Protein AF-0000000084947003 (afdb_homodimer)

Nearest PDB structures (foldseek):
  3qnq-assembly2_C  TM=9.058E-01  e=5.123E-19  Bacillus cereus ATCC 10987
  5aym-assembly1_A  TM=1.251E-01  e=6.855E-01  Bdellovibrio bacteriovorus HD100
  7vr5-assembly1_A  TM=1.418E-01  e=2.368E+00  Cyanidioschyzon merolae strain 10D
  8h72-assembly1_B  TM=1.534E-01  e=4.983E+00  Dendrothele bispora CBS 962.96
  3qnq-assembly2_C  TM=9.030E-01  e=6.616E-19  Bacillus cereus ATCC 10987

Structure (mmCIF, N/CA/C/O backbone):
data_AF-0000000084947003-model_v1
#
loop_
_entity.id
_entity.type
_entity.pdbx_description
1 polymer 'Permease IIC component'
#
loop_
_atom_site.group_PDB
_atom_site.id
_atom_site.type_symbol
_atom_site.label_atom_id
_atom_site.label_alt_id
_atom_site.label_comp_id
_atom_site.label_asym_id
_atom_site.label_entity_id
_atom_site.label_seq_id
_atom_site.pdbx_PDB_ins_code
_atom_site.Cartn_x
_atom_site.Cartn_y
_atom_site.Cartn_z
_atom_site.occupancy
_atom_site.B_iso_or_equiv
_atom_site.auth_seq_id
_atom_site.auth_comp_id
_atom_site.auth_asym_id
_atom_site.auth_atom_id
_atom_site.pdbx_PDB_model_num
ATOM 1 N N . MET A 1 1 ? 33.375 -34.594 -40.906 1 28.52 1 MET A N 1
ATOM 2 C CA . MET A 1 1 ? 31.984 -34.156 -41.062 1 28.52 1 MET A CA 1
ATOM 3 C C . MET A 1 1 ? 31.484 -33.5 -39.781 1 28.52 1 MET A C 1
ATOM 5 O O . MET A 1 1 ? 30.297 -33.125 -39.656 1 28.52 1 MET A O 1
ATOM 9 N N . SER A 1 2 ? 32.156 -33.625 -38.625 1 29.11 2 SER A N 1
ATOM 10 C CA . SER A 1 2 ? 31.75 -33.75 -37.25 1 29.11 2 SER A CA 1
ATOM 11 C C . SER A 1 2 ? 31.562 -32.375 -36.594 1 29.11 2 SER A C 1
ATOM 13 O O . SER A 1 2 ? 30.594 -32.156 -35.875 1 29.11 2 SER A O 1
ATOM 15 N N . LYS A 1 3 ? 32.625 -31.672 -36.5 1 44.31 3 LYS A N 1
ATOM 16 C CA . LYS A 1 3 ? 32.5 -30.391 -35.781 1 44.31 3 LYS A CA 1
ATOM 17 C C . LYS A 1 3 ? 31.641 -29.406 -36.594 1 44.31 3 LYS A C 1
ATOM 19 O O . LYS A 1 3 ? 30.891 -28.625 -36 1 44.31 3 LYS A O 1
ATOM 24 N N . LYS A 1 4 ? 31.828 -29.453 -37.719 1 45.72 4 LYS A N 1
ATOM 25 C CA . LYS A 1 4 ? 31.172 -28.5 -38.594 1 45.72 4 LYS A CA 1
ATOM 26 C C . LYS A 1 4 ? 29.688 -28.828 -38.75 1 45.72 4 LYS A C 1
ATOM 28 O O . LYS A 1 4 ? 28.875 -27.938 -38.969 1 45.72 4 LYS A O 1
ATOM 33 N N . GLU A 1 5 ? 29.281 -29.969 -38.656 1 39.06 5 GLU A N 1
ATOM 34 C CA . GLU A 1 5 ? 27.906 -30.406 -38.812 1 39.06 5 GLU A CA 1
ATOM 35 C C . GLU A 1 5 ? 27.109 -30.188 -37.531 1 39.06 5 GLU A C 1
ATOM 37 O O . GLU A 1 5 ? 25.906 -29.938 -37.562 1 39.06 5 GLU A O 1
ATOM 42 N N . LYS A 1 6 ? 27.641 -30.578 -36.375 1 47.84 6 LYS A N 1
ATOM 43 C CA . LYS A 1 6 ? 27.078 -30.422 -35.031 1 47.84 6 LYS A CA 1
ATOM 44 C C . LYS A 1 6 ? 26.766 -28.953 -34.719 1 47.84 6 LYS A C 1
ATOM 46 O O . LYS A 1 6 ? 25.719 -28.641 -34.156 1 47.84 6 LYS A O 1
ATOM 51 N N . ASN A 1 7 ? 27.656 -28.062 -35.125 1 49.19 7 ASN A N 1
ATOM 52 C CA . ASN A 1 7 ? 27.516 -26.609 -35.062 1 49.19 7 ASN A CA 1
ATOM 53 C C . ASN A 1 7 ? 26.328 -26.125 -35.906 1 49.19 7 ASN A C 1
ATOM 55 O O . ASN A 1 7 ? 25.641 -25.172 -35.531 1 49.19 7 ASN A O 1
ATOM 59 N N . SER A 1 8 ? 25.984 -26.969 -36.906 1 53.72 8 SER A N 1
ATOM 60 C CA . SER A 1 8 ? 24.969 -26.594 -37.875 1 53.72 8 SER A CA 1
ATOM 61 C C . SER A 1 8 ? 23.562 -26.797 -37.344 1 53.72 8 SER A C 1
ATOM 63 O O . SER A 1 8 ? 22.703 -25.938 -37.5 1 53.72 8 SER A O 1
ATOM 65 N N . PHE A 1 9 ? 23.312 -27.938 -36.719 1 50.19 9 PHE A N 1
ATOM 66 C CA . PHE A 1 9 ? 21.969 -28.188 -36.219 1 50.19 9 PHE A CA 1
ATOM 67 C C . PHE A 1 9 ? 21.656 -27.25 -35.031 1 50.19 9 PHE A C 1
ATOM 69 O O . PHE A 1 9 ? 20.578 -26.656 -35 1 50.19 9 PHE A O 1
ATOM 76 N N . VAL A 1 10 ? 22.625 -27.219 -34.094 1 54.97 10 VAL A N 1
ATOM 77 C CA . VAL A 1 10 ? 22.453 -26.297 -32.969 1 54.97 10 VAL A CA 1
ATOM 78 C C . VAL A 1 10 ? 22.25 -24.875 -33.5 1 54.97 10 VAL A C 1
ATOM 80 O O . VAL A 1 10 ? 21.391 -24.141 -33.031 1 54.97 10 VAL A O 1
ATOM 83 N N . ASP A 1 11 ? 23.031 -24.656 -34.5 1 60.34 11 ASP A N 1
ATOM 84 C CA . ASP A 1 11 ? 22.938 -23.328 -35.094 1 60.34 11 ASP A CA 1
ATOM 85 C C . ASP A 1 11 ? 21.578 -23.125 -35.781 1 60.34 11 ASP A C 1
ATOM 87 O O . ASP A 1 11 ? 21 -22.047 -35.719 1 60.34 11 ASP A O 1
ATOM 91 N N . LYS A 1 12 ? 21.141 -24.156 -36.344 1 59.91 12 LYS A N 1
ATOM 92 C CA . LYS A 1 12 ? 19.875 -24.094 -37.062 1 59.91 12 LYS A CA 1
ATOM 93 C C . LYS A 1 12 ? 18.703 -23.938 -36.094 1 59.91 12 LYS A C 1
ATOM 95 O O . LYS A 1 12 ? 17.703 -23.297 -36.438 1 59.91 12 LYS A O 1
ATOM 100 N N . ILE A 1 13 ? 18.844 -24.562 -35.031 1 60.69 13 ILE A N 1
ATOM 101 C CA . ILE A 1 13 ? 17.766 -24.5 -34.031 1 60.69 13 ILE A CA 1
ATOM 102 C C . ILE A 1 13 ? 17.922 -23.25 -33.188 1 60.69 13 ILE A C 1
ATOM 104 O O . ILE A 1 13 ? 16.938 -22.562 -32.875 1 60.69 13 ILE A O 1
ATOM 108 N N . MET A 1 14 ? 19.125 -23 -32.844 1 62.41 14 MET A N 1
ATOM 109 C CA . MET A 1 14 ? 19.375 -21.891 -31.953 1 62.41 14 MET A CA 1
ATOM 110 C C . MET A 1 14 ? 19.172 -20.547 -32.656 1 62.41 14 MET A C 1
ATOM 112 O O . MET A 1 14 ? 18.797 -19.562 -32 1 62.41 14 MET A O 1
ATOM 116 N N . GLY A 1 15 ? 19.422 -20.516 -33.969 1 63.16 15 GLY A N 1
ATOM 117 C CA . GLY A 1 15 ? 19.266 -19.281 -34.719 1 63.16 15 GLY A CA 1
ATOM 118 C C . GLY A 1 15 ? 17.859 -18.703 -34.656 1 63.16 15 GLY A C 1
ATOM 119 O O . GLY A 1 15 ? 17.656 -17.609 -34.094 1 63.16 15 GLY A O 1
ATOM 120 N N . PRO A 1 16 ? 16.875 -19.438 -35.125 1 65.81 16 PRO A N 1
ATOM 121 C CA . PRO A 1 16 ? 15.5 -18.953 -35.031 1 65.81 16 PRO A CA 1
ATOM 122 C C . PRO A 1 16 ? 15.062 -18.688 -33.594 1 65.81 16 PRO A C 1
ATOM 124 O O . PRO A 1 16 ? 14.25 -17.797 -33.312 1 65.81 16 PRO A O 1
ATOM 127 N N . MET A 1 17 ? 15.617 -19.375 -32.75 1 64.81 17 MET A N 1
ATOM 128 C CA . MET A 1 17 ? 15.234 -19.219 -31.344 1 64.81 17 MET A CA 1
ATOM 129 C C . MET A 1 17 ? 15.703 -17.875 -30.812 1 64.81 17 MET A C 1
ATOM 131 O O . MET A 1 17 ? 15 -17.234 -30.031 1 64.81 17 MET A O 1
ATOM 135 N N . ASP A 1 18 ? 16.844 -17.562 -31.094 1 65.31 18 ASP A N 1
ATOM 136 C CA . ASP A 1 18 ? 17.375 -16.266 -30.672 1 65.31 18 ASP A CA 1
ATOM 137 C C . ASP A 1 18 ? 16.531 -15.125 -31.219 1 65.31 18 ASP A C 1
ATOM 139 O O . ASP A 1 18 ? 16.344 -14.102 -30.562 1 65.31 18 ASP A O 1
ATOM 143 N N . LYS A 1 19 ? 16.094 -15.336 -32.406 1 72.12 19 LYS A N 1
ATOM 144 C CA . LYS A 1 19 ? 15.297 -14.305 -33.062 1 72.12 19 LYS A CA 1
ATOM 145 C C . LYS A 1 19 ? 13.953 -14.125 -32.375 1 72.12 19 LYS A C 1
ATOM 147 O O . LYS A 1 19 ? 13.398 -13.023 -32.344 1 72.12 19 LYS A O 1
ATOM 152 N N . ILE A 1 20 ? 13.438 -15.125 -31.797 1 70.19 20 ILE A N 1
ATOM 153 C CA . ILE A 1 20 ? 12.141 -15.07 -31.125 1 70.19 20 ILE A CA 1
ATOM 154 C C . ILE A 1 20 ? 12.328 -14.633 -29.688 1 70.19 20 ILE A C 1
ATOM 156 O O . ILE A 1 20 ? 11.523 -13.859 -29.156 1 70.19 20 ILE A O 1
ATOM 160 N N . SER A 1 21 ? 13.297 -15.133 -29.062 1 70.44 21 SER A N 1
ATOM 161 C CA . SER A 1 21 ? 13.5 -14.883 -27.641 1 70.44 21 SER A CA 1
ATOM 162 C C . SER A 1 21 ? 13.914 -13.438 -27.391 1 70.44 21 SER A C 1
ATOM 164 O O . SER A 1 21 ? 13.523 -12.844 -26.375 1 70.44 21 SER A O 1
ATOM 166 N N . SER A 1 22 ? 14.656 -12.836 -28.312 1 74.69 22 SER A N 1
ATOM 167 C CA . SER A 1 22 ? 15.219 -11.508 -28.094 1 74.69 22 SER A CA 1
ATOM 168 C C . SER A 1 22 ? 14.117 -10.469 -27.922 1 74.69 22 SER A C 1
ATOM 170 O O . SER A 1 22 ? 14.125 -9.703 -26.953 1 74.69 22 SER A O 1
ATOM 172 N N . PRO A 1 23 ? 13.148 -10.445 -28.844 1 77.12 23 PRO A N 1
ATOM 173 C CA . PRO A 1 23 ? 12.086 -9.469 -28.641 1 77.12 23 PRO A CA 1
ATOM 174 C C . PRO A 1 23 ? 11.32 -9.688 -27.344 1 77.12 23 PRO A C 1
ATOM 176 O O . PRO A 1 23 ? 10.875 -8.727 -26.703 1 77.12 23 PRO A O 1
ATOM 179 N N . LEU A 1 24 ? 11.164 -10.805 -26.938 1 72.81 24 LEU A N 1
ATOM 180 C CA . LEU A 1 24 ? 10.422 -11.109 -25.719 1 72.81 24 LEU A CA 1
ATOM 181 C C . LEU A 1 24 ? 11.211 -10.688 -24.484 1 72.81 24 LEU A C 1
ATOM 183 O O . LEU A 1 24 ? 10.625 -10.234 -23.5 1 72.81 24 LEU A O 1
ATOM 187 N N . ILE A 1 25 ? 12.445 -10.977 -24.625 1 74.12 25 ILE A N 1
ATOM 188 C CA . ILE A 1 25 ? 13.305 -10.531 -23.531 1 74.12 25 ILE A CA 1
ATOM 189 C C . ILE A 1 25 ? 13.211 -9.008 -23.391 1 74.12 25 ILE A C 1
ATOM 191 O O . ILE A 1 25 ? 13.102 -8.492 -22.281 1 74.12 25 ILE A O 1
ATOM 195 N N . LYS A 1 26 ? 13.281 -8.391 -24.484 1 82.88 26 LYS A N 1
ATOM 196 C CA . LYS A 1 26 ? 13.172 -6.934 -24.469 1 82.88 26 LYS A CA 1
ATOM 197 C C . LYS A 1 26 ? 11.82 -6.488 -23.906 1 82.88 26 LYS A C 1
ATOM 199 O O . LYS A 1 26 ? 11.742 -5.484 -23.203 1 82.88 26 LYS A O 1
ATOM 204 N N . PHE A 1 27 ? 10.805 -7.184 -24.219 1 83.19 27 PHE A N 1
ATOM 205 C CA . PHE A 1 27 ? 9.469 -6.902 -23.703 1 83.19 27 PHE A CA 1
ATOM 206 C C . PHE A 1 27 ? 9.422 -7.047 -22.188 1 83.19 27 PHE A C 1
ATOM 208 O O . PHE A 1 27 ? 8.859 -6.199 -21.484 1 83.19 27 PHE A O 1
ATOM 215 N N . GLY A 1 28 ? 10.031 -8.102 -21.703 1 78.81 28 GLY A N 1
ATOM 216 C CA . GLY A 1 28 ? 10.055 -8.352 -20.266 1 78.81 28 GLY A CA 1
ATOM 217 C C . GLY A 1 28 ? 10.844 -7.316 -19.5 1 78.81 28 GLY A C 1
ATOM 218 O O . GLY A 1 28 ? 10.656 -7.164 -18.281 1 78.81 28 GLY A O 1
ATOM 219 N N . GLN A 1 29 ? 11.609 -6.594 -20.219 1 84.38 29 GLN A N 1
ATOM 220 C CA . GLN A 1 29 ? 12.469 -5.617 -19.562 1 84.38 29 GLN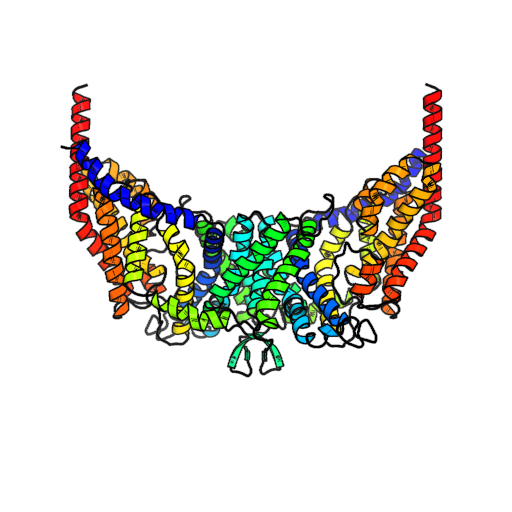 A CA 1
ATOM 221 C C . GLN A 1 29 ? 11.82 -4.234 -19.547 1 84.38 29 GLN A C 1
ATOM 223 O O . GLN A 1 29 ? 12.312 -3.316 -18.891 1 84.38 29 GLN A O 1
ATOM 228 N N . ILE A 1 30 ? 10.719 -4.113 -20.203 1 90.69 30 ILE A N 1
ATOM 229 C CA . ILE A 1 30 ? 9.977 -2.859 -20.156 1 90.69 30 ILE A CA 1
ATOM 230 C C . ILE A 1 30 ? 9.602 -2.533 -18.703 1 90.69 30 ILE A C 1
ATOM 232 O O . ILE A 1 30 ? 9.062 -3.383 -17.984 1 90.69 30 ILE A O 1
ATOM 236 N N . PRO A 1 31 ? 9.828 -1.321 -18.266 1 92.94 31 PRO A N 1
ATOM 237 C CA . PRO A 1 31 ? 9.594 -0.964 -16.875 1 92.94 31 PRO A CA 1
ATOM 238 C C . PRO A 1 31 ? 8.164 -1.28 -16.406 1 92.94 31 PRO A C 1
ATOM 240 O O . PRO A 1 31 ? 7.969 -1.789 -15.305 1 92.94 31 PRO A O 1
ATOM 243 N N . PHE A 1 32 ? 7.293 -0.991 -17.25 1 94.88 32 PHE A N 1
ATOM 244 C CA . PHE A 1 32 ? 5.898 -1.266 -16.938 1 94.88 32 PHE A CA 1
ATOM 245 C C . PHE A 1 32 ? 5.684 -2.75 -16.672 1 94.88 32 PHE A C 1
ATOM 247 O O . PHE A 1 32 ? 5.035 -3.121 -15.688 1 94.88 32 PHE A O 1
ATOM 254 N N . ILE A 1 33 ? 6.246 -3.555 -17.453 1 90.44 33 ILE A N 1
ATOM 255 C CA . ILE A 1 33 ? 6.082 -5 -17.359 1 90.44 33 ILE A CA 1
ATOM 256 C C . ILE A 1 33 ? 6.805 -5.52 -16.109 1 90.44 33 ILE A C 1
ATOM 258 O O . ILE A 1 33 ? 6.293 -6.391 -15.406 1 90.44 33 ILE A O 1
ATOM 262 N N . GLN A 1 34 ? 7.93 -5.02 -15.812 1 88.69 34 GLN A N 1
ATOM 263 C CA . GLN A 1 34 ? 8.68 -5.41 -14.625 1 88.69 34 GLN A CA 1
ATOM 264 C C . GLN A 1 34 ? 7.918 -5.062 -13.352 1 88.69 34 GLN A C 1
ATOM 266 O O . GLN A 1 34 ? 7.887 -5.848 -12.398 1 88.69 34 GLN A O 1
ATOM 271 N N . GLY A 1 35 ? 7.383 -3.812 -13.414 1 91 35 GLY A N 1
ATOM 272 C CA . GLY A 1 35 ? 6.598 -3.396 -12.266 1 91 35 GLY A CA 1
ATOM 273 C C . GLY A 1 35 ? 5.375 -4.266 -12.031 1 91 35 GLY A C 1
ATOM 274 O O . GLY A 1 35 ? 5.059 -4.605 -10.883 1 91 35 GLY A O 1
ATOM 275 N N . LEU A 1 36 ? 4.75 -4.578 -13.109 1 92.12 36 LEU A N 1
ATOM 276 C CA . LEU A 1 36 ? 3.582 -5.449 -13.055 1 92.12 36 LEU A CA 1
ATOM 277 C C . LEU A 1 36 ? 3.947 -6.816 -12.484 1 92.12 36 LEU A C 1
ATOM 279 O O . LEU A 1 36 ? 3.297 -7.305 -11.562 1 92.12 36 LEU A O 1
ATOM 283 N N . GLN A 1 37 ? 4.973 -7.414 -12.922 1 86.69 37 GLN A N 1
ATOM 284 C CA . GLN A 1 37 ? 5.383 -8.758 -12.523 1 86.69 37 GLN A CA 1
ATOM 285 C C . GLN A 1 37 ? 5.844 -8.773 -11.07 1 86.69 37 GLN A C 1
ATOM 287 O O . GLN A 1 37 ? 5.434 -9.641 -10.289 1 86.69 37 GLN A O 1
ATOM 292 N N . ARG A 1 38 ? 6.664 -7.801 -10.711 1 87.75 38 ARG A N 1
ATOM 293 C CA . ARG A 1 38 ? 7.145 -7.734 -9.336 1 87.75 38 ARG A CA 1
ATOM 294 C C . ARG A 1 38 ? 5.992 -7.523 -8.359 1 87.75 38 ARG A C 1
ATOM 296 O O . ARG A 1 38 ? 5.969 -8.117 -7.281 1 87.75 38 ARG A O 1
ATOM 303 N N . GLY A 1 39 ? 5.094 -6.664 -8.812 1 91.44 39 GLY A N 1
ATOM 304 C CA . GLY A 1 39 ? 3.939 -6.383 -7.977 1 91.44 39 GLY A CA 1
ATOM 305 C C . GLY A 1 39 ? 3.033 -7.582 -7.785 1 91.44 39 GLY A C 1
ATOM 306 O O . GLY A 1 39 ? 2.555 -7.836 -6.676 1 91.44 39 GLY A O 1
ATOM 307 N N . MET A 1 40 ? 2.781 -8.273 -8.812 1 87.5 40 MET A N 1
ATOM 308 C CA . MET A 1 40 ? 1.925 -9.453 -8.734 1 87.5 40 MET A CA 1
ATOM 309 C C . MET A 1 40 ? 2.557 -10.531 -7.859 1 87.5 40 MET A C 1
ATOM 311 O O . MET A 1 40 ? 1.878 -11.148 -7.035 1 87.5 40 MET A O 1
ATOM 315 N N . VAL A 1 41 ? 3.811 -10.688 -7.992 1 85.06 41 VAL A N 1
ATOM 316 C CA . VAL A 1 41 ? 4.535 -11.695 -7.227 1 85.06 41 VAL A CA 1
ATOM 317 C C . VAL A 1 41 ? 4.555 -11.305 -5.75 1 85.06 41 VAL A C 1
ATOM 319 O O . VAL A 1 41 ? 4.457 -12.172 -4.871 1 85.06 41 VAL A O 1
ATOM 322 N N . SER A 1 42 ? 4.59 -10 -5.496 1 86.62 42 SER A N 1
ATOM 323 C CA . SER A 1 42 ? 4.676 -9.508 -4.125 1 86.62 42 SER A CA 1
ATOM 324 C C . SER A 1 42 ? 3.361 -9.711 -3.379 1 86.62 42 SER A C 1
ATOM 326 O O . SER A 1 42 ? 3.326 -9.656 -2.148 1 86.62 42 SER A O 1
ATOM 328 N N . SER A 1 43 ? 2.33 -9.969 -4.098 1 87.56 43 SER A N 1
ATOM 329 C CA . SER A 1 43 ? 1.026 -10.133 -3.467 1 87.56 43 SER A CA 1
ATOM 330 C C . SER A 1 43 ? 0.733 -11.609 -3.193 1 87.56 43 SER A C 1
ATOM 332 O O . SER A 1 43 ? -0.251 -11.938 -2.529 1 87.56 43 SER A O 1
ATOM 334 N N . ILE A 1 44 ? 1.606 -12.477 -3.588 1 84.81 44 ILE A N 1
ATOM 335 C CA . ILE A 1 44 ? 1.387 -13.914 -3.479 1 84.81 44 ILE A CA 1
ATOM 336 C C . ILE A 1 44 ? 1.301 -14.312 -2.008 1 84.81 44 ILE A C 1
ATOM 338 O O . ILE A 1 44 ? 0.534 -15.211 -1.644 1 84.81 44 ILE A O 1
ATOM 342 N N . GLY A 1 45 ? 2.02 -13.609 -1.2 1 89.25 45 GLY A N 1
ATOM 343 C CA . GLY A 1 45 ? 1.982 -13.922 0.219 1 89.25 45 GLY A CA 1
ATOM 344 C C . GLY A 1 45 ? 0.581 -13.898 0.799 1 89.25 45 GLY A C 1
ATOM 345 O O . GLY A 1 45 ? 0.203 -14.797 1.559 1 89.25 45 GLY A O 1
ATOM 346 N N . VAL A 1 46 ? -0.205 -12.945 0.379 1 92.31 46 VAL A N 1
ATOM 347 C CA . VAL A 1 46 ? -1.557 -12.789 0.906 1 92.31 46 VAL A CA 1
ATOM 348 C C . VAL A 1 46 ? -2.453 -13.898 0.371 1 92.31 46 VAL A C 1
ATOM 350 O O . VAL A 1 46 ? -3.236 -14.492 1.12 1 92.31 46 VAL A O 1
ATOM 353 N N . THR A 1 47 ? -2.309 -14.211 -0.911 1 85.62 47 THR A N 1
ATOM 354 C CA . THR A 1 47 ? -3.145 -15.242 -1.518 1 85.62 47 THR A CA 1
ATOM 355 C C . THR A 1 47 ? -2.803 -16.609 -0.956 1 85.62 47 THR A C 1
ATOM 357 O O . THR A 1 47 ? -3.686 -17.469 -0.793 1 85.62 47 THR A O 1
ATOM 360 N N . MET A 1 48 ? -1.576 -16.781 -0.667 1 89.12 48 MET A N 1
ATOM 361 C CA . MET A 1 48 ? -1.168 -18.078 -0.107 1 89.12 48 MET A CA 1
ATOM 362 C C . MET A 1 48 ? -1.744 -18.266 1.292 1 89.12 48 MET A C 1
ATOM 364 O O . MET A 1 48 ? -2.154 -19.359 1.654 1 89.12 48 MET A O 1
ATOM 368 N N . VAL A 1 49 ? -1.739 -17.188 2.059 1 92.19 49 VAL A N 1
ATOM 369 C CA . VAL A 1 49 ? -2.346 -17.266 3.383 1 92.19 49 VAL A CA 1
ATOM 370 C C . VAL A 1 49 ? -3.826 -17.625 3.254 1 92.19 49 VAL A C 1
ATOM 372 O O . VAL A 1 49 ? -4.328 -18.5 3.961 1 92.19 49 VAL A O 1
ATOM 375 N N . GLY A 1 50 ? -4.543 -16.938 2.361 1 90.62 50 GLY A N 1
ATOM 376 C CA . GLY A 1 50 ? -5.938 -17.266 2.109 1 90.62 50 GLY A CA 1
ATOM 377 C C . GLY A 1 50 ? -6.145 -18.719 1.719 1 90.62 50 GLY A C 1
ATOM 378 O O . GLY A 1 50 ? -7.098 -19.359 2.174 1 90.62 50 GLY A O 1
ATOM 379 N N . SER A 1 51 ? -5.262 -19.203 0.94 1 87.88 51 SER A N 1
ATOM 380 C CA . SER A 1 51 ? -5.359 -20.578 0.456 1 87.88 51 SER A CA 1
ATOM 381 C C . SER A 1 51 ? -5.086 -21.578 1.573 1 87.88 51 SER A C 1
ATOM 383 O O . SER A 1 51 ? -5.699 -22.641 1.621 1 87.88 51 SER A O 1
ATOM 385 N N . ILE A 1 52 ? -4.125 -21.234 2.377 1 88.62 52 ILE A N 1
ATOM 386 C CA . ILE A 1 52 ? -3.824 -22.109 3.51 1 88.62 52 ILE A CA 1
ATOM 387 C C . ILE A 1 52 ? -5.066 -22.266 4.383 1 88.62 52 ILE A C 1
ATOM 389 O O . ILE A 1 52 ? -5.406 -23.375 4.793 1 88.62 52 ILE A O 1
ATOM 393 N N . PHE A 1 53 ? -5.762 -21.25 4.617 1 90.25 53 PHE A N 1
ATOM 394 C CA . PHE A 1 53 ? -6.957 -21.312 5.445 1 90.25 53 PHE A CA 1
ATOM 395 C C . PHE A 1 53 ? -8.086 -22.031 4.715 1 90.25 53 PHE A C 1
ATOM 397 O O . PHE A 1 53 ? -8.906 -22.719 5.34 1 90.25 53 PHE A O 1
ATOM 404 N N . LEU A 1 54 ? -8.141 -21.891 3.432 1 86.81 54 LEU A N 1
ATOM 405 C CA . LEU A 1 54 ? -9.109 -22.656 2.664 1 86.81 54 LEU A CA 1
ATOM 406 C C . LEU A 1 54 ? -8.852 -24.156 2.801 1 86.81 54 LEU A C 1
ATOM 408 O O . LEU A 1 54 ? -9.781 -24.938 2.957 1 86.81 54 LEU A O 1
ATOM 412 N N . VAL A 1 55 ? -7.574 -24.562 2.758 1 85 55 VAL A N 1
ATOM 413 C CA . VAL A 1 55 ? -7.203 -25.953 2.92 1 85 55 VAL A CA 1
ATOM 414 C C . VAL A 1 55 ? -7.637 -26.453 4.297 1 85 55 VAL A C 1
ATOM 416 O O . VAL A 1 55 ? -8.188 -27.547 4.426 1 85 55 VAL A O 1
ATOM 419 N N . ILE A 1 56 ? -7.367 -25.625 5.262 1 87.44 56 ILE A N 1
ATOM 420 C CA . ILE A 1 56 ? -7.762 -25.969 6.625 1 87.44 56 ILE A CA 1
ATOM 421 C C . ILE A 1 56 ? -9.273 -26.141 6.695 1 87.44 56 ILE A C 1
ATOM 423 O O . ILE A 1 56 ? -9.766 -27.078 7.34 1 87.44 56 ILE A O 1
ATOM 427 N N . CYS A 1 57 ? -10.023 -25.312 6.008 1 87.38 57 CYS A N 1
ATOM 428 C CA . CYS A 1 57 ? -11.477 -25.422 5.953 1 87.38 57 CYS A CA 1
ATOM 429 C C . CYS A 1 57 ? -11.898 -26.734 5.297 1 87.38 57 CYS A C 1
ATOM 431 O O . CYS A 1 57 ? -12.844 -27.391 5.746 1 87.38 57 CYS A O 1
ATOM 433 N N . LEU A 1 58 ? -11.188 -27.109 4.324 1 85 58 LEU A N 1
ATOM 434 C CA . LEU A 1 58 ? -11.516 -28.328 3.594 1 85 58 LEU A CA 1
ATOM 435 C C . LEU A 1 58 ? -11.258 -29.562 4.449 1 85 58 LEU A C 1
ATOM 437 O O . LEU A 1 58 ? -12.008 -30.547 4.375 1 85 58 LEU A O 1
ATOM 441 N N . PHE A 1 59 ? -10.25 -29.438 5.277 1 86.31 59 PHE A N 1
ATOM 442 C CA . PHE A 1 59 ? -9.938 -30.547 6.168 1 86.31 59 PHE A CA 1
ATOM 443 C C . PHE A 1 59 ? -10.922 -30.609 7.324 1 86.31 59 PHE A C 1
ATOM 445 O O . PHE A 1 59 ? -11.133 -31.672 7.914 1 86.31 59 PHE A O 1
ATOM 452 N N . GLY A 1 60 ? -11.453 -29.5 7.625 1 88 60 GLY A N 1
ATOM 453 C CA . GLY A 1 60 ? -12.359 -29.422 8.758 1 88 60 GLY A CA 1
ATOM 454 C C . GLY A 1 60 ? -13.812 -29.656 8.367 1 88 60 GLY A C 1
ATOM 455 O O . GLY A 1 60 ? -14.672 -29.828 9.234 1 88 60 GLY A O 1
ATOM 456 N N . ALA A 1 61 ? -14.094 -29.609 7.098 1 84.81 61 ALA A N 1
ATOM 457 C CA . ALA A 1 61 ? -15.461 -29.766 6.617 1 84.81 61 ALA A CA 1
ATOM 458 C C . ALA A 1 61 ? -15.703 -31.172 6.07 1 84.81 61 ALA A C 1
ATOM 460 O O . ALA A 1 61 ? -14.797 -31.781 5.5 1 84.81 61 ALA A O 1
ATOM 461 N N . ASP A 1 62 ? -16.875 -31.578 6.223 1 78.88 62 ASP A N 1
ATOM 462 C CA . ASP A 1 62 ? -17.25 -32.875 5.699 1 78.88 62 ASP A CA 1
ATOM 463 C C . ASP A 1 62 ? -17.469 -32.844 4.188 1 78.88 62 ASP A C 1
ATOM 465 O O . ASP A 1 62 ? -18 -31.844 3.664 1 78.88 62 ASP A O 1
ATOM 469 N N . GLY A 1 63 ? -17.094 -33.906 3.559 1 70.75 63 GLY A N 1
ATOM 470 C CA . GLY A 1 63 ? -17.469 -34.094 2.168 1 70.75 63 GLY A CA 1
ATOM 471 C C . GLY A 1 63 ? -16.578 -33.344 1.2 1 70.75 63 GLY A C 1
ATOM 472 O O . GLY A 1 63 ? -16.875 -33.281 0.004 1 70.75 63 GLY A O 1
ATOM 473 N N . ASN A 1 64 ? -15.547 -32.75 1.692 1 67.94 64 ASN A N 1
ATOM 474 C CA . ASN A 1 64 ? -14.664 -32 0.792 1 67.94 64 ASN A CA 1
ATOM 475 C C . ASN A 1 64 ? -13.461 -32.844 0.374 1 67.94 64 ASN A C 1
ATOM 477 O O . ASN A 1 64 ? -13.609 -33.844 -0.326 1 67.94 64 ASN A O 1
ATOM 481 N N . ILE A 1 65 ? -12.352 -32.719 0.935 1 70.62 65 ILE A N 1
ATOM 482 C CA . ILE A 1 65 ? -11.141 -33.469 0.589 1 70.62 65 ILE A CA 1
ATOM 483 C C . ILE A 1 65 ? -11.289 -34.938 1.009 1 70.62 65 ILE A C 1
ATOM 485 O O . ILE A 1 65 ? -10.852 -35.812 0.289 1 70.62 65 ILE A O 1
ATOM 489 N N . THR A 1 66 ? -11.945 -35.062 2.145 1 72.25 66 THR A N 1
ATOM 490 C CA . THR A 1 66 ? -12.227 -36.406 2.656 1 72.25 66 THR A CA 1
ATOM 491 C C . THR A 1 66 ? -13.719 -36.594 2.898 1 72.25 66 THR A C 1
ATOM 493 O O . THR A 1 66 ? -14.484 -35.625 2.881 1 72.25 66 THR A O 1
ATOM 496 N N . GLU A 1 67 ? -14.172 -37.812 2.947 1 77.62 67 GLU A N 1
ATOM 497 C CA . GLU A 1 67 ? -15.57 -38.094 3.248 1 77.62 67 GLU A CA 1
ATOM 498 C C . GLU A 1 67 ? -15.984 -37.5 4.59 1 77.62 67 GLU A C 1
ATOM 500 O O . GLU A 1 67 ? -17.062 -36.906 4.715 1 77.62 67 GLU A O 1
ATOM 505 N N . LYS A 1 68 ? -15.031 -37.719 5.531 1 83.44 68 LYS A N 1
ATOM 506 C CA . LYS A 1 68 ? -15.219 -37.125 6.855 1 83.44 68 LYS A CA 1
ATOM 507 C C . LYS A 1 68 ? -14.125 -36.125 7.164 1 83.44 68 LYS A C 1
ATOM 509 O O . LYS A 1 68 ? -12.992 -36.25 6.711 1 83.44 68 LYS A O 1
ATOM 514 N N . ALA A 1 69 ? -14.641 -35.156 7.953 1 85.62 69 ALA A N 1
ATOM 515 C CA . ALA A 1 69 ? -13.664 -34.156 8.328 1 85.62 69 ALA A CA 1
ATOM 516 C C . ALA A 1 69 ? -12.422 -34.781 8.953 1 85.62 69 ALA A C 1
ATOM 518 O O . ALA A 1 69 ? -12.523 -35.562 9.906 1 85.62 69 ALA A O 1
ATOM 519 N N . LEU A 1 70 ? -11.32 -34.5 8.422 1 85.81 70 LEU A N 1
ATOM 520 C CA . LEU A 1 70 ? -10.047 -35 8.953 1 85.81 70 LEU A CA 1
ATOM 521 C C . LEU A 1 70 ? -9.727 -34.312 10.281 1 85.81 70 LEU A C 1
ATOM 523 O O . LEU A 1 70 ? -9.062 -34.906 11.141 1 85.81 70 LEU A O 1
ATOM 527 N N . LEU A 1 71 ? -10.211 -33.094 10.422 1 89.81 71 LEU A N 1
ATOM 528 C CA . LEU A 1 71 ? -10.031 -32.312 11.641 1 89.81 71 LEU A CA 1
ATOM 529 C C . LEU A 1 71 ? -11.375 -31.844 12.188 1 89.81 71 LEU A C 1
ATOM 531 O O . LEU A 1 71 ? -11.688 -30.641 12.141 1 89.81 71 LEU A O 1
ATOM 535 N N . PRO A 1 72 ? -12.078 -32.75 12.781 1 89.38 72 PRO A N 1
ATOM 536 C CA . PRO A 1 72 ? -13.461 -32.469 13.188 1 89.38 72 PRO A CA 1
ATOM 537 C C . PRO A 1 72 ? -13.555 -31.328 14.211 1 89.38 72 PRO A C 1
ATOM 539 O O . PRO A 1 72 ? -14.578 -30.656 14.289 1 89.38 72 PRO A O 1
ATOM 542 N N . PHE A 1 73 ? -12.492 -31.125 14.961 1 91.56 73 PHE A N 1
ATOM 543 C CA . PHE A 1 73 ? -12.539 -30.078 15.977 1 91.56 73 PHE A CA 1
ATOM 544 C C . PHE A 1 73 ? -12.594 -28.703 15.328 1 91.56 73 PHE A C 1
ATOM 546 O O . PHE A 1 73 ? -12.953 -27.719 15.984 1 91.56 73 PHE A O 1
ATOM 553 N N . LEU A 1 74 ? -12.359 -28.578 14.047 1 90.75 74 LEU A N 1
ATOM 554 C CA . LEU A 1 74 ? -12.367 -27.297 13.336 1 90.75 74 LEU A CA 1
ATOM 555 C C . LEU A 1 74 ? -13.742 -27.031 12.727 1 90.75 74 LEU A C 1
ATOM 557 O O . LEU A 1 74 ? -14.031 -25.906 12.32 1 90.75 74 LEU A O 1
ATOM 561 N N . THR A 1 75 ? -14.602 -27.984 12.695 1 89.62 75 THR A N 1
ATOM 562 C CA . THR A 1 75 ? -15.875 -27.922 11.977 1 89.62 75 THR A CA 1
ATOM 563 C C . THR A 1 75 ? -16.703 -26.734 12.461 1 89.62 75 THR A C 1
ATOM 565 O O . THR A 1 75 ? -17.281 -26.016 11.648 1 89.62 75 THR A O 1
ATOM 568 N N . PRO A 1 76 ? -16.734 -26.484 13.766 1 89.75 76 PRO A N 1
ATOM 569 C CA . PRO A 1 76 ? -17.547 -25.344 14.219 1 89.75 76 PRO A CA 1
ATOM 570 C C . PRO A 1 76 ? -16.953 -24 13.805 1 89.75 76 PRO A C 1
ATOM 572 O O . PRO A 1 76 ? -17.656 -22.984 13.844 1 89.75 76 PRO A O 1
ATOM 575 N N . TYR A 1 77 ? -15.766 -23.969 13.352 1 90.06 77 TYR A N 1
ATOM 576 C CA . TYR A 1 77 ? -15.078 -22.703 13.094 1 90.06 77 TYR A CA 1
ATOM 577 C C . TYR A 1 77 ? -14.891 -22.484 11.594 1 90.06 77 TYR A C 1
ATOM 579 O O . TYR A 1 77 ? -14.219 -21.547 11.18 1 90.06 77 TYR A O 1
ATOM 587 N N . ILE A 1 78 ? -15.539 -23.25 10.773 1 89.62 78 ILE A N 1
ATOM 588 C CA . ILE A 1 78 ? -15.305 -23.234 9.336 1 89.62 78 ILE A CA 1
ATOM 589 C C . ILE A 1 78 ? -15.672 -21.875 8.773 1 89.62 78 ILE A C 1
ATOM 591 O O . ILE A 1 78 ? -14.953 -21.328 7.93 1 89.62 78 ILE A O 1
ATOM 595 N N . ASP A 1 79 ? -16.781 -21.328 9.219 1 86.56 79 ASP A N 1
ATOM 596 C CA . ASP A 1 79 ? -17.203 -20.031 8.727 1 86.56 79 ASP A CA 1
ATOM 597 C C . ASP A 1 79 ? -16.188 -18.953 9.094 1 86.56 79 ASP A C 1
ATOM 599 O O . ASP A 1 79 ? -15.859 -18.094 8.273 1 86.56 79 ASP A O 1
ATOM 603 N N . GLN A 1 80 ? -15.688 -19.047 10.25 1 89.38 80 GLN A N 1
ATOM 604 C CA . GLN A 1 80 ? -14.688 -18.078 10.711 1 89.38 80 GLN A CA 1
ATOM 605 C C . GLN A 1 80 ? -13.359 -18.281 9.984 1 89.38 80 GLN A C 1
ATOM 607 O O . GLN A 1 80 ? -12.68 -17.297 9.648 1 89.38 80 GLN A O 1
ATOM 612 N N . LEU A 1 81 ? -13.086 -19.516 9.75 1 89.88 81 LEU A N 1
ATOM 613 C CA . LEU A 1 81 ? -11.836 -19.828 9.062 1 89.88 81 LEU A CA 1
ATOM 614 C C . LEU A 1 81 ? -11.898 -19.375 7.602 1 89.88 81 LEU A C 1
ATOM 616 O O . LEU A 1 81 ? -10.914 -18.875 7.062 1 89.88 81 LEU A O 1
ATOM 620 N N . SER A 1 82 ? -13.062 -19.469 6.992 1 88 82 SER A N 1
ATOM 621 C CA . SER A 1 82 ? -13.227 -19.125 5.582 1 88 82 SER A CA 1
ATOM 622 C C . SER A 1 82 ? -13.164 -17.609 5.371 1 88 82 SER A C 1
ATOM 624 O O . SER A 1 82 ? -12.945 -17.141 4.25 1 88 82 SER A O 1
ATOM 626 N N . LEU A 1 83 ? -13.375 -16.922 6.453 1 89.06 83 LEU A N 1
ATOM 627 C CA . LEU A 1 83 ? -13.344 -15.461 6.391 1 89.06 83 LEU A CA 1
ATOM 628 C C . LEU A 1 83 ? -11.969 -14.969 5.941 1 89.06 83 LEU A C 1
ATOM 630 O O . LEU A 1 83 ? -11.867 -13.977 5.215 1 89.06 83 LEU A O 1
ATOM 634 N N . ILE A 1 84 ? -10.922 -15.609 6.328 1 90.94 84 ILE A N 1
ATOM 635 C CA . ILE A 1 84 ? -9.57 -15.188 5.965 1 90.94 84 ILE A CA 1
ATOM 636 C C . ILE A 1 84 ? -9.375 -15.336 4.457 1 90.94 84 ILE A C 1
ATOM 638 O O . ILE A 1 84 ? -8.773 -14.469 3.816 1 90.94 84 ILE A O 1
ATOM 642 N N . ASN A 1 85 ? -9.867 -16.422 3.971 1 87.75 85 ASN A N 1
ATOM 643 C CA . ASN A 1 85 ? -9.812 -16.594 2.523 1 87.75 85 ASN A CA 1
ATOM 644 C C . ASN A 1 85 ? -10.586 -15.5 1.798 1 87.75 85 ASN A C 1
ATOM 646 O O . ASN A 1 85 ? -10.125 -14.961 0.791 1 87.75 85 ASN A O 1
ATOM 650 N N . SER A 1 86 ? -11.766 -15.156 2.311 1 87.19 86 SER A N 1
ATOM 651 C CA . SER A 1 86 ? -12.609 -14.141 1.701 1 87.19 86 SER A CA 1
ATOM 652 C C . SER A 1 86 ? -11.938 -12.766 1.739 1 87.19 86 SER A C 1
ATOM 654 O O . SER A 1 86 ? -11.984 -12.023 0.758 1 87.19 86 SER A O 1
ATOM 656 N N . LEU A 1 87 ? -11.266 -12.484 2.848 1 91.38 87 LEU A N 1
ATOM 657 C CA . LEU A 1 87 ? -10.68 -11.164 3.039 1 91.38 87 LEU A CA 1
ATOM 658 C C . LEU A 1 87 ? -9.281 -11.102 2.432 1 91.38 87 LEU A C 1
ATOM 660 O O . LEU A 1 87 ? -8.586 -10.086 2.551 1 91.38 87 LEU A O 1
ATOM 664 N N . SER A 1 88 ? -8.852 -12.133 1.793 1 91.38 88 SER A N 1
ATOM 665 C CA . SER A 1 88 ? -7.602 -12.156 1.041 1 91.38 88 SER A CA 1
ATOM 666 C C . SER A 1 88 ? -7.859 -12.273 -0.458 1 91.38 88 SER A C 1
ATOM 668 O O . SER A 1 88 ? -7.781 -11.281 -1.188 1 91.38 88 SER A O 1
ATOM 670 N N . MET A 1 89 ? -8.477 -13.32 -0.882 1 84.56 89 MET A N 1
ATOM 671 C CA . MET A 1 89 ? -8.625 -13.656 -2.295 1 84.56 89 MET A CA 1
ATOM 672 C C . MET A 1 89 ? -9.727 -12.828 -2.941 1 84.56 89 MET A C 1
ATOM 674 O O . MET A 1 89 ? -9.586 -12.367 -4.074 1 84.56 89 MET A O 1
ATOM 678 N N . ASN A 1 90 ? -10.836 -12.602 -2.242 1 83.06 90 ASN A N 1
ATOM 679 C CA . ASN A 1 90 ? -11.977 -11.93 -2.846 1 83.06 90 ASN A CA 1
ATOM 680 C C . ASN A 1 90 ? -11.719 -10.43 -3.023 1 83.06 90 ASN A C 1
ATOM 682 O O . ASN A 1 90 ? -12.453 -9.75 -3.74 1 83.06 90 ASN A O 1
ATOM 686 N N . ILE A 1 91 ? -10.727 -9.906 -2.361 1 91.12 91 ILE A N 1
ATOM 687 C CA . ILE A 1 91 ? -10.383 -8.508 -2.555 1 91.12 91 ILE A CA 1
ATOM 688 C C . ILE A 1 91 ? -8.898 -8.383 -2.908 1 91.12 91 ILE A C 1
ATOM 690 O O . ILE A 1 91 ? -8.227 -7.441 -2.479 1 91.12 91 ILE A O 1
ATOM 694 N N . MET A 1 92 ? -8.422 -9.328 -3.611 1 91.5 92 MET A N 1
ATOM 695 C CA . MET A 1 92 ? -6.996 -9.438 -3.904 1 91.5 92 MET A CA 1
ATOM 696 C C . MET A 1 92 ? -6.52 -8.258 -4.746 1 91.5 92 MET A C 1
ATOM 698 O O . MET A 1 92 ? -5.352 -7.875 -4.68 1 91.5 92 MET A O 1
ATOM 702 N N . ALA A 1 93 ? -7.41 -7.688 -5.543 1 93.31 93 ALA A N 1
ATOM 703 C CA . ALA A 1 93 ? -7.039 -6.629 -6.477 1 93.31 93 ALA A CA 1
ATOM 704 C C . ALA A 1 93 ? -6.449 -5.43 -5.738 1 93.31 93 ALA A C 1
ATOM 706 O O . ALA A 1 93 ? -5.555 -4.754 -6.25 1 93.31 93 ALA A O 1
ATOM 707 N N . ILE A 1 94 ? -6.898 -5.145 -4.523 1 95.12 94 ILE A N 1
ATOM 708 C CA . ILE A 1 94 ? -6.41 -3.967 -3.814 1 95.12 94 ILE A CA 1
ATOM 709 C C . ILE A 1 94 ? -4.996 -4.223 -3.299 1 95.12 94 ILE A C 1
ATOM 711 O O . ILE A 1 94 ? -4.152 -3.324 -3.311 1 95.12 94 ILE A O 1
ATOM 715 N N . TYR A 1 95 ? -4.746 -5.484 -2.828 1 96.44 95 TYR A N 1
ATOM 716 C CA . TYR A 1 95 ? -3.398 -5.832 -2.396 1 96.44 95 TYR A CA 1
ATOM 717 C C . TYR A 1 95 ? -2.42 -5.777 -3.564 1 96.44 95 TYR A C 1
ATOM 719 O O . TYR A 1 95 ? -1.31 -5.258 -3.428 1 96.44 95 TYR A O 1
ATOM 727 N N . MET A 1 96 ? -2.896 -6.301 -4.684 1 94.69 96 MET A N 1
ATOM 728 C CA . MET A 1 96 ? -2.061 -6.309 -5.883 1 94.69 96 MET A CA 1
ATOM 729 C C . MET A 1 96 ? -1.782 -4.887 -6.359 1 94.69 96 MET A C 1
ATOM 731 O O . MET A 1 96 ? -0.668 -4.574 -6.785 1 94.69 96 MET A O 1
ATOM 735 N N . CYS A 1 97 ? -2.768 -4.059 -6.297 1 97.31 97 CYS A N 1
ATOM 736 C CA . CYS A 1 97 ? -2.625 -2.672 -6.727 1 97.31 97 CYS A CA 1
ATOM 737 C C . CYS A 1 97 ? -1.563 -1.952 -5.902 1 97.31 97 CYS A C 1
ATOM 739 O O . CYS A 1 97 ? -0.719 -1.243 -6.453 1 97.31 97 CYS A O 1
ATOM 741 N N . VAL A 1 98 ? -1.621 -2.119 -4.582 1 98.25 98 VAL A N 1
ATOM 742 C CA . VAL A 1 98 ? -0.655 -1.52 -3.668 1 98.25 98 VAL A CA 1
ATOM 743 C C . VAL A 1 98 ? 0.748 -2.029 -3.992 1 98.25 98 VAL A C 1
ATOM 745 O O . VAL A 1 98 ? 1.692 -1.242 -4.094 1 98.25 98 VAL A O 1
ATOM 748 N N . ALA A 1 99 ? 0.857 -3.309 -4.199 1 97.19 99 ALA A N 1
ATOM 749 C CA . ALA A 1 99 ? 2.154 -3.922 -4.477 1 97.19 99 ALA A CA 1
ATOM 750 C C . ALA A 1 99 ? 2.699 -3.459 -5.824 1 97.19 99 ALA A C 1
ATOM 752 O O . ALA A 1 99 ? 3.871 -3.094 -5.934 1 97.19 99 ALA A O 1
ATOM 753 N N . MET A 1 100 ? 1.864 -3.5 -6.84 1 96.94 100 MET A N 1
ATOM 754 C CA . MET A 1 100 ? 2.285 -3.08 -8.172 1 96.94 100 MET A CA 1
ATOM 755 C C . MET A 1 100 ? 2.674 -1.604 -8.18 1 96.94 100 MET A C 1
ATOM 757 O O . MET A 1 100 ? 3.658 -1.222 -8.812 1 96.94 100 MET A O 1
ATOM 761 N N . GLY A 1 101 ? 1.885 -0.807 -7.488 1 98.5 101 GLY A N 1
ATOM 762 C CA . GLY A 1 101 ? 2.219 0.605 -7.391 1 98.5 101 GLY A CA 1
ATOM 763 C C . GLY A 1 101 ? 3.568 0.856 -6.75 1 98.5 101 GLY A C 1
ATOM 764 O O . GLY A 1 101 ? 4.352 1.678 -7.234 1 98.5 101 GLY A O 1
ATOM 765 N N . ALA A 1 102 ? 3.844 0.171 -5.688 1 97.94 102 ALA A N 1
ATOM 766 C CA . ALA A 1 102 ? 5.117 0.311 -4.988 1 97.94 102 ALA A CA 1
ATOM 767 C C . ALA A 1 102 ? 6.281 -0.119 -5.875 1 97.94 102 ALA A C 1
ATOM 769 O O . ALA A 1 102 ? 7.281 0.597 -5.992 1 97.94 102 ALA A O 1
ATOM 770 N N . GLU A 1 103 ? 6.168 -1.252 -6.535 1 96.12 103 GLU A N 1
ATOM 771 C CA . GLU A 1 103 ? 7.27 -1.815 -7.312 1 96.12 103 GLU A CA 1
ATOM 772 C C . GLU A 1 103 ? 7.516 -1.009 -8.586 1 96.12 103 GLU A C 1
ATOM 774 O O . GLU A 1 103 ? 8.664 -0.767 -8.961 1 96.12 103 GLU A O 1
ATOM 779 N N . TYR A 1 104 ? 6.438 -0.657 -9.258 1 97.81 104 TYR A N 1
ATOM 780 C CA . TYR A 1 104 ? 6.586 0.146 -10.469 1 97.81 104 TYR A CA 1
ATOM 781 C C . TYR A 1 104 ? 7.199 1.503 -10.148 1 97.81 104 TYR A C 1
ATOM 783 O O . TYR A 1 104 ? 8.039 2.002 -10.898 1 97.81 104 TYR A O 1
ATOM 791 N N . ALA A 1 105 ? 6.781 2.111 -9.047 1 98.25 105 ALA A N 1
ATOM 792 C CA . ALA A 1 105 ? 7.375 3.369 -8.602 1 98.25 105 ALA A CA 1
ATOM 793 C C . ALA A 1 105 ? 8.875 3.207 -8.352 1 98.25 105 ALA A C 1
ATOM 795 O O . ALA A 1 105 ? 9.672 4.066 -8.734 1 98.25 105 ALA A O 1
ATOM 796 N N . ASP A 1 106 ? 9.211 2.16 -7.746 1 96.62 106 ASP A N 1
ATOM 797 C CA . ASP A 1 106 ? 10.617 1.888 -7.461 1 96.62 106 ASP A CA 1
ATOM 798 C C . ASP A 1 106 ? 11.438 1.821 -8.75 1 96.62 106 ASP A C 1
ATOM 800 O O . ASP A 1 106 ? 12.547 2.361 -8.82 1 96.62 106 ASP A O 1
ATOM 804 N N . ILE A 1 107 ? 10.914 1.123 -9.711 1 96 107 ILE A N 1
ATOM 805 C CA . ILE A 1 107 ? 11.594 0.958 -11 1 96 107 ILE A CA 1
ATOM 806 C C . ILE A 1 107 ? 11.773 2.32 -11.664 1 96 107 ILE A C 1
ATOM 808 O O . ILE A 1 107 ? 12.789 2.568 -12.312 1 96 107 ILE A O 1
ATOM 812 N N . LYS A 1 108 ? 10.883 3.23 -11.438 1 97.06 108 LYS A N 1
ATOM 813 C CA . LYS A 1 108 ? 10.938 4.562 -12.039 1 97.06 108 LYS A CA 1
ATOM 814 C C . LYS A 1 108 ? 11.648 5.547 -11.109 1 97.06 108 LYS A C 1
ATOM 816 O O . LYS A 1 108 ? 11.578 6.762 -11.32 1 97.06 108 LYS A O 1
ATOM 821 N N . ASP A 1 109 ? 12.188 5.098 -10.047 1 96 109 ASP A N 1
ATOM 822 C CA . ASP A 1 109 ? 12.953 5.891 -9.094 1 96 109 ASP A CA 1
ATOM 823 C C . ASP A 1 109 ? 12.055 6.859 -8.328 1 96 109 ASP A C 1
ATOM 825 O O . ASP A 1 109 ? 12.398 8.031 -8.156 1 96 109 ASP A O 1
ATOM 829 N N . ILE A 1 110 ? 10.938 6.434 -8.07 1 95.75 110 ILE A N 1
ATOM 830 C CA . ILE A 1 110 ? 9.977 7.133 -7.227 1 95.75 110 ILE A CA 1
ATOM 831 C C . ILE A 1 110 ? 9.836 6.402 -5.891 1 95.75 110 ILE A C 1
ATOM 833 O O . ILE A 1 110 ? 9.977 5.18 -5.828 1 95.75 110 ILE A O 1
ATOM 837 N N . ASN A 1 111 ? 9.609 7.188 -4.812 1 95.56 111 ASN A N 1
ATOM 838 C CA . ASN A 1 111 ? 9.375 6.59 -3.504 1 95.56 111 ASN A CA 1
ATOM 839 C C . ASN A 1 111 ? 8.273 5.531 -3.562 1 95.56 111 ASN A C 1
ATOM 841 O O . ASN A 1 111 ? 7.184 5.793 -4.066 1 95.56 111 ASN A O 1
ATOM 845 N N . LYS A 1 112 ? 8.523 4.301 -3.014 1 96.88 112 LYS A N 1
ATOM 846 C CA . LYS A 1 112 ? 7.582 3.188 -3.064 1 96.88 112 LYS A CA 1
ATOM 847 C C . LYS A 1 112 ? 6.27 3.547 -2.367 1 96.88 112 LYS A C 1
ATOM 849 O O . LYS A 1 112 ? 5.195 3.121 -2.797 1 96.88 112 LYS A O 1
ATOM 854 N N . THR A 1 113 ? 6.445 4.281 -1.251 1 97.5 113 THR A N 1
ATOM 855 C CA . THR A 1 113 ? 5.258 4.66 -0.494 1 97.5 113 THR A CA 1
ATOM 856 C C . THR A 1 113 ? 4.332 5.527 -1.344 1 97.5 113 THR A C 1
ATOM 858 O O . THR A 1 113 ? 3.119 5.309 -1.366 1 97.5 113 THR A O 1
ATOM 861 N N . THR A 1 114 ? 4.949 6.477 -2.094 1 97 114 THR A N 1
ATOM 862 C CA . THR A 1 114 ? 4.188 7.363 -2.965 1 97 114 THR A CA 1
ATOM 863 C C . THR A 1 114 ? 3.484 6.57 -4.062 1 97 114 THR A C 1
ATOM 865 O O . THR A 1 114 ? 2.32 6.832 -4.375 1 97 114 THR A O 1
ATOM 868 N N . GLY A 1 115 ? 4.203 5.637 -4.613 1 97.94 115 GLY A N 1
ATOM 869 C CA . GLY A 1 115 ? 3.625 4.801 -5.652 1 97.94 115 GLY A CA 1
ATOM 870 C C . GLY A 1 115 ? 2.496 3.92 -5.148 1 97.94 115 GLY A C 1
ATOM 871 O O . GLY A 1 115 ? 1.469 3.779 -5.816 1 97.94 115 GLY A O 1
ATOM 872 N N . ALA A 1 116 ? 2.686 3.258 -3.971 1 98.31 116 ALA A N 1
ATOM 873 C CA . ALA A 1 116 ? 1.687 2.369 -3.385 1 98.31 116 ALA A CA 1
ATOM 874 C C . ALA A 1 116 ? 0.392 3.119 -3.084 1 98.31 116 ALA A C 1
ATOM 876 O O . ALA A 1 116 ? -0.692 2.68 -3.473 1 98.31 116 ALA A O 1
ATOM 877 N N . VAL A 1 117 ? 0.491 4.27 -2.451 1 98.12 117 VAL A N 1
ATOM 878 C CA . VAL A 1 117 ? -0.667 5.062 -2.055 1 98.12 117 VAL A CA 1
ATOM 879 C C . VAL A 1 117 ? -1.345 5.641 -3.297 1 98.12 117 VAL A C 1
ATOM 881 O O . VAL A 1 117 ? -2.574 5.633 -3.4 1 98.12 117 VAL A O 1
ATOM 884 N N . GLY A 1 118 ? -0.529 6.148 -4.238 1 98.06 118 GLY A N 1
ATOM 885 C CA . GLY A 1 118 ? -1.073 6.703 -5.465 1 98.06 118 GLY A CA 1
ATOM 886 C C . GLY A 1 118 ? -1.859 5.691 -6.281 1 98.06 118 GLY A C 1
ATOM 887 O O . GLY A 1 118 ? -2.926 6.008 -6.812 1 98.06 118 GLY A O 1
ATOM 888 N N . ALA A 1 119 ? -1.323 4.465 -6.395 1 98.56 119 ALA A N 1
ATOM 889 C CA . ALA A 1 119 ? -2.006 3.416 -7.148 1 98.56 119 ALA A CA 1
ATOM 890 C C . ALA A 1 119 ? -3.322 3.029 -6.48 1 98.56 119 ALA A C 1
ATOM 892 O O . ALA A 1 119 ? -4.336 2.832 -7.156 1 98.56 119 ALA A O 1
ATOM 893 N N . LEU A 1 120 ? -3.312 2.877 -5.148 1 98.12 120 LEU A N 1
ATOM 894 C CA . LEU A 1 120 ? -4.531 2.549 -4.418 1 98.12 120 LEU A CA 1
ATOM 895 C C . LEU A 1 120 ? -5.586 3.633 -4.605 1 98.12 120 LEU A C 1
ATOM 897 O O . LEU A 1 120 ? -6.766 3.332 -4.801 1 98.12 120 LEU A O 1
ATOM 901 N N . PHE A 1 121 ? -5.133 4.914 -4.531 1 97.88 121 PHE A N 1
ATOM 902 C CA . PHE A 1 121 ? -6.02 6.055 -4.723 1 97.88 121 PHE A CA 1
ATOM 903 C C . PHE A 1 121 ? -6.66 6.02 -6.105 1 97.88 121 PHE A C 1
ATOM 905 O O . PHE A 1 121 ? -7.875 6.184 -6.238 1 97.88 121 PHE A O 1
ATOM 912 N N . ALA A 1 122 ? -5.867 5.773 -7.125 1 98.19 122 ALA A N 1
ATOM 913 C CA . ALA A 1 122 ? -6.352 5.66 -8.5 1 98.19 122 ALA A CA 1
ATOM 914 C C . ALA A 1 122 ? -7.348 4.512 -8.633 1 98.19 122 ALA A C 1
ATOM 916 O O . ALA A 1 122 ? -8.383 4.66 -9.289 1 98.19 122 ALA A O 1
ATOM 917 N N . PHE A 1 123 ? -7.062 3.381 -8.023 1 97.5 123 PHE A N 1
ATOM 918 C CA . PHE A 1 123 ? -7.918 2.201 -8.086 1 97.5 123 PHE A CA 1
ATOM 919 C C . PHE A 1 123 ? -9.289 2.494 -7.492 1 97.5 123 PHE A C 1
ATOM 921 O O . PHE A 1 123 ? -10.32 2.133 -8.078 1 97.5 123 PHE A O 1
ATOM 928 N N . ILE A 1 124 ? -9.297 3.145 -6.316 1 95.56 124 ILE A N 1
ATOM 929 C CA . ILE A 1 124 ? -10.547 3.459 -5.629 1 95.56 124 ILE A CA 1
ATOM 930 C C . ILE A 1 124 ? -11.383 4.41 -6.484 1 95.56 124 ILE A C 1
ATOM 932 O O . ILE A 1 124 ? -12.594 4.246 -6.602 1 95.56 124 ILE A O 1
ATOM 936 N N . LEU A 1 125 ? -10.773 5.359 -7.117 1 95.88 125 LEU A N 1
ATOM 937 C CA . LEU A 1 125 ? -11.484 6.34 -7.93 1 95.88 125 LEU A CA 1
ATOM 938 C C . LEU A 1 125 ? -12.047 5.695 -9.195 1 95.88 125 LEU A C 1
ATOM 940 O O . LEU A 1 125 ? -13.133 6.059 -9.648 1 95.88 125 LEU A O 1
ATOM 944 N N . LEU A 1 126 ? -11.297 4.711 -9.711 1 95.19 126 LEU A N 1
ATOM 945 C CA . LEU A 1 126 ? -11.711 4.066 -10.953 1 95.19 126 LEU A CA 1
ATOM 946 C C . LEU A 1 126 ? -12.82 3.047 -10.695 1 95.19 126 LEU A C 1
ATOM 948 O O . LEU A 1 126 ? -13.641 2.775 -11.578 1 95.19 126 LEU A O 1
ATOM 952 N N . ASN A 1 127 ? -12.805 2.516 -9.492 1 87.31 127 ASN A N 1
ATOM 953 C CA . ASN A 1 127 ? -13.672 1.381 -9.203 1 87.31 127 ASN A CA 1
ATOM 954 C C . ASN A 1 127 ? -14.922 1.813 -8.445 1 87.31 127 ASN A C 1
ATOM 956 O O . ASN A 1 127 ? -15.812 0.998 -8.18 1 87.31 127 ASN A O 1
ATOM 960 N N . TYR A 1 128 ? -15.078 2.998 -8.203 1 79.44 128 TYR A N 1
ATOM 961 C CA . TYR A 1 128 ? -16.172 3.457 -7.359 1 79.44 128 TYR A CA 1
ATOM 962 C C . TYR A 1 128 ? -17.516 3.201 -8.031 1 79.44 128 TYR A C 1
ATOM 964 O O . TYR A 1 128 ? -17.719 3.543 -9.203 1 79.44 128 TYR A O 1
ATOM 972 N N . ASN A 1 129 ? -18.25 2.406 -7.453 1 66.56 129 ASN A N 1
ATOM 973 C CA . ASN A 1 129 ? -19.578 2.131 -7.98 1 66.56 129 ASN A CA 1
ATOM 974 C C . ASN A 1 129 ? -20.672 2.625 -7.035 1 66.56 129 ASN A C 1
ATOM 976 O O . ASN A 1 129 ? -21.781 2.084 -7.02 1 66.56 129 ASN A O 1
ATOM 980 N N . GLY A 1 130 ? -20.312 3.594 -6.23 1 63.88 130 GLY A N 1
ATOM 981 C CA . GLY A 1 130 ? -21.297 4.172 -5.336 1 63.88 130 GLY A CA 1
ATOM 982 C C . GLY A 1 130 ? -21.062 3.809 -3.881 1 63.88 130 GLY A C 1
ATOM 983 O O . GLY A 1 130 ? -20.391 2.824 -3.582 1 63.88 130 GLY A O 1
ATOM 984 N N . ILE A 1 131 ? -21.25 4.672 -3.031 1 60.28 131 ILE A N 1
ATOM 985 C CA . ILE A 1 131 ? -21.359 4.367 -1.608 1 60.28 131 ILE A CA 1
ATOM 986 C C . ILE A 1 131 ? -22.766 3.852 -1.307 1 60.28 131 ILE A C 1
ATOM 988 O O . ILE A 1 131 ? -23.75 4.543 -1.562 1 60.28 131 ILE A O 1
ATOM 992 N N . ALA A 1 132 ? -22.766 2.494 -1.201 1 63.16 132 ALA A N 1
ATOM 993 C CA . ALA A 1 132 ? -24.078 1.918 -0.975 1 63.16 132 ALA A CA 1
ATOM 994 C C . ALA A 1 132 ? -24.406 1.87 0.514 1 63.16 132 ALA A C 1
ATOM 996 O O . ALA A 1 132 ? -23.516 1.729 1.351 1 63.16 132 ALA A O 1
ATOM 997 N N . ALA A 1 133 ? -25.609 2.346 0.786 1 64.25 133 ALA A N 1
ATOM 998 C CA . ALA A 1 133 ? -26.094 2.084 2.137 1 64.25 133 ALA A CA 1
ATOM 999 C C . ALA A 1 133 ? -26.422 0.608 2.324 1 64.25 133 ALA A C 1
ATOM 1001 O O . ALA A 1 133 ? -27.016 -0.019 1.438 1 64.25 133 ALA A O 1
ATOM 1002 N N . THR A 1 134 ? -25.766 0.031 3.297 1 62.59 134 THR A N 1
ATOM 1003 C CA . THR A 1 134 ? -26.172 -1.324 3.662 1 62.59 134 THR A CA 1
ATOM 1004 C C . THR A 1 134 ? -27.641 -1.369 4.051 1 62.59 134 THR A C 1
ATOM 1006 O O . THR A 1 134 ? -28.312 -0.331 4.117 1 62.59 134 THR A O 1
ATOM 1009 N N . SER A 1 135 ? -28.125 -2.525 4.129 1 59.91 135 SER A N 1
ATOM 1010 C CA . SER A 1 135 ? -29.5 -2.721 4.602 1 59.91 135 SER A CA 1
ATOM 1011 C C . SER A 1 135 ? -29.719 -2.033 5.941 1 59.91 135 SER A C 1
ATOM 1013 O O . SER A 1 135 ? -30.844 -1.617 6.254 1 59.91 135 SER A O 1
ATOM 1015 N N . GLU A 1 136 ? -28.672 -1.773 6.695 1 62.59 136 GLU A N 1
ATOM 1016 C CA . GLU A 1 136 ? -28.766 -1.153 8.016 1 62.59 136 GLU A CA 1
ATOM 1017 C C . GLU A 1 136 ? -28.469 0.341 7.945 1 62.59 136 GLU A C 1
ATOM 1019 O O . GLU A 1 136 ? -28.438 1.021 8.969 1 62.59 136 GLU A O 1
ATOM 1024 N N . GLY A 1 137 ? -28.266 0.791 6.738 1 66 137 GLY A N 1
ATOM 1025 C CA . GLY A 1 137 ? -28.078 2.223 6.57 1 66 137 GLY A CA 1
ATOM 1026 C C . GLY A 1 137 ? -26.625 2.656 6.777 1 66 137 GLY A C 1
ATOM 1027 O O . GLY A 1 137 ? -26.359 3.846 6.938 1 66 137 GLY A O 1
ATOM 1028 N N . VAL A 1 138 ? -25.797 1.645 6.836 1 70.44 138 VAL A N 1
ATOM 1029 C CA . VAL A 1 138 ? -24.391 1.958 7.039 1 70.44 138 VAL A CA 1
ATOM 1030 C C . VAL A 1 138 ? -23.688 2.068 5.688 1 70.44 138 VAL A C 1
ATOM 1032 O O . VAL A 1 138 ? -24.016 1.35 4.746 1 70.44 138 VAL A O 1
ATOM 1035 N N . ASN A 1 139 ? -22.781 3.096 5.602 1 77.19 139 ASN A N 1
ATOM 1036 C CA . ASN A 1 139 ? -22.047 3.281 4.355 1 77.19 139 ASN A CA 1
ATOM 1037 C C . ASN A 1 139 ? -21.125 2.104 4.078 1 77.19 139 ASN A C 1
ATOM 1039 O O . ASN A 1 139 ? -20.484 1.571 4.996 1 77.19 139 ASN A O 1
ATOM 1043 N N . ALA A 1 140 ? -21.203 1.535 2.852 1 83.06 140 ALA A N 1
ATOM 1044 C CA . ALA A 1 140 ? -20.375 0.395 2.443 1 83.06 140 ALA A CA 1
ATOM 1045 C C . ALA A 1 140 ? -19.875 0.57 1.016 1 83.06 140 ALA A C 1
ATOM 1047 O O . ALA A 1 140 ? -20.484 1.26 0.206 1 83.06 140 ALA A O 1
ATOM 1048 N N . LEU A 1 141 ? -18.688 0.098 0.797 1 84.62 141 LEU A N 1
ATOM 1049 C CA . LEU A 1 141 ? -18.141 0.076 -0.556 1 84.62 141 LEU A CA 1
ATOM 1050 C C . LEU A 1 141 ? -18.391 -1.273 -1.221 1 84.62 141 LEU A C 1
ATOM 1052 O O . LEU A 1 141 ? -18.109 -2.32 -0.64 1 84.62 141 LEU A O 1
ATOM 1056 N N . GLU A 1 142 ? -18.984 -1.183 -2.34 1 84.38 142 GLU A N 1
ATOM 1057 C CA . GLU A 1 142 ? -19.172 -2.408 -3.113 1 84.38 142 GLU A CA 1
ATOM 1058 C C . GLU A 1 142 ? -17.828 -3.021 -3.502 1 84.38 142 GLU A C 1
ATOM 1060 O O . GLU A 1 142 ? -16.906 -2.307 -3.902 1 84.38 142 GLU A O 1
ATOM 1065 N N . ILE A 1 143 ? -17.719 -4.371 -3.342 1 84.94 143 ILE A N 1
ATOM 1066 C CA . ILE A 1 143 ? -16.422 -5 -3.57 1 84.94 143 ILE A CA 1
ATOM 1067 C C . ILE A 1 143 ? -16.516 -5.941 -4.77 1 84.94 143 ILE A C 1
ATOM 1069 O O . ILE A 1 143 ? -15.68 -6.832 -4.926 1 84.94 143 ILE A O 1
ATOM 1073 N N . THR A 1 144 ? -17.5 -5.746 -5.602 1 82 144 THR A N 1
ATOM 1074 C CA . THR A 1 144 ? -17.719 -6.586 -6.773 1 82 144 THR A CA 1
ATOM 1075 C C . THR A 1 144 ? -16.453 -6.645 -7.625 1 82 144 THR A C 1
ATOM 1077 O O . THR A 1 144 ? -16.109 -7.691 -8.18 1 82 144 THR A O 1
ATOM 1080 N N . TYR A 1 145 ? -15.711 -5.512 -7.613 1 86.56 145 TYR A N 1
ATOM 1081 C CA . TYR A 1 145 ? -14.555 -5.418 -8.5 1 86.56 145 TYR A CA 1
ATOM 1082 C C . TYR A 1 145 ? -13.258 -5.414 -7.711 1 86.56 145 TYR A C 1
ATOM 1084 O O . TYR A 1 145 ? -12.25 -4.859 -8.156 1 86.56 145 TYR A O 1
ATOM 1092 N N . TRP A 1 146 ? -13.25 -6.023 -6.547 1 89.69 146 TRP A N 1
ATOM 1093 C CA . TRP A 1 146 ? -12.039 -5.996 -5.738 1 89.69 146 TRP A CA 1
ATOM 1094 C C . TRP A 1 146 ? -11.336 -7.348 -5.766 1 89.69 146 TRP A C 1
ATOM 1096 O O . TRP A 1 146 ? -10.234 -7.496 -5.223 1 89.69 146 TRP A O 1
ATOM 1106 N N . GLY A 1 147 ? -12.023 -8.359 -6.367 1 87.5 147 GLY A N 1
ATOM 1107 C CA . GLY A 1 147 ? -11.406 -9.664 -6.559 1 87.5 147 GLY A CA 1
ATOM 1108 C C . GLY A 1 147 ? -10.797 -9.844 -7.934 1 87.5 147 GLY A C 1
ATOM 1109 O O . GLY A 1 147 ? -10.055 -8.977 -8.406 1 87.5 147 GLY A O 1
ATOM 1110 N N . SER A 1 148 ? -11.156 -10.914 -8.602 1 84.94 148 SER A N 1
ATOM 1111 C CA . SER A 1 148 ? -10.594 -11.242 -9.914 1 84.94 148 SER A CA 1
ATOM 1112 C C . SER A 1 148 ? -10.992 -10.211 -10.961 1 84.94 148 SER A C 1
ATOM 1114 O O . SER A 1 148 ? -10.18 -9.836 -11.812 1 84.94 148 SER A O 1
ATOM 1116 N N . ALA A 1 149 ? -12.148 -9.664 -10.828 1 85.44 149 ALA A N 1
ATOM 1117 C CA . ALA A 1 149 ? -12.68 -8.719 -11.812 1 85.44 149 ALA A CA 1
ATOM 1118 C C . ALA A 1 149 ? -11.938 -7.391 -11.758 1 85.44 149 ALA A C 1
ATOM 1120 O O . ALA A 1 149 ? -12.023 -6.582 -12.688 1 85.44 149 ALA A O 1
ATOM 1121 N N . GLY A 1 150 ? -11.258 -7.18 -10.695 1 89.94 150 GLY A N 1
ATOM 1122 C CA . GLY A 1 150 ? -10.625 -5.887 -10.5 1 89.94 150 GLY A CA 1
ATOM 1123 C C . GLY A 1 150 ? -9.141 -5.898 -10.82 1 89.94 150 GLY A C 1
ATOM 1124 O O . GLY A 1 150 ? -8.492 -4.848 -10.836 1 89.94 150 GLY A O 1
ATOM 1125 N N . ILE A 1 151 ? -8.547 -7.016 -11.188 1 89.69 151 ILE A N 1
ATOM 1126 C CA . ILE A 1 151 ? -7.102 -7.145 -11.367 1 89.69 151 ILE A CA 1
ATOM 1127 C C . ILE A 1 151 ? -6.645 -6.262 -12.523 1 89.69 151 ILE A C 1
ATOM 1129 O O . ILE A 1 151 ? -5.656 -5.535 -12.406 1 89.69 151 ILE A O 1
ATOM 1133 N N . VAL A 1 152 ? -7.348 -6.266 -13.633 1 89.88 152 VAL A N 1
ATOM 1134 C CA . VAL A 1 152 ? -6.969 -5.457 -14.789 1 89.88 152 VAL A CA 1
ATOM 1135 C C . VAL A 1 152 ? -7.102 -3.977 -14.453 1 89.88 152 VAL A C 1
ATOM 1137 O O . VAL A 1 152 ? -6.266 -3.162 -14.852 1 89.88 152 VAL A O 1
ATOM 1140 N N . THR A 1 153 ? -8.18 -3.641 -13.75 1 93.56 153 THR A N 1
ATOM 1141 C CA . THR A 1 153 ? -8.336 -2.258 -13.32 1 93.56 153 THR A CA 1
ATOM 1142 C C . THR A 1 153 ? -7.188 -1.84 -12.406 1 93.56 153 THR A C 1
ATOM 1144 O O . THR A 1 153 ? -6.746 -0.689 -12.445 1 93.56 153 THR A O 1
ATOM 1147 N N . ALA A 1 154 ? -6.77 -2.77 -11.531 1 95.88 154 ALA A N 1
ATOM 1148 C CA . ALA A 1 154 ? -5.625 -2.498 -10.664 1 95.88 154 ALA A CA 1
ATOM 1149 C C . ALA A 1 154 ? -4.371 -2.203 -11.492 1 95.88 154 ALA A C 1
ATOM 1151 O O . ALA A 1 154 ? -3.582 -1.323 -11.133 1 95.88 154 ALA A O 1
ATOM 1152 N N . ILE A 1 155 ? -4.191 -2.924 -12.578 1 94.75 155 ILE A N 1
ATOM 1153 C CA . ILE A 1 155 ? -3.055 -2.711 -13.469 1 94.75 155 ILE A CA 1
ATOM 1154 C C . ILE A 1 155 ? -3.15 -1.328 -14.109 1 94.75 155 ILE A C 1
ATOM 1156 O O . ILE A 1 155 ? -2.164 -0.59 -14.156 1 94.75 155 ILE A O 1
ATOM 1160 N N . ILE A 1 156 ? -4.27 -0.982 -14.578 1 96.19 156 ILE A N 1
ATOM 1161 C CA . ILE A 1 156 ? -4.496 0.313 -15.211 1 96.19 156 ILE A CA 1
ATOM 1162 C C . ILE A 1 156 ? -4.27 1.43 -14.195 1 96.19 156 ILE A C 1
ATOM 1164 O O . ILE A 1 156 ? -3.66 2.455 -14.516 1 96.19 156 ILE A O 1
ATOM 1168 N N . ALA A 1 157 ? -4.781 1.248 -13 1 97.81 157 ALA A N 1
ATOM 1169 C CA . ALA A 1 157 ? -4.602 2.227 -11.93 1 97.81 157 ALA A CA 1
ATOM 1170 C C . ALA A 1 157 ? -3.121 2.463 -11.648 1 97.81 157 ALA A C 1
ATOM 1172 O O . ALA A 1 157 ? -2.686 3.605 -11.492 1 97.81 157 ALA A O 1
ATOM 1173 N N . MET A 1 158 ? -2.383 1.346 -11.523 1 97.94 158 MET A N 1
ATOM 1174 C CA . MET A 1 158 ? -0.941 1.457 -11.32 1 97.94 158 MET A CA 1
ATOM 1175 C C . MET A 1 158 ? -0.287 2.201 -12.484 1 97.94 158 MET A C 1
ATOM 1177 O O . MET A 1 158 ? 0.552 3.078 -12.266 1 97.94 158 MET A O 1
ATOM 1181 N N . ALA A 1 159 ? -0.682 1.889 -13.688 1 97.81 159 ALA A N 1
ATOM 1182 C CA . ALA A 1 159 ? -0.107 2.512 -14.875 1 97.81 159 ALA A CA 1
ATOM 1183 C C . ALA A 1 159 ? -0.376 4.016 -14.891 1 97.81 159 ALA A C 1
ATOM 1185 O O . ALA A 1 159 ? 0.536 4.812 -15.117 1 97.81 159 ALA A O 1
ATOM 1186 N N . ILE A 1 160 ? -1.565 4.391 -14.648 1 98.38 160 ILE A N 1
ATOM 1187 C CA . ILE A 1 160 ? -1.937 5.801 -14.688 1 98.38 160 ILE A CA 1
ATOM 1188 C C . ILE A 1 160 ? -1.229 6.551 -13.555 1 98.38 160 ILE A C 1
ATOM 1190 O O . ILE A 1 160 ? -0.57 7.566 -13.797 1 98.38 160 ILE A O 1
ATOM 1194 N N . SER A 1 161 ? -1.385 6.074 -12.367 1 98.56 161 SER A N 1
ATOM 1195 C CA . SER A 1 161 ? -0.906 6.805 -11.195 1 98.56 161 SER A CA 1
ATOM 1196 C C . SER A 1 161 ? 0.608 6.984 -11.242 1 98.56 161 SER A C 1
ATOM 1198 O O . SER A 1 161 ? 1.107 8.109 -11.141 1 98.56 161 SER A O 1
ATOM 1200 N N . VAL A 1 162 ? 1.346 5.871 -11.43 1 98.56 162 VAL A N 1
ATOM 1201 C CA . VAL A 1 162 ? 2.801 5.934 -11.344 1 98.56 162 VAL A CA 1
ATOM 1202 C C . VAL A 1 162 ? 3.357 6.738 -12.516 1 98.56 162 VAL A C 1
ATOM 1204 O O . VAL A 1 162 ? 4.309 7.508 -12.352 1 98.56 162 VAL A O 1
ATOM 1207 N N . ASN A 1 163 ? 2.787 6.605 -13.711 1 98.56 163 ASN A N 1
ATOM 1208 C CA . ASN A 1 163 ? 3.289 7.375 -14.844 1 98.56 163 ASN A CA 1
ATOM 1209 C C . ASN A 1 163 ? 2.977 8.859 -14.703 1 98.56 163 ASN A C 1
ATOM 1211 O O . ASN A 1 163 ? 3.777 9.711 -15.094 1 98.56 163 ASN A O 1
ATOM 1215 N N . VAL A 1 164 ? 1.863 9.188 -14.203 1 98.62 164 VAL A N 1
ATOM 1216 C CA . VAL A 1 164 ? 1.521 10.586 -13.961 1 98.62 164 VAL A CA 1
ATOM 1217 C C . VAL A 1 164 ? 2.467 11.18 -12.922 1 98.62 164 VAL A C 1
ATOM 1219 O O . VAL A 1 164 ? 2.971 12.289 -13.094 1 98.62 164 VAL A O 1
ATOM 1222 N N . ILE A 1 165 ? 2.646 10.477 -11.836 1 97.94 165 ILE A N 1
ATOM 1223 C CA . ILE A 1 165 ? 3.57 10.93 -10.805 1 97.94 165 ILE A CA 1
ATOM 1224 C C . ILE A 1 165 ? 4.961 11.133 -11.406 1 97.94 165 ILE A C 1
ATOM 1226 O O . ILE A 1 165 ? 5.605 12.156 -11.164 1 97.94 165 ILE A O 1
ATOM 1230 N N . HIS A 1 166 ? 5.367 10.156 -12.195 1 98.06 166 HIS A N 1
ATOM 1231 C CA . HIS A 1 166 ? 6.676 10.227 -12.836 1 98.06 166 HIS A CA 1
ATOM 1232 C C . HIS A 1 166 ? 6.785 11.453 -13.734 1 98.06 166 HIS A C 1
ATOM 1234 O O . HIS A 1 166 ? 7.801 12.148 -13.719 1 98.06 166 HIS A O 1
ATOM 1240 N N . LEU A 1 167 ? 5.773 11.695 -14.516 1 97.88 167 LEU A N 1
ATOM 1241 C CA . LEU A 1 167 ? 5.773 12.828 -15.43 1 97.88 167 LEU A CA 1
ATOM 1242 C C . LEU A 1 167 ? 5.82 14.148 -14.664 1 97.88 167 LEU A C 1
ATOM 1244 O O . LEU A 1 167 ? 6.508 15.086 -15.078 1 97.88 167 LEU A O 1
ATOM 1248 N N . CYS A 1 168 ? 5.094 14.227 -13.602 1 97.69 168 CYS A N 1
ATOM 1249 C CA . CYS A 1 168 ? 5.109 15.43 -12.781 1 97.69 168 CYS A CA 1
ATOM 1250 C C . CYS A 1 168 ? 6.5 15.672 -12.203 1 97.69 168 CYS A C 1
ATOM 1252 O O . CYS A 1 168 ? 6.977 16.812 -12.188 1 97.69 168 CYS A O 1
ATOM 1254 N N . TYR A 1 169 ? 7.066 14.641 -11.703 1 95.06 169 TYR A N 1
ATOM 1255 C CA . TYR A 1 169 ? 8.406 14.789 -11.148 1 95.06 169 TYR A CA 1
ATOM 1256 C C . TYR A 1 169 ? 9.414 15.141 -12.234 1 95.06 169 TYR A C 1
ATOM 1258 O O . TYR A 1 169 ? 10.273 16 -12.031 1 95.06 169 TYR A O 1
ATOM 1266 N N . LYS A 1 170 ? 9.289 14.484 -13.375 1 95.56 170 LYS A N 1
ATOM 1267 C CA . LYS A 1 170 ? 10.203 14.711 -14.484 1 95.56 170 LYS A CA 1
ATOM 1268 C C . LYS A 1 170 ? 10.148 16.156 -14.961 1 95.56 170 LYS A C 1
ATOM 1270 O O . LYS A 1 170 ? 11.188 16.75 -15.281 1 95.56 170 LYS A O 1
ATOM 1275 N N . TYR A 1 171 ? 9.008 16.734 -14.953 1 96.56 171 TYR A N 1
ATOM 1276 C CA . TYR A 1 171 ? 8.836 18.094 -15.469 1 96.56 171 TYR A CA 1
ATOM 1277 C C . TYR A 1 171 ? 8.727 19.109 -14.336 1 96.56 171 TYR A C 1
ATOM 1279 O O . TYR A 1 171 ? 8.305 20.234 -14.547 1 96.56 171 TYR A O 1
ATOM 1287 N N . ASN A 1 172 ? 8.93 18.703 -13.141 1 94.19 172 ASN A N 1
ATOM 1288 C CA . ASN A 1 172 ? 8.977 19.547 -11.953 1 94.19 172 ASN A CA 1
ATOM 1289 C C . ASN A 1 172 ? 7.625 20.219 -11.688 1 94.19 172 ASN A C 1
ATOM 1291 O O . ASN A 1 172 ? 7.566 21.406 -11.359 1 94.19 172 ASN A O 1
ATOM 1295 N N . ILE A 1 173 ? 6.68 19.469 -11.961 1 95.06 173 ILE A N 1
ATOM 1296 C CA . ILE A 1 173 ? 5.328 19.906 -11.633 1 95.06 173 ILE A CA 1
ATOM 1297 C C . ILE A 1 173 ? 4.934 19.391 -10.25 1 95.06 173 ILE A C 1
ATOM 1299 O O . ILE A 1 173 ? 4.133 18.453 -10.141 1 95.06 173 ILE A O 1
ATOM 1303 N N . MET A 1 174 ? 5.527 19.891 -9.266 1 91.25 174 MET A N 1
ATOM 1304 C CA . MET A 1 174 ? 5.328 19.516 -7.871 1 91.25 174 MET A CA 1
ATOM 1305 C C . MET A 1 174 ? 5.676 20.656 -6.938 1 91.25 174 MET A C 1
ATOM 1307 O O . MET A 1 174 ? 6.273 21.656 -7.363 1 91.25 174 MET A O 1
ATOM 1311 N N . ILE A 1 175 ? 5.199 20.578 -5.77 1 85.69 175 ILE A N 1
ATOM 1312 C CA . ILE A 1 175 ? 5.594 21.531 -4.742 1 85.69 175 ILE A CA 1
ATOM 1313 C C . ILE A 1 175 ? 6.973 21.172 -4.199 1 85.69 175 ILE A C 1
ATOM 1315 O O . ILE A 1 175 ? 7.168 20.062 -3.68 1 85.69 175 ILE A O 1
ATOM 1319 N N . LYS A 1 176 ? 7.875 22.078 -4.383 1 85.62 176 LYS A N 1
ATOM 1320 C CA . LYS A 1 176 ? 9.227 21.844 -3.877 1 85.62 176 LYS A CA 1
ATOM 1321 C C . LYS A 1 176 ? 9.477 22.656 -2.605 1 85.62 176 LYS A C 1
ATOM 1323 O O . LYS A 1 176 ? 9.211 23.859 -2.564 1 85.62 176 LYS A O 1
ATOM 1328 N N . LEU A 1 177 ? 9.898 21.891 -1.62 1 81.31 177 LEU A N 1
ATOM 1329 C CA . LEU A 1 177 ? 10.281 22.547 -0.373 1 81.31 177 LEU A CA 1
ATOM 1330 C C . LEU A 1 177 ? 11.797 22.672 -0.266 1 81.31 177 LEU A C 1
ATOM 1332 O O . LEU A 1 177 ? 12.531 22 -0.997 1 81.31 177 LEU A O 1
ATOM 1336 N N . PRO A 1 178 ? 12.203 23.578 0.586 1 78.5 178 PRO A N 1
ATOM 1337 C CA . PRO A 1 178 ? 13.648 23.75 0.761 1 78.5 178 PRO A CA 1
ATOM 1338 C C . PRO A 1 178 ? 14.336 22.469 1.263 1 78.5 178 PRO A C 1
ATOM 1340 O O . PRO A 1 178 ? 13.688 21.625 1.887 1 78.5 178 PRO A O 1
ATOM 1343 N N . SER A 1 179 ? 15.578 22.312 0.994 1 77.31 179 SER A N 1
ATOM 1344 C CA . SER A 1 179 ? 16.359 21.125 1.327 1 77.31 179 SER A CA 1
ATOM 1345 C C . SER A 1 179 ? 16.484 20.969 2.838 1 77.31 179 SER A C 1
ATOM 1347 O O . SER A 1 179 ? 16.844 19.891 3.318 1 77.31 179 SER A O 1
ATOM 1349 N N . SER A 1 180 ? 16.188 22.031 3.559 1 70.69 180 SER A N 1
ATOM 1350 C CA . SER A 1 180 ? 16.297 21.984 5.012 1 70.69 180 SER A CA 1
ATOM 1351 C C . SER A 1 180 ? 15.148 21.188 5.625 1 70.69 180 SER A C 1
ATOM 1353 O O . SER A 1 180 ? 15.219 20.781 6.789 1 70.69 180 SER A O 1
ATOM 1355 N N . VAL A 1 181 ? 14.188 20.984 4.766 1 72.94 181 VAL A N 1
ATOM 1356 C CA . VAL A 1 181 ? 13.031 20.234 5.242 1 72.94 181 VAL A CA 1
ATOM 1357 C C . VAL A 1 181 ? 13.32 18.734 5.176 1 72.94 181 VAL A C 1
ATOM 1359 O O . VAL A 1 181 ? 13.922 18.25 4.211 1 72.94 181 VAL A O 1
ATOM 1362 N N . PRO A 1 182 ? 12.859 18 6.25 1 73.19 182 PRO A N 1
ATOM 1363 C CA . PRO A 1 182 ? 13.062 16.547 6.219 1 73.19 182 PRO A CA 1
ATOM 1364 C C . PRO A 1 182 ? 12.516 15.906 4.945 1 73.19 182 PRO A C 1
ATOM 1366 O O . PRO A 1 182 ? 11.453 16.297 4.457 1 73.19 182 PRO A O 1
ATOM 1369 N N . PRO A 1 183 ? 13.242 14.945 4.465 1 77.69 183 PRO A N 1
ATOM 1370 C CA . PRO A 1 183 ? 12.891 14.328 3.188 1 77.69 183 PRO A CA 1
ATOM 1371 C C . PRO A 1 183 ? 11.477 13.734 3.188 1 77.69 183 PRO A C 1
ATOM 1373 O O . PRO A 1 183 ? 10.766 13.836 2.186 1 77.69 183 PRO A O 1
ATOM 1376 N N . ALA A 1 184 ? 11.102 13.172 4.266 1 75.19 184 ALA A N 1
ATOM 1377 C CA . ALA A 1 184 ? 9.781 12.57 4.332 1 75.19 184 ALA A CA 1
ATOM 1378 C C . ALA A 1 184 ? 8.688 13.617 4.133 1 75.19 184 ALA A C 1
ATOM 1380 O O . ALA A 1 184 ? 7.668 13.344 3.49 1 75.19 184 ALA A O 1
ATOM 1381 N N . ILE A 1 185 ? 8.922 14.75 4.684 1 76.44 185 ILE A N 1
ATOM 1382 C CA . ILE A 1 185 ? 7.973 15.852 4.559 1 76.44 185 ILE A CA 1
ATOM 1383 C C . ILE A 1 185 ? 7.996 16.391 3.133 1 76.44 185 ILE A C 1
ATOM 1385 O O . ILE A 1 185 ? 6.945 16.641 2.535 1 76.44 185 ILE A O 1
ATOM 1389 N N . SER A 1 186 ? 9.188 16.516 2.631 1 83.75 186 SER A N 1
ATOM 1390 C CA . SER A 1 186 ? 9.344 17.031 1.269 1 83.75 186 SER A CA 1
ATOM 1391 C C . SER A 1 186 ? 8.648 16.109 0.263 1 83.75 186 SER A C 1
ATOM 1393 O O . SER A 1 186 ? 7.996 16.594 -0.671 1 83.75 186 SER A O 1
ATOM 1395 N N . ASP A 1 187 ? 8.734 14.805 0.458 1 83.44 187 ASP A N 1
ATOM 1396 C CA . ASP A 1 187 ? 8.125 13.828 -0.437 1 83.44 187 ASP A CA 1
ATOM 1397 C C . ASP A 1 187 ? 6.602 13.914 -0.383 1 83.44 187 ASP A C 1
ATOM 1399 O O . ASP A 1 187 ? 5.93 13.781 -1.409 1 83.44 187 ASP A O 1
ATOM 1403 N N . SER A 1 188 ? 6.148 14.062 0.777 1 81.31 188 SER A N 1
ATOM 1404 C CA . SER A 1 188 ? 4.703 14.133 0.957 1 81.31 188 SER A CA 1
ATOM 1405 C C . SER A 1 188 ? 4.117 15.367 0.271 1 81.31 188 SER A C 1
ATOM 1407 O O . SER A 1 188 ? 3.066 15.281 -0.368 1 81.31 188 SER A O 1
ATOM 1409 N N . PHE A 1 189 ? 4.844 16.484 0.34 1 85.75 189 PHE A N 1
ATOM 1410 C CA . PHE A 1 189 ? 4.383 17.719 -0.302 1 85.75 189 PHE A CA 1
ATOM 1411 C C . PHE A 1 189 ? 4.512 17.609 -1.817 1 85.75 189 PHE A C 1
ATOM 1413 O O . PHE A 1 189 ? 3.639 18.078 -2.551 1 85.75 189 PHE A O 1
ATOM 1420 N N . SER A 1 190 ? 5.527 16.984 -2.176 1 91.19 190 SER A N 1
ATOM 1421 C CA . SER A 1 190 ? 5.781 16.875 -3.607 1 91.19 190 SER A CA 1
ATOM 1422 C C . SER A 1 190 ? 4.746 15.977 -4.281 1 91.19 190 SER A C 1
ATOM 1424 O O . SER A 1 190 ? 4.535 16.078 -5.496 1 91.19 190 SER A O 1
ATOM 1426 N N . SER A 1 191 ? 4.098 15.141 -3.488 1 93.69 191 SER A N 1
ATOM 1427 C CA . SER A 1 191 ? 3.17 14.18 -4.078 1 93.69 191 SER A CA 1
ATOM 1428 C C . SER A 1 191 ? 1.786 14.797 -4.266 1 93.69 191 SER A C 1
ATOM 1430 O O . SER A 1 191 ? 0.944 14.234 -4.973 1 93.69 191 SER A O 1
ATOM 1432 N N . ILE A 1 192 ? 1.557 15.961 -3.73 1 92.88 192 ILE A N 1
ATOM 1433 C CA . ILE A 1 192 ? 0.228 16.562 -3.709 1 92.88 192 ILE A CA 1
ATOM 1434 C C . ILE A 1 192 ? -0.237 16.844 -5.137 1 92.88 192 ILE A C 1
ATOM 1436 O O . ILE A 1 192 ? -1.301 16.375 -5.551 1 92.88 192 ILE A O 1
ATOM 1440 N N . VAL A 1 193 ? 0.547 17.516 -5.918 1 95.38 193 VAL A N 1
ATOM 1441 C CA . VAL A 1 193 ? 0.164 17.906 -7.27 1 95.38 193 VAL A CA 1
ATOM 1442 C C . VAL A 1 193 ? 0.029 16.672 -8.148 1 95.38 193 VAL A C 1
ATOM 1444 O O . VAL A 1 193 ? -0.973 16.5 -8.852 1 95.38 193 VAL A O 1
ATOM 1447 N N . PRO A 1 194 ? 0.985 15.781 -8.094 1 97.19 194 PRO A N 1
ATOM 1448 C CA . PRO A 1 194 ? 0.831 14.547 -8.859 1 97.19 194 PRO A CA 1
ATOM 1449 C C . PRO A 1 194 ? -0.447 13.789 -8.508 1 97.19 194 PRO A C 1
ATOM 1451 O O . PRO A 1 194 ? -1.144 13.289 -9.391 1 97.19 194 PRO A O 1
ATOM 1454 N N . TYR A 1 195 ? -0.749 13.648 -7.207 1 97.31 195 TYR A N 1
ATOM 1455 C CA . TYR A 1 195 ? -1.968 12.961 -6.797 1 97.31 195 TYR A CA 1
ATOM 1456 C C . TYR A 1 195 ? -3.203 13.695 -7.305 1 97.31 195 TYR A C 1
ATOM 1458 O O . TYR A 1 195 ? -4.219 13.062 -7.613 1 97.31 195 TYR A O 1
ATOM 1466 N N . LEU A 1 196 ? -3.109 15.031 -7.348 1 96.75 196 LEU A N 1
ATOM 1467 C CA . LEU A 1 196 ? -4.211 15.812 -7.898 1 96.75 196 LEU A CA 1
ATOM 1468 C C . LEU A 1 196 ? -4.469 15.438 -9.352 1 96.75 196 LEU A C 1
ATOM 1470 O O . LEU A 1 196 ? -5.617 15.242 -9.758 1 96.75 196 LEU A O 1
ATOM 1474 N N . PHE A 1 197 ? -3.398 15.359 -10.133 1 98.06 197 PHE A N 1
ATOM 1475 C CA . PHE A 1 197 ? -3.547 14.992 -11.539 1 98.06 197 PHE A CA 1
ATOM 1476 C C . PHE A 1 197 ? -4.055 13.562 -11.68 1 98.06 197 PHE A C 1
ATOM 1478 O O . PHE A 1 197 ? -4.855 13.266 -12.57 1 98.06 197 PHE A O 1
ATOM 1485 N N . VAL A 1 198 ? -3.564 12.641 -10.867 1 98.25 198 VAL A N 1
ATOM 1486 C CA . VAL A 1 198 ? -4.066 11.266 -10.859 1 98.25 198 VAL A CA 1
ATOM 1487 C C . VAL A 1 198 ? -5.57 11.273 -10.594 1 98.25 198 VAL A C 1
ATOM 1489 O O . VAL A 1 198 ? -6.332 10.594 -11.289 1 98.25 198 VAL A O 1
ATOM 1492 N N . ALA A 1 199 ? -5.973 12.062 -9.57 1 97.12 199 ALA A N 1
ATOM 1493 C CA . ALA A 1 199 ? -7.387 12.141 -9.203 1 97.12 199 ALA A CA 1
ATOM 1494 C C . ALA A 1 199 ? -8.219 12.719 -10.344 1 97.12 199 ALA A C 1
ATOM 1496 O O . ALA A 1 199 ? -9.305 12.211 -10.641 1 97.12 199 ALA A O 1
ATOM 1497 N N . LEU A 1 200 ? -7.707 13.758 -10.938 1 97 200 LEU A N 1
ATOM 1498 C CA . LEU A 1 200 ? -8.438 14.406 -12.023 1 97 200 LEU A CA 1
ATOM 1499 C C . LEU A 1 200 ? -8.633 13.445 -13.195 1 97 200 LEU A C 1
ATOM 1501 O O . LEU A 1 200 ? -9.719 13.383 -13.773 1 97 200 LEU A O 1
ATOM 1505 N N . ILE A 1 201 ? -7.625 12.695 -13.516 1 98 201 ILE A N 1
ATOM 1506 C CA . ILE A 1 201 ? -7.688 11.781 -14.648 1 98 201 ILE A CA 1
ATOM 1507 C C . ILE A 1 201 ? -8.641 10.625 -14.328 1 98 201 ILE A C 1
ATOM 1509 O O . ILE A 1 201 ? -9.555 10.336 -15.102 1 98 201 ILE A O 1
ATOM 1513 N N . CYS A 1 202 ? -8.438 9.953 -13.211 1 97.5 202 CYS A N 1
ATOM 1514 C CA . CYS A 1 202 ? -9.242 8.781 -12.859 1 97.5 202 CYS A CA 1
ATOM 1515 C C . CYS A 1 202 ? -10.688 9.18 -12.586 1 97.5 202 CYS A C 1
ATOM 1517 O O . CYS A 1 202 ? -11.617 8.469 -12.984 1 97.5 202 CYS A O 1
ATOM 1519 N N . TRP A 1 203 ? -10.883 10.305 -11.891 1 95 203 TRP A N 1
ATOM 1520 C CA . TRP A 1 203 ? -12.219 10.82 -11.602 1 95 203 TRP A CA 1
ATOM 1521 C C . TRP A 1 203 ? -12.938 11.203 -12.891 1 95 203 TRP A C 1
ATOM 1523 O O . TRP A 1 203 ? -14.133 10.938 -13.047 1 95 203 TRP A O 1
ATOM 1533 N N . SER A 1 204 ? -12.203 11.875 -13.844 1 95.44 204 SER A N 1
ATOM 1534 C CA . SER A 1 204 ? -12.797 12.242 -15.117 1 95.44 204 SER A CA 1
ATOM 1535 C C . SER A 1 204 ? -13.234 11.008 -15.906 1 95.44 204 SER A C 1
ATOM 1537 O O . SER A 1 204 ? -14.328 10.984 -16.469 1 95.44 204 SER A O 1
ATOM 1539 N N . ILE A 1 205 ? -12.461 9.984 -15.891 1 95.88 205 ILE A N 1
ATOM 1540 C CA . ILE A 1 205 ? -12.766 8.758 -16.625 1 95.88 205 ILE A CA 1
ATOM 1541 C C . ILE A 1 205 ? -14 8.086 -16.031 1 95.88 205 ILE A C 1
ATOM 1543 O O . ILE A 1 205 ? -14.953 7.789 -16.75 1 95.88 205 ILE A O 1
ATOM 1547 N N . ARG A 1 206 ? -14.039 7.902 -14.734 1 94.12 206 ARG A N 1
ATOM 1548 C CA . ARG A 1 206 ? -15.07 7.094 -14.094 1 94.12 206 ARG A CA 1
ATOM 1549 C C . ARG A 1 206 ? -16.328 7.91 -13.852 1 94.12 206 ARG A C 1
ATOM 1551 O O . ARG A 1 206 ? -17.438 7.438 -14.117 1 94.12 206 ARG A O 1
ATOM 1558 N N . THR A 1 207 ? -16.203 9.164 -13.391 1 91.25 207 THR A N 1
ATOM 1559 C CA . THR A 1 207 ? -17.344 9.922 -12.891 1 91.25 207 THR A CA 1
ATOM 1560 C C . THR A 1 207 ? -17.891 10.867 -13.953 1 91.25 207 THR A C 1
ATOM 1562 O O . THR A 1 207 ? -19.094 10.922 -14.203 1 91.25 207 THR A O 1
ATOM 1565 N N . ILE A 1 208 ? -17.016 11.609 -14.586 1 91.19 208 ILE A N 1
ATOM 1566 C CA . ILE A 1 208 ? -17.469 12.586 -15.562 1 91.19 208 ILE A CA 1
ATOM 1567 C C . ILE A 1 208 ? -17.875 11.883 -16.859 1 91.19 208 ILE A C 1
ATOM 1569 O O . ILE A 1 208 ? -18.969 12.102 -17.375 1 91.19 208 ILE A O 1
ATOM 1573 N N . MET A 1 209 ? -17 11 -17.344 1 93.62 209 MET A N 1
ATOM 1574 C CA . MET A 1 209 ? -17.281 10.305 -18.609 1 93.62 209 MET A CA 1
ATOM 1575 C C . MET A 1 209 ? -18.203 9.109 -18.375 1 93.62 209 MET A C 1
ATOM 1577 O O . MET A 1 209 ? -18.797 8.586 -19.312 1 93.62 209 MET A O 1
ATOM 1581 N N . GLY A 1 210 ? -18.25 8.688 -17.141 1 91.56 210 GLY A N 1
ATOM 1582 C CA . GLY A 1 210 ? -19.094 7.547 -16.812 1 91.56 210 GLY A CA 1
ATOM 1583 C C . GLY A 1 210 ? -18.547 6.234 -17.359 1 91.56 210 GLY A C 1
ATOM 1584 O O . GLY A 1 210 ? -19.297 5.27 -17.516 1 91.56 210 GLY A O 1
ATOM 1585 N N . PHE A 1 211 ? -17.328 6.254 -17.625 1 92.94 211 PHE A N 1
ATOM 1586 C CA . PHE A 1 211 ? -16.719 5.051 -18.188 1 92.94 211 PHE A CA 1
ATOM 1587 C C . PHE A 1 211 ? -16.375 4.059 -17.078 1 92.94 211 PHE A C 1
ATOM 1589 O O . PHE A 1 211 ? -15.469 4.301 -16.281 1 92.94 211 PHE A O 1
ATOM 1596 N N . ASP A 1 212 ? -17.062 2.975 -17.031 1 91.38 212 ASP A N 1
ATOM 1597 C CA . ASP A 1 212 ? -16.859 1.925 -16.031 1 91.38 212 ASP A CA 1
ATOM 1598 C C . ASP A 1 212 ? -15.859 0.885 -16.516 1 91.38 212 ASP A C 1
ATOM 1600 O O . ASP A 1 212 ? -16.234 -0.17 -17.016 1 91.38 212 ASP A O 1
ATOM 1604 N N . ILE A 1 213 ? -14.625 1.096 -16.156 1 90.81 213 ILE A N 1
ATOM 1605 C CA . ILE A 1 213 ? -13.523 0.269 -16.641 1 90.81 213 ILE A CA 1
ATOM 1606 C C . ILE A 1 213 ? -13.727 -1.174 -16.172 1 90.81 213 ILE A C 1
ATOM 1608 O O . ILE A 1 213 ? -13.672 -2.102 -16.984 1 90.81 213 ILE A O 1
ATOM 1612 N N . PRO A 1 214 ? -13.945 -1.373 -14.898 1 87.81 214 PRO A N 1
ATOM 1613 C CA . PRO A 1 214 ? -14.117 -2.764 -14.469 1 87.81 214 PRO A CA 1
ATOM 1614 C C . PRO A 1 214 ? -15.234 -3.479 -15.219 1 87.81 214 PRO A C 1
ATOM 1616 O O . PRO A 1 214 ? -15.094 -4.652 -15.57 1 87.81 214 PRO A O 1
ATOM 1619 N N . ALA A 1 215 ? -16.312 -2.797 -15.477 1 86.56 215 ALA A N 1
ATOM 1620 C CA . ALA A 1 215 ? -17.422 -3.402 -16.203 1 86.56 215 ALA A CA 1
ATOM 1621 C C . ALA A 1 215 ? -17.031 -3.727 -17.641 1 86.56 215 ALA A C 1
ATOM 1623 O O . ALA A 1 215 ? -17.422 -4.766 -18.172 1 86.56 215 ALA A O 1
ATOM 1624 N N . VAL A 1 216 ? -16.344 -2.785 -18.234 1 87.62 216 VAL A N 1
ATOM 1625 C CA . VAL A 1 216 ? -15.906 -2.994 -19.609 1 87.62 216 VAL A CA 1
ATOM 1626 C C . VAL A 1 216 ? -14.953 -4.184 -19.672 1 87.62 216 VAL A C 1
ATOM 1628 O O . VAL A 1 216 ? -15.07 -5.031 -20.562 1 87.62 216 VAL A O 1
ATOM 1631 N N . ILE A 1 217 ? -14.07 -4.254 -18.75 1 85.81 217 ILE A N 1
ATOM 1632 C CA . ILE A 1 217 ? -13.102 -5.34 -18.703 1 85.81 217 ILE A CA 1
ATOM 1633 C C . ILE A 1 217 ? -13.812 -6.668 -18.469 1 85.81 217 ILE A C 1
ATOM 1635 O O . ILE A 1 217 ? -13.539 -7.66 -19.156 1 85.81 217 ILE A O 1
ATOM 1639 N N . THR A 1 218 ? -14.734 -6.664 -17.594 1 81.19 218 THR A N 1
ATOM 1640 C CA . THR A 1 218 ? -15.461 -7.871 -17.219 1 81.19 218 THR A CA 1
ATOM 1641 C C . THR A 1 218 ? -16.312 -8.375 -18.375 1 81.19 218 THR A C 1
ATOM 1643 O O . THR A 1 218 ? -16.391 -9.586 -18.609 1 81.19 218 THR A O 1
ATOM 1646 N N . ASN A 1 219 ? -16.844 -7.441 -19.109 1 82.56 219 ASN A N 1
ATOM 1647 C CA . ASN A 1 219 ? -17.812 -7.824 -20.125 1 82.56 219 ASN A CA 1
ATOM 1648 C C . ASN A 1 219 ? -17.141 -8.055 -21.484 1 82.56 219 ASN A C 1
ATOM 1650 O O . ASN A 1 219 ? -17.656 -8.805 -22.312 1 82.56 219 ASN A O 1
ATOM 1654 N N . ILE A 1 220 ? -15.977 -7.457 -21.625 1 80.88 220 ILE A N 1
ATOM 1655 C CA . ILE A 1 220 ? -15.383 -7.531 -22.953 1 80.88 220 ILE A CA 1
ATOM 1656 C C . ILE A 1 220 ? -14.055 -8.281 -22.891 1 80.88 220 ILE A C 1
ATOM 1658 O O . ILE A 1 220 ? -13.852 -9.266 -23.609 1 80.88 220 ILE A O 1
ATOM 1662 N N . LEU A 1 221 ? -13.227 -7.902 -21.984 1 79.31 221 LEU A N 1
ATOM 1663 C CA . LEU A 1 221 ? -11.859 -8.414 -21.969 1 79.31 221 LEU A CA 1
ATOM 1664 C C . LEU A 1 221 ? -11.797 -9.789 -21.328 1 79.31 221 LEU A C 1
ATOM 1666 O O . LEU A 1 221 ? -11.094 -10.68 -21.812 1 79.31 221 LEU A O 1
ATOM 1670 N N . LEU A 1 222 ? -12.523 -9.93 -20.328 1 75.94 222 LEU A N 1
ATOM 1671 C CA . LEU A 1 222 ? -12.398 -11.172 -19.562 1 75.94 222 LEU A CA 1
ATOM 1672 C C . LEU A 1 222 ? -12.898 -12.359 -20.375 1 75.94 222 LEU A C 1
ATOM 1674 O O . LEU A 1 222 ? -12.266 -13.414 -20.391 1 75.94 222 LEU A O 1
ATOM 1678 N N . PRO A 1 223 ? -13.938 -12.188 -21.141 1 75.38 223 PRO A N 1
ATOM 1679 C CA . PRO A 1 223 ? -14.336 -13.297 -22.016 1 75.38 223 PRO A CA 1
ATOM 1680 C C . PRO A 1 223 ? -13.273 -13.641 -23.062 1 75.38 223 PRO A C 1
ATOM 1682 O O . PRO A 1 223 ? -13.062 -14.812 -23.375 1 75.38 223 PRO A O 1
ATOM 1685 N N . VAL A 1 224 ? -12.586 -12.641 -23.484 1 76.88 224 VAL A N 1
ATOM 1686 C CA . VAL A 1 224 ? -11.508 -12.859 -24.438 1 76.88 224 VAL A CA 1
ATOM 1687 C C . VAL A 1 224 ? -10.344 -13.578 -23.75 1 76.88 224 VAL A C 1
ATOM 1689 O O . VAL A 1 224 ? -9.758 -14.5 -24.312 1 76.88 224 VAL A O 1
ATOM 1692 N N . LEU A 1 225 ? -10.141 -13.188 -22.562 1 80.44 225 LEU A N 1
ATOM 1693 C CA . LEU A 1 225 ? -9.062 -13.797 -21.797 1 80.44 225 LEU A CA 1
ATOM 1694 C C . LEU A 1 225 ? -9.406 -15.242 -21.422 1 80.44 225 LEU A C 1
ATOM 1696 O O . LEU A 1 225 ? -8.523 -16.094 -21.406 1 80.44 225 LEU A O 1
ATOM 1700 N N . SER A 1 226 ? -10.648 -15.414 -21.25 1 81.38 226 SER A N 1
ATOM 1701 C CA . SER A 1 226 ? -11.078 -16.781 -20.953 1 81.38 226 SER A CA 1
ATOM 1702 C C . SER A 1 226 ? -10.852 -17.703 -22.141 1 81.38 226 SER A C 1
ATOM 1704 O O . SER A 1 226 ? -10.609 -18.891 -21.969 1 81.38 226 SER A O 1
ATOM 1706 N N . GLY A 1 227 ? -10.93 -17.109 -23.297 1 86.19 227 GLY A N 1
ATOM 1707 C CA . GLY A 1 227 ? -10.656 -17.875 -24.5 1 86.19 227 GLY A CA 1
ATOM 1708 C C . GLY A 1 227 ? -9.203 -18.297 -24.625 1 86.19 227 GLY A C 1
ATOM 1709 O O . GLY A 1 227 ? -8.891 -19.266 -25.312 1 86.19 227 GLY A O 1
ATOM 1710 N N . ALA A 1 228 ? -8.445 -17.562 -23.875 1 89.88 228 ALA A N 1
ATOM 1711 C CA . ALA A 1 228 ? -7.02 -17.875 -23.906 1 89.88 228 ALA A CA 1
ATOM 1712 C C . ALA A 1 228 ? -6.742 -19.172 -23.141 1 89.88 228 ALA A C 1
ATOM 1714 O O . ALA A 1 228 ? -5.707 -19.812 -23.359 1 89.88 228 ALA A O 1
ATOM 1715 N N . ASP A 1 229 ? -7.637 -19.531 -22.266 1 94.25 229 ASP A N 1
ATOM 1716 C CA . ASP A 1 229 ? -7.512 -20.797 -21.562 1 94.25 229 ASP A CA 1
ATOM 1717 C C . ASP A 1 229 ? -7.914 -21.969 -22.469 1 94.25 229 ASP A C 1
ATOM 1719 O O . ASP A 1 229 ? -9.008 -22.516 -22.328 1 94.25 229 ASP A O 1
ATOM 1723 N N . ASN A 1 230 ? -7.074 -22.312 -23.328 1 95.44 230 ASN A N 1
ATOM 1724 C CA . ASN A 1 230 ? -7.266 -23.453 -24.219 1 95.44 230 ASN A CA 1
ATOM 1725 C C . ASN A 1 230 ? -5.953 -24.203 -24.453 1 95.44 230 ASN A C 1
ATOM 1727 O O . ASN A 1 230 ? -4.879 -23.688 -24.156 1 95.44 230 ASN A O 1
ATOM 1731 N N . ILE A 1 231 ? -6.098 -25.359 -25 1 96.75 231 ILE A N 1
ATOM 1732 C CA . ILE A 1 231 ? -4.977 -26.297 -25.031 1 96.75 231 ILE A CA 1
ATOM 1733 C C . ILE A 1 231 ? -3.889 -25.75 -25.969 1 96.75 231 ILE A C 1
ATOM 1735 O O . ILE A 1 231 ? -2.697 -25.953 -25.719 1 96.75 231 ILE A O 1
ATOM 1739 N N . PHE A 1 232 ? -4.188 -24.984 -26.984 1 96.12 232 PHE A N 1
ATOM 1740 C CA . PHE A 1 232 ? -3.217 -24.516 -27.969 1 96.12 232 PHE A CA 1
ATOM 1741 C C . PHE A 1 232 ? -2.352 -23.406 -27.375 1 96.12 232 PHE A C 1
ATOM 1743 O O . PHE A 1 232 ? -1.123 -23.453 -27.484 1 96.12 232 PHE A O 1
ATOM 1750 N N . VAL A 1 233 ? -3.049 -22.453 -26.75 1 94.44 233 VAL A N 1
ATOM 1751 C CA . VAL A 1 233 ? -2.303 -21.359 -26.156 1 94.44 233 VAL A CA 1
ATOM 1752 C C . VAL A 1 233 ? -1.468 -21.875 -24.984 1 94.44 233 VAL A C 1
ATOM 1754 O O . VAL A 1 233 ? -0.326 -21.453 -24.781 1 94.44 233 VAL A O 1
ATOM 1757 N N . PHE A 1 234 ? -2.035 -22.781 -24.266 1 96.12 234 PHE A N 1
ATOM 1758 C CA . PHE A 1 234 ? -1.349 -23.406 -23.141 1 96.12 234 PHE A CA 1
ATOM 1759 C C . PHE A 1 234 ? -0.072 -24.094 -23.609 1 96.12 234 PHE A C 1
ATOM 1761 O O . PHE A 1 234 ? 1.01 -23.828 -23.078 1 96.12 234 PHE A O 1
ATOM 1768 N N . CYS A 1 235 ? -0.154 -24.938 -24.562 1 96.88 235 CYS A N 1
ATOM 1769 C CA . CYS A 1 235 ? 0.988 -25.688 -25.062 1 96.88 235 CYS A CA 1
ATOM 1770 C C . CYS A 1 235 ? 2.029 -24.766 -25.672 1 96.88 235 CYS A C 1
ATOM 1772 O O . CYS A 1 235 ? 3.232 -24.984 -25.516 1 96.88 235 CYS A O 1
ATOM 1774 N N . PHE A 1 236 ? 1.521 -23.781 -26.281 1 93.69 236 PHE A N 1
ATOM 1775 C CA . PHE A 1 236 ? 2.441 -22.828 -26.891 1 93.69 236 PHE A CA 1
ATOM 1776 C C . PHE A 1 236 ? 3.24 -22.094 -25.828 1 93.69 236 PHE A C 1
ATOM 1778 O O . PHE A 1 236 ? 4.445 -21.875 -25.984 1 93.69 236 PHE A O 1
ATOM 1785 N N . ALA A 1 237 ? 2.596 -21.641 -24.844 1 92.12 237 ALA A N 1
ATOM 1786 C CA . ALA A 1 237 ? 3.26 -20.906 -23.766 1 92.12 237 ALA A CA 1
ATOM 1787 C C . ALA A 1 237 ? 4.402 -21.719 -23.172 1 92.12 237 ALA A C 1
ATOM 1789 O O . ALA A 1 237 ? 5.496 -21.203 -22.938 1 92.12 237 ALA A O 1
ATOM 1790 N N . TYR A 1 238 ? 4.172 -23 -22.953 1 94.38 238 TYR A N 1
ATOM 1791 C CA . TYR A 1 238 ? 5.184 -23.797 -22.266 1 94.38 238 TYR A CA 1
ATOM 1792 C C . TYR A 1 238 ? 6.211 -24.328 -23.266 1 94.38 238 TYR A C 1
ATOM 1794 O O . TYR A 1 238 ? 7.352 -24.625 -22.891 1 94.38 238 TYR A O 1
ATOM 1802 N N . PHE A 1 239 ? 5.785 -24.438 -24.547 1 93.31 239 PHE A N 1
ATOM 1803 C CA . PHE A 1 239 ? 6.77 -24.641 -25.594 1 93.31 239 PHE A CA 1
ATOM 1804 C C . PHE A 1 239 ? 7.762 -23.484 -25.641 1 93.31 239 PHE A C 1
ATOM 1806 O O . PHE A 1 239 ? 8.977 -23.703 -25.656 1 93.31 239 PHE A O 1
ATOM 1813 N N . PHE A 1 240 ? 7.176 -22.375 -25.562 1 88.94 240 PHE A N 1
ATOM 1814 C CA . PHE A 1 240 ? 7.992 -21.172 -25.641 1 88.94 240 PHE A CA 1
ATOM 1815 C C . PHE A 1 240 ? 8.875 -21.031 -24.406 1 88.94 240 PHE A C 1
ATOM 1817 O O . PHE A 1 240 ? 10.039 -20.656 -24.516 1 88.94 240 PHE A O 1
ATOM 1824 N N . ALA A 1 241 ? 8.352 -21.219 -23.281 1 90.69 241 ALA A N 1
ATOM 1825 C CA . ALA A 1 241 ? 9.125 -21.156 -22.047 1 90.69 241 ALA A CA 1
ATOM 1826 C C . ALA A 1 241 ? 10.312 -22.109 -22.094 1 90.69 241 ALA A C 1
ATOM 1828 O O . ALA A 1 241 ? 11.414 -21.75 -21.656 1 90.69 241 ALA A O 1
ATOM 1829 N N . SER A 1 242 ? 10.094 -23.297 -22.578 1 91.19 242 SER A N 1
ATOM 1830 C CA . SER A 1 242 ? 11.172 -24.281 -22.656 1 91.19 242 SER A CA 1
ATOM 1831 C C . SER A 1 242 ? 12.242 -23.859 -23.656 1 91.19 242 SER A C 1
ATOM 1833 O O . SER A 1 242 ? 13.43 -24.094 -23.438 1 91.19 242 SER A O 1
ATOM 1835 N N . LEU A 1 243 ? 11.844 -23.234 -24.656 1 86.94 243 LEU A N 1
ATOM 1836 C CA . LEU A 1 243 ? 12.797 -22.703 -25.641 1 86.94 243 LEU A CA 1
ATOM 1837 C C . LEU A 1 243 ? 13.68 -21.625 -25.016 1 86.94 243 LEU A C 1
ATOM 1839 O O . LEU A 1 243 ? 14.883 -21.578 -25.281 1 86.94 243 LEU A O 1
ATOM 1843 N N . CYS A 1 244 ? 13.094 -20.844 -24.25 1 84.12 244 CYS A N 1
ATOM 1844 C CA . CYS A 1 244 ? 13.859 -19.828 -23.562 1 84.12 244 CYS A CA 1
ATOM 1845 C C . CYS A 1 244 ? 14.891 -20.438 -22.625 1 84.12 244 CYS A C 1
ATOM 1847 O O . CYS A 1 244 ? 16.047 -20.016 -22.594 1 84.12 244 CYS A O 1
ATOM 1849 N N . TRP A 1 245 ? 14.461 -21.391 -21.953 1 86 245 TRP A N 1
ATOM 1850 C CA . TRP A 1 245 ? 15.367 -22.062 -21.016 1 86 245 TRP A CA 1
ATOM 1851 C C . TRP A 1 245 ? 16.562 -22.641 -21.75 1 86 245 TRP A C 1
ATOM 1853 O O . TRP A 1 245 ? 17.703 -22.5 -21.312 1 86 245 TRP A O 1
ATOM 1863 N N . VAL A 1 246 ? 16.359 -23.266 -22.828 1 84.44 246 VAL A N 1
ATOM 1864 C CA . VAL A 1 246 ? 17.438 -23.938 -23.547 1 84.44 246 VAL A CA 1
ATOM 1865 C C . VAL A 1 246 ? 18.375 -22.891 -24.172 1 84.44 246 VAL A C 1
ATOM 1867 O O . VAL A 1 246 ? 19.531 -23.188 -24.469 1 84.44 246 VAL A O 1
ATOM 1870 N N . CYS A 1 247 ? 17.844 -21.672 -24.219 1 77.81 247 CYS A N 1
ATOM 1871 C CA . CYS A 1 247 ? 18.688 -20.594 -24.719 1 77.81 247 CYS A CA 1
ATOM 1872 C C . CYS A 1 247 ? 19.359 -19.859 -23.562 1 77.81 247 CYS A C 1
ATOM 1874 O O . CYS A 1 247 ? 20.016 -18.828 -23.766 1 77.81 247 CYS A O 1
ATOM 1876 N N . GLY A 1 248 ? 19.156 -20.328 -22.469 1 74.19 248 GLY A N 1
ATOM 1877 C CA . GLY A 1 248 ? 19.828 -19.75 -21.312 1 74.19 248 GLY A CA 1
ATOM 1878 C C . GLY A 1 248 ? 19.031 -18.641 -20.672 1 74.19 248 GLY A C 1
ATOM 1879 O O . GLY A 1 248 ? 19.547 -17.906 -19.812 1 74.19 248 GLY A O 1
ATOM 1880 N N . ILE A 1 249 ? 17.844 -18.531 -21.109 1 75.75 249 ILE A N 1
ATOM 1881 C CA . ILE A 1 249 ? 16.953 -17.516 -20.547 1 75.75 249 ILE A CA 1
ATOM 1882 C C . ILE A 1 249 ? 15.922 -18.172 -19.641 1 75.75 249 ILE A C 1
ATOM 1884 O O . ILE A 1 249 ? 15.414 -19.25 -19.953 1 75.75 249 ILE A O 1
ATOM 1888 N N . HIS A 1 250 ? 15.734 -17.547 -18.484 1 80.5 250 HIS A N 1
ATOM 1889 C CA . HIS A 1 250 ? 14.727 -18.094 -17.578 1 80.5 250 HIS A CA 1
ATOM 1890 C C . HIS A 1 250 ? 13.344 -18.062 -18.219 1 80.5 250 HIS A C 1
ATOM 1892 O O . HIS A 1 250 ? 12.617 -17.062 -18.062 1 80.5 250 HIS A O 1
ATOM 1898 N N . GLY A 1 251 ? 12.953 -19.094 -18.766 1 80.88 251 GLY A N 1
ATOM 1899 C CA . GLY A 1 251 ? 11.742 -19.156 -19.562 1 80.88 251 GLY A CA 1
ATOM 1900 C C . GLY A 1 251 ? 10.484 -18.891 -18.75 1 80.88 251 GLY A C 1
ATOM 1901 O O . GLY A 1 251 ? 9.547 -18.266 -19.25 1 80.88 251 GLY A O 1
ATOM 1902 N N . ASP A 1 252 ? 10.391 -19.359 -17.547 1 84.25 252 ASP A N 1
ATOM 1903 C CA . ASP A 1 252 ? 9.211 -19.156 -16.703 1 84.25 252 ASP A CA 1
ATOM 1904 C C . ASP A 1 252 ? 8.992 -17.672 -16.406 1 84.25 252 ASP A C 1
ATOM 1906 O O . ASP A 1 252 ? 7.848 -17.219 -16.344 1 84.25 252 ASP A O 1
ATOM 1910 N N . ASN A 1 253 ? 10.07 -17.031 -16.234 1 76.12 253 ASN A N 1
ATOM 1911 C CA . ASN A 1 253 ? 9.953 -15.594 -15.953 1 76.12 253 ASN A CA 1
ATOM 1912 C C . ASN A 1 253 ? 9.445 -14.828 -17.172 1 76.12 253 ASN A C 1
ATOM 1914 O O . ASN A 1 253 ? 8.625 -13.922 -17.047 1 76.12 253 ASN A O 1
ATOM 1918 N N . ILE A 1 254 ? 9.93 -15.258 -18.297 1 78 254 ILE A N 1
ATOM 1919 C CA . ILE A 1 254 ? 9.562 -14.562 -19.531 1 78 254 ILE A CA 1
ATOM 1920 C C . ILE A 1 254 ? 8.078 -14.805 -19.828 1 78 254 ILE A C 1
ATOM 1922 O O . ILE A 1 254 ? 7.324 -13.852 -20.047 1 78 254 ILE A O 1
ATOM 1926 N N . VAL A 1 255 ? 7.699 -15.992 -19.781 1 83.31 255 VAL A N 1
ATOM 1927 C CA . VAL A 1 255 ? 6.312 -16.328 -20.078 1 83.31 255 VAL A CA 1
ATOM 1928 C C . VAL A 1 255 ? 5.398 -15.844 -18.969 1 83.31 255 VAL A C 1
ATOM 1930 O O . VAL A 1 255 ? 4.301 -15.352 -19.219 1 83.31 255 VAL A O 1
ATOM 1933 N N . GLY A 1 256 ? 5.824 -15.992 -17.828 1 83.38 256 GLY A N 1
ATOM 1934 C CA . GLY A 1 256 ? 5.047 -15.562 -16.672 1 83.38 256 GLY A CA 1
ATOM 1935 C C . GLY A 1 256 ? 4.723 -14.078 -16.703 1 83.38 256 GLY A C 1
ATOM 1936 O O . GLY A 1 256 ? 3.631 -13.672 -16.297 1 83.38 256 GLY A O 1
ATOM 1937 N N . THR A 1 257 ? 5.648 -13.336 -17.156 1 76.25 257 THR A N 1
ATOM 1938 C CA . THR A 1 257 ? 5.453 -11.891 -17.234 1 76.25 257 THR A CA 1
ATOM 1939 C C . THR A 1 257 ? 4.234 -11.555 -18.094 1 76.25 257 THR A C 1
ATOM 1941 O O . THR A 1 257 ? 3.529 -10.586 -17.828 1 76.25 257 THR A O 1
ATOM 1944 N N . VAL A 1 258 ? 3.953 -12.43 -19.031 1 78 258 VAL A N 1
ATOM 1945 C CA . VAL A 1 258 ? 2.881 -12.164 -19.984 1 78 258 VAL A CA 1
ATOM 1946 C C . VAL A 1 258 ? 1.566 -12.734 -19.469 1 78 258 VAL A C 1
ATOM 1948 O O . VAL A 1 258 ? 0.52 -12.086 -19.562 1 78 258 VAL A O 1
ATOM 1951 N N . ILE A 1 259 ? 1.657 -13.781 -18.859 1 87.81 259 ILE A N 1
ATOM 1952 C CA . ILE A 1 259 ? 0.405 -14.5 -18.641 1 87.81 259 ILE A CA 1
ATOM 1953 C C . ILE A 1 259 ? -0.003 -14.391 -17.172 1 87.81 259 ILE A C 1
ATOM 1955 O O . ILE A 1 259 ? -1.137 -14.711 -16.812 1 87.81 259 ILE A O 1
ATOM 1959 N N . SER A 1 260 ? 0.801 -13.836 -16.344 1 87 260 SER A N 1
ATOM 1960 C CA . SER A 1 260 ? 0.584 -13.859 -14.898 1 87 260 SER A CA 1
ATOM 1961 C C . SER A 1 260 ? -0.731 -13.188 -14.523 1 87 260 SER A C 1
ATOM 1963 O O . SER A 1 260 ? -1.473 -13.688 -13.68 1 87 260 SER A O 1
ATOM 1965 N N . PRO A 1 261 ? -1.084 -12.062 -15.102 1 85.81 261 PRO A N 1
ATOM 1966 C CA . PRO A 1 261 ? -2.357 -11.438 -14.727 1 85.81 261 PRO A CA 1
ATOM 1967 C C . PRO A 1 261 ? -3.559 -12.336 -15.023 1 85.81 261 PRO A C 1
ATOM 1969 O O . PRO A 1 261 ? -4.504 -12.383 -14.227 1 85.81 261 PRO A O 1
ATOM 1972 N N . MET A 1 262 ? -3.451 -13.008 -16.062 1 89.31 262 MET A N 1
ATOM 1973 C CA . MET A 1 262 ? -4.539 -13.906 -16.438 1 89.31 262 MET A CA 1
ATOM 1974 C C . MET A 1 262 ? -4.609 -15.102 -15.492 1 89.31 262 MET A C 1
ATOM 1976 O O . MET A 1 262 ? -5.691 -15.477 -15.039 1 89.31 262 MET A O 1
ATOM 1980 N N . LEU A 1 263 ? -3.508 -15.602 -15.211 1 91.25 263 LEU A N 1
ATOM 1981 C CA . LEU A 1 263 ? -3.469 -16.781 -14.352 1 91.25 263 LEU A CA 1
ATOM 1982 C C . LEU A 1 263 ? -3.938 -16.453 -12.945 1 91.25 263 LEU A C 1
ATOM 1984 O O . LEU A 1 263 ? -4.602 -17.266 -12.297 1 91.25 263 LEU A O 1
ATOM 1988 N N . GLN A 1 264 ? -3.576 -15.289 -12.508 1 87.94 264 GLN A N 1
ATOM 1989 C CA . GLN A 1 264 ? -4.039 -14.875 -11.188 1 87.94 264 GLN A CA 1
ATOM 1990 C C . GLN A 1 264 ? -5.555 -14.68 -11.172 1 87.94 264 GLN A C 1
ATOM 1992 O O . GLN A 1 264 ? -6.23 -15.094 -10.227 1 87.94 264 GLN A O 1
ATOM 1997 N N . THR A 1 265 ? -6.023 -14.016 -12.188 1 88.81 265 THR A N 1
ATOM 1998 C CA . THR A 1 265 ? -7.465 -13.828 -12.328 1 88.81 265 THR A CA 1
ATOM 1999 C C . THR A 1 265 ? -8.188 -15.172 -12.344 1 88.81 265 THR A C 1
ATOM 2001 O O . THR A 1 265 ? -9.172 -15.359 -11.633 1 88.81 265 THR A O 1
ATOM 2004 N N . TRP A 1 266 ? -7.684 -16.078 -13.094 1 92.5 266 TRP A N 1
ATOM 2005 C CA . TRP A 1 266 ? -8.32 -17.375 -13.25 1 92.5 266 TRP A CA 1
ATOM 2006 C C . TRP A 1 266 ? -8.25 -18.172 -11.953 1 92.5 266 TRP A C 1
ATOM 2008 O O . TRP A 1 266 ? -9.188 -18.906 -11.617 1 92.5 266 TRP A O 1
ATOM 2018 N N . MET A 1 267 ? -7.129 -18.031 -11.242 1 92.44 267 MET A N 1
ATOM 2019 C CA . MET A 1 267 ? -6.996 -18.719 -9.953 1 92.44 267 MET A CA 1
ATOM 2020 C C . MET A 1 267 ? -8.062 -18.234 -8.977 1 92.44 267 MET A C 1
ATOM 2022 O O . MET A 1 267 ? -8.703 -19.031 -8.297 1 92.44 267 MET A O 1
ATOM 2026 N N . ILE A 1 268 ? -8.234 -16.969 -8.906 1 89.31 268 ILE A N 1
ATOM 2027 C CA . ILE A 1 268 ? -9.211 -16.391 -7.996 1 89.31 268 ILE A CA 1
ATOM 2028 C C . ILE A 1 268 ? -10.617 -16.812 -8.414 1 89.31 268 ILE A C 1
ATOM 2030 O O . ILE A 1 268 ? -11.445 -17.172 -7.566 1 89.31 268 ILE A O 1
ATOM 2034 N N . GLU A 1 269 ? -10.945 -16.828 -9.711 1 90.31 269 GLU A N 1
ATOM 2035 C CA . GLU A 1 269 ? -12.25 -17.25 -10.211 1 90.31 269 GLU A CA 1
ATOM 2036 C C . GLU A 1 269 ? -12.516 -18.719 -9.867 1 90.31 269 GLU A C 1
ATOM 2038 O O . GLU A 1 269 ? -13.633 -19.078 -9.484 1 90.31 269 GLU A O 1
ATOM 2043 N N . ASN A 1 270 ? -11.492 -19.516 -10.031 1 94.31 270 ASN A N 1
ATOM 2044 C CA . ASN A 1 270 ? -11.633 -20.922 -9.656 1 94.31 270 ASN A CA 1
ATOM 2045 C C . ASN A 1 270 ? -11.945 -21.062 -8.164 1 94.31 270 ASN A C 1
ATOM 2047 O O . ASN A 1 270 ? -12.812 -21.859 -7.789 1 94.31 270 ASN A O 1
ATOM 2051 N N . THR A 1 271 ? -11.203 -20.359 -7.375 1 91.5 271 THR A N 1
ATOM 2052 C CA . THR A 1 271 ? -11.406 -20.438 -5.93 1 91.5 271 THR A CA 1
ATOM 2053 C C . THR A 1 271 ? -12.812 -19.969 -5.562 1 91.5 271 THR A C 1
ATOM 2055 O O . THR A 1 271 ? -13.484 -20.609 -4.746 1 91.5 271 THR A O 1
ATOM 2058 N N . GLU A 1 272 ? -13.219 -18.859 -6.141 1 87.44 272 GLU A N 1
ATOM 2059 C CA . GLU A 1 272 ? -14.547 -18.312 -5.879 1 87.44 272 GLU A CA 1
ATOM 2060 C C . GLU A 1 272 ? -15.641 -19.312 -6.266 1 87.44 272 GLU A C 1
ATOM 2062 O O . GLU A 1 272 ? -16.594 -19.531 -5.512 1 87.44 272 GLU A O 1
ATOM 2067 N N . ALA A 1 273 ? -15.508 -19.953 -7.426 1 91.12 273 ALA A N 1
ATOM 2068 C CA . ALA A 1 273 ? -16.484 -20.938 -7.883 1 91.12 273 ALA A CA 1
ATOM 2069 C C . ALA A 1 273 ? -16.516 -22.156 -6.953 1 91.12 273 ALA A C 1
ATOM 2071 O O . ALA A 1 273 ? -17.594 -22.609 -6.562 1 91.12 273 ALA A O 1
ATOM 2072 N N . TYR A 1 274 ? -15.375 -22.562 -6.598 1 89.94 274 TYR A N 1
ATOM 2073 C CA . TYR A 1 274 ? -15.258 -23.719 -5.73 1 89.94 274 TYR A CA 1
ATOM 2074 C C . TYR A 1 274 ? -15.914 -23.469 -4.375 1 89.94 274 TYR A C 1
ATOM 2076 O O . TYR A 1 274 ? -16.656 -24.312 -3.867 1 89.94 274 TYR A O 1
ATOM 2084 N N . THR A 1 275 ? -15.586 -22.344 -3.793 1 85.69 275 THR A N 1
ATOM 2085 C CA . THR A 1 275 ? -16.125 -22.016 -2.477 1 85.69 275 THR A CA 1
ATOM 2086 C C . THR A 1 275 ? -17.625 -21.812 -2.539 1 85.69 275 THR A C 1
ATOM 2088 O O . THR A 1 275 ? -18.328 -21.984 -1.537 1 85.69 275 THR A O 1
ATOM 2091 N N . ALA A 1 276 ? -18.125 -21.5 -3.74 1 85 276 ALA A N 1
ATOM 2092 C CA . ALA A 1 276 ? -19.562 -21.328 -3.949 1 85 276 ALA A CA 1
ATOM 2093 C C . ALA A 1 276 ? -20.219 -22.656 -4.293 1 85 276 ALA A C 1
ATOM 2095 O O . ALA A 1 276 ? -21.438 -22.703 -4.527 1 85 276 ALA A O 1
ATOM 2096 N N . GLY A 1 277 ? -19.438 -23.719 -4.352 1 86.25 277 GLY A N 1
ATOM 2097 C CA . GLY A 1 277 ? -19.969 -25.031 -4.656 1 86.25 277 GLY A CA 1
ATOM 2098 C C . GLY A 1 277 ? -20.188 -25.266 -6.141 1 86.25 277 GLY A C 1
ATOM 2099 O O . GLY A 1 277 ? -20.953 -26.156 -6.531 1 86.25 277 GLY A O 1
ATOM 2100 N N . LEU A 1 278 ? -19.594 -24.375 -6.863 1 91.38 278 LEU A N 1
ATOM 2101 C CA . LEU A 1 278 ? -19.719 -24.469 -8.312 1 91.38 278 LEU A CA 1
ATOM 2102 C C . LEU A 1 278 ? -18.469 -25.078 -8.93 1 91.38 278 LEU A C 1
ATOM 2104 O O . LEU A 1 278 ? -17.422 -25.156 -8.281 1 91.38 278 LEU A O 1
ATOM 2108 N N . ALA A 1 279 ? -18.641 -25.484 -10.164 1 92.56 279 ALA A N 1
ATOM 2109 C CA . ALA A 1 279 ? -17.484 -26.016 -10.891 1 92.56 279 ALA A CA 1
ATOM 2110 C C . ALA A 1 279 ? -16.5 -24.906 -11.242 1 92.56 279 ALA A C 1
ATOM 2112 O O . ALA A 1 279 ? -16.906 -23.844 -11.727 1 92.56 279 ALA A O 1
ATOM 2113 N N . ALA A 1 280 ? -15.227 -25.156 -10.961 1 94.38 280 ALA A N 1
ATOM 2114 C CA . ALA A 1 280 ? -14.195 -24.188 -11.336 1 94.38 280 ALA A CA 1
ATOM 2115 C C . ALA A 1 280 ? -14.078 -24.078 -12.859 1 94.38 280 ALA A C 1
ATOM 2117 O O . ALA A 1 280 ? -13.93 -25.094 -13.547 1 94.38 280 ALA A O 1
ATOM 2118 N N . PRO A 1 281 ? -14.086 -22.906 -13.391 1 93.5 281 PRO A N 1
ATOM 2119 C CA . PRO A 1 281 ? -14.242 -22.734 -14.836 1 93.5 281 PRO A CA 1
ATOM 2120 C C . PRO A 1 281 ? -12.93 -22.906 -15.594 1 93.5 281 PRO A C 1
ATOM 2122 O O . PRO A 1 281 ? -12.938 -23.234 -16.781 1 93.5 281 PRO A O 1
ATOM 2125 N N . HIS A 1 282 ? -11.766 -22.703 -14.969 1 95.38 282 HIS A N 1
ATOM 2126 C CA . HIS A 1 282 ? -10.523 -22.594 -15.727 1 95.38 282 HIS A CA 1
ATOM 2127 C C . HIS A 1 282 ? -9.633 -23.797 -15.492 1 95.38 282 HIS A C 1
ATOM 2129 O O . HIS A 1 282 ? -9.555 -24.312 -14.375 1 95.38 282 HIS A O 1
ATOM 2135 N N . ILE A 1 283 ? -8.922 -24.188 -16.547 1 97.12 283 ILE A N 1
ATOM 2136 C CA . ILE A 1 283 ? -7.996 -25.328 -16.484 1 97.12 283 ILE A CA 1
ATOM 2137 C C . ILE A 1 283 ? -6.574 -24.812 -16.25 1 97.12 283 ILE A C 1
ATOM 2139 O O . ILE A 1 283 ? -5.863 -25.312 -15.383 1 97.12 283 ILE A O 1
ATOM 2143 N N . TRP A 1 284 ? -6.25 -23.812 -17.047 1 96.12 284 TRP A N 1
ATOM 2144 C CA . TRP A 1 284 ? -4.895 -23.281 -17.016 1 96.12 284 TRP A CA 1
ATOM 2145 C C . TRP A 1 284 ? -4.703 -22.344 -15.828 1 96.12 284 TRP A C 1
ATOM 2147 O O . TRP A 1 284 ? -5.059 -21.156 -15.898 1 96.12 284 TRP A O 1
ATOM 2157 N N . ILE A 1 285 ? -4.188 -22.906 -14.82 1 94.31 285 ILE A N 1
ATOM 2158 C CA . ILE A 1 285 ? -3.758 -22.172 -13.625 1 94.31 285 ILE A CA 1
ATOM 2159 C C . ILE A 1 285 ? -2.248 -22.328 -13.453 1 94.31 285 ILE A C 1
ATOM 2161 O O . ILE A 1 285 ? -1.656 -23.312 -13.906 1 94.31 285 ILE A O 1
ATOM 2165 N N . ASP A 1 286 ? -1.607 -21.328 -12.891 1 88.75 286 ASP A N 1
ATOM 2166 C CA . ASP A 1 286 ? -0.153 -21.281 -12.789 1 88.75 286 ASP A CA 1
ATOM 2167 C C . ASP A 1 286 ? 0.399 -22.562 -12.164 1 88.75 286 ASP A C 1
ATOM 2169 O O . ASP A 1 286 ? 1.463 -23.047 -12.562 1 88.75 286 ASP A O 1
ATOM 2173 N N . GLN A 1 287 ? -0.277 -23.188 -11.336 1 92 287 GLN A N 1
ATOM 2174 C CA . GLN A 1 287 ? 0.24 -24.344 -10.609 1 92 287 GLN A CA 1
ATOM 2175 C C . GLN A 1 287 ? 0.175 -25.609 -11.461 1 92 287 GLN A C 1
ATOM 2177 O O . GLN A 1 287 ? 0.843 -26.594 -11.156 1 92 287 GLN A O 1
ATOM 2182 N N . LEU A 1 288 ? -0.559 -25.547 -12.5 1 95.62 288 LEU A N 1
ATOM 2183 C CA . LEU A 1 288 ? -0.692 -26.734 -13.352 1 95.62 288 LEU A CA 1
ATOM 2184 C C . LEU A 1 288 ? 0.652 -27.125 -13.953 1 95.62 288 LEU A C 1
ATOM 2186 O O . LEU A 1 288 ? 0.938 -28.312 -14.125 1 95.62 288 LEU A O 1
ATOM 2190 N N . ASN A 1 289 ? 1.447 -26.141 -14.25 1 95.25 289 ASN A N 1
ATOM 2191 C CA . ASN A 1 289 ? 2.734 -26.422 -14.883 1 95.25 289 ASN A CA 1
ATOM 2192 C C . ASN A 1 289 ? 3.664 -27.188 -13.938 1 95.25 289 ASN A C 1
ATOM 2194 O O . ASN A 1 289 ? 4.602 -27.844 -14.391 1 95.25 289 ASN A O 1
ATOM 2198 N N . ARG A 1 290 ? 3.412 -27.109 -12.68 1 94.56 290 ARG A N 1
ATOM 2199 C CA . ARG A 1 290 ? 4.246 -27.781 -11.688 1 94.56 290 ARG A CA 1
ATOM 2200 C C . ARG A 1 290 ? 4.023 -29.297 -11.727 1 94.56 290 ARG A C 1
ATOM 2202 O O . ARG A 1 290 ? 4.824 -30.062 -11.18 1 94.56 290 ARG A O 1
ATOM 2209 N N . LEU A 1 291 ? 3.018 -29.672 -12.375 1 97.44 291 LEU A N 1
ATOM 2210 C CA . LEU A 1 291 ? 2.719 -31.109 -12.438 1 97.44 291 LEU A CA 1
ATOM 2211 C C . LEU A 1 291 ? 3.428 -31.75 -13.617 1 97.44 291 LEU A C 1
ATOM 2213 O O . LEU A 1 291 ? 3.504 -33 -13.695 1 97.44 291 LEU A O 1
ATOM 2217 N N . PHE A 1 292 ? 3.969 -30.938 -14.469 1 97.19 292 PHE A N 1
ATOM 2218 C CA . PHE A 1 292 ? 4.516 -31.609 -15.641 1 97.19 292 PHE A CA 1
ATOM 2219 C C . PHE A 1 292 ? 5.859 -31.016 -16.031 1 97.19 292 PHE A C 1
ATOM 2221 O O . PHE A 1 292 ? 6.809 -31.734 -16.344 1 97.19 292 PHE A O 1
ATOM 2228 N N . GLN A 1 293 ? 6.043 -29.656 -15.938 1 94.94 293 GLN A N 1
ATOM 2229 C CA . GLN A 1 293 ? 7.176 -29 -16.578 1 94.94 293 GLN A CA 1
ATOM 2230 C C . GLN A 1 293 ? 8.5 -29.609 -16.141 1 94.94 293 GLN A C 1
ATOM 2232 O O . GLN A 1 293 ? 9.102 -30.391 -16.875 1 94.94 293 GLN A O 1
ATOM 2237 N N . TYR A 1 294 ? 8.891 -29.5 -14.945 1 93.81 294 TYR A N 1
ATOM 2238 C CA . TYR A 1 294 ? 10.219 -29.922 -14.5 1 93.81 294 TYR A CA 1
ATOM 2239 C C . TYR A 1 294 ? 10.188 -31.344 -13.977 1 93.81 294 TYR A C 1
ATOM 2241 O O . TYR A 1 294 ? 11.219 -32.031 -13.945 1 93.81 294 TYR A O 1
ATOM 2249 N N . VAL A 1 295 ? 9.016 -31.766 -13.711 1 96.88 295 VAL A N 1
ATOM 2250 C CA . VAL A 1 295 ? 8.82 -33.156 -13.32 1 96.88 295 VAL A CA 1
ATOM 2251 C C . VAL A 1 295 ? 9.102 -34.062 -14.516 1 96.88 295 VAL A C 1
ATOM 2253 O O . VAL A 1 295 ? 9.633 -35.156 -14.352 1 96.88 295 VAL A O 1
ATOM 2256 N N . SER A 1 296 ? 8.812 -33.625 -15.664 1 97.94 296 SER A N 1
ATOM 2257 C CA . SER A 1 296 ? 8.93 -34.469 -16.844 1 97.94 296 SER A CA 1
ATOM 2258 C C . SER A 1 296 ? 10.297 -34.312 -17.516 1 97.94 296 SER A C 1
ATOM 2260 O O . SER A 1 296 ? 10.672 -35.125 -18.375 1 97.94 296 SER A O 1
ATOM 2262 N N . THR A 1 297 ? 11.047 -33.344 -17.125 1 95.88 297 THR A N 1
ATOM 2263 C CA . THR A 1 297 ? 12.328 -33.125 -17.766 1 95.88 297 THR A CA 1
ATOM 2264 C C . THR A 1 297 ? 13.469 -33.219 -16.766 1 95.88 297 THR A C 1
ATOM 2266 O O . THR A 1 297 ? 14.258 -34.156 -16.781 1 95.88 297 THR A O 1
ATOM 2269 N N . CYS A 1 298 ? 13.438 -32.406 -15.75 1 94.12 298 CYS A N 1
ATOM 2270 C CA . CYS A 1 298 ? 14.555 -32.281 -14.82 1 94.12 298 CYS A CA 1
ATOM 2271 C C . CYS A 1 298 ? 14.648 -33.5 -13.914 1 94.12 298 CYS A C 1
ATOM 2273 O O . CYS A 1 298 ? 15.75 -33.969 -13.609 1 94.12 298 CYS A O 1
ATOM 2275 N N . TRP A 1 299 ? 13.5 -34 -13.492 1 96.69 299 TRP A N 1
ATOM 2276 C CA . TRP A 1 299 ? 13.531 -35.219 -12.664 1 96.69 299 TRP A CA 1
ATOM 2277 C C . TRP A 1 299 ? 14.117 -36.406 -13.43 1 96.69 299 TRP A C 1
ATOM 2279 O O . TRP A 1 299 ? 15.023 -37.062 -12.945 1 96.69 299 TRP A O 1
ATOM 2289 N N . PRO A 1 300 ? 13.672 -36.656 -14.648 1 96.94 300 PRO A N 1
ATOM 2290 C CA . PRO A 1 300 ? 14.266 -37.75 -15.445 1 96.94 300 PRO A CA 1
ATOM 2291 C C . PRO A 1 300 ? 15.766 -37.562 -15.672 1 96.94 300 PRO A C 1
ATOM 2293 O O . PRO A 1 300 ? 16.547 -38.5 -15.555 1 96.94 300 PRO A O 1
ATOM 2296 N N . ILE A 1 301 ? 16.172 -36.375 -16 1 95.19 301 ILE A N 1
ATOM 2297 C CA . ILE A 1 301 ? 17.578 -36.094 -16.234 1 95.19 301 ILE A CA 1
ATOM 2298 C C . ILE A 1 301 ? 18.391 -36.406 -14.984 1 95.19 301 ILE A C 1
ATOM 2300 O O . ILE A 1 301 ? 19.469 -37 -15.07 1 95.19 301 ILE A O 1
ATOM 2304 N N . LEU A 1 302 ? 17.875 -36 -13.883 1 95 302 LEU A N 1
ATOM 2305 C CA . LEU A 1 302 ? 18.547 -36.281 -12.617 1 95 302 LEU A CA 1
ATOM 2306 C C . LEU A 1 302 ? 18.734 -37.781 -12.43 1 95 302 LEU A C 1
ATOM 2308 O O . LEU A 1 302 ? 19.812 -38.25 -12.023 1 95 302 LEU A O 1
ATOM 2312 N N . ILE A 1 303 ? 17.703 -38.594 -12.672 1 96.62 303 ILE A N 1
ATOM 2313 C CA . ILE A 1 303 ? 17.766 -40.062 -12.539 1 96.62 303 ILE A CA 1
ATOM 2314 C C . ILE A 1 303 ? 18.828 -40.594 -13.492 1 96.62 303 ILE A C 1
ATOM 2316 O O . ILE A 1 303 ? 19.656 -41.438 -13.102 1 96.62 303 ILE A O 1
ATOM 2320 N N . TYR A 1 304 ? 18.859 -40.156 -14.703 1 96.38 304 TYR A N 1
ATOM 2321 C CA . TYR A 1 304 ? 19.812 -40.625 -15.695 1 96.38 304 TYR A CA 1
ATOM 2322 C C . TYR A 1 304 ? 21.234 -40.219 -15.328 1 96.38 304 TYR A C 1
ATOM 2324 O O . TYR A 1 304 ? 22.188 -40.969 -15.609 1 96.38 304 TYR A O 1
ATOM 2332 N N . MET A 1 305 ? 21.391 -39.062 -14.734 1 95.12 305 MET A N 1
ATOM 2333 C CA . MET A 1 305 ? 22.703 -38.656 -14.25 1 95.12 305 MET A CA 1
ATOM 2334 C C . MET A 1 305 ? 23.234 -39.656 -13.219 1 95.12 305 MET A C 1
ATOM 2336 O O . MET A 1 305 ? 24.406 -40.031 -13.281 1 95.12 305 MET A O 1
ATOM 2340 N N . TYR A 1 306 ? 22.375 -40.062 -12.312 1 96.19 306 TYR A N 1
ATOM 2341 C CA . TYR A 1 306 ? 22.781 -41.031 -11.328 1 96.19 306 TYR A CA 1
ATOM 2342 C C . TYR A 1 306 ? 23.109 -42.375 -11.992 1 96.19 306 TYR A C 1
ATOM 2344 O O . TYR A 1 306 ? 24.109 -43.031 -11.648 1 96.19 306 TYR A O 1
ATOM 2352 N N . MET A 1 307 ? 22.344 -42.781 -12.914 1 96.31 307 MET A N 1
ATOM 2353 C CA . MET A 1 307 ? 22.516 -44.062 -13.578 1 96.31 307 MET A CA 1
ATOM 2354 C C . MET A 1 307 ? 23.812 -44.094 -14.391 1 96.31 307 MET A C 1
ATOM 2356 O O . MET A 1 307 ? 24.453 -45.125 -14.5 1 96.31 307 MET A O 1
ATOM 2360 N N . SER A 1 308 ? 24.188 -42.969 -14.938 1 95.5 308 SER A N 1
ATOM 2361 C CA . SER A 1 308 ? 25.359 -42.906 -15.805 1 95.5 308 SER A CA 1
ATOM 2362 C C . SER A 1 308 ? 26.609 -42.531 -15.031 1 95.5 308 SER A C 1
ATOM 2364 O O . SER A 1 308 ? 27.688 -42.375 -15.609 1 95.5 308 SER A O 1
ATOM 2366 N N . SER A 1 309 ? 26.5 -42.375 -13.773 1 93.56 309 SER A N 1
ATOM 2367 C CA . SER A 1 309 ? 27.578 -41.812 -12.969 1 93.56 309 SER A CA 1
ATOM 2368 C C . SER A 1 309 ? 28.797 -42.75 -12.945 1 93.56 309 SER A C 1
ATOM 2370 O O . SER A 1 309 ? 29.922 -42.281 -12.734 1 93.56 309 SER A O 1
ATOM 2372 N N . LYS A 1 310 ? 28.656 -44.031 -13.148 1 93.44 310 LYS A N 1
ATOM 2373 C CA . LYS A 1 310 ? 29.766 -44.969 -13.172 1 93.44 310 LYS A CA 1
ATOM 2374 C C . LYS A 1 310 ? 30.641 -44.75 -14.406 1 93.44 310 LYS A C 1
ATOM 2376 O O . LYS A 1 310 ? 31.859 -44.875 -14.336 1 93.44 310 LYS A O 1
ATOM 2381 N N . LYS A 1 311 ? 30.047 -44.5 -15.484 1 93.69 311 LYS A N 1
ATOM 2382 C CA . LYS A 1 311 ? 30.75 -44.25 -16.734 1 93.69 311 LYS A CA 1
ATOM 2383 C C . LYS A 1 311 ? 31.234 -42.812 -16.844 1 93.69 311 LYS A C 1
ATOM 2385 O O . LYS A 1 311 ? 32.25 -42.562 -17.516 1 93.69 311 LYS A O 1
ATOM 2390 N N . LEU A 1 312 ? 30.5 -41.938 -16.375 1 93 312 LEU A N 1
ATOM 2391 C CA . LEU A 1 312 ? 30.797 -40.5 -16.375 1 93 312 LEU A CA 1
ATOM 2392 C C . LEU A 1 312 ? 30.828 -39.969 -14.945 1 93 312 LEU A C 1
ATOM 2394 O O . LEU A 1 312 ? 29.844 -39.406 -14.469 1 93 312 LEU A O 1
ATOM 2398 N N . PRO A 1 313 ? 31.922 -39.938 -14.305 1 90 313 PRO A N 1
ATOM 2399 C CA . PRO A 1 313 ? 32.031 -39.656 -12.867 1 90 313 PRO A CA 1
ATOM 2400 C C . PRO A 1 313 ? 31.703 -38.219 -12.523 1 90 313 PRO A C 1
ATOM 2402 O O . PRO A 1 313 ? 31.312 -37.906 -11.398 1 90 313 PRO A O 1
ATOM 2405 N N . GLN A 1 314 ? 31.891 -37.312 -13.422 1 87.31 314 GLN A N 1
ATOM 2406 C CA . GLN A 1 314 ? 31.641 -35.906 -13.164 1 87.31 314 GLN A CA 1
ATOM 2407 C C . GLN A 1 314 ? 30.156 -35.625 -12.945 1 87.31 314 GLN A C 1
ATOM 2409 O O . GLN A 1 314 ? 29.781 -34.594 -12.398 1 87.31 314 GLN A O 1
ATOM 2414 N N . LEU A 1 315 ? 29.297 -36.531 -13.297 1 92.06 315 LEU A N 1
ATOM 2415 C CA . LEU A 1 315 ? 27.859 -36.312 -13.227 1 92.06 315 LEU A CA 1
ATOM 2416 C C . LEU A 1 315 ? 27.344 -36.5 -11.797 1 92.06 315 LEU A C 1
ATOM 2418 O O . LEU A 1 315 ? 26.375 -35.875 -11.391 1 92.06 315 LEU A O 1
ATOM 2422 N N . LYS A 1 316 ? 27.953 -37.344 -11.039 1 92.56 316 LYS A N 1
ATOM 2423 C CA . LYS A 1 316 ? 27.453 -37.688 -9.719 1 92.56 316 LYS A CA 1
ATOM 2424 C C . LYS A 1 316 ? 27.484 -36.5 -8.773 1 92.56 316 LYS A C 1
ATOM 2426 O O . LYS A 1 316 ? 26.484 -36.188 -8.125 1 92.56 316 LYS A O 1
ATOM 2431 N N . PRO A 1 317 ? 28.672 -35.812 -8.656 1 8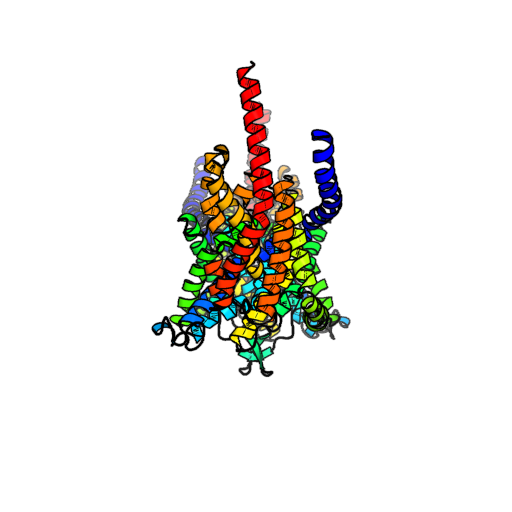8.69 317 PRO A N 1
ATOM 2432 C CA . PRO A 1 317 ? 28.688 -34.625 -7.766 1 88.69 317 PRO A CA 1
ATOM 2433 C C . PRO A 1 317 ? 27.625 -33.594 -8.133 1 88.69 317 PRO A C 1
ATOM 2435 O O . PRO A 1 317 ? 26.984 -33.031 -7.242 1 88.69 317 PRO A O 1
ATOM 2438 N N . LEU A 1 318 ? 27.422 -33.375 -9.336 1 87.31 318 LEU A N 1
ATOM 2439 C CA . LEU A 1 318 ? 26.422 -32.438 -9.797 1 87.31 318 LEU A CA 1
ATOM 2440 C C . LEU A 1 318 ? 25.016 -32.906 -9.469 1 87.31 318 LEU A C 1
ATOM 2442 O O . LEU A 1 318 ? 24.156 -32.125 -9.062 1 87.31 318 LEU A O 1
ATOM 2446 N N . ALA A 1 319 ? 24.75 -34.156 -9.695 1 91.62 319 ALA A N 1
ATOM 2447 C CA . ALA A 1 319 ? 23.453 -34.75 -9.406 1 91.62 319 ALA A CA 1
ATOM 2448 C C . ALA A 1 319 ? 23.125 -34.656 -7.918 1 91.62 319 ALA A C 1
ATOM 2450 O O . ALA A 1 319 ? 22 -34.281 -7.543 1 91.62 319 ALA A O 1
ATOM 2451 N N . VAL A 1 320 ? 24.078 -34.938 -7.129 1 90.75 320 VAL A N 1
ATOM 2452 C CA . VAL A 1 320 ? 23.906 -34.875 -5.68 1 90.75 320 VAL A CA 1
ATOM 2453 C C . VAL A 1 320 ? 23.609 -33.469 -5.234 1 90.75 320 VAL A C 1
ATOM 2455 O O . VAL A 1 320 ? 22.719 -33.219 -4.402 1 90.75 320 VAL A O 1
ATOM 2458 N N . LEU A 1 321 ? 24.297 -32.562 -5.797 1 83.75 321 LEU A N 1
ATOM 2459 C CA . LEU A 1 321 ? 24.141 -31.156 -5.449 1 83.75 321 LEU A CA 1
ATOM 2460 C C . LEU A 1 321 ? 22.766 -30.641 -5.891 1 83.75 321 LEU A C 1
ATOM 2462 O O . LEU A 1 321 ? 22.188 -29.781 -5.234 1 83.75 321 LEU A O 1
ATOM 2466 N N . SER A 1 322 ? 22.141 -31.156 -6.938 1 88.06 322 SER A N 1
ATOM 2467 C CA . SER A 1 322 ? 20.922 -30.641 -7.539 1 88.06 322 SER A CA 1
ATOM 2468 C C . SER A 1 322 ? 19.688 -31.344 -6.957 1 88.06 322 SER A C 1
ATOM 2470 O O . SER A 1 322 ? 18.562 -30.844 -7.09 1 88.06 322 SER A O 1
ATOM 2472 N N . THR A 1 323 ? 19.875 -32.469 -6.336 1 90.69 323 THR A N 1
ATOM 2473 C CA . THR A 1 323 ? 18.766 -33.312 -5.918 1 90.69 323 THR A CA 1
ATOM 2474 C C . THR A 1 323 ? 17.844 -32.562 -4.949 1 90.69 323 THR A C 1
ATOM 2476 O O . THR A 1 323 ? 16.625 -32.5 -5.145 1 90.69 323 THR A O 1
ATOM 2479 N N . PRO A 1 324 ? 18.406 -31.953 -3.883 1 85.19 324 PRO A N 1
ATOM 2480 C CA . PRO A 1 324 ? 17.5 -31.281 -2.951 1 85.19 324 PRO A CA 1
ATOM 2481 C C . PRO A 1 324 ? 16.641 -30.203 -3.627 1 85.19 324 PRO A C 1
ATOM 2483 O O . PRO A 1 324 ? 15.445 -30.109 -3.377 1 85.19 324 PRO A O 1
ATOM 2486 N N . SER A 1 325 ? 17.188 -29.344 -4.438 1 85.56 325 SER A N 1
ATOM 2487 C CA . SER A 1 325 ? 16.453 -28.281 -5.105 1 85.56 325 SER A CA 1
ATOM 2488 C C . SER A 1 325 ? 15.461 -28.828 -6.125 1 85.56 325 SER A C 1
ATOM 2490 O O . SER A 1 325 ? 14.367 -28.281 -6.297 1 85.56 325 SER A O 1
ATOM 2492 N N . MET A 1 326 ? 15.773 -30 -6.688 1 88.81 326 MET A N 1
ATOM 2493 C CA . MET A 1 326 ? 14.938 -30.562 -7.742 1 88.81 326 MET A CA 1
ATOM 2494 C C . MET A 1 326 ? 13.656 -31.156 -7.16 1 88.81 326 MET A C 1
ATOM 2496 O O . MET A 1 326 ? 12.617 -31.172 -7.824 1 88.81 326 MET A O 1
ATOM 2500 N N . ILE A 1 327 ? 13.766 -31.547 -5.988 1 90.12 327 ILE A N 1
ATOM 2501 C CA . ILE A 1 327 ? 12.57 -32.062 -5.328 1 90.12 327 ILE A CA 1
ATOM 2502 C C . ILE A 1 327 ? 11.5 -30.984 -5.266 1 90.12 327 ILE A C 1
ATOM 2504 O O . ILE A 1 327 ? 10.312 -31.266 -5.41 1 90.12 327 ILE A O 1
ATOM 2508 N N . PHE A 1 328 ? 11.977 -29.719 -5.172 1 86.56 328 PHE A N 1
ATOM 2509 C CA . PHE A 1 328 ? 11.078 -28.578 -5.051 1 86.56 328 PHE A CA 1
ATOM 2510 C C . PHE A 1 328 ? 10.945 -27.859 -6.387 1 86.56 328 PHE A C 1
ATOM 2512 O O . PHE A 1 328 ? 10.438 -26.734 -6.441 1 86.56 328 PHE A O 1
ATOM 2519 N N . CYS A 1 329 ? 11.43 -28.469 -7.418 1 86.94 329 CYS A N 1
ATOM 2520 C CA . CYS A 1 329 ? 11.32 -27.984 -8.789 1 86.94 329 CYS A CA 1
ATOM 2521 C C . CYS A 1 329 ? 12.055 -26.656 -8.953 1 86.94 329 CYS A C 1
ATOM 2523 O O . CYS A 1 329 ? 11.609 -25.781 -9.719 1 86.94 329 CYS A O 1
ATOM 2525 N N . ILE A 1 330 ? 13.07 -26.516 -8.156 1 84.69 330 ILE A N 1
ATOM 2526 C CA . ILE A 1 330 ? 14.055 -25.469 -8.398 1 84.69 330 ILE A CA 1
ATOM 2527 C C . ILE A 1 330 ? 15.156 -25.984 -9.312 1 84.69 330 ILE A C 1
ATOM 2529 O O . ILE A 1 330 ? 16.047 -26.703 -8.867 1 84.69 330 ILE A O 1
ATOM 2533 N N . VAL A 1 331 ? 15.227 -25.5 -10.547 1 87.38 331 VAL A N 1
ATOM 2534 C CA . VAL A 1 331 ? 15.93 -26.25 -11.578 1 87.38 331 VAL A CA 1
ATOM 2535 C C . VAL A 1 331 ? 17.219 -25.531 -11.953 1 87.38 331 VAL A C 1
ATOM 2537 O O . VAL A 1 331 ? 18.062 -26.078 -12.68 1 87.38 331 VAL A O 1
ATOM 2540 N N . GLU A 1 332 ? 17.5 -24.391 -11.414 1 77.81 332 GLU A N 1
ATOM 2541 C CA . GLU A 1 332 ? 18.641 -23.562 -11.797 1 77.81 332 GLU A CA 1
ATOM 2542 C C . GLU A 1 332 ? 19.953 -24.312 -11.602 1 77.81 332 GLU A C 1
ATOM 2544 O O . GLU A 1 332 ? 20.828 -24.281 -12.469 1 77.81 332 GLU A O 1
ATOM 2549 N N . PRO A 1 333 ? 20.141 -25.047 -10.484 1 78.69 333 PRO A N 1
ATOM 2550 C CA . PRO A 1 333 ? 21.406 -25.781 -10.328 1 78.69 333 PRO A CA 1
ATOM 2551 C C . PRO A 1 333 ? 21.641 -26.797 -11.438 1 78.69 333 PRO A C 1
ATOM 2553 O O . PRO A 1 333 ? 22.781 -27.016 -11.867 1 78.69 333 PRO A O 1
ATOM 2556 N N . LEU A 1 334 ? 20.625 -27.406 -11.906 1 84.62 334 LEU A N 1
ATOM 2557 C CA . LEU A 1 334 ? 20.75 -28.406 -12.969 1 84.62 334 LEU A CA 1
ATOM 2558 C C . LEU A 1 334 ? 20.859 -27.719 -14.336 1 84.62 334 LEU A C 1
ATOM 2560 O O . LEU A 1 334 ? 21.688 -28.125 -15.156 1 84.62 334 LEU A O 1
ATOM 2564 N N . MET A 1 335 ? 20.016 -26.734 -14.57 1 81.88 335 MET A N 1
ATOM 2565 C CA . MET A 1 335 ? 19.953 -26.078 -15.867 1 81.88 335 MET A CA 1
ATOM 2566 C C . MET A 1 335 ? 21.281 -25.391 -16.188 1 81.88 335 MET A C 1
ATOM 2568 O O . MET A 1 335 ? 21.703 -25.375 -17.344 1 81.88 335 MET A O 1
ATOM 2572 N N . PHE A 1 336 ? 21.875 -24.938 -15.156 1 72.44 336 PHE A N 1
ATOM 2573 C CA . PHE A 1 336 ? 23.094 -24.188 -15.398 1 72.44 336 PHE A CA 1
ATOM 2574 C C . PHE A 1 336 ? 24.312 -25.047 -15.141 1 72.44 336 PHE A C 1
ATOM 2576 O O . PHE A 1 336 ? 25.406 -24.75 -15.641 1 72.44 336 PHE A O 1
ATOM 2583 N N . GLY A 1 337 ? 24.141 -26.109 -14.375 1 75.44 337 GLY A N 1
ATOM 2584 C CA . GLY A 1 337 ? 25.25 -27.016 -14.102 1 75.44 337 GLY A CA 1
ATOM 2585 C C . GLY A 1 337 ? 25.469 -28.031 -15.211 1 75.44 337 GLY A C 1
ATOM 2586 O O . GLY A 1 337 ? 26.609 -28.266 -15.625 1 75.44 337 GLY A O 1
ATOM 2587 N N . LEU A 1 338 ? 24.438 -28.812 -15.539 1 74.12 338 LEU A N 1
ATOM 2588 C CA . LEU A 1 338 ? 24.438 -29.734 -16.672 1 74.12 338 LEU A CA 1
ATOM 2589 C C . LEU A 1 338 ? 24.078 -29 -17.969 1 74.12 338 LEU A C 1
ATOM 2591 O O . LEU A 1 338 ? 22.938 -28.547 -18.125 1 74.12 338 LEU A O 1
ATOM 2595 N N . PRO A 1 339 ? 25.047 -28.359 -18.562 1 66.94 339 PRO A N 1
ATOM 2596 C CA . PRO A 1 339 ? 24.594 -27.359 -19.531 1 66.94 339 PRO A CA 1
ATOM 2597 C C . PRO A 1 339 ? 23.5 -27.875 -20.453 1 66.94 339 PRO A C 1
ATOM 2599 O O . PRO A 1 339 ? 23.797 -28.375 -21.547 1 66.94 339 PRO A O 1
ATOM 2602 N N . ILE A 1 340 ? 22.266 -27.953 -19.953 1 75.19 340 ILE A N 1
ATOM 2603 C CA . ILE A 1 340 ? 21.125 -28.203 -20.844 1 75.19 340 ILE A CA 1
ATOM 2604 C C . ILE A 1 340 ? 21.047 -27.109 -21.906 1 75.19 340 ILE A C 1
ATOM 2606 O O . ILE A 1 340 ? 20.688 -27.391 -23.062 1 75.19 340 ILE A O 1
ATOM 2610 N N . VAL A 1 341 ? 21.562 -26.094 -21.391 1 70.25 341 VAL A N 1
ATOM 2611 C CA . VAL A 1 341 ? 21.594 -24.922 -22.25 1 70.25 341 VAL A CA 1
ATOM 2612 C C . VAL A 1 341 ? 22.531 -25.172 -23.422 1 70.25 341 VAL A C 1
ATOM 2614 O O . VAL A 1 341 ? 23.688 -25.578 -23.234 1 70.25 341 VAL A O 1
ATOM 2617 N N . LEU A 1 342 ? 22.031 -25.141 -24.562 1 66.56 342 LEU A N 1
ATOM 2618 C CA . LEU A 1 342 ? 22.766 -25.172 -25.828 1 66.56 342 LEU A CA 1
ATOM 2619 C C . LEU A 1 342 ? 23.328 -26.562 -26.094 1 66.56 342 LEU A C 1
ATOM 2621 O O . LEU A 1 342 ? 24.234 -26.734 -26.906 1 66.56 342 LEU A O 1
ATOM 2625 N N . ASN A 1 343 ? 22.938 -27.609 -25.344 1 77.31 343 ASN A N 1
ATOM 2626 C CA . ASN A 1 343 ? 23.266 -29 -25.625 1 77.31 343 ASN A CA 1
ATOM 2627 C C . ASN A 1 343 ? 22.203 -29.672 -26.484 1 77.31 343 ASN A C 1
ATOM 2629 O O . ASN A 1 343 ? 21.125 -30 -25.984 1 77.31 343 ASN A O 1
ATOM 2633 N N . PRO A 1 344 ? 22.516 -29.844 -27.641 1 76.94 344 PRO A N 1
ATOM 2634 C CA . PRO A 1 344 ? 21.484 -30.328 -28.562 1 76.94 344 PRO A CA 1
ATOM 2635 C C . PRO A 1 344 ? 20.906 -31.672 -28.125 1 76.94 344 PRO A C 1
ATOM 2637 O O . PRO A 1 344 ? 19.719 -31.953 -28.375 1 76.94 344 PRO A O 1
ATOM 2640 N N . PHE A 1 345 ? 21.75 -32.5 -27.531 1 83.5 345 PHE A N 1
ATOM 2641 C CA . PHE A 1 345 ? 21.266 -33.812 -27.094 1 83.5 345 PHE A CA 1
ATOM 2642 C C . PHE A 1 345 ? 20.156 -33.656 -26.047 1 83.5 345 PHE A C 1
ATOM 2644 O O . PHE A 1 345 ? 19.219 -34.438 -26 1 83.5 345 PHE A O 1
ATOM 2651 N N . LEU A 1 346 ? 20.266 -32.625 -25.328 1 89.69 346 LEU A N 1
ATOM 2652 C CA . LEU A 1 346 ? 19.344 -32.469 -24.203 1 89.69 346 LEU A CA 1
ATOM 2653 C C . LEU A 1 346 ? 18.297 -31.391 -24.5 1 89.69 346 LEU A C 1
ATOM 2655 O O . LEU A 1 346 ? 17.203 -31.438 -23.953 1 89.69 346 LEU A O 1
ATOM 2659 N N . ALA A 1 347 ? 18.594 -30.453 -25.344 1 87.06 347 ALA A N 1
ATOM 2660 C CA . ALA A 1 347 ? 17.719 -29.328 -25.641 1 87.06 347 ALA A CA 1
ATOM 2661 C C . ALA A 1 347 ? 16.469 -29.781 -26.375 1 87.06 347 ALA A C 1
ATOM 2663 O O . ALA A 1 347 ? 15.352 -29.344 -26.062 1 87.06 347 ALA A O 1
ATOM 2664 N N . ILE A 1 348 ? 16.641 -30.656 -27.328 1 87.25 348 ILE A N 1
ATOM 2665 C CA . ILE A 1 348 ? 15.547 -31.094 -28.188 1 87.25 348 ILE A CA 1
ATOM 2666 C C . ILE A 1 348 ? 14.508 -31.859 -27.359 1 87.25 348 ILE A C 1
ATOM 2668 O O . ILE A 1 348 ? 13.328 -31.5 -27.375 1 87.25 348 ILE A O 1
ATOM 2672 N N . PRO A 1 349 ? 14.977 -32.844 -26.656 1 93.31 349 PRO A N 1
ATOM 2673 C CA . PRO A 1 349 ? 13.969 -33.562 -25.859 1 93.31 349 PRO A CA 1
ATOM 2674 C C . PRO A 1 349 ? 13.367 -32.688 -24.766 1 93.31 349 PRO A C 1
ATOM 2676 O O . PRO A 1 349 ? 12.195 -32.844 -24.391 1 93.31 349 PRO A O 1
ATOM 2679 N N . PHE A 1 350 ? 14.156 -31.75 -24.25 1 93.94 350 PHE A N 1
ATOM 2680 C CA . PHE A 1 350 ? 13.656 -30.844 -23.219 1 93.94 350 PHE A CA 1
ATOM 2681 C C . PHE A 1 350 ? 12.43 -30.078 -23.719 1 93.94 350 PHE A C 1
ATOM 2683 O O . PHE A 1 350 ? 11.398 -30.031 -23.031 1 93.94 350 PHE A O 1
ATOM 2690 N N . VAL A 1 351 ? 12.453 -29.531 -24.875 1 92.44 351 VAL A N 1
ATOM 2691 C CA . VAL A 1 351 ? 11.375 -28.734 -25.469 1 92.44 351 VAL A CA 1
ATOM 2692 C C . VAL A 1 351 ? 10.211 -29.656 -25.828 1 92.44 351 VAL A C 1
ATOM 2694 O O . VAL A 1 351 ? 9.047 -29.328 -25.578 1 92.44 351 VAL A O 1
ATOM 2697 N N . LEU A 1 352 ? 10.555 -30.75 -26.391 1 94.44 352 LEU A N 1
ATOM 2698 C CA . LEU A 1 352 ? 9.539 -31.703 -26.828 1 94.44 352 LEU A CA 1
ATOM 2699 C C . LEU A 1 352 ? 8.742 -32.25 -25.641 1 94.44 352 LEU A C 1
ATOM 2701 O O . LEU A 1 352 ? 7.512 -32.312 -25.703 1 94.44 352 LEU A O 1
ATOM 2705 N N . ILE A 1 353 ? 9.406 -32.656 -24.625 1 97.75 353 ILE A N 1
ATOM 2706 C CA . ILE A 1 353 ? 8.773 -33.25 -23.453 1 97.75 353 ILE A CA 1
ATOM 2707 C C . ILE A 1 353 ? 7.867 -32.219 -22.781 1 97.75 353 ILE A C 1
ATOM 2709 O O . ILE A 1 353 ? 6.738 -32.531 -22.391 1 97.75 353 ILE A O 1
ATOM 2713 N N . HIS A 1 354 ? 8.336 -30.953 -22.625 1 96.75 354 HIS A N 1
ATOM 2714 C CA . HIS A 1 354 ? 7.52 -29.906 -22.031 1 96.75 354 HIS A CA 1
ATOM 2715 C C . HIS A 1 354 ? 6.219 -29.719 -22.797 1 96.75 354 HIS A C 1
ATOM 2717 O O . HIS A 1 354 ? 5.152 -29.562 -22.203 1 96.75 354 HIS A O 1
ATOM 2723 N N . THR A 1 355 ? 6.328 -29.75 -24.094 1 97.06 355 THR A N 1
ATOM 2724 C CA . THR A 1 355 ? 5.172 -29.5 -24.938 1 97.06 355 THR A CA 1
ATOM 2725 C C . THR A 1 355 ? 4.188 -30.672 -24.875 1 97.06 355 THR A C 1
ATOM 2727 O O . THR A 1 355 ? 2.982 -30.469 -24.719 1 97.06 355 THR A O 1
ATOM 2730 N N . ILE A 1 356 ? 4.691 -31.859 -24.953 1 98.19 356 ILE A N 1
ATOM 2731 C CA . ILE A 1 356 ? 3.855 -33.062 -24.938 1 98.19 356 ILE A CA 1
ATOM 2732 C C . ILE A 1 356 ? 3.172 -33.188 -23.578 1 98.19 356 ILE A C 1
ATOM 2734 O O . ILE A 1 356 ? 1.973 -33.469 -23.5 1 98.19 356 ILE A O 1
ATOM 2738 N N . THR A 1 357 ? 3.908 -33.031 -22.562 1 98.56 357 THR A N 1
ATOM 2739 C CA . THR A 1 357 ? 3.336 -33.188 -21.234 1 98.56 357 THR A CA 1
ATOM 2740 C C . THR A 1 357 ? 2.391 -32.062 -20.891 1 98.56 357 THR A C 1
ATOM 2742 O O . THR A 1 357 ? 1.448 -32.219 -20.109 1 98.56 357 THR A O 1
ATOM 2745 N N . ALA A 1 358 ? 2.643 -30.859 -21.438 1 98.12 358 ALA A N 1
ATOM 2746 C CA . ALA A 1 358 ? 1.653 -29.797 -21.312 1 98.12 358 ALA A CA 1
ATOM 2747 C C . ALA A 1 358 ? 0.316 -30.219 -21.906 1 98.12 358 ALA A C 1
ATOM 2749 O O . ALA A 1 358 ? -0.736 -30.016 -21.297 1 98.12 358 ALA A O 1
ATOM 2750 N N . ALA A 1 359 ? 0.388 -30.781 -23.062 1 98.38 359 ALA A N 1
ATOM 2751 C CA . ALA A 1 359 ? -0.82 -31.234 -23.75 1 98.38 359 ALA A CA 1
ATOM 2752 C C . ALA A 1 359 ? -1.522 -32.344 -22.938 1 98.38 359 ALA A C 1
ATOM 2754 O O . ALA A 1 359 ? -2.744 -32.312 -22.781 1 98.38 359 ALA A O 1
ATOM 2755 N N . VAL A 1 360 ? -0.8 -33.25 -22.469 1 98.62 360 VAL A N 1
ATOM 2756 C CA . VAL A 1 360 ? -1.35 -34.344 -21.688 1 98.62 360 VAL A CA 1
ATOM 2757 C C . VAL A 1 360 ? -2.023 -33.812 -20.438 1 98.62 360 VAL A C 1
ATOM 2759 O O . VAL A 1 360 ? -3.133 -34.219 -20.094 1 98.62 360 VAL A O 1
ATOM 2762 N N . SER A 1 361 ? -1.332 -32.906 -19.766 1 98.56 361 SER A N 1
ATOM 2763 C CA . SER A 1 361 ? -1.844 -32.344 -18.516 1 98.56 361 SER A CA 1
ATOM 2764 C C . SER A 1 361 ? -3.137 -31.562 -18.75 1 98.56 361 SER A C 1
ATOM 2766 O O . SER A 1 361 ? -4.09 -31.703 -17.984 1 98.56 361 SER A O 1
ATOM 2768 N N . TYR A 1 362 ? -3.137 -30.781 -19.797 1 98.25 362 TYR A N 1
ATOM 2769 C CA . TYR A 1 362 ? -4.34 -30.016 -20.125 1 98.25 362 TYR A CA 1
ATOM 2770 C C . TYR A 1 362 ? -5.496 -30.953 -20.484 1 98.25 362 TYR A C 1
ATOM 2772 O O . TYR A 1 362 ? -6.621 -30.75 -20.016 1 98.25 362 TYR A O 1
ATOM 2780 N N . LEU A 1 363 ? -5.27 -31.938 -21.266 1 98.06 363 LEU A N 1
ATOM 2781 C CA . LEU A 1 363 ? -6.297 -32.875 -21.734 1 98.06 363 LEU A CA 1
ATOM 2782 C C . LEU A 1 363 ? -6.863 -33.688 -20.578 1 98.06 363 LEU A C 1
ATOM 2784 O O . LEU A 1 363 ? -8.078 -33.844 -20.469 1 98.06 363 LEU A O 1
ATOM 2788 N N . LEU A 1 364 ? -6.008 -34.156 -19.719 1 98.19 364 LEU A N 1
ATOM 2789 C CA . LEU A 1 364 ? -6.473 -34.969 -18.609 1 98.19 364 LEU A CA 1
ATOM 2790 C C . LEU A 1 364 ? -7.254 -34.125 -17.609 1 98.19 364 LEU A C 1
ATOM 2792 O O . LEU A 1 364 ? -8.164 -34.625 -16.953 1 98.19 364 LEU A O 1
ATOM 2796 N N . THR A 1 365 ? -6.926 -32.906 -17.531 1 97.75 365 THR A N 1
ATOM 2797 C CA . THR A 1 365 ? -7.707 -32 -16.688 1 97.75 365 THR A CA 1
ATOM 2798 C C . THR A 1 365 ? -9.055 -31.688 -17.328 1 97.75 365 THR A C 1
ATOM 2800 O O . THR A 1 365 ? -10.078 -31.641 -16.641 1 97.75 365 THR A O 1
ATOM 2803 N N . SER A 1 366 ? -9.047 -31.531 -18.625 1 97 366 SER A N 1
ATOM 2804 C CA . SER A 1 366 ? -10.258 -31.172 -19.375 1 97 366 SER A CA 1
ATOM 2805 C C . SER A 1 366 ? -11.289 -32.281 -19.297 1 97 366 SER A C 1
ATOM 2807 O O . SER A 1 366 ? -12.5 -32.031 -19.297 1 97 366 SER A O 1
ATOM 2809 N N . ILE A 1 367 ? -10.859 -33.5 -19.156 1 96.56 367 ILE A N 1
ATOM 2810 C CA . ILE A 1 367 ? -11.805 -34.594 -19.172 1 96.56 367 ILE A CA 1
ATOM 2811 C C . ILE A 1 367 ? -12.164 -35 -17.75 1 96.56 367 ILE A C 1
ATOM 2813 O O . ILE A 1 367 ? -12.914 -35.969 -17.531 1 96.56 367 ILE A O 1
ATOM 2817 N N . GLY A 1 368 ? -11.539 -34.406 -16.781 1 95.94 368 GLY A N 1
ATOM 2818 C CA . GLY A 1 368 ? -11.969 -34.562 -15.406 1 95.94 368 GLY A CA 1
ATOM 2819 C C . GLY A 1 368 ? -11.117 -35.562 -14.641 1 95.94 368 GLY A C 1
ATOM 2820 O O . GLY A 1 368 ? -11.375 -35.844 -13.461 1 95.94 368 GLY A O 1
ATOM 2821 N N . PHE A 1 369 ? -10.133 -36.125 -15.336 1 97.5 369 PHE A N 1
ATOM 2822 C CA . PHE A 1 369 ? -9.219 -37.031 -14.641 1 97.5 369 PHE A CA 1
ATOM 2823 C C . PHE A 1 369 ? -8.461 -36.281 -13.547 1 97.5 369 PHE A C 1
ATOM 2825 O O . PHE A 1 369 ? -8.227 -36.844 -12.469 1 97.5 369 PHE A O 1
ATOM 2832 N N . VAL A 1 370 ? -8.086 -35.094 -13.852 1 97.31 370 VAL A N 1
ATOM 2833 C CA . VAL A 1 370 ? -7.406 -34.219 -12.914 1 97.31 370 VAL A CA 1
ATOM 2834 C C . VAL A 1 370 ? -8.375 -33.125 -12.445 1 97.31 370 VAL A C 1
ATOM 2836 O O . VAL A 1 370 ? -9.07 -32.5 -13.258 1 97.31 370 VAL A O 1
ATOM 2839 N N . GLY A 1 371 ? -8.508 -32.969 -11.133 1 95.31 371 GLY A N 1
ATOM 2840 C CA . GLY A 1 371 ? -9.328 -31.906 -10.609 1 95.31 371 GLY A CA 1
ATOM 2841 C C . GLY A 1 371 ? -8.805 -30.531 -10.977 1 95.31 371 GLY A C 1
ATOM 2842 O O . GLY A 1 371 ? -7.613 -30.359 -11.242 1 95.31 371 GLY A O 1
ATOM 2843 N N . ARG A 1 372 ? -9.688 -29.547 -10.961 1 96.31 372 ARG A N 1
ATOM 2844 C CA . ARG A 1 372 ? -9.297 -28.172 -11.203 1 96.31 372 ARG A CA 1
ATOM 2845 C C . ARG A 1 372 ? -8.516 -27.609 -10.023 1 96.31 372 ARG A C 1
ATOM 2847 O O . ARG A 1 372 ? -8.711 -28.031 -8.883 1 96.31 372 ARG A O 1
ATOM 2854 N N . PHE A 1 373 ? -7.574 -26.734 -10.367 1 96.06 373 PHE A N 1
ATOM 2855 C CA . PHE A 1 373 ? -6.812 -26.062 -9.328 1 96.06 373 PHE A CA 1
ATOM 2856 C C . PHE A 1 373 ? -7.641 -24.953 -8.68 1 96.06 373 PHE A C 1
ATOM 2858 O O . PHE A 1 373 ? -8.148 -24.062 -9.375 1 96.06 373 PHE A O 1
ATOM 2865 N N . VAL A 1 374 ? -7.816 -25 -7.359 1 93.38 374 VAL A N 1
ATOM 2866 C CA . VAL A 1 374 ? -8.711 -24.062 -6.691 1 93.38 374 VAL A CA 1
ATOM 2867 C C . VAL A 1 374 ? -8.016 -23.469 -5.469 1 93.38 374 VAL A C 1
ATOM 2869 O O . VAL A 1 374 ? -8.547 -22.562 -4.824 1 93.38 374 VAL A O 1
ATOM 2872 N N . ILE A 1 375 ? -6.82 -23.969 -5.109 1 91.56 375 ILE A N 1
ATOM 2873 C CA . ILE A 1 375 ? -6.059 -23.531 -3.947 1 91.56 375 ILE A CA 1
ATOM 2874 C C . ILE A 1 375 ? -4.66 -23.109 -4.383 1 91.56 375 ILE A C 1
ATOM 2876 O O . ILE A 1 375 ? -3.975 -23.828 -5.105 1 91.56 375 ILE A O 1
ATOM 2880 N N . SER A 1 376 ? -4.273 -21.875 -3.973 1 89.56 376 SER A N 1
ATOM 2881 C CA . SER A 1 376 ? -2.928 -21.406 -4.281 1 89.56 376 SER A CA 1
ATOM 2882 C C . SER A 1 376 ? -1.899 -22.016 -3.332 1 89.56 376 SER A C 1
ATOM 2884 O O . SER A 1 376 ? -1.989 -21.828 -2.115 1 89.56 376 SER A O 1
ATOM 2886 N N . ILE A 1 377 ? -0.999 -22.781 -3.896 1 88.5 377 ILE A N 1
ATOM 2887 C CA . ILE A 1 377 ? 0.096 -23.406 -3.164 1 88.5 377 ILE A CA 1
ATOM 2888 C C . ILE A 1 377 ? 1.431 -22.859 -3.66 1 88.5 377 ILE A C 1
ATOM 2890 O O . ILE A 1 377 ? 1.604 -22.609 -4.855 1 88.5 377 ILE A O 1
ATOM 2894 N N . PRO A 1 378 ? 2.357 -22.562 -2.703 1 84.75 378 PRO A N 1
ATOM 2895 C CA . PRO A 1 378 ? 3.674 -22.141 -3.176 1 84.75 378 PRO A CA 1
ATOM 2896 C C . PRO A 1 378 ? 4.258 -23.062 -4.234 1 84.75 378 PRO A C 1
ATOM 2898 O O . PRO A 1 378 ? 4.152 -24.297 -4.105 1 84.75 378 PRO A O 1
ATOM 2901 N N . TRP A 1 379 ? 4.785 -22.438 -5.211 1 85.31 379 TRP A N 1
ATOM 2902 C CA . TRP A 1 379 ? 5.254 -23.234 -6.34 1 85.31 379 TRP A CA 1
ATOM 2903 C C . TRP A 1 379 ? 6.41 -24.141 -5.922 1 85.31 379 TRP A C 1
ATOM 2905 O O . TRP A 1 379 ? 6.629 -25.188 -6.531 1 85.31 379 TRP A O 1
ATOM 2915 N N . ALA A 1 380 ? 7.133 -23.641 -4.859 1 84.31 380 ALA A N 1
ATOM 2916 C CA . ALA A 1 380 ? 8.258 -24.453 -4.383 1 84.31 380 ALA A CA 1
ATOM 2917 C C . ALA A 1 380 ? 7.789 -25.531 -3.416 1 84.31 380 ALA A C 1
ATOM 2919 O O . ALA A 1 380 ? 8.273 -25.625 -2.287 1 84.31 380 ALA A O 1
ATOM 2920 N N . THR A 1 381 ? 6.824 -26.188 -3.73 1 89.5 381 THR A N 1
ATOM 2921 C CA . THR A 1 381 ? 6.285 -27.359 -3.055 1 89.5 381 THR A CA 1
ATOM 2922 C C . THR A 1 381 ? 6.461 -28.609 -3.918 1 89.5 381 THR A C 1
ATOM 2924 O O . THR A 1 381 ? 6.289 -28.547 -5.137 1 89.5 381 THR A O 1
ATOM 2927 N N . PRO A 1 382 ? 6.918 -29.688 -3.189 1 93.69 382 PRO A N 1
ATOM 2928 C CA . PRO A 1 382 ? 7.031 -30.906 -3.996 1 93.69 382 PRO A CA 1
ATOM 2929 C C . PRO A 1 382 ? 5.77 -31.203 -4.809 1 93.69 382 PRO A C 1
ATOM 2931 O O . PRO A 1 382 ? 4.66 -31.156 -4.273 1 93.69 382 PRO A O 1
ATOM 2934 N N . SER A 1 383 ? 5.938 -31.547 -6.066 1 97 383 SER A N 1
ATOM 2935 C CA . SER A 1 383 ? 4.867 -31.562 -7.055 1 97 383 SER A CA 1
ATOM 2936 C C . SER A 1 383 ? 3.73 -32.5 -6.633 1 97 383 SER A C 1
ATOM 2938 O O . SER A 1 383 ? 2.557 -32.156 -6.785 1 97 383 SER A O 1
ATOM 2940 N N . PRO A 1 384 ? 3.99 -33.719 -6.109 1 97.25 384 PRO A N 1
ATOM 2941 C CA . PRO A 1 384 ? 2.865 -34.594 -5.715 1 97.25 384 PRO A CA 1
ATOM 2942 C C . PRO A 1 384 ? 2.021 -33.969 -4.598 1 97.25 384 PRO A C 1
ATOM 2944 O O . PRO A 1 384 ? 0.796 -34.094 -4.602 1 97.25 384 PRO A O 1
ATOM 2947 N N . ILE A 1 385 ? 2.689 -33.344 -3.664 1 95.25 385 ILE A N 1
ATOM 2948 C CA . ILE A 1 385 ? 1.99 -32.688 -2.561 1 95.25 385 ILE A CA 1
ATOM 2949 C C . ILE A 1 385 ? 1.22 -31.484 -3.08 1 95.25 385 ILE A C 1
ATOM 2951 O O . ILE A 1 385 ? 0.057 -31.281 -2.725 1 95.25 385 ILE A O 1
ATOM 2955 N N . LEU A 1 386 ? 1.914 -30.688 -3.912 1 95.31 386 LEU A N 1
ATOM 2956 C CA . LEU A 1 386 ? 1.275 -29.531 -4.527 1 95.31 386 LEU A CA 1
ATOM 2957 C C . LEU A 1 386 ? 0.026 -29.938 -5.301 1 95.31 386 LEU A C 1
ATOM 2959 O O . LEU A 1 386 ? -1.024 -29.312 -5.176 1 95.31 386 LEU A O 1
ATOM 2963 N N . ALA A 1 387 ? 0.123 -31.047 -6.055 1 97 387 ALA A N 1
ATOM 2964 C CA . ALA A 1 387 ? -0.98 -31.547 -6.879 1 97 387 ALA A CA 1
ATOM 2965 C C . ALA A 1 387 ? -2.197 -31.875 -6.023 1 97 387 ALA A C 1
ATOM 2967 O O . ALA A 1 387 ? -3.316 -31.469 -6.336 1 97 387 ALA A O 1
ATOM 2968 N N . TYR A 1 388 ? -1.967 -32.531 -4.992 1 94.75 388 TYR A N 1
ATOM 2969 C CA . TYR A 1 388 ? -3.059 -32.969 -4.129 1 94.75 388 TYR A CA 1
ATOM 2970 C C . TYR A 1 388 ? -3.736 -31.781 -3.457 1 94.75 388 TYR A C 1
ATOM 2972 O O . TYR A 1 388 ? -4.965 -31.688 -3.457 1 94.75 388 TYR A O 1
ATOM 2980 N N . LEU A 1 389 ? -2.984 -30.922 -2.91 1 92.25 389 LEU A N 1
ATOM 2981 C CA . LEU A 1 389 ? -3.516 -29.812 -2.125 1 92.25 389 LEU A CA 1
ATOM 2982 C C . LEU A 1 389 ? -4.148 -28.766 -3.029 1 92.25 389 LEU A C 1
ATOM 2984 O O . LEU A 1 389 ? -5.23 -28.25 -2.73 1 92.25 389 LEU A O 1
ATOM 2988 N N . ALA A 1 390 ? -3.492 -28.406 -4.141 1 94.62 390 ALA A N 1
ATOM 2989 C CA . ALA A 1 390 ? -3.934 -27.328 -5.012 1 94.62 390 ALA A CA 1
ATOM 2990 C C . ALA A 1 390 ? -5.242 -27.688 -5.711 1 94.62 390 ALA A C 1
ATOM 2992 O O . ALA A 1 390 ? -5.992 -26.797 -6.125 1 94.62 390 ALA A O 1
ATOM 2993 N N . THR A 1 391 ? -5.543 -29 -5.824 1 95 391 THR A N 1
ATOM 2994 C CA . THR A 1 391 ? -6.762 -29.453 -6.484 1 95 391 THR A CA 1
ATOM 2995 C C . THR A 1 391 ? -7.801 -29.891 -5.457 1 95 391 THR A C 1
ATOM 2997 O O . THR A 1 391 ? -8.781 -30.547 -5.801 1 95 391 THR A O 1
ATOM 3000 N N . ALA A 1 392 ? -7.527 -29.578 -4.277 1 91.56 392 ALA A N 1
ATOM 3001 C CA . ALA A 1 392 ? -8.438 -29.922 -3.184 1 91.56 392 ALA A CA 1
ATOM 3002 C C . ALA A 1 392 ? -8.672 -31.438 -3.125 1 91.56 392 ALA A C 1
ATOM 3004 O O . ALA A 1 392 ? -9.82 -31.875 -2.99 1 91.56 392 ALA A O 1
ATOM 3005 N N . GLY A 1 393 ? -7.586 -32.281 -3.418 1 90.5 393 GLY A N 1
ATOM 3006 C CA . GLY A 1 393 ? -7.664 -33.688 -3.107 1 90.5 393 GLY A CA 1
ATOM 3007 C C . GLY A 1 393 ? -7.777 -34.562 -4.344 1 90.5 393 GLY A C 1
ATOM 3008 O O . GLY A 1 393 ? -8.141 -35.75 -4.246 1 90.5 393 GLY A O 1
ATOM 3009 N N . SER A 1 394 ? -7.5 -34.062 -5.457 1 94 394 SER A N 1
ATOM 3010 C CA . SER A 1 394 ? -7.59 -34.875 -6.676 1 94 394 SER A CA 1
ATOM 3011 C C . SER A 1 394 ? -6.465 -35.906 -6.742 1 94 394 SER A C 1
ATOM 3013 O O . SER A 1 394 ? -5.301 -35.531 -6.926 1 94 394 SER A O 1
ATOM 3015 N N . ILE A 1 395 ? -6.805 -37.156 -6.684 1 95.94 395 ILE A N 1
ATOM 3016 C CA . ILE A 1 395 ? -5.824 -38.219 -6.816 1 95.94 395 ILE A CA 1
ATOM 3017 C C . ILE A 1 395 ? -5.312 -38.25 -8.258 1 95.94 395 ILE A C 1
ATOM 3019 O O . ILE A 1 395 ? -4.137 -38.562 -8.492 1 95.94 395 ILE A O 1
ATOM 3023 N N . GLY A 1 396 ? -6.238 -37.938 -9.141 1 97.69 396 GLY A N 1
ATOM 3024 C CA . GLY A 1 396 ? -5.824 -37.844 -10.531 1 97.69 396 GLY A CA 1
ATOM 3025 C C . GLY A 1 396 ? -4.684 -36.875 -10.758 1 97.69 396 GLY A C 1
ATOM 3026 O O . GLY A 1 396 ? -3.811 -37.125 -11.594 1 97.69 396 GLY A O 1
ATOM 3027 N N . ALA A 1 397 ? -4.719 -35.812 -10.016 1 97.94 397 ALA A N 1
ATOM 3028 C CA . ALA A 1 397 ? -3.646 -34.812 -10.117 1 97.94 397 ALA A CA 1
ATOM 3029 C C . ALA A 1 397 ? -2.316 -35.406 -9.648 1 97.94 397 ALA A C 1
ATOM 3031 O O . ALA A 1 397 ? -1.269 -35.125 -10.242 1 97.94 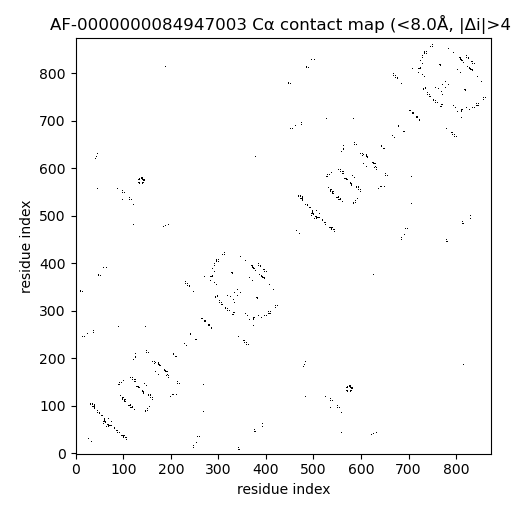397 ALA A O 1
ATOM 3032 N N . VAL A 1 398 ? -2.338 -36.125 -8.609 1 97.94 398 VAL A N 1
ATOM 3033 C CA . VAL A 1 398 ? -1.128 -36.781 -8.102 1 97.94 398 VAL A CA 1
ATOM 3034 C C . VAL A 1 398 ? -0.593 -37.781 -9.125 1 97.94 398 VAL A C 1
ATOM 3036 O O . VAL A 1 398 ? 0.609 -37.812 -9.406 1 97.94 398 VAL A O 1
ATOM 3039 N N . LEU A 1 399 ? -1.442 -38.562 -9.648 1 98.56 399 LEU A N 1
ATOM 3040 C CA . LEU A 1 399 ? -1.054 -39.562 -10.633 1 98.56 399 LEU A CA 1
ATOM 3041 C C . LEU A 1 399 ? -0.468 -38.875 -11.875 1 98.56 399 LEU A C 1
ATOM 3043 O O . LEU A 1 399 ? 0.437 -39.438 -12.516 1 98.56 399 LEU A O 1
ATOM 3047 N N . LEU A 1 400 ? -1.07 -37.75 -12.211 1 98.62 400 LEU A N 1
ATOM 3048 C CA . LEU A 1 400 ? -0.585 -37 -13.383 1 98.62 400 LEU A CA 1
ATOM 3049 C C . LEU A 1 400 ? 0.901 -36.688 -13.25 1 98.62 400 LEU A C 1
ATOM 3051 O O . LEU A 1 400 ? 1.637 -36.719 -14.234 1 98.62 400 LEU A O 1
ATOM 3055 N N . VAL A 1 401 ? 1.368 -36.344 -12.055 1 98.56 401 VAL A N 1
ATOM 3056 C CA . VAL A 1 401 ? 2.777 -36.062 -11.805 1 98.56 401 VAL A CA 1
ATOM 3057 C C . VAL A 1 401 ? 3.631 -37.25 -12.234 1 98.56 401 VAL A C 1
ATOM 3059 O O . VAL A 1 401 ? 4.625 -37.094 -12.938 1 98.56 401 VAL A O 1
ATOM 3062 N N . PHE A 1 402 ? 3.223 -38.406 -11.867 1 98.38 402 PHE A N 1
ATOM 3063 C CA . PHE A 1 402 ? 3.988 -39.625 -12.156 1 98.38 402 PHE A CA 1
ATOM 3064 C C . PHE A 1 402 ? 3.836 -40.031 -13.617 1 98.38 402 PHE A C 1
ATOM 3066 O O . PHE A 1 402 ? 4.766 -40.562 -14.219 1 98.38 402 PHE A O 1
ATOM 3073 N N . ILE A 1 403 ? 2.666 -39.812 -14.148 1 98.62 403 ILE A N 1
ATOM 3074 C CA . ILE A 1 403 ? 2.459 -40.062 -15.57 1 98.62 403 ILE A CA 1
ATOM 3075 C C . ILE A 1 403 ? 3.422 -39.219 -16.391 1 98.62 403 ILE A C 1
ATOM 3077 O O . ILE A 1 403 ? 4.105 -39.719 -17.281 1 98.62 403 ILE A O 1
ATOM 3081 N N . ASN A 1 404 ? 3.459 -37.938 -16.062 1 98.75 404 ASN A N 1
ATOM 3082 C CA . ASN A 1 404 ? 4.344 -37 -16.781 1 98.75 404 ASN A CA 1
ATOM 3083 C C . ASN A 1 404 ? 5.812 -37.375 -16.578 1 98.75 404 ASN A C 1
ATOM 3085 O O . ASN A 1 404 ? 6.625 -37.25 -17.484 1 98.75 404 ASN A O 1
ATOM 3089 N N . PHE A 1 405 ? 6.141 -37.75 -15.352 1 98.5 405 PHE A N 1
ATOM 3090 C CA . PHE A 1 405 ? 7.492 -38.219 -15.062 1 98.5 405 PHE A CA 1
ATOM 3091 C C . PHE A 1 405 ? 7.855 -39.375 -15.953 1 98.5 405 PHE A C 1
ATOM 3093 O O . PHE A 1 405 ? 8.938 -39.438 -16.531 1 98.5 405 PHE A O 1
ATOM 3100 N N . ALA A 1 406 ? 6.957 -40.375 -16.078 1 98.62 406 ALA A N 1
ATOM 3101 C CA . ALA A 1 406 ? 7.18 -41.562 -16.891 1 98.62 406 ALA A CA 1
ATOM 3102 C C . ALA A 1 406 ? 7.328 -41.188 -18.359 1 98.62 406 ALA A C 1
ATOM 3104 O O . ALA A 1 406 ? 8.195 -41.75 -19.062 1 98.62 406 ALA A O 1
ATOM 3105 N N . ILE A 1 407 ? 6.465 -40.312 -18.797 1 98.62 407 ILE A N 1
ATOM 3106 C CA . ILE A 1 407 ? 6.562 -39.844 -20.188 1 98.62 407 ILE A CA 1
ATOM 3107 C C . ILE A 1 407 ? 7.938 -39.219 -20.422 1 98.62 407 ILE A C 1
ATOM 3109 O O . ILE A 1 407 ? 8.594 -39.531 -21.422 1 98.62 407 ILE A O 1
ATOM 3113 N N . GLY A 1 408 ? 8.359 -38.375 -19.531 1 98.44 408 GLY A N 1
ATOM 3114 C CA . GLY A 1 408 ? 9.672 -37.75 -19.625 1 98.44 408 GLY A CA 1
ATOM 3115 C C . GLY A 1 408 ? 10.805 -38.75 -19.641 1 98.44 408 GLY A C 1
ATOM 3116 O O . GLY A 1 408 ? 11.75 -38.625 -20.438 1 98.44 408 GLY A O 1
ATOM 3117 N N . MET A 1 409 ? 10.688 -39.812 -18.797 1 98.06 409 MET A N 1
ATOM 3118 C CA . MET A 1 409 ? 11.703 -40.875 -18.75 1 98.06 409 MET A CA 1
ATOM 3119 C C . MET A 1 409 ? 11.836 -41.562 -20.109 1 98.06 409 MET A C 1
ATOM 3121 O O . MET A 1 409 ? 12.945 -41.781 -20.594 1 98.06 409 MET A O 1
ATOM 3125 N N . VAL A 1 410 ? 10.75 -41.812 -20.672 1 98.38 410 VAL A N 1
ATOM 3126 C CA . VAL A 1 410 ? 10.727 -42.594 -21.891 1 98.38 410 VAL A CA 1
ATOM 3127 C C . VAL A 1 410 ? 11.25 -41.781 -23.062 1 98.38 410 VAL A C 1
ATOM 3129 O O . VAL A 1 410 ? 12.086 -42.219 -23.844 1 98.38 410 VAL A O 1
ATOM 3132 N N . ILE A 1 411 ? 10.812 -40.531 -23.156 1 97.69 411 ILE A N 1
ATOM 3133 C CA . ILE A 1 411 ? 11.188 -39.719 -24.297 1 97.69 411 ILE A CA 1
ATOM 3134 C C . ILE A 1 411 ? 12.648 -39.281 -24.156 1 97.69 411 ILE A C 1
ATOM 3136 O O . ILE A 1 411 ? 13.375 -39.188 -25.141 1 97.69 411 ILE A O 1
ATOM 3140 N N . MET A 1 412 ? 13.094 -39.031 -22.969 1 96.88 412 MET A N 1
ATOM 3141 C CA . MET A 1 412 ? 14.445 -38.531 -22.719 1 96.88 412 MET A CA 1
ATOM 3142 C C . MET A 1 412 ? 15.477 -39.656 -22.922 1 96.88 412 MET A C 1
ATOM 3144 O O . MET A 1 412 ? 16.641 -39.375 -23.234 1 96.88 412 MET A O 1
ATOM 3148 N N . TYR A 1 413 ? 15.109 -40.875 -22.844 1 96.75 413 TYR A N 1
ATOM 3149 C CA . TYR A 1 413 ? 16.031 -42 -22.75 1 96.75 413 TYR A CA 1
ATOM 3150 C C . TYR A 1 413 ? 16.938 -42.062 -23.984 1 96.75 413 TYR A C 1
ATOM 3152 O O . TYR A 1 413 ? 18.156 -42.094 -23.859 1 96.75 413 TYR A O 1
ATOM 3160 N N . PRO A 1 414 ? 16.375 -42.094 -25.188 1 96 414 PRO A N 1
ATOM 3161 C CA . PRO A 1 414 ? 17.25 -42.219 -26.344 1 96 414 PRO A CA 1
ATOM 3162 C C . PRO A 1 414 ? 18.188 -41 -26.484 1 96 414 PRO A C 1
ATOM 3164 O O . PRO A 1 414 ? 19.344 -41.156 -26.906 1 96 414 PRO A O 1
ATOM 3167 N N . PHE A 1 415 ? 17.75 -39.906 -26.172 1 93.56 415 PHE A N 1
ATOM 3168 C CA . PHE A 1 415 ? 18.578 -38.688 -26.266 1 93.56 415 PHE A CA 1
ATOM 3169 C C . PHE A 1 415 ? 19.672 -38.719 -25.203 1 93.56 415 PHE A C 1
ATOM 3171 O O . PHE A 1 415 ? 20.812 -38.312 -25.469 1 93.56 415 PHE A O 1
ATOM 3178 N N . TRP A 1 416 ? 19.297 -39.156 -24.031 1 94.75 416 TRP A N 1
ATOM 3179 C CA . TRP A 1 416 ? 20.297 -39.25 -22.969 1 94.75 416 TRP A CA 1
ATOM 3180 C C . TRP A 1 416 ? 21.391 -40.25 -23.344 1 94.75 416 TRP A C 1
ATOM 3182 O O . TRP A 1 416 ? 22.578 -40 -23.078 1 94.75 416 TRP A O 1
ATOM 3192 N N . LYS A 1 417 ? 20.984 -41.406 -23.875 1 94.94 417 LYS A N 1
ATOM 3193 C CA . LYS A 1 417 ? 21.953 -42.406 -24.266 1 94.94 417 LYS A CA 1
ATOM 3194 C C . LYS A 1 417 ? 22.906 -41.875 -25.328 1 94.94 417 LYS A C 1
ATOM 3196 O O . LYS A 1 417 ? 24.094 -42.156 -25.328 1 94.94 417 LYS A O 1
ATOM 3201 N N . ALA A 1 418 ? 22.328 -41.125 -26.203 1 92.19 418 ALA A N 1
ATOM 3202 C CA . ALA A 1 418 ? 23.172 -40.5 -27.203 1 92.19 418 ALA A CA 1
ATOM 3203 C C . ALA A 1 418 ? 24.125 -39.5 -26.547 1 92.19 418 ALA A C 1
ATOM 3205 O O . ALA A 1 418 ? 25.297 -39.438 -26.922 1 92.19 418 ALA A O 1
ATOM 3206 N N . TYR A 1 419 ? 23.641 -38.719 -25.656 1 90.56 419 TYR A N 1
ATOM 3207 C CA . TYR A 1 419 ? 24.453 -37.781 -24.906 1 90.56 419 TYR A CA 1
ATOM 3208 C C . TYR A 1 419 ? 25.562 -38.5 -24.141 1 90.56 419 TYR A C 1
ATOM 3210 O O . TYR A 1 419 ? 26.734 -38.094 -24.188 1 90.56 419 TYR A O 1
ATOM 3218 N N . GLU A 1 420 ? 25.188 -39.594 -23.438 1 93.12 420 GLU A N 1
ATOM 3219 C CA . GLU A 1 420 ? 26.141 -40.375 -22.672 1 93.12 420 GLU A CA 1
ATOM 3220 C C . GLU A 1 420 ? 27.25 -40.938 -23.562 1 93.12 420 GLU A C 1
ATOM 3222 O O . GLU A 1 420 ? 28.422 -40.844 -23.203 1 93.12 420 GLU A O 1
ATOM 3227 N N . LYS A 1 421 ? 26.812 -41.5 -24.656 1 92.44 421 LYS A N 1
ATOM 3228 C CA . LYS A 1 421 ? 27.781 -42.031 -25.594 1 92.44 421 LYS A CA 1
ATOM 3229 C C . LYS A 1 421 ? 28.766 -40.969 -26.078 1 92.44 421 LYS A C 1
ATOM 3231 O O . LYS A 1 421 ? 29.969 -41.219 -26.172 1 92.44 421 LYS A O 1
ATOM 3236 N N . ASN A 1 422 ? 28.188 -39.938 -26.406 1 88.94 422 ASN A N 1
ATOM 3237 C CA . ASN A 1 422 ? 29.016 -38.812 -26.875 1 88.94 422 ASN A CA 1
ATOM 3238 C C . ASN A 1 422 ? 30.016 -38.375 -25.797 1 88.94 422 ASN A C 1
ATOM 3240 O O . ASN A 1 422 ? 31.156 -38.062 -26.109 1 88.94 422 ASN A O 1
ATOM 3244 N N . GLU A 1 423 ? 29.625 -38.25 -24.578 1 89 423 GLU A N 1
ATOM 3245 C CA . GLU A 1 423 ? 30.469 -37.781 -23.484 1 89 423 GLU A CA 1
ATOM 3246 C C . GLU A 1 423 ? 31.547 -38.812 -23.156 1 89 423 GLU A C 1
ATOM 3248 O O . GLU A 1 423 ? 32.656 -38.469 -22.781 1 89 423 GLU A O 1
ATOM 3253 N N . ILE A 1 424 ? 31.203 -40.125 -23.266 1 91.19 424 ILE A N 1
ATOM 3254 C CA . ILE A 1 424 ? 32.156 -41.188 -23.031 1 91.19 424 ILE A CA 1
ATOM 3255 C C . ILE A 1 424 ? 33.281 -41.125 -24.094 1 91.19 424 ILE A C 1
ATOM 3257 O O . ILE A 1 424 ? 34.438 -41.281 -23.781 1 91.19 424 ILE A O 1
ATOM 3261 N N . LYS A 1 425 ? 32.844 -40.938 -25.266 1 89.56 425 LYS A N 1
ATOM 3262 C CA . LYS A 1 425 ? 33.781 -40.812 -26.359 1 89.56 425 LYS A CA 1
ATOM 3263 C C . LYS A 1 425 ? 34.75 -39.656 -26.125 1 89.56 425 LYS A C 1
ATOM 3265 O O . LYS A 1 425 ? 35.969 -39.781 -26.359 1 89.56 425 LYS A O 1
ATOM 3270 N N . LYS A 1 426 ? 34.156 -38.562 -25.719 1 86.75 426 LYS A N 1
ATOM 3271 C CA . LYS A 1 426 ? 35 -37.406 -25.438 1 86.75 426 LYS A CA 1
ATOM 3272 C C . LYS A 1 426 ? 36 -37.719 -24.328 1 86.75 426 LYS A C 1
ATOM 3274 O O . LYS A 1 426 ? 37.156 -37.281 -24.391 1 86.75 426 LYS A O 1
ATOM 3279 N N . LEU A 1 427 ? 35.531 -38.375 -23.328 1 86.06 427 LEU A N 1
ATOM 3280 C CA . LEU A 1 427 ? 36.406 -38.719 -22.203 1 86.06 427 LEU A CA 1
ATOM 3281 C C . LEU A 1 427 ? 37.5 -39.688 -22.641 1 86.06 427 LEU A C 1
ATOM 3283 O O . LEU A 1 427 ? 38.625 -39.594 -22.172 1 86.06 427 LEU A O 1
ATOM 3287 N N . GLU A 1 428 ? 37.188 -40.562 -23.422 1 87.12 428 GLU A N 1
ATOM 3288 C CA . GLU A 1 428 ? 38.188 -41.531 -23.922 1 87.12 428 GLU A CA 1
ATOM 3289 C C . GLU A 1 428 ? 39.219 -40.844 -24.812 1 87.12 428 GLU A C 1
ATOM 3291 O O . GLU A 1 428 ? 40.406 -41.156 -24.766 1 87.12 428 GLU A O 1
ATOM 3296 N N . GLU A 1 429 ? 38.688 -39.969 -25.578 1 86.62 429 GLU A N 1
ATOM 3297 C CA . GLU A 1 429 ? 39.625 -39.219 -26.438 1 86.62 429 GLU A CA 1
ATOM 3298 C C . GLU A 1 429 ? 40.562 -38.344 -25.609 1 86.62 429 GLU A C 1
ATOM 3300 O O . GLU A 1 429 ? 41.719 -38.188 -25.953 1 86.62 429 GLU A O 1
ATOM 3305 N N . GLN A 1 430 ? 40.031 -37.719 -24.594 1 83.12 430 GLN A N 1
ATOM 3306 C CA . GLN A 1 430 ? 40.875 -36.875 -23.719 1 83.12 430 GLN A CA 1
ATOM 3307 C C . GLN A 1 430 ? 41.938 -37.719 -23 1 83.12 430 GLN A C 1
ATOM 3309 O O . GLN A 1 430 ? 43.062 -37.281 -22.828 1 83.12 430 GLN A O 1
ATOM 3314 N N . LYS A 1 431 ? 41.656 -38.938 -22.594 1 85 431 LYS A N 1
ATOM 3315 C CA . LYS A 1 431 ? 42.594 -39.812 -21.922 1 85 431 LYS A CA 1
ATOM 3316 C C . LYS A 1 431 ? 43.688 -40.312 -22.891 1 85 431 LYS A C 1
ATOM 3318 O O . LYS A 1 431 ? 44.844 -40.438 -22.516 1 85 431 LYS A O 1
ATOM 3323 N N . ALA A 1 432 ? 43.312 -40.469 -24.031 1 86.25 432 ALA A N 1
ATOM 3324 C CA . ALA A 1 432 ? 44.281 -40.938 -25.047 1 86.25 432 ALA A CA 1
ATOM 3325 C C . ALA A 1 432 ? 45.281 -39.844 -25.375 1 86.25 432 ALA A C 1
ATOM 3327 O O . ALA A 1 432 ? 46.469 -40.094 -25.578 1 86.25 432 ALA A O 1
ATOM 3328 N N . THR A 1 433 ? 44.75 -38.625 -25.375 1 81.44 433 THR A N 1
ATOM 3329 C CA . THR A 1 433 ? 45.656 -37.5 -25.656 1 81.44 433 THR A CA 1
ATOM 3330 C C . THR A 1 433 ? 46.594 -37.25 -24.484 1 81.44 433 THR A C 1
ATOM 3332 O O . THR A 1 433 ? 47.75 -36.844 -24.688 1 81.44 433 THR A O 1
ATOM 3335 N N . GLU A 1 434 ? 46.188 -37.438 -23.297 1 75.94 434 GLU A N 1
ATOM 3336 C CA . GLU A 1 434 ? 47.031 -37.219 -22.109 1 75.94 434 GLU A CA 1
ATOM 3337 C C . GLU A 1 434 ? 48.125 -38.281 -22.016 1 75.94 434 GLU A C 1
ATOM 3339 O O . GLU A 1 434 ? 49.219 -38 -21.531 1 75.94 434 GLU A O 1
ATOM 3344 N N . VAL A 1 435 ? 47.906 -39.469 -22.422 1 77 435 VAL A N 1
ATOM 3345 C CA . VAL A 1 435 ? 48.906 -40.531 -22.391 1 77 435 VAL A CA 1
ATOM 3346 C C . VAL A 1 435 ? 49.906 -40.312 -23.531 1 77 435 VAL A C 1
ATOM 3348 O O . VAL A 1 435 ? 51.062 -40.75 -23.438 1 77 435 VAL A O 1
ATOM 3351 N N . ALA A 1 436 ? 49.594 -39.688 -24.5 1 76.81 436 ALA A N 1
ATOM 3352 C CA . ALA A 1 436 ? 50.5 -39.469 -25.609 1 76.81 436 ALA A CA 1
ATOM 3353 C C . ALA A 1 436 ? 51.406 -38.25 -25.312 1 76.81 436 ALA A C 1
ATOM 3355 O O . ALA A 1 436 ? 52.469 -38.094 -25.922 1 76.81 436 ALA A O 1
ATOM 3356 N N . VAL A 1 437 ? 50.938 -37.5 -24.281 1 56.75 437 VAL A N 1
ATOM 3357 C CA . VAL A 1 437 ? 51.812 -36.406 -23.969 1 56.75 437 VAL A CA 1
ATOM 3358 C C . VAL A 1 437 ? 52.688 -36.781 -22.766 1 56.75 437 VAL A C 1
ATOM 3360 O O . VAL A 1 437 ? 52.219 -37.344 -21.797 1 56.75 437 VAL A O 1
ATOM 3363 N N . MET B 1 1 ? 30.625 41.406 36.156 1 28.55 1 MET B N 1
ATOM 3364 C CA . MET B 1 1 ? 29.406 40.656 36.438 1 28.55 1 MET B CA 1
ATOM 3365 C C . MET B 1 1 ? 28.953 39.875 35.219 1 28.55 1 MET B C 1
ATOM 3367 O O . MET B 1 1 ? 27.875 39.281 35.219 1 28.55 1 MET B O 1
ATOM 3371 N N . SER B 1 2 ? 29.531 40.062 34.062 1 29.38 2 SER B N 1
ATOM 3372 C CA . SER B 1 2 ? 29.062 40.125 32.656 1 29.38 2 SER B CA 1
ATOM 3373 C C . SER B 1 2 ? 29.047 38.719 32.031 1 29.38 2 SER B C 1
ATOM 3375 O O . SER B 1 2 ? 28.062 38.344 31.391 1 29.38 2 SER B O 1
ATOM 3377 N N . LYS B 1 3 ? 30.172 38.219 31.766 1 43.84 3 LYS B N 1
ATOM 3378 C CA . LYS B 1 3 ? 30.234 36.906 31.078 1 43.84 3 LYS B CA 1
ATOM 3379 C C . LYS B 1 3 ? 29.703 35.781 31.969 1 43.84 3 LYS B C 1
ATOM 3381 O O . LYS B 1 3 ? 29.062 34.844 31.484 1 43.84 3 LYS B O 1
ATOM 3386 N N . LYS B 1 4 ? 30.031 35.906 33.062 1 46.09 4 LYS B N 1
ATOM 3387 C CA . LYS B 1 4 ? 29.719 34.844 34.031 1 46.09 4 LYS B CA 1
ATOM 3388 C C . LYS B 1 4 ? 28.25 34.844 34.406 1 46.09 4 LYS B C 1
ATOM 3390 O O . LYS B 1 4 ? 27.672 33.812 34.75 1 46.09 4 LYS B O 1
ATOM 3395 N N . GLU B 1 5 ? 27.641 35.875 34.375 1 38.94 5 GLU B N 1
ATOM 3396 C CA . GLU B 1 5 ? 26.234 36.031 34.75 1 38.94 5 GLU B CA 1
ATOM 3397 C C . GLU B 1 5 ? 25.312 35.656 33.594 1 38.94 5 GLU B C 1
ATOM 3399 O O . GLU B 1 5 ? 24.203 35.188 33.812 1 38.94 5 GLU B O 1
ATOM 3404 N N . LYS B 1 6 ? 25.562 36.125 32.344 1 47.59 6 LYS B N 1
ATOM 3405 C CA . LYS B 1 6 ? 24.859 35.844 31.094 1 47.59 6 LYS B CA 1
ATOM 3406 C C . LYS B 1 6 ? 24.812 34.344 30.828 1 47.59 6 LYS B C 1
ATOM 3408 O O . LYS B 1 6 ? 23.781 33.812 30.391 1 47.59 6 LYS B O 1
ATOM 3413 N N . ASN B 1 7 ? 25.891 33.625 31.062 1 49.16 7 ASN B N 1
ATOM 3414 C CA . ASN B 1 7 ? 26.047 32.188 31.016 1 49.16 7 ASN B CA 1
ATOM 3415 C C . ASN B 1 7 ? 25.125 31.484 32 1 49.16 7 ASN B C 1
ATOM 3417 O O . ASN B 1 7 ? 24.609 30.406 31.719 1 49.16 7 ASN B O 1
ATOM 3421 N N . SER B 1 8 ? 24.75 32.25 33.062 1 53.69 8 SER B N 1
ATOM 3422 C CA . SER B 1 8 ? 24 31.688 34.156 1 53.69 8 SER B CA 1
ATOM 3423 C C . SER B 1 8 ? 22.516 31.594 33.844 1 53.69 8 SER B C 1
ATOM 3425 O O . SER B 1 8 ? 21.875 30.578 34.094 1 53.69 8 SER B O 1
ATOM 3427 N N . PHE B 1 9 ? 21.953 32.656 33.281 1 49.81 9 PHE B N 1
ATOM 3428 C CA . PHE B 1 9 ? 20.531 32.625 32.969 1 49.81 9 PHE B CA 1
ATOM 3429 C C . PHE B 1 9 ? 20.234 31.625 31.844 1 49.81 9 PHE B C 1
ATOM 3431 O O . PHE B 1 9 ? 19.312 30.828 31.953 1 49.81 9 PHE B O 1
ATOM 3438 N N . VAL B 1 10 ? 21.031 31.797 30.766 1 54.53 10 VAL B N 1
ATOM 3439 C CA . VAL B 1 10 ? 20.891 30.828 29.672 1 54.53 10 VAL B CA 1
ATOM 3440 C C . VAL B 1 10 ? 21.062 29.422 30.219 1 54.53 10 VAL B C 1
ATOM 3442 O O . VAL B 1 10 ? 20.297 28.516 29.859 1 54.53 10 VAL B O 1
ATOM 3445 N N . ASP B 1 11 ? 22 29.375 31.062 1 59.78 11 ASP B N 1
ATOM 3446 C CA . ASP B 1 11 ? 22.266 28.062 31.641 1 59.78 11 ASP B CA 1
ATOM 3447 C C . ASP B 1 11 ? 21.109 27.609 32.531 1 59.78 11 ASP B C 1
ATOM 3449 O O . ASP B 1 11 ? 20.766 26.422 32.531 1 59.78 11 ASP B O 1
ATOM 3453 N N . LYS B 1 12 ? 20.562 28.547 33.188 1 59.5 12 LYS B N 1
ATOM 3454 C CA . LYS B 1 12 ? 19.453 28.234 34.062 1 59.5 12 LYS B CA 1
ATOM 3455 C C . LYS B 1 12 ? 18.203 27.828 33.281 1 59.5 12 LYS B C 1
ATOM 3457 O O . LYS B 1 12 ? 17.422 27 33.75 1 59.5 12 LYS B O 1
ATOM 3462 N N . ILE B 1 13 ? 18.062 28.453 32.188 1 60.31 13 ILE B N 1
ATOM 3463 C CA . ILE B 1 13 ? 16.891 28.141 31.391 1 60.31 13 ILE B CA 1
ATOM 3464 C C . ILE B 1 13 ? 17.156 26.938 30.5 1 60.31 13 ILE B C 1
ATOM 3466 O O . ILE B 1 13 ? 16.297 26.062 30.328 1 60.31 13 ILE B O 1
ATOM 3470 N N . MET B 1 14 ? 18.328 26.938 29.984 1 62.09 14 MET B N 1
ATOM 3471 C CA . MET B 1 14 ? 18.656 25.891 29.031 1 62.09 14 MET B CA 1
ATOM 3472 C C . MET B 1 14 ? 18.844 24.547 29.734 1 62.09 14 MET B C 1
ATOM 3474 O O . MET B 1 14 ? 18.594 23.5 29.156 1 62.09 14 MET B O 1
ATOM 3478 N N . GLY B 1 15 ? 19.281 24.609 31 1 63.34 15 GLY B N 1
ATOM 3479 C CA . GLY B 1 15 ? 19.484 23.375 31.766 1 63.34 15 GLY B CA 1
ATOM 3480 C C . GLY B 1 15 ? 18.25 22.516 31.875 1 63.34 15 GLY B C 1
ATOM 3481 O O . GLY B 1 15 ? 18.203 21.406 31.359 1 63.34 15 GLY B O 1
ATOM 3482 N N . PRO B 1 16 ? 17.219 23.047 32.5 1 65.94 16 PRO B N 1
ATOM 3483 C CA . PRO B 1 16 ? 15.969 22.297 32.594 1 65.94 16 PRO B CA 1
ATOM 3484 C C . PRO B 1 16 ? 15.391 21.922 31.234 1 65.94 16 PRO B C 1
ATOM 3486 O O . PRO B 1 16 ? 14.766 20.875 31.078 1 65.94 16 PRO B O 1
ATOM 3489 N N . MET B 1 17 ? 15.664 22.688 30.344 1 64.62 17 MET B N 1
ATOM 3490 C CA . MET B 1 17 ? 15.125 22.422 29.016 1 64.62 17 MET B CA 1
ATOM 3491 C C . MET B 1 17 ? 15.797 21.203 28.391 1 64.62 17 MET B C 1
ATOM 3493 O O . MET B 1 17 ? 15.141 20.406 27.719 1 64.62 17 MET B O 1
ATOM 3497 N N . ASP B 1 18 ? 17 21.141 28.516 1 65.06 18 ASP B N 1
ATOM 3498 C CA . ASP B 1 18 ? 17.719 19.984 28 1 65.06 18 ASP B CA 1
ATOM 3499 C C . ASP B 1 18 ? 17.234 18.688 28.656 1 65.06 18 ASP B C 1
ATOM 3501 O O . ASP B 1 18 ? 17.172 17.641 28 1 65.06 18 ASP B O 1
ATOM 3505 N N . LYS B 1 19 ? 16.969 18.812 29.906 1 72.75 19 LYS B N 1
ATOM 3506 C CA . LYS B 1 19 ? 16.516 17.641 30.641 1 72.75 19 LYS B CA 1
ATOM 3507 C C . LYS B 1 19 ? 15.148 17.156 30.156 1 72.75 19 LYS B C 1
ATOM 3509 O O . LYS B 1 19 ? 14.852 15.969 30.203 1 72.75 19 LYS B O 1
ATOM 3514 N N . ILE B 1 20 ? 14.336 18.047 29.672 1 70 20 ILE B N 1
ATOM 3515 C CA . ILE B 1 20 ? 13 17.703 29.188 1 70 20 ILE B CA 1
ATOM 3516 C C . ILE B 1 20 ? 13.062 17.281 27.719 1 70 20 ILE B C 1
ATOM 3518 O O . ILE B 1 20 ? 12.375 16.344 27.312 1 70 20 ILE B O 1
ATOM 3522 N N . SER B 1 21 ? 13.805 17.969 26.984 1 70.25 21 SER B N 1
ATOM 3523 C CA . SER B 1 21 ? 13.844 17.75 25.547 1 70.25 21 SER B CA 1
ATOM 3524 C C . SER B 1 21 ? 14.516 16.422 25.219 1 70.25 21 SER B C 1
ATOM 3526 O O . SER B 1 21 ? 14.117 15.742 24.266 1 70.25 21 SER B O 1
ATOM 3528 N N . SER B 1 22 ? 15.484 16.031 26.016 1 74.56 22 SER B N 1
ATOM 3529 C CA . SER B 1 22 ? 16.281 14.844 25.703 1 74.56 22 SER B CA 1
ATOM 3530 C C . SER B 1 22 ? 15.414 13.586 25.672 1 74.56 22 SER B C 1
ATOM 3532 O O . SER B 1 22 ? 15.438 12.828 24.703 1 74.56 22 SER B O 1
ATOM 3534 N N . PRO B 1 23 ? 14.617 13.375 26.734 1 76.94 23 PRO B N 1
ATOM 3535 C CA . PRO B 1 23 ? 13.766 12.188 26.672 1 76.94 23 PRO B CA 1
ATOM 3536 C C . PRO B 1 23 ? 12.797 12.219 25.484 1 76.94 23 PRO B C 1
ATOM 3538 O O . PRO B 1 23 ? 12.477 11.172 24.922 1 76.94 23 PRO B O 1
ATOM 3541 N N . LEU B 1 24 ? 12.359 13.273 25.141 1 72.69 24 LEU B N 1
ATOM 3542 C CA . LEU B 1 24 ? 11.398 13.398 24.047 1 72.69 24 LEU B CA 1
ATOM 3543 C C . LEU B 1 24 ? 12.07 13.125 22.703 1 72.69 24 LEU B C 1
ATOM 3545 O O . LEU B 1 24 ? 11.461 12.539 21.812 1 72.69 24 LEU B O 1
ATOM 3549 N N . ILE B 1 25 ? 13.211 13.672 22.656 1 73.81 25 ILE B N 1
ATOM 3550 C CA . ILE B 1 25 ? 13.984 13.398 21.453 1 73.81 25 ILE B CA 1
ATOM 3551 C C . ILE B 1 25 ? 14.195 11.891 21.297 1 73.81 25 ILE B C 1
ATOM 3553 O O . ILE B 1 25 ? 14.047 11.344 20.203 1 73.81 25 ILE B O 1
ATOM 3557 N N . LYS B 1 26 ? 14.555 11.312 22.375 1 82.75 26 LYS B N 1
ATOM 3558 C CA . LYS B 1 26 ? 14.758 9.867 22.344 1 82.75 26 LYS B CA 1
ATOM 3559 C C . LYS B 1 26 ? 13.469 9.141 21.984 1 82.75 26 LYS B C 1
ATOM 3561 O O . LYS B 1 26 ? 13.492 8.125 21.281 1 82.75 26 LYS B O 1
ATOM 3566 N N . PHE B 1 27 ? 12.383 9.617 22.438 1 83.25 27 PHE B N 1
ATOM 3567 C CA . PHE B 1 27 ? 11.07 9.055 22.125 1 83.25 27 PHE B CA 1
ATOM 3568 C C . PHE B 1 27 ? 10.789 9.164 20.625 1 83.25 27 PHE B C 1
ATOM 3570 O O . PHE B 1 27 ? 10.32 8.211 20 1 83.25 27 PHE B O 1
ATOM 3577 N N . GLY B 1 28 ? 11.078 10.305 20.078 1 78.62 28 GLY B N 1
ATOM 3578 C CA . GLY B 1 28 ? 10.844 10.539 18.656 1 78.62 28 GLY B CA 1
ATOM 3579 C C . GLY B 1 28 ? 11.719 9.68 17.766 1 78.62 28 GLY B C 1
ATOM 3580 O O . GLY B 1 28 ? 11.398 9.469 16.594 1 78.62 28 GLY B O 1
ATOM 3581 N N . GLN B 1 29 ? 12.711 9.148 18.359 1 84.25 29 GLN B N 1
ATOM 3582 C CA . GLN B 1 29 ? 13.656 8.367 17.562 1 84.25 29 GLN B CA 1
ATOM 3583 C C . GLN B 1 29 ? 13.312 6.879 17.625 1 84.25 29 GLN B C 1
ATOM 3585 O O . GLN B 1 29 ? 13.891 6.078 16.891 1 84.25 29 GLN B O 1
ATOM 3590 N N . ILE B 1 30 ? 12.367 6.539 18.406 1 90.56 30 ILE B N 1
ATOM 3591 C CA . ILE B 1 30 ? 11.906 5.156 18.453 1 90.56 30 ILE B CA 1
ATOM 3592 C C . ILE B 1 30 ? 11.406 4.742 17.062 1 90.56 30 ILE B C 1
ATOM 3594 O O . ILE B 1 30 ? 10.602 5.453 16.453 1 90.56 30 ILE B O 1
ATOM 3598 N N . PRO B 1 31 ? 11.812 3.604 16.578 1 92.88 31 PRO B N 1
ATOM 3599 C CA . PRO B 1 31 ? 11.461 3.188 15.227 1 92.88 31 PRO B CA 1
ATOM 3600 C C . PRO B 1 31 ? 9.953 3.193 14.984 1 92.88 31 PRO B C 1
ATOM 3602 O O . PRO B 1 31 ? 9.492 3.635 13.922 1 92.88 31 PRO B O 1
ATOM 3605 N N . PHE B 1 32 ? 9.289 2.734 15.938 1 94.69 32 PHE B N 1
ATOM 3606 C CA . PHE B 1 32 ? 7.832 2.707 15.828 1 94.69 32 PHE B CA 1
ATOM 3607 C C . PHE B 1 32 ? 7.277 4.109 15.609 1 94.69 32 PHE B C 1
ATOM 3609 O O . PHE B 1 32 ? 6.434 4.324 14.742 1 94.69 32 PHE B O 1
ATOM 3616 N N . ILE B 1 33 ? 7.758 5.031 16.328 1 90.25 33 ILE B N 1
ATOM 3617 C CA . ILE B 1 33 ? 7.285 6.41 16.281 1 90.25 33 ILE B CA 1
ATOM 3618 C C . ILE B 1 33 ? 7.699 7.051 14.953 1 90.25 33 ILE B C 1
ATOM 3620 O O . ILE B 1 33 ? 6.918 7.785 14.344 1 90.25 33 ILE B O 1
ATOM 3624 N N . GLN B 1 34 ? 8.852 6.789 14.484 1 88.56 34 GLN B N 1
ATOM 3625 C CA . GLN B 1 34 ? 9.328 7.312 13.203 1 88.56 34 GLN B CA 1
ATOM 3626 C C . GLN B 1 34 ? 8.477 6.789 12.047 1 88.56 34 GLN B C 1
ATOM 3628 O O . GLN B 1 34 ? 8.148 7.539 11.125 1 88.56 34 GLN B O 1
ATOM 3633 N N . GLY B 1 35 ? 8.227 5.457 12.172 1 90.88 35 GLY B N 1
ATOM 3634 C CA . GLY B 1 35 ? 7.391 4.867 11.141 1 90.88 35 GLY B CA 1
ATOM 3635 C C . GLY B 1 35 ? 5.992 5.461 11.094 1 90.88 35 GLY B C 1
ATOM 3636 O O . GLY B 1 35 ? 5.449 5.707 10.016 1 90.88 35 GLY B O 1
ATOM 3637 N N . LEU B 1 36 ? 5.477 5.656 12.25 1 92 36 LEU B N 1
ATOM 3638 C CA . LEU B 1 36 ? 4.156 6.262 12.383 1 92 36 LEU B CA 1
ATOM 3639 C C . LEU B 1 36 ? 4.141 7.668 11.789 1 92 36 LEU B C 1
ATOM 3641 O O . LEU B 1 36 ? 3.277 7.992 10.977 1 92 36 LEU B O 1
ATOM 3645 N N . GLN B 1 37 ? 5.078 8.469 12.086 1 86.44 37 GLN B N 1
ATOM 3646 C CA . GLN B 1 37 ? 5.137 9.859 11.648 1 86.44 37 GLN B CA 1
ATOM 3647 C C . GLN B 1 37 ? 5.367 9.953 10.148 1 86.44 37 GLN B C 1
ATOM 3649 O O . GLN B 1 37 ? 4.68 10.703 9.453 1 86.44 37 GLN B O 1
ATOM 3654 N N . ARG B 1 38 ? 6.309 9.164 9.648 1 87.75 38 ARG B N 1
ATOM 3655 C CA . ARG B 1 38 ? 6.59 9.18 8.219 1 87.75 38 ARG B CA 1
ATOM 3656 C C . ARG B 1 38 ? 5.379 8.711 7.418 1 87.75 38 ARG B C 1
ATOM 3658 O O . ARG B 1 38 ? 5.074 9.273 6.363 1 87.75 38 ARG B O 1
ATOM 3665 N N . GLY B 1 39 ? 4.754 7.688 7.98 1 91.44 39 GLY B N 1
ATOM 3666 C CA . GLY B 1 39 ? 3.58 7.16 7.309 1 91.44 39 GLY B CA 1
ATOM 3667 C C . GLY B 1 39 ? 2.422 8.141 7.27 1 91.44 39 GLY B C 1
ATOM 3668 O O . GLY B 1 39 ? 1.746 8.266 6.246 1 91.44 39 GLY B O 1
ATOM 3669 N N . MET B 1 40 ? 2.182 8.781 8.336 1 87.44 40 MET B N 1
ATOM 3670 C CA . MET B 1 40 ? 1.095 9.758 8.406 1 87.44 40 MET B CA 1
ATOM 3671 C C . MET B 1 40 ? 1.351 10.93 7.469 1 87.44 40 MET B C 1
ATOM 3673 O O . MET B 1 40 ? 0.443 11.375 6.766 1 87.44 40 MET B O 1
ATOM 3677 N N . VAL B 1 41 ? 2.553 11.352 7.406 1 84.94 41 VAL B N 1
ATOM 3678 C CA . VAL B 1 41 ? 2.926 12.477 6.562 1 84.94 41 VAL B CA 1
ATOM 3679 C C . VAL B 1 41 ? 2.814 12.078 5.09 1 84.94 41 VAL B C 1
ATOM 3681 O O . VAL B 1 41 ? 2.41 12.891 4.25 1 84.94 41 VAL B O 1
ATOM 3684 N N . SER B 1 42 ? 3.082 10.797 4.82 1 86.62 42 SER B N 1
ATOM 3685 C CA . SER B 1 42 ? 3.07 10.312 3.445 1 86.62 42 SER B CA 1
ATOM 3686 C C . SER B 1 42 ? 1.648 10.234 2.9 1 86.62 42 SER B C 1
ATOM 3688 O O . SER B 1 42 ? 1.447 10.164 1.686 1 86.62 42 SER B O 1
ATOM 3690 N N . SER B 1 43 ? 0.702 10.266 3.76 1 87.31 43 SER B N 1
ATOM 3691 C CA . SER B 1 43 ? -0.688 10.156 3.328 1 87.31 43 SER B CA 1
ATOM 3692 C C . SER B 1 43 ? -1.312 11.531 3.119 1 87.31 43 SER B C 1
ATOM 3694 O O . SER B 1 43 ? -2.428 11.641 2.607 1 87.31 43 SER B O 1
ATOM 3696 N N . ILE B 1 44 ? -0.586 12.578 3.389 1 84.5 44 ILE B N 1
ATOM 3697 C CA . ILE B 1 44 ? -1.103 13.945 3.326 1 84.5 44 ILE B CA 1
ATOM 3698 C C . ILE B 1 44 ? -1.474 14.289 1.886 1 84.5 44 ILE B C 1
ATOM 3700 O O . ILE B 1 44 ? -2.449 15 1.644 1 84.5 44 ILE B O 1
ATOM 3704 N N . GLY B 1 45 ? -0.75 13.719 0.978 1 89.12 45 GLY B N 1
ATOM 3705 C CA . GLY B 1 45 ? -1.05 13.992 -0.418 1 89.12 45 GLY B CA 1
ATOM 3706 C C . GLY B 1 45 ? -2.482 13.672 -0.796 1 89.12 45 GLY B C 1
ATOM 3707 O O . GLY B 1 45 ? -3.143 14.453 -1.481 1 89.12 45 GLY B O 1
ATOM 3708 N N . VAL B 1 46 ? -2.984 12.578 -0.272 1 92.31 46 VAL B N 1
ATOM 3709 C CA . VAL B 1 46 ? -4.332 12.133 -0.605 1 92.31 46 VAL B CA 1
ATOM 3710 C C . VAL B 1 46 ? -5.359 13.047 0.071 1 92.31 46 VAL B C 1
ATOM 3712 O O . VAL B 1 46 ? -6.348 13.445 -0.548 1 92.31 46 VAL B O 1
ATOM 3715 N N . THR B 1 47 ? -5.102 13.398 1.317 1 85.62 47 THR B N 1
ATOM 3716 C CA . THR B 1 47 ? -6.043 14.234 2.057 1 85.62 47 THR B CA 1
ATOM 3717 C C . THR B 1 47 ? -6.086 15.648 1.475 1 85.62 47 THR B C 1
ATOM 3719 O O . THR B 1 47 ? -7.141 16.281 1.455 1 85.62 47 THR B O 1
ATOM 3722 N N . MET B 1 48 ? -4.98 16.062 1.02 1 89.19 48 MET B N 1
ATOM 3723 C CA . MET B 1 48 ? -4.941 17.406 0.43 1 89.19 48 MET B CA 1
ATOM 3724 C C . MET B 1 48 ? -5.734 17.453 -0.871 1 89.19 48 MET B C 1
ATOM 3726 O O . MET B 1 48 ? -6.418 18.438 -1.151 1 89.19 48 MET B O 1
ATOM 3730 N N . VAL B 1 49 ? -5.621 16.391 -1.646 1 92.25 49 VAL B N 1
ATOM 3731 C CA . VAL B 1 49 ? -6.41 16.312 -2.871 1 92.25 49 VAL B CA 1
ATOM 3732 C C . VAL B 1 49 ? -7.898 16.344 -2.527 1 92.25 49 VAL B C 1
ATOM 3734 O O . VAL B 1 49 ? -8.672 17.078 -3.141 1 92.25 49 VAL B O 1
ATOM 3737 N N . GLY B 1 50 ? -8.32 15.539 -1.551 1 90.62 50 GLY B N 1
ATOM 3738 C CA . GLY B 1 50 ? -9.703 15.562 -1.098 1 90.62 50 GLY B CA 1
ATOM 3739 C C . GLY B 1 50 ? -10.156 16.938 -0.658 1 90.62 50 GLY B C 1
ATOM 3740 O O . GLY B 1 50 ? -11.273 17.359 -0.961 1 90.62 50 GLY B O 1
ATOM 3741 N N . SER B 1 51 ? -9.289 17.625 -0.013 1 87.88 51 SER B N 1
ATOM 3742 C CA . SER B 1 51 ? -9.602 18.953 0.504 1 87.88 51 SER B CA 1
ATOM 3743 C C . SER B 1 51 ? -9.711 19.969 -0.623 1 87.88 51 SER B C 1
ATOM 3745 O O . SER B 1 51 ? -10.539 20.891 -0.563 1 87.88 51 SER B O 1
ATOM 3747 N N . ILE B 1 52 ? -8.82 19.828 -1.55 1 88.62 52 ILE B N 1
ATOM 3748 C CA . ILE B 1 52 ? -8.875 20.719 -2.701 1 88.62 52 ILE B CA 1
ATOM 3749 C C . ILE B 1 52 ? -10.234 20.609 -3.383 1 88.62 52 ILE B C 1
ATOM 3751 O O . ILE B 1 52 ? -10.859 21.609 -3.723 1 88.62 52 ILE B O 1
ATOM 3755 N N . PHE B 1 53 ? -10.727 19.469 -3.531 1 90.25 53 PHE B N 1
ATOM 3756 C CA . PHE B 1 53 ? -12.016 19.266 -4.184 1 90.25 53 PHE B CA 1
ATOM 3757 C C . PHE B 1 53 ? -13.156 19.734 -3.285 1 90.25 53 PHE B C 1
ATOM 3759 O O . PHE B 1 53 ? -14.18 20.219 -3.773 1 90.25 53 PHE B O 1
ATOM 3766 N N . LEU B 1 54 ? -12.992 19.594 -2.016 1 86.81 54 LEU B N 1
ATOM 3767 C CA . LEU B 1 54 ? -13.977 20.156 -1.103 1 86.81 54 LEU B CA 1
ATOM 3768 C C . LEU B 1 54 ? -14.062 21.672 -1.251 1 86.81 54 LEU B C 1
ATOM 3770 O O . LEU B 1 54 ? -15.156 22.25 -1.263 1 86.81 54 LEU B O 1
ATOM 3774 N N . VAL B 1 55 ? -12.914 22.344 -1.379 1 85 55 VAL B N 1
ATOM 3775 C CA . VAL B 1 55 ? -12.875 23.781 -1.567 1 85 55 VAL B CA 1
ATOM 3776 C C . VAL B 1 55 ? -13.594 24.156 -2.859 1 85 55 VAL B C 1
ATOM 3778 O O . VAL B 1 55 ? -14.383 25.109 -2.885 1 85 55 VAL B O 1
ATOM 3781 N N . ILE B 1 56 ? -13.297 23.391 -3.863 1 87.62 56 ILE B N 1
ATOM 3782 C CA . ILE B 1 56 ? -13.945 23.625 -5.148 1 87.62 56 ILE B CA 1
ATOM 3783 C C . ILE B 1 56 ? -15.461 23.484 -5.004 1 87.62 56 ILE B C 1
ATOM 3785 O O . ILE B 1 56 ? -16.219 24.281 -5.555 1 87.62 56 ILE B O 1
ATOM 3789 N N . CYS B 1 57 ? -15.906 22.516 -4.23 1 87.38 57 CYS B N 1
ATOM 3790 C CA . CYS B 1 57 ? -17.328 22.328 -3.973 1 87.38 57 CYS B CA 1
ATOM 3791 C C . CYS B 1 57 ? -17.922 23.516 -3.238 1 87.38 57 CYS B C 1
ATOM 3793 O O . CYS B 1 57 ? -19.031 23.953 -3.549 1 87.38 57 CYS B O 1
ATOM 3795 N N . LEU B 1 58 ? -17.172 24.047 -2.367 1 85.06 58 LEU B N 1
ATOM 3796 C CA . LEU B 1 58 ? -17.656 25.172 -1.572 1 85.06 58 LEU B CA 1
ATOM 3797 C C . LEU B 1 58 ? -17.781 26.438 -2.426 1 85.06 58 LEU B C 1
ATOM 3799 O O . LEU B 1 58 ? -18.703 27.234 -2.227 1 85.06 58 LEU B O 1
ATOM 3803 N N . PHE B 1 59 ? -16.906 26.5 -3.387 1 86.56 59 PHE B N 1
ATOM 3804 C CA . PHE B 1 59 ? -16.969 27.656 -4.285 1 86.56 59 PHE B CA 1
ATOM 3805 C C . PHE B 1 59 ? -18.094 27.484 -5.301 1 86.56 59 PHE B C 1
ATOM 3807 O O . PHE B 1 59 ? -18.594 28.469 -5.836 1 86.56 59 PHE B O 1
ATOM 3814 N N . GLY B 1 60 ? -18.406 26.281 -5.543 1 88.19 60 GLY B N 1
ATOM 3815 C CA . GLY B 1 60 ? -19.422 26 -6.543 1 88.19 60 GLY B CA 1
ATOM 3816 C C . GLY B 1 60 ? -20.828 25.906 -5.957 1 88.19 60 GLY B C 1
ATOM 3817 O O . GLY B 1 60 ? -21.812 25.875 -6.695 1 88.19 60 GLY B O 1
ATOM 3818 N N . ALA B 1 61 ? -20.906 25.844 -4.656 1 85.31 61 ALA B N 1
ATOM 3819 C CA . ALA B 1 61 ? -22.203 25.703 -3.988 1 85.31 61 ALA B CA 1
ATOM 3820 C C . ALA B 1 61 ? -22.656 27.016 -3.383 1 85.31 61 ALA B C 1
ATOM 3822 O O . ALA B 1 61 ? -21.844 27.812 -2.918 1 85.31 61 ALA B O 1
ATOM 3823 N N . ASP B 1 62 ? -23.906 27.172 -3.379 1 79.19 62 ASP B N 1
ATOM 3824 C CA . ASP B 1 62 ? -24.484 28.375 -2.775 1 79.19 62 ASP B CA 1
ATOM 3825 C C . ASP B 1 62 ? -24.484 28.266 -1.251 1 79.19 62 ASP B C 1
ATOM 3827 O O . ASP B 1 62 ? -24.703 27.203 -0.692 1 79.19 62 ASP B O 1
ATOM 3831 N N . GLY B 1 63 ? -24.281 29.422 -0.641 1 71.06 63 GLY B N 1
ATOM 3832 C CA . GLY B 1 63 ? -24.484 29.531 0.793 1 71.06 63 GLY B CA 1
ATOM 3833 C C . GLY B 1 63 ? -23.344 28.969 1.614 1 71.06 63 GLY B C 1
ATOM 3834 O O . GLY B 1 63 ? -23.453 28.828 2.832 1 71.06 63 GLY B O 1
ATOM 3835 N N . ASN B 1 64 ? -22.281 28.609 0.96 1 68.88 64 ASN B N 1
ATOM 3836 C CA . ASN B 1 64 ? -21.156 28.078 1.716 1 68.88 64 ASN B CA 1
ATOM 3837 C C . ASN B 1 64 ? -20.109 29.156 1.987 1 68.88 64 ASN B C 1
ATOM 3839 O O . ASN B 1 64 ? -20.359 30.078 2.75 1 68.88 64 ASN B O 1
ATOM 3843 N N . ILE B 1 65 ? -19.094 29.281 1.253 1 71.06 65 ILE B N 1
ATOM 3844 C CA . ILE B 1 65 ? -18.031 30.266 1.447 1 71.06 65 ILE B CA 1
ATOM 3845 C C . ILE B 1 65 ? -18.547 31.656 1.091 1 71.06 65 ILE B C 1
ATOM 3847 O O . ILE B 1 65 ? -18.234 32.625 1.769 1 71.06 65 ILE B O 1
ATOM 3851 N N . THR B 1 66 ? -19.375 31.641 0.057 1 73.12 66 THR B N 1
ATOM 3852 C CA . THR B 1 66 ? -20.016 32.875 -0.379 1 73.12 66 THR B CA 1
ATOM 3853 C C . THR B 1 66 ? -21.531 32.719 -0.422 1 73.12 66 THR B C 1
ATOM 3855 O O . THR B 1 66 ? -22.047 31.609 -0.345 1 73.12 66 THR B O 1
ATOM 3858 N N . GLU B 1 67 ? -22.219 33.812 -0.374 1 78.19 67 GLU B N 1
ATOM 3859 C CA . GLU B 1 67 ? -23.672 33.781 -0.481 1 78.19 67 GLU B CA 1
ATOM 3860 C C . GLU B 1 67 ? -24.109 33.094 -1.774 1 78.19 67 GLU B C 1
ATOM 3862 O O . GLU B 1 67 ? -25.031 32.281 -1.768 1 78.19 67 GLU B O 1
ATOM 3867 N N . LYS B 1 68 ? -23.375 33.562 -2.814 1 84 68 LYS B N 1
ATOM 3868 C CA . LYS B 1 68 ? -23.609 32.938 -4.113 1 84 68 LYS B CA 1
ATOM 3869 C C . LYS B 1 68 ? -22.375 32.188 -4.59 1 84 68 LYS B C 1
ATOM 3871 O O . LYS B 1 68 ? -21.234 32.594 -4.316 1 84 68 LYS B O 1
ATOM 3876 N N . ALA B 1 69 ? -22.75 31.109 -5.324 1 86.12 69 ALA B N 1
ATOM 3877 C CA . ALA B 1 69 ? -21.625 30.328 -5.844 1 86.12 69 ALA B CA 1
ATOM 3878 C C . ALA B 1 69 ? -20.656 31.219 -6.625 1 86.12 69 ALA B C 1
ATOM 3880 O O . ALA B 1 69 ? -21.062 31.953 -7.52 1 86.12 69 ALA B O 1
ATOM 3881 N N . LEU B 1 70 ? -19.453 31.188 -6.25 1 86.19 70 LEU B N 1
ATOM 3882 C CA . LEU B 1 70 ? -18.406 31.938 -6.945 1 86.19 70 LEU B CA 1
ATOM 3883 C C . LEU B 1 70 ? -18.141 31.328 -8.32 1 86.19 70 LEU B C 1
ATOM 3885 O O . LEU B 1 70 ? -17.75 32.031 -9.25 1 86.19 70 LEU B O 1
ATOM 3889 N N . LEU B 1 71 ? -18.359 30.016 -8.422 1 90.06 71 LEU B N 1
ATOM 3890 C CA . LEU B 1 71 ? -18.188 29.281 -9.672 1 90.06 71 LEU B CA 1
ATOM 3891 C C . LEU B 1 71 ? -19.469 28.531 -10.039 1 90.06 71 LEU B C 1
ATOM 3893 O O . LEU B 1 71 ? -19.516 27.297 -9.977 1 90.06 71 LEU B O 1
ATOM 3897 N N . PRO B 1 72 ? -20.422 29.281 -10.516 1 89.62 72 PRO B N 1
ATOM 3898 C CA . PRO B 1 72 ? -21.75 28.703 -10.734 1 89.62 72 PRO B CA 1
ATOM 3899 C C . PRO B 1 72 ? -21.734 27.562 -11.758 1 89.62 72 PRO B C 1
ATOM 3901 O O . PRO B 1 72 ? -22.609 26.688 -11.711 1 89.62 72 PRO B O 1
ATOM 3904 N N . PHE B 1 73 ? -20.781 27.562 -12.648 1 91.75 73 PHE B N 1
ATOM 3905 C CA . PHE B 1 73 ? -20.734 26.531 -13.664 1 91.75 73 PHE B CA 1
ATOM 3906 C C . PHE B 1 73 ? -20.406 25.172 -13.039 1 91.75 73 PHE B C 1
ATOM 3908 O O . PHE B 1 73 ? -20.641 24.125 -13.656 1 91.75 73 PHE B O 1
ATOM 3915 N N . LEU B 1 74 ? -19.984 25.109 -11.805 1 90.81 74 LEU B N 1
ATOM 3916 C CA . LEU B 1 74 ? -19.625 23.875 -11.125 1 90.81 74 LEU B CA 1
ATOM 3917 C C . LEU B 1 74 ? -20.797 23.328 -10.344 1 90.81 74 LEU B C 1
ATOM 3919 O O . LEU B 1 74 ? -20.781 22.156 -9.922 1 90.81 74 LEU B O 1
ATOM 3923 N N . THR B 1 75 ? -21.828 24.078 -10.172 1 89.69 75 THR B N 1
ATOM 3924 C CA . THR B 1 75 ? -22.938 23.766 -9.281 1 89.69 75 THR B CA 1
ATOM 3925 C C . THR B 1 75 ? -23.562 22.422 -9.656 1 89.69 75 THR B C 1
ATOM 3927 O O . THR B 1 75 ? -23.859 21.594 -8.789 1 89.69 75 THR B O 1
ATOM 3930 N N . PRO B 1 76 ? -23.719 22.141 -10.953 1 89.75 76 PRO B N 1
ATOM 3931 C CA . PRO B 1 76 ? -24.328 20.859 -11.305 1 89.75 76 PRO B CA 1
ATOM 3932 C C . PRO B 1 76 ? -23.422 19.672 -11.008 1 89.75 76 PRO B C 1
ATOM 3934 O O . PRO B 1 76 ? -23.891 18.531 -10.961 1 89.75 76 PRO B O 1
ATOM 3937 N N . TYR B 1 77 ? -22.203 19.891 -10.734 1 90.06 77 TYR B N 1
ATOM 3938 C CA . TYR B 1 77 ? -21.234 18.812 -10.594 1 90.06 77 TYR B CA 1
ATOM 3939 C C . TYR B 1 77 ? -20.797 18.656 -9.141 1 90.06 77 TYR B C 1
ATOM 3941 O O . TYR B 1 77 ? -19.891 17.875 -8.844 1 90.06 77 TYR B O 1
ATOM 3949 N N . ILE B 1 78 ? -21.469 19.281 -8.227 1 89.62 78 ILE B N 1
ATOM 3950 C CA . ILE B 1 78 ? -21.047 19.344 -6.836 1 89.62 78 ILE B CA 1
ATOM 3951 C C . ILE B 1 78 ? -21.016 17.938 -6.25 1 89.62 78 ILE B C 1
ATOM 3953 O O . ILE B 1 78 ? -20.094 17.562 -5.527 1 89.62 78 ILE B O 1
ATOM 3957 N N . ASP B 1 79 ? -22.047 17.172 -6.547 1 86.56 79 ASP B N 1
ATOM 3958 C CA . ASP B 1 79 ? -22.109 15.805 -6.027 1 86.56 79 ASP B CA 1
ATOM 3959 C C . ASP B 1 79 ? -20.938 14.961 -6.551 1 86.56 79 ASP B C 1
ATOM 3961 O O . ASP B 1 79 ? -20.328 14.203 -5.797 1 86.56 79 ASP B O 1
ATOM 3965 N N . GLN B 1 80 ? -20.641 15.141 -7.766 1 89.25 80 GLN B N 1
ATOM 3966 C CA . GLN B 1 80 ? -19.531 14.406 -8.375 1 89.25 80 GLN B CA 1
ATOM 3967 C C . GLN B 1 80 ? -18.188 14.883 -7.832 1 89.25 80 GLN B C 1
ATOM 3969 O O . GLN B 1 80 ? -17.281 14.078 -7.613 1 89.25 80 GLN B O 1
ATOM 3974 N N . LEU B 1 81 ? -18.156 16.156 -7.617 1 89.81 81 LEU B N 1
ATOM 3975 C CA . LEU B 1 81 ? -16.922 16.734 -7.102 1 89.81 81 LEU B CA 1
ATOM 3976 C C . LEU B 1 81 ? -16.688 16.297 -5.656 1 89.81 81 LEU B C 1
ATOM 3978 O O . LEU B 1 81 ? -15.555 16.016 -5.27 1 89.81 81 LEU B O 1
ATOM 3982 N N . SER B 1 82 ? -17.75 16.141 -4.887 1 87.88 82 SER B N 1
ATOM 3983 C CA . SER B 1 82 ? -17.641 15.797 -3.477 1 87.88 82 SER B CA 1
ATOM 3984 C C . SER B 1 82 ? -17.219 14.336 -3.301 1 87.88 82 SER B C 1
ATOM 3986 O O . SER B 1 82 ? -16.75 13.945 -2.234 1 87.88 82 SER B O 1
ATOM 3988 N N . LEU B 1 83 ? -17.438 13.602 -4.352 1 89 83 LEU B N 1
ATOM 3989 C CA . LEU B 1 83 ? -17.078 12.188 -4.32 1 89 83 LEU B CA 1
ATOM 3990 C C . LEU B 1 83 ? -15.594 12 -4.082 1 89 83 LEU B C 1
ATOM 3992 O O . LEU B 1 83 ? -15.18 11.062 -3.393 1 89 83 LEU B O 1
ATOM 3996 N N . ILE B 1 84 ? -14.773 12.836 -4.605 1 90.94 84 ILE B N 1
ATOM 3997 C CA . ILE B 1 84 ? -13.328 12.719 -4.445 1 90.94 84 ILE B CA 1
ATOM 3998 C C . ILE B 1 84 ? -12.953 12.922 -2.979 1 90.94 84 ILE B C 1
ATOM 4000 O O . ILE B 1 84 ? -12.102 12.203 -2.447 1 90.94 84 ILE B O 1
ATOM 4004 N N . ASN B 1 85 ? -13.586 13.883 -2.402 1 87.62 85 ASN B N 1
ATOM 4005 C CA . ASN B 1 85 ? -13.359 14.086 -0.975 1 87.62 85 ASN B CA 1
ATOM 4006 C C . ASN B 1 85 ? -13.781 12.859 -0.166 1 87.62 85 ASN B C 1
ATOM 4008 O O . ASN B 1 85 ? -13.078 12.445 0.756 1 87.62 85 ASN B O 1
ATOM 4012 N N . SER B 1 86 ? -14.914 12.273 -0.521 1 87.06 86 SER B N 1
ATOM 4013 C CA . SER B 1 86 ? -15.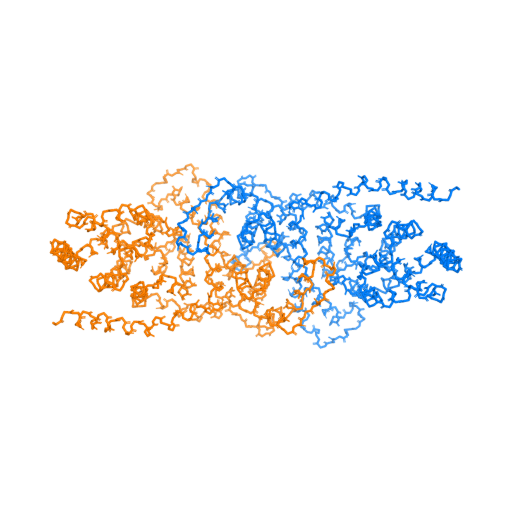43 11.109 0.186 1 87.06 86 SER B CA 1
ATOM 4014 C C . SER B 1 86 ? -14.508 9.906 0.029 1 87.06 86 SER B C 1
ATOM 4016 O O . SER B 1 86 ? -14.25 9.18 0.992 1 87.06 86 SER B O 1
ATOM 4018 N N . LEU B 1 87 ? -13.945 9.758 -1.165 1 91.44 87 LEU B N 1
ATOM 4019 C CA . LEU B 1 87 ? -13.125 8.586 -1.461 1 91.44 87 LEU B CA 1
ATOM 4020 C C . LEU B 1 87 ? -11.68 8.828 -1.059 1 91.44 87 LEU B C 1
ATOM 4022 O O . LEU B 1 87 ? -10.812 7.977 -1.293 1 91.44 87 LEU B O 1
ATOM 4026 N N . SER B 1 88 ? -11.391 9.922 -0.476 1 91.25 88 SER B N 1
ATOM 4027 C CA . SER B 1 88 ? -10.078 10.219 0.089 1 91.25 88 SER B CA 1
ATOM 4028 C C . SER B 1 88 ? -10.133 10.305 1.61 1 91.25 88 SER B C 1
ATOM 4030 O O . SER B 1 88 ? -9.742 9.367 2.309 1 91.25 88 SER B O 1
ATOM 4032 N N . MET B 1 89 ? -10.891 11.211 2.141 1 84.25 89 MET B N 1
ATOM 4033 C CA . MET B 1 89 ? -10.898 11.531 3.566 1 84.25 89 MET B CA 1
ATOM 4034 C C . MET B 1 89 ? -11.711 10.5 4.348 1 84.25 89 MET B C 1
ATOM 4036 O O . MET B 1 89 ? -11.312 10.102 5.445 1 84.25 89 MET B O 1
ATOM 4040 N N . ASN B 1 90 ? -12.828 10.039 3.812 1 82.88 90 ASN B N 1
ATOM 4041 C CA . ASN B 1 90 ? -13.711 9.148 4.562 1 82.88 90 ASN B CA 1
ATOM 4042 C C . ASN B 1 90 ? -13.117 7.75 4.68 1 82.88 90 ASN B C 1
ATOM 4044 O O . ASN B 1 90 ? -13.586 6.938 5.48 1 82.88 90 ASN B O 1
ATOM 4048 N N . ILE B 1 91 ? -12.148 7.426 3.879 1 91 91 ILE B N 1
ATOM 4049 C CA . ILE B 1 91 ? -11.492 6.129 4 1 91 91 ILE B CA 1
ATOM 4050 C C . ILE B 1 91 ? -9.984 6.324 4.141 1 91 91 ILE B C 1
ATOM 4052 O O . ILE B 1 91 ? -9.195 5.539 3.609 1 91 91 ILE B O 1
ATOM 4056 N N . MET B 1 92 ? -9.617 7.363 4.773 1 91.38 92 MET B N 1
ATOM 4057 C CA . MET B 1 92 ? -8.219 7.777 4.867 1 91.38 92 MET B CA 1
ATOM 4058 C C . MET B 1 92 ? -7.395 6.738 5.617 1 91.38 92 MET B C 1
ATOM 4060 O O . MET B 1 92 ? -6.188 6.613 5.387 1 91.38 92 MET B O 1
ATOM 4064 N N . ALA B 1 93 ? -8.016 6 6.523 1 93.25 93 ALA B N 1
ATOM 4065 C CA . ALA B 1 93 ? -7.301 5.059 7.375 1 93.25 93 ALA B CA 1
ATOM 4066 C C . ALA B 1 93 ? -6.582 4 6.543 1 93.25 93 ALA B C 1
ATOM 4068 O O . ALA B 1 93 ? -5.496 3.545 6.91 1 93.25 93 ALA B O 1
ATOM 4069 N N . ILE B 1 94 ? -7.121 3.602 5.406 1 95.06 94 ILE B N 1
ATOM 4070 C CA . ILE B 1 94 ? -6.496 2.545 4.617 1 95.06 94 ILE B CA 1
ATOM 4071 C C . ILE B 1 94 ? -5.254 3.09 3.912 1 95.06 94 ILE B C 1
ATOM 4073 O O . ILE B 1 94 ? -4.246 2.393 3.793 1 95.06 94 ILE B O 1
ATOM 4077 N N . TYR B 1 95 ? -5.359 4.367 3.42 1 96.44 95 TYR B N 1
ATOM 4078 C CA . TYR B 1 95 ? -4.188 4.988 2.809 1 96.44 95 TYR B CA 1
ATOM 4079 C C . TYR B 1 95 ? -3.066 5.16 3.826 1 96.44 95 TYR B C 1
ATOM 4081 O O . TYR B 1 95 ? -1.901 4.887 3.525 1 96.44 95 TYR B O 1
ATOM 4089 N N . MET B 1 96 ? -3.48 5.59 5.016 1 94.69 96 MET B N 1
ATOM 4090 C CA . MET B 1 96 ? -2.504 5.793 6.082 1 94.69 96 MET B CA 1
ATOM 4091 C C . MET B 1 96 ? -1.867 4.469 6.492 1 94.69 96 MET B C 1
ATOM 4093 O O . MET B 1 96 ? -0.665 4.41 6.754 1 94.69 96 MET B O 1
ATOM 4097 N N . CYS B 1 97 ? -2.652 3.453 6.559 1 97.31 97 CYS B N 1
ATOM 4098 C CA . CYS B 1 97 ? -2.16 2.135 6.941 1 97.31 97 CYS B CA 1
ATOM 4099 C C . CYS B 1 97 ? -1.099 1.645 5.965 1 97.31 97 CYS B C 1
ATOM 4101 O O . CYS B 1 97 ? -0.053 1.142 6.379 1 97.31 97 CYS B O 1
ATOM 4103 N N . VAL B 1 98 ? -1.374 1.771 4.672 1 98.25 98 VAL B N 1
ATOM 4104 C CA . VAL B 1 98 ? -0.442 1.373 3.623 1 98.25 98 VAL B CA 1
ATOM 4105 C C . VAL B 1 98 ? 0.854 2.172 3.754 1 98.25 98 VAL B C 1
ATOM 4107 O O . VAL B 1 98 ? 1.947 1.603 3.709 1 98.25 98 VAL B O 1
ATOM 4110 N N . ALA B 1 99 ? 0.714 3.455 3.959 1 97.12 99 ALA B N 1
ATOM 4111 C CA . ALA B 1 99 ? 1.878 4.332 4.062 1 97.12 99 ALA B CA 1
ATOM 4112 C C . ALA B 1 99 ? 2.695 4.016 5.312 1 97.12 99 ALA B C 1
ATOM 4114 O O . ALA B 1 99 ? 3.922 3.906 5.246 1 97.12 99 ALA B O 1
ATOM 4115 N N . MET B 1 100 ? 2.021 3.893 6.434 1 96.94 100 MET B N 1
ATOM 4116 C CA . MET B 1 100 ? 2.707 3.59 7.688 1 96.94 100 MET B CA 1
ATOM 4117 C C . MET B 1 100 ? 3.396 2.23 7.617 1 96.94 100 MET B C 1
ATOM 4119 O O . MET B 1 100 ? 4.52 2.074 8.094 1 96.94 100 MET B O 1
ATOM 4123 N N . GLY B 1 101 ? 2.703 1.271 7.039 1 98.5 101 GLY B N 1
ATOM 4124 C CA . GLY B 1 101 ? 3.309 -0.04 6.875 1 98.5 101 GLY B CA 1
ATOM 4125 C C . GLY B 1 101 ? 4.578 -0.011 6.043 1 98.5 101 GLY B C 1
ATOM 4126 O O . GLY B 1 101 ? 5.574 -0.644 6.398 1 98.5 101 GLY B O 1
ATOM 4127 N N . ALA B 1 102 ? 4.551 0.698 4.957 1 97.94 102 ALA B N 1
ATOM 4128 C CA . ALA B 1 102 ? 5.715 0.818 4.078 1 97.94 102 ALA B CA 1
ATOM 4129 C C . ALA B 1 102 ? 6.875 1.495 4.801 1 97.94 102 ALA B C 1
ATOM 4131 O O . ALA B 1 102 ? 8.008 1.006 4.766 1 97.94 102 ALA B O 1
ATOM 4132 N N . GLU B 1 103 ? 6.617 2.594 5.484 1 96.12 103 GLU B N 1
ATOM 4133 C CA . GLU B 1 103 ? 7.672 3.389 6.109 1 96.12 103 GLU B CA 1
ATOM 4134 C C . GLU B 1 103 ? 8.258 2.674 7.32 1 96.12 103 GLU B C 1
ATOM 4136 O O . GLU B 1 103 ? 9.477 2.686 7.527 1 96.12 103 GLU B O 1
ATOM 4141 N N . TYR B 1 104 ? 7.383 2.119 8.133 1 97.69 104 TYR B N 1
ATOM 4142 C CA . TYR B 1 104 ? 7.867 1.387 9.297 1 97.69 104 TYR B CA 1
ATOM 4143 C C . TYR B 1 104 ? 8.703 0.185 8.875 1 97.69 104 TYR B C 1
ATOM 4145 O O . TYR B 1 104 ? 9.727 -0.114 9.492 1 97.69 104 TYR B O 1
ATOM 4153 N N . ALA B 1 105 ? 8.273 -0.516 7.84 1 98.25 105 ALA B N 1
ATOM 4154 C CA . ALA B 1 105 ? 9.055 -1.625 7.297 1 98.25 105 ALA B CA 1
ATOM 4155 C C . ALA B 1 105 ? 10.438 -1.153 6.84 1 98.25 105 ALA B C 1
ATOM 4157 O O . ALA B 1 105 ? 11.438 -1.815 7.098 1 98.25 105 ALA B O 1
ATOM 4158 N N . ASP B 1 106 ? 10.453 -0.075 6.203 1 96.62 106 ASP B N 1
ATOM 4159 C CA . ASP B 1 106 ? 11.711 0.487 5.727 1 96.62 106 ASP B CA 1
ATOM 4160 C C . ASP B 1 106 ? 12.672 0.748 6.883 1 96.62 106 ASP B C 1
ATOM 4162 O O . ASP B 1 106 ? 13.867 0.458 6.785 1 96.62 106 ASP B O 1
ATOM 4166 N N . ILE B 1 107 ? 12.156 1.335 7.926 1 95.94 107 ILE B N 1
ATOM 4167 C CA . ILE B 1 107 ? 12.961 1.662 9.102 1 95.94 107 ILE B CA 1
ATOM 4168 C C . ILE B 1 107 ? 13.516 0.382 9.719 1 95.94 107 ILE B C 1
ATOM 4170 O O . ILE B 1 107 ? 14.648 0.367 10.211 1 95.94 107 ILE B O 1
ATOM 4174 N N . LYS B 1 108 ? 12.82 -0.699 9.602 1 97 108 LYS B N 1
ATOM 4175 C CA . LYS B 1 108 ? 13.25 -1.978 10.172 1 97 108 LYS B CA 1
ATOM 4176 C C . LYS B 1 108 ? 14.016 -2.805 9.141 1 97 108 LYS B C 1
ATOM 4178 O O . LYS B 1 108 ? 14.227 -4.004 9.336 1 97 108 LYS B O 1
ATOM 4183 N N . ASP B 1 109 ? 14.281 -2.268 8.016 1 96 109 ASP B N 1
ATOM 4184 C CA . ASP B 1 109 ? 15.055 -2.891 6.945 1 96 109 ASP B CA 1
ATOM 4185 C C . ASP B 1 109 ? 14.281 -4.039 6.305 1 96 109 ASP B C 1
ATOM 4187 O O . ASP B 1 109 ? 14.844 -5.109 6.055 1 96 109 ASP B O 1
ATOM 4191 N N . ILE B 1 110 ? 13.078 -3.877 6.211 1 95.69 110 ILE B N 1
ATOM 4192 C CA . ILE B 1 110 ? 12.18 -4.777 5.504 1 95.69 110 ILE B CA 1
ATOM 4193 C C . ILE B 1 110 ? 11.695 -4.121 4.215 1 95.69 110 ILE B C 1
ATOM 4195 O O . ILE B 1 110 ? 11.562 -2.895 4.145 1 95.69 110 ILE B O 1
ATOM 4199 N N . ASN B 1 111 ? 11.484 -4.949 3.17 1 95.56 111 ASN B N 1
ATOM 4200 C CA . ASN B 1 111 ? 10.945 -4.438 1.918 1 95.56 111 ASN B CA 1
ATOM 4201 C C . ASN B 1 111 ? 9.664 -3.631 2.148 1 95.56 111 ASN B C 1
ATOM 4203 O O . ASN B 1 111 ? 8.734 -4.109 2.791 1 95.56 111 ASN B O 1
ATOM 4207 N N . LYS B 1 112 ? 9.57 -2.387 1.587 1 96.88 112 LYS B N 1
ATOM 4208 C CA . LYS B 1 112 ? 8.43 -1.498 1.788 1 96.88 112 LYS B CA 1
ATOM 4209 C C . LYS B 1 112 ? 7.145 -2.135 1.276 1 96.88 112 LYS B C 1
ATOM 4211 O O . LYS B 1 112 ? 6.074 -1.938 1.858 1 96.88 112 LYS B O 1
ATOM 4216 N N . THR B 1 113 ? 7.312 -2.828 0.129 1 97.5 113 THR B N 1
ATOM 4217 C CA . THR B 1 113 ? 6.137 -3.463 -0.458 1 97.5 113 THR B CA 1
ATOM 4218 C C . THR B 1 113 ? 5.543 -4.488 0.5 1 97.5 113 THR B C 1
ATOM 4220 O O . THR B 1 113 ? 4.324 -4.531 0.697 1 97.5 113 THR B O 1
ATOM 4223 N N . THR B 1 114 ? 6.441 -5.273 1.145 1 97 114 THR B N 1
ATOM 4224 C CA . THR B 1 114 ? 6.016 -6.289 2.102 1 97 114 THR B CA 1
ATOM 4225 C C . THR B 1 114 ? 5.32 -5.645 3.299 1 97 114 THR B C 1
ATOM 4227 O O . THR B 1 114 ? 4.293 -6.141 3.768 1 97 114 THR B O 1
ATOM 4230 N N . GLY B 1 115 ? 5.898 -4.574 3.76 1 97.94 115 GLY B N 1
ATOM 4231 C CA . GLY B 1 115 ? 5.309 -3.863 4.883 1 97.94 115 GLY B CA 1
ATOM 4232 C C . GLY B 1 115 ? 3.959 -3.25 4.559 1 97.94 115 GLY B C 1
ATOM 4233 O O . GLY B 1 115 ? 3.029 -3.32 5.367 1 97.94 115 GLY B O 1
ATOM 4234 N N . ALA B 1 116 ? 3.84 -2.582 3.373 1 98.31 116 ALA B N 1
ATOM 4235 C CA . ALA B 1 116 ? 2.604 -1.934 2.947 1 98.31 116 ALA B CA 1
ATOM 4236 C C . ALA B 1 116 ? 1.468 -2.945 2.822 1 98.31 116 ALA B C 1
ATOM 4238 O O . ALA B 1 116 ? 0.38 -2.738 3.365 1 98.31 116 ALA B O 1
ATOM 4239 N N . VAL B 1 117 ? 1.719 -4.055 2.162 1 98.12 117 VAL B N 1
ATOM 4240 C CA . VAL B 1 117 ? 0.711 -5.086 1.922 1 98.12 117 VAL B CA 1
ATOM 4241 C C . VAL B 1 117 ? 0.352 -5.773 3.236 1 98.12 117 VAL B C 1
ATOM 4243 O O . VAL B 1 117 ? -0.824 -6.023 3.512 1 98.12 117 VAL B O 1
ATOM 4246 N N . GLY B 1 118 ? 1.378 -6.082 4.047 1 98 118 GLY B N 1
ATOM 4247 C CA . GLY B 1 118 ? 1.141 -6.719 5.332 1 98 118 GLY B CA 1
ATOM 4248 C C . GLY B 1 118 ? 0.283 -5.887 6.266 1 98 118 GLY B C 1
ATOM 4249 O O . GLY B 1 118 ? -0.606 -6.414 6.938 1 98 118 GLY B O 1
ATOM 4250 N N . ALA B 1 119 ? 0.558 -4.57 6.32 1 98.56 119 ALA B N 1
ATOM 4251 C CA . ALA B 1 119 ? -0.216 -3.678 7.18 1 98.56 119 ALA B CA 1
ATOM 4252 C C . ALA B 1 119 ? -1.665 -3.586 6.707 1 98.56 119 ALA B C 1
ATOM 4254 O O . ALA B 1 119 ? -2.59 -3.596 7.523 1 98.56 119 ALA B O 1
ATOM 4255 N N . LEU B 1 120 ? -1.871 -3.455 5.395 1 98.12 120 LEU B N 1
ATOM 4256 C CA . LEU B 1 120 ? -3.223 -3.398 4.848 1 98.12 120 LEU B CA 1
ATOM 4257 C C . LEU B 1 120 ? -3.988 -4.68 5.164 1 98.12 120 LEU B C 1
ATOM 4259 O O . LEU B 1 120 ? -5.168 -4.629 5.527 1 98.12 120 LEU B O 1
ATOM 4263 N N . PHE B 1 121 ? -3.293 -5.844 5.008 1 97.81 121 PHE B N 1
ATOM 4264 C CA . PHE B 1 121 ? -3.885 -7.141 5.305 1 97.81 121 PHE B CA 1
ATOM 4265 C C . PHE B 1 121 ? -4.316 -7.219 6.762 1 97.81 121 PHE B C 1
ATOM 4267 O O . PHE B 1 121 ? -5.438 -7.637 7.062 1 97.81 121 PHE B O 1
ATOM 4274 N N . ALA B 1 122 ? -3.457 -6.793 7.66 1 98.19 122 ALA B N 1
ATOM 4275 C CA . ALA B 1 122 ? -3.756 -6.762 9.086 1 98.19 122 ALA B CA 1
ATOM 4276 C C . ALA B 1 122 ? -4.945 -5.852 9.383 1 98.19 122 ALA B C 1
ATOM 4278 O O . ALA B 1 122 ? -5.828 -6.203 10.164 1 98.19 122 ALA B O 1
ATOM 4279 N N . PHE B 1 123 ? -4.992 -4.691 8.75 1 97.5 123 PHE B N 1
ATOM 4280 C CA . PHE B 1 123 ? -6.059 -3.719 8.961 1 97.5 123 PHE B CA 1
ATOM 4281 C C . PHE B 1 123 ? -7.406 -4.301 8.555 1 97.5 123 PHE B C 1
ATOM 4283 O O . PHE B 1 123 ? -8.391 -4.152 9.273 1 97.5 123 PHE B O 1
ATOM 4290 N N . ILE B 1 124 ? -7.445 -4.957 7.379 1 95.44 124 ILE B N 1
ATOM 4291 C CA . ILE B 1 124 ? -8.68 -5.535 6.867 1 95.44 124 ILE B CA 1
ATOM 4292 C C . ILE B 1 124 ? -9.172 -6.629 7.812 1 95.44 124 ILE B C 1
ATOM 4294 O O . ILE B 1 124 ? -10.367 -6.723 8.102 1 95.44 124 ILE B O 1
ATOM 4298 N N . LEU B 1 125 ? -8.305 -7.414 8.352 1 95.81 125 LEU B N 1
ATOM 4299 C CA . LEU B 1 125 ? -8.664 -8.508 9.242 1 95.81 125 LEU B CA 1
ATOM 4300 C C . LEU B 1 125 ? -9.164 -7.977 10.578 1 95.81 125 LEU B C 1
ATOM 4302 O O . LEU B 1 125 ? -10.078 -8.547 11.18 1 95.81 125 LEU B O 1
ATOM 4306 N N . LEU B 1 126 ? -8.57 -6.855 11.008 1 95.25 126 LEU B N 1
ATOM 4307 C CA . LEU B 1 126 ? -8.93 -6.293 12.305 1 95.25 126 LEU B CA 1
ATOM 4308 C C . LEU B 1 126 ? -10.242 -5.531 12.219 1 95.25 126 LEU B C 1
ATOM 4310 O O . LEU B 1 126 ? -10.977 -5.43 13.211 1 95.25 126 LEU B O 1
ATOM 4314 N N . ASN B 1 127 ? -10.508 -5.02 11.047 1 87.56 127 ASN B N 1
ATOM 4315 C CA . ASN B 1 127 ? -11.625 -4.094 10.898 1 87.56 127 ASN B CA 1
ATOM 4316 C C . ASN B 1 127 ? -12.852 -4.789 10.312 1 87.56 127 ASN B C 1
ATOM 4318 O O . ASN B 1 127 ? -13.914 -4.172 10.172 1 87.56 127 ASN B O 1
ATOM 4322 N N . TYR B 1 128 ? -12.805 -5.973 10.094 1 79.81 128 TYR B N 1
ATOM 4323 C CA . TYR B 1 128 ? -13.891 -6.66 9.406 1 79.81 128 TYR B CA 1
ATOM 4324 C C . TYR B 1 128 ? -15.156 -6.672 10.258 1 79.81 128 TYR B C 1
ATOM 4326 O O . TYR B 1 128 ? -15.109 -7.023 11.438 1 79.81 128 TYR B O 1
ATOM 4334 N N . ASN B 1 129 ? -16.109 -6.055 9.789 1 66.94 129 ASN B N 1
ATOM 4335 C CA . ASN B 1 129 ? -17.391 -6.047 10.492 1 66.94 129 ASN B CA 1
ATOM 4336 C C . ASN B 1 129 ? -18.469 -6.762 9.695 1 66.94 129 ASN B C 1
ATOM 4338 O O . ASN B 1 129 ? -19.641 -6.391 9.766 1 66.94 129 ASN B O 1
ATOM 4342 N N . GLY B 1 130 ? -18.031 -7.719 8.891 1 64.25 130 GLY B N 1
ATOM 4343 C CA . GLY B 1 130 ? -19 -8.5 8.133 1 64.25 130 GLY B CA 1
ATOM 4344 C C . GLY B 1 130 ? -19.062 -8.102 6.668 1 64.25 130 GLY B C 1
ATOM 4345 O O . GLY B 1 130 ? -18.656 -7 6.297 1 64.25 130 GLY B O 1
ATOM 4346 N N . ILE B 1 131 ? -19.203 -9 5.836 1 61.28 131 ILE B N 1
ATOM 4347 C CA . ILE B 1 131 ? -19.578 -8.734 4.449 1 61.28 131 ILE B CA 1
ATOM 4348 C C . ILE B 1 131 ? -21.094 -8.5 4.359 1 61.28 131 ILE B C 1
ATOM 4350 O O . ILE B 1 131 ? -21.875 -9.359 4.742 1 61.28 131 ILE B O 1
ATOM 4354 N N . ALA B 1 132 ? -21.375 -7.176 4.273 1 63.59 132 ALA B N 1
ATOM 4355 C CA . ALA B 1 132 ? -22.797 -6.867 4.23 1 63.59 132 ALA B CA 1
ATOM 4356 C C . ALA B 1 132 ? -23.328 -6.922 2.803 1 63.59 132 ALA B C 1
ATOM 4358 O O . ALA B 1 132 ? -22.594 -6.637 1.851 1 63.59 132 ALA B O 1
ATOM 4359 N N . ALA B 1 133 ? -24.422 -7.625 2.686 1 64.56 133 ALA B N 1
ATOM 4360 C CA . ALA B 1 133 ? -25.125 -7.496 1.411 1 64.56 133 ALA B CA 1
ATOM 4361 C C . ALA B 1 133 ? -25.781 -6.129 1.288 1 64.56 133 ALA B C 1
ATOM 4363 O O . ALA B 1 133 ? -26.375 -5.625 2.252 1 64.56 133 ALA B O 1
ATOM 4364 N N . THR B 1 134 ? -25.406 -5.449 0.244 1 63.16 134 THR B N 1
ATOM 4365 C CA . THR B 1 134 ? -26.125 -4.215 -0.049 1 63.16 134 THR B CA 1
ATOM 4366 C C . THR B 1 134 ? -27.609 -4.492 -0.23 1 63.16 134 THR B C 1
ATOM 4368 O O . THR B 1 134 ? -28.047 -5.645 -0.219 1 63.16 134 THR B O 1
ATOM 4371 N N . SER B 1 135 ? -28.344 -3.475 -0.228 1 60.56 135 SER B N 1
ATOM 4372 C CA . SER B 1 135 ? -29.766 -3.582 -0.496 1 60.56 135 SER B CA 1
ATOM 4373 C C . SER B 1 135 ? -30.031 -4.332 -1.798 1 60.56 135 SER B C 1
ATOM 4375 O O . SER B 1 135 ? -31.062 -4.984 -1.947 1 60.56 135 SER B O 1
ATOM 4377 N N . GLU B 1 136 ? -29.062 -4.383 -2.701 1 62.88 136 GLU B N 1
ATOM 4378 C CA . GLU B 1 136 ? -29.219 -5.039 -3.996 1 62.88 136 GLU B CA 1
ATOM 4379 C C . GLU B 1 136 ? -28.609 -6.434 -3.986 1 62.88 136 GLU B C 1
ATOM 4381 O O . GLU B 1 136 ? -28.578 -7.113 -5.016 1 62.88 136 GLU B O 1
ATOM 4386 N N . GLY B 1 137 ? -28.141 -6.805 -2.822 1 66.06 137 GLY B N 1
ATOM 4387 C CA . GLY B 1 137 ? -27.625 -8.156 -2.699 1 66.06 137 GLY B CA 1
ATOM 4388 C C . GLY B 1 137 ? -26.172 -8.281 -3.113 1 66.06 137 GLY B C 1
ATOM 4389 O O . GLY B 1 137 ? -25.672 -9.383 -3.334 1 66.06 137 GLY B O 1
ATOM 4390 N N . VAL B 1 138 ? -25.578 -7.121 -3.275 1 70.25 138 VAL B N 1
ATOM 4391 C CA . VAL B 1 138 ? -24.188 -7.125 -3.684 1 70.25 138 VAL B CA 1
ATOM 4392 C C . VAL B 1 138 ? -23.281 -7.07 -2.449 1 70.25 138 VAL B C 1
ATOM 4394 O O . VAL B 1 138 ? -23.625 -6.414 -1.46 1 70.25 138 VAL B O 1
ATOM 4397 N N . ASN B 1 139 ? -22.203 -7.887 -2.496 1 77.19 139 ASN B N 1
ATOM 4398 C CA . ASN B 1 139 ? -21.281 -7.902 -1.372 1 77.19 139 ASN B CA 1
ATOM 4399 C C . ASN B 1 139 ? -20.578 -6.559 -1.206 1 77.19 139 ASN B C 1
ATOM 4401 O O . ASN B 1 139 ? -20.203 -5.922 -2.193 1 77.19 139 ASN B O 1
ATOM 4405 N N . ALA B 1 140 ? -20.609 -6.012 0.029 1 83 140 ALA B N 1
ATOM 4406 C CA . ALA B 1 140 ? -19.984 -4.723 0.336 1 83 140 ALA B CA 1
ATOM 4407 C C . ALA B 1 140 ? -19.266 -4.77 1.676 1 83 140 ALA B C 1
ATOM 4409 O O . ALA B 1 140 ? -19.609 -5.559 2.555 1 83 140 ALA B O 1
ATOM 4410 N N . LEU B 1 141 ? -18.188 -4.066 1.738 1 84.5 141 LEU B N 1
ATOM 4411 C CA . LEU B 1 141 ? -17.469 -3.914 3.004 1 84.5 141 LEU B CA 1
ATOM 4412 C C . LEU B 1 141 ? -17.906 -2.639 3.719 1 84.5 141 LEU B C 1
ATOM 4414 O O . LEU B 1 141 ? -17.922 -1.56 3.121 1 84.5 141 LEU B O 1
ATOM 4418 N N . GLU B 1 142 ? -18.297 -2.826 4.902 1 84.38 142 GLU B N 1
ATOM 4419 C CA . GLU B 1 142 ? -18.625 -1.659 5.715 1 84.38 142 GLU B CA 1
ATOM 4420 C C . GLU B 1 142 ? -17.406 -0.772 5.926 1 84.38 142 GLU B C 1
ATOM 4422 O O . GLU B 1 142 ? -16.297 -1.271 6.18 1 84.38 142 GLU B O 1
ATOM 4427 N N . ILE B 1 143 ? -17.609 0.558 5.77 1 84.88 143 ILE B N 1
ATOM 4428 C CA . ILE B 1 143 ? -16.453 1.445 5.824 1 84.88 143 ILE B CA 1
ATOM 4429 C C . ILE B 1 143 ? -16.578 2.369 7.035 1 84.88 143 ILE B C 1
ATOM 4431 O O . ILE B 1 143 ? -15.938 3.424 7.082 1 84.88 143 ILE B O 1
ATOM 4435 N N . THR B 1 144 ? -17.375 1.984 8 1 81.75 144 THR B N 1
ATOM 4436 C CA . THR B 1 144 ? -17.578 2.779 9.203 1 81.75 144 THR B CA 1
ATOM 4437 C C . THR B 1 144 ? -16.25 3.119 9.867 1 81.75 144 THR B C 1
ATOM 4439 O O . THR B 1 144 ? -16.062 4.227 10.383 1 81.75 144 THR B O 1
ATOM 4442 N N . TYR B 1 145 ? -15.297 2.16 9.727 1 86.31 145 TYR B N 1
ATOM 4443 C CA . TYR B 1 145 ? -14.039 2.324 10.445 1 86.31 145 TYR B CA 1
ATOM 4444 C C . TYR B 1 145 ? -12.891 2.58 9.469 1 86.31 145 TYR B C 1
ATOM 4446 O O . TYR B 1 145 ? -11.734 2.25 9.758 1 86.31 145 TYR B O 1
ATOM 4454 N N . TRP B 1 146 ? -13.172 3.154 8.328 1 89.56 146 TRP B N 1
ATOM 4455 C CA . TRP B 1 146 ? -12.109 3.367 7.355 1 89.56 146 TRP B CA 1
ATOM 4456 C C . TRP B 1 146 ? -11.711 4.84 7.297 1 89.56 146 TRP B C 1
ATOM 4458 O O . TRP B 1 146 ? -10.758 5.207 6.602 1 89.56 146 TRP B O 1
ATOM 4468 N N . GLY B 1 147 ? -12.508 5.703 8.008 1 87.31 147 GLY B N 1
ATOM 4469 C CA . GLY B 1 147 ? -12.164 7.109 8.133 1 87.31 147 GLY B CA 1
ATOM 4470 C C . GLY B 1 147 ? -11.414 7.434 9.406 1 87.31 147 GLY B C 1
ATOM 4471 O O . GLY B 1 147 ? -10.453 6.75 9.758 1 87.31 147 GLY B O 1
ATOM 4472 N N . SER B 1 148 ? -11.883 8.406 10.125 1 84.69 148 SER B N 1
ATOM 4473 C CA . SER B 1 148 ? -11.227 8.867 11.344 1 84.69 148 SER B CA 1
ATOM 4474 C C . SER B 1 148 ? -11.25 7.785 12.422 1 84.69 148 SER B C 1
ATOM 4476 O O . SER B 1 148 ? -10.266 7.609 13.148 1 84.69 148 SER B O 1
ATOM 4478 N N . ALA B 1 149 ? -12.273 7.016 12.453 1 85.25 149 ALA B N 1
ATOM 4479 C CA . ALA B 1 149 ? -12.453 6.004 13.492 1 85.25 149 ALA B CA 1
ATOM 4480 C C . ALA B 1 149 ? -11.461 4.855 13.312 1 85.25 149 ALA B C 1
ATOM 4482 O O . ALA B 1 149 ? -11.242 4.066 14.234 1 85.25 149 ALA B O 1
ATOM 4483 N N . GLY B 1 150 ? -10.906 4.773 12.164 1 89.81 150 GLY B N 1
ATOM 4484 C CA . GLY B 1 150 ? -10.047 3.637 11.875 1 89.81 150 GLY B CA 1
ATOM 4485 C C . GLY B 1 150 ? -8.57 3.969 11.977 1 89.81 150 GLY B C 1
ATOM 4486 O O . GLY B 1 150 ? -7.723 3.078 11.883 1 89.81 150 GLY B O 1
ATOM 4487 N N . ILE B 1 151 ? -8.18 5.191 12.266 1 89.56 151 ILE B N 1
ATOM 4488 C CA . ILE B 1 151 ? -6.789 5.621 12.234 1 89.56 151 ILE B CA 1
ATOM 4489 C C . ILE B 1 151 ? -5.996 4.875 13.305 1 89.56 151 ILE B C 1
ATOM 4491 O O . ILE B 1 151 ? -4.898 4.375 13.031 1 89.56 151 ILE B O 1
ATOM 4495 N N . VAL B 1 152 ? -6.512 4.758 14.508 1 89.75 152 VAL B N 1
ATOM 4496 C CA . VAL B 1 152 ? -5.809 4.066 15.578 1 89.75 152 VAL B CA 1
ATOM 4497 C C . VAL B 1 152 ? -5.676 2.584 15.242 1 89.75 152 VAL B C 1
ATOM 4499 O O . VAL B 1 152 ? -4.637 1.974 15.508 1 89.75 152 VAL B O 1
ATOM 4502 N N . THR B 1 153 ? -6.742 2.016 14.703 1 93.56 153 THR B N 1
ATOM 4503 C CA . THR B 1 153 ? -6.668 0.623 14.281 1 93.56 153 THR B CA 1
ATOM 4504 C C . THR B 1 153 ? -5.598 0.442 13.211 1 93.56 153 THR B C 1
ATOM 4506 O O . THR B 1 153 ? -4.922 -0.588 13.164 1 93.56 153 THR B O 1
ATOM 4509 N N . ALA B 1 154 ? -5.512 1.418 12.289 1 95.81 154 ALA B N 1
ATOM 4510 C CA . ALA B 1 154 ? -4.469 1.378 11.266 1 95.81 154 ALA B CA 1
ATOM 4511 C C . ALA B 1 154 ? -3.08 1.369 11.891 1 95.81 154 ALA B C 1
ATOM 4513 O O . ALA B 1 154 ? -2.18 0.672 11.422 1 95.81 154 ALA B O 1
ATOM 4514 N N . ILE B 1 155 ? -2.908 2.137 12.961 1 94.75 155 ILE B N 1
ATOM 4515 C CA . ILE B 1 155 ? -1.637 2.182 13.68 1 94.75 155 ILE B CA 1
ATOM 4516 C C . ILE B 1 155 ? -1.347 0.82 14.305 1 94.75 155 ILE B C 1
ATOM 4518 O O . ILE B 1 155 ? -0.229 0.309 14.203 1 94.75 155 ILE B O 1
ATOM 4522 N N . ILE B 1 156 ? -2.285 0.258 14.922 1 96.12 156 ILE B N 1
ATOM 4523 C CA . ILE B 1 156 ? -2.141 -1.046 15.555 1 96.12 156 ILE B CA 1
ATOM 4524 C C . ILE B 1 156 ? -1.83 -2.105 14.5 1 96.12 156 ILE B C 1
ATOM 4526 O O . ILE B 1 156 ? -0.98 -2.973 14.711 1 96.12 156 ILE B O 1
ATOM 4530 N N . ALA B 1 157 ? -2.529 -2.061 13.406 1 97.81 157 ALA B N 1
ATOM 4531 C CA . ALA B 1 157 ? -2.303 -2.996 12.305 1 97.81 157 ALA B CA 1
ATOM 4532 C C . ALA B 1 157 ? -0.861 -2.918 11.812 1 97.81 157 ALA B C 1
ATOM 4534 O O . ALA B 1 157 ? -0.222 -3.947 11.578 1 97.81 157 ALA B O 1
ATOM 4535 N N . MET B 1 158 ? -0.404 -1.668 11.594 1 97.88 158 MET B N 1
ATOM 4536 C CA . MET B 1 158 ? 0.986 -1.478 11.195 1 97.88 158 MET B CA 1
ATOM 4537 C C . MET B 1 158 ? 1.94 -2.049 12.234 1 97.88 158 MET B C 1
ATOM 4539 O O . MET B 1 158 ? 2.904 -2.734 11.891 1 97.88 158 MET B O 1
ATOM 4543 N N . ALA B 1 159 ? 1.664 -1.806 13.484 1 97.81 159 ALA B N 1
ATOM 4544 C CA . ALA B 1 159 ? 2.521 -2.275 14.57 1 97.81 159 ALA B CA 1
ATOM 4545 C C . ALA B 1 159 ? 2.578 -3.801 14.602 1 97.81 159 ALA B C 1
ATOM 4547 O O . ALA B 1 159 ? 3.66 -4.387 14.688 1 97.81 159 ALA B O 1
ATOM 4548 N N . ILE B 1 160 ? 1.475 -4.426 14.523 1 98.38 160 ILE B N 1
ATOM 4549 C CA . ILE B 1 160 ? 1.418 -5.879 14.594 1 98.38 160 ILE B CA 1
ATOM 4550 C C . ILE B 1 160 ? 2.102 -6.48 13.367 1 98.38 160 ILE B C 1
ATOM 4552 O O . ILE B 1 160 ? 2.986 -7.332 13.492 1 98.38 160 ILE B O 1
ATOM 4556 N N . SER B 1 161 ? 1.685 -6.07 12.211 1 98.56 161 SER B N 1
ATOM 4557 C CA . SER B 1 161 ? 2.139 -6.695 10.977 1 98.56 161 SER B CA 1
ATOM 4558 C C . SER B 1 161 ? 3.646 -6.555 10.805 1 98.56 161 SER B C 1
ATOM 4560 O O . SER B 1 161 ? 4.352 -7.551 10.625 1 98.56 161 SER B O 1
ATOM 4562 N N . VAL B 1 162 ? 4.152 -5.305 10.906 1 98.56 162 VAL B N 1
ATOM 4563 C CA . VAL B 1 162 ? 5.562 -5.062 10.617 1 98.56 162 VAL B CA 1
ATOM 4564 C C . VAL B 1 162 ? 6.43 -5.715 11.688 1 98.56 162 VAL B C 1
ATOM 4566 O O . VAL B 1 162 ? 7.488 -6.27 11.383 1 98.56 162 VAL B O 1
ATOM 4569 N N . ASN B 1 163 ? 6.02 -5.68 12.953 1 98.56 163 ASN B N 1
ATOM 4570 C CA . ASN B 1 163 ? 6.824 -6.309 14 1 98.56 163 ASN B CA 1
ATOM 4571 C C . ASN B 1 163 ? 6.812 -7.828 13.875 1 98.56 163 ASN B C 1
ATOM 4573 O O . ASN B 1 163 ? 7.82 -8.484 14.141 1 98.56 163 ASN B O 1
ATOM 4577 N N . VAL B 1 164 ? 5.734 -8.391 13.531 1 98.62 164 VAL B N 1
ATOM 4578 C CA . VAL B 1 164 ? 5.664 -9.836 13.328 1 98.62 164 VAL B CA 1
ATOM 4579 C C . VAL B 1 164 ? 6.559 -10.234 12.148 1 98.62 164 VAL B C 1
ATOM 4581 O O . VAL B 1 164 ? 7.305 -11.211 12.234 1 98.62 164 VAL B O 1
ATOM 4584 N N . ILE B 1 165 ? 6.441 -9.523 11.062 1 97.94 165 ILE B N 1
ATOM 4585 C CA . ILE B 1 165 ? 7.285 -9.789 9.898 1 97.94 165 ILE B CA 1
ATOM 4586 C C . ILE B 1 165 ? 8.758 -9.688 10.297 1 97.94 165 ILE B C 1
ATOM 4588 O O . ILE B 1 165 ? 9.562 -10.555 9.953 1 97.94 165 ILE B O 1
ATOM 4592 N N . HIS B 1 166 ? 9.055 -8.641 11.039 1 98 166 HIS B N 1
ATOM 4593 C CA . HIS B 1 166 ? 10.43 -8.422 11.492 1 98 166 HIS B CA 1
ATOM 4594 C C . HIS B 1 166 ? 10.922 -9.578 12.352 1 98 166 HIS B C 1
ATOM 4596 O O . HIS B 1 166 ? 12.047 -10.047 12.188 1 98 166 HIS B O 1
ATOM 4602 N N . LEU B 1 167 ? 10.094 -10.016 13.266 1 97.88 167 LEU B N 1
ATOM 4603 C CA . LEU B 1 167 ? 10.461 -11.109 14.156 1 97.88 167 LEU B CA 1
ATOM 4604 C C . LEU B 1 167 ? 10.68 -12.398 13.367 1 97.88 167 LEU B C 1
ATOM 4606 O O . LEU B 1 167 ? 11.602 -13.164 13.664 1 97.88 167 LEU B O 1
ATOM 4610 N N . CYS B 1 168 ? 9.844 -12.648 12.414 1 97.62 168 CYS B N 1
ATOM 4611 C CA . CYS B 1 168 ? 10 -13.836 11.578 1 97.62 168 CYS B CA 1
ATOM 4612 C C . CYS B 1 168 ? 11.312 -13.797 10.812 1 97.62 168 CYS B C 1
ATOM 4614 O O . CYS B 1 168 ? 12.016 -14.805 10.711 1 97.62 168 CYS B O 1
ATOM 4616 N N . TYR B 1 169 ? 11.578 -12.664 10.242 1 95 169 TYR B N 1
ATOM 4617 C CA . TYR B 1 169 ? 12.828 -12.531 9.508 1 95 169 TYR B CA 1
ATOM 4618 C C . TYR B 1 169 ? 14.031 -12.648 10.438 1 95 169 TYR B C 1
ATOM 4620 O O . TYR B 1 169 ? 15.016 -13.312 10.102 1 95 169 TYR B O 1
ATOM 4628 N N . LYS B 1 170 ? 13.93 -12.016 11.602 1 95.5 170 LYS B N 1
ATOM 4629 C CA . LYS B 1 170 ? 15.016 -12.023 12.57 1 95.5 170 LYS B CA 1
ATOM 4630 C C . LYS B 1 170 ? 15.336 -13.445 13.023 1 95.5 170 LYS B C 1
ATOM 4632 O O . LYS B 1 170 ? 16.5 -13.797 13.195 1 95.5 170 LYS B O 1
ATOM 4637 N N . TYR B 1 171 ? 14.359 -14.258 13.164 1 96.56 171 TYR B N 1
ATOM 4638 C CA . TYR B 1 171 ? 14.555 -15.602 13.68 1 96.56 171 TYR B CA 1
ATOM 4639 C C . TYR B 1 171 ? 14.5 -16.625 12.555 1 96.56 171 TYR B C 1
ATOM 4641 O O . TYR B 1 171 ? 14.367 -17.828 12.812 1 96.56 171 TYR B O 1
ATOM 4649 N N . ASN B 1 172 ? 14.43 -16.219 11.359 1 94.12 172 ASN B N 1
ATOM 4650 C CA . ASN B 1 172 ? 14.492 -17.047 10.164 1 94.12 172 ASN B CA 1
ATOM 4651 C C . ASN B 1 172 ? 13.289 -17.984 10.078 1 94.12 172 ASN B C 1
ATOM 4653 O O . ASN B 1 172 ? 13.438 -19.172 9.742 1 94.12 172 ASN B O 1
ATOM 4657 N N . ILE B 1 173 ? 12.258 -17.453 10.492 1 95 173 ILE B N 1
ATOM 4658 C CA . ILE B 1 173 ? 11 -18.172 10.352 1 95 173 ILE B CA 1
ATOM 4659 C C . ILE B 1 173 ? 10.312 -17.766 9.047 1 95 173 ILE B C 1
ATOM 4661 O O . ILE B 1 173 ? 9.32 -17.031 9.062 1 95 173 ILE B O 1
ATOM 4665 N N . MET B 1 174 ? 10.859 -18.141 7.98 1 91.25 174 MET B N 1
ATOM 4666 C CA . MET B 1 174 ? 10.391 -17.844 6.633 1 91.25 174 MET B CA 1
ATOM 4667 C C . MET B 1 174 ? 10.836 -18.906 5.645 1 91.25 174 MET B C 1
ATOM 4669 O O . MET B 1 174 ? 11.688 -19.734 5.969 1 91.25 174 MET B O 1
ATOM 4673 N N . ILE B 1 175 ? 10.188 -18.953 4.555 1 85.94 175 ILE B N 1
ATOM 4674 C CA . ILE B 1 175 ? 10.625 -19.828 3.471 1 85.94 175 ILE B CA 1
ATOM 4675 C C . ILE B 1 175 ? 11.812 -19.188 2.74 1 85.94 175 ILE B C 1
ATOM 4677 O O . ILE B 1 175 ? 11.695 -18.078 2.213 1 85.94 175 ILE B O 1
ATOM 4681 N N . LYS B 1 176 ? 12.898 -19.875 2.791 1 85.75 176 LYS B N 1
ATOM 4682 C CA . LYS B 1 176 ? 14.094 -19.391 2.1 1 85.75 176 LYS B CA 1
ATOM 4683 C C . LYS B 1 176 ? 14.32 -20.156 0.797 1 85.75 176 LYS B C 1
ATOM 4685 O O . LYS B 1 176 ? 14.312 -21.391 0.783 1 85.75 176 LYS B O 1
ATOM 4690 N N . LEU B 1 177 ? 14.43 -19.344 -0.23 1 81.38 177 LEU B N 1
ATOM 4691 C CA . LEU B 1 177 ? 14.758 -19.922 -1.525 1 81.38 177 LEU B CA 1
ATOM 4692 C C . LEU B 1 177 ? 16.234 -19.734 -1.849 1 81.38 177 LEU B C 1
ATOM 4694 O O . LEU B 1 177 ? 16.906 -18.922 -1.222 1 81.38 177 LEU B O 1
ATOM 4698 N N . PRO B 1 178 ? 16.688 -20.562 -2.76 1 78.5 178 PRO B N 1
ATOM 4699 C CA . PRO B 1 178 ? 18.094 -20.422 -3.141 1 78.5 178 PRO B CA 1
ATOM 4700 C C . PRO B 1 178 ? 18.422 -19.047 -3.723 1 78.5 178 PRO B C 1
ATOM 4702 O O . PRO B 1 178 ? 17.531 -18.359 -4.238 1 78.5 178 PRO B O 1
ATOM 4705 N N . SER B 1 179 ? 19.641 -18.625 -3.641 1 77.62 179 SER B N 1
ATOM 4706 C CA . SER B 1 179 ? 20.109 -17.312 -4.07 1 77.62 179 SER B CA 1
ATOM 4707 C C . SER B 1 179 ? 19.969 -17.141 -5.582 1 77.62 179 SER B C 1
ATOM 4709 O O . SER B 1 179 ? 20.031 -16.031 -6.098 1 77.62 179 SER B O 1
ATOM 4711 N N . SER B 1 180 ? 19.812 -18.266 -6.254 1 70.81 180 SER B N 1
ATOM 4712 C CA . SER B 1 180 ? 19.688 -18.219 -7.707 1 70.81 180 SER B CA 1
ATOM 4713 C C . SER B 1 180 ? 18.328 -17.688 -8.141 1 70.81 180 SER B C 1
ATOM 4715 O O . SER B 1 180 ? 18.141 -17.312 -9.297 1 70.81 180 SER B O 1
ATOM 4717 N N . VAL B 1 181 ? 17.484 -17.672 -7.148 1 73 181 VAL B N 1
ATOM 4718 C CA . VAL B 1 181 ? 16.141 -17.188 -7.445 1 73 181 VAL B CA 1
ATOM 4719 C C . VAL B 1 181 ? 16.125 -15.664 -7.398 1 73 181 VAL B C 1
ATOM 4721 O O . VAL B 1 181 ? 16.734 -15.055 -6.52 1 73 181 VAL B O 1
ATOM 4724 N N . PRO B 1 182 ? 15.367 -15.047 -8.391 1 73.06 182 PRO B N 1
ATOM 4725 C CA . PRO B 1 182 ? 15.273 -13.586 -8.367 1 73.06 182 PRO B CA 1
ATOM 4726 C C . PRO B 1 182 ? 14.789 -13.055 -7.02 1 73.06 182 PRO B C 1
ATOM 4728 O O . PRO B 1 182 ? 13.914 -13.648 -6.395 1 73.06 182 PRO B O 1
ATOM 4731 N N . PRO B 1 183 ? 15.367 -11.953 -6.637 1 77.56 183 PRO B N 1
ATOM 4732 C CA . PRO B 1 183 ? 15.078 -11.398 -5.309 1 77.56 183 PRO B CA 1
ATOM 4733 C C . PRO B 1 183 ? 13.594 -11.117 -5.105 1 77.56 183 PRO B C 1
ATOM 4735 O O . PRO B 1 183 ? 13.062 -11.344 -4.012 1 77.56 183 PRO B O 1
ATOM 4738 N N . ALA B 1 184 ? 12.961 -10.648 -6.117 1 74.88 184 ALA B N 1
ATOM 4739 C CA . ALA B 1 184 ? 11.539 -10.328 -5.988 1 74.88 184 ALA B CA 1
ATOM 4740 C C . ALA B 1 184 ? 10.727 -11.578 -5.656 1 74.88 184 ALA B C 1
ATOM 4742 O O . ALA B 1 184 ? 9.773 -11.508 -4.875 1 74.88 184 ALA B O 1
ATOM 4743 N N . ILE B 1 185 ? 11.109 -12.648 -6.242 1 76.38 185 ILE B N 1
ATOM 4744 C CA . ILE B 1 185 ? 10.43 -13.922 -6.004 1 76.38 185 ILE B CA 1
ATOM 4745 C C . ILE B 1 185 ? 10.766 -14.43 -4.605 1 76.38 185 ILE B C 1
ATOM 4747 O O . ILE B 1 185 ? 9.883 -14.867 -3.869 1 76.38 185 ILE B O 1
ATOM 4751 N N . SER B 1 186 ? 12.016 -14.297 -4.27 1 83.62 186 SER B N 1
ATOM 4752 C CA . SER B 1 186 ? 12.453 -14.734 -2.947 1 83.62 186 SER B CA 1
ATOM 4753 C C . SER B 1 186 ? 11.727 -13.969 -1.844 1 83.62 186 SER B C 1
ATOM 4755 O O . SER B 1 186 ? 11.336 -14.555 -0.833 1 83.62 186 SER B O 1
ATOM 4757 N N . ASP B 1 187 ? 11.523 -12.68 -2.025 1 83.31 187 ASP B N 1
ATOM 4758 C CA . ASP B 1 187 ? 10.852 -11.836 -1.042 1 83.31 187 ASP B CA 1
ATOM 4759 C C . ASP B 1 187 ? 9.391 -12.242 -0.88 1 83.31 187 ASP B C 1
ATOM 4761 O O . ASP B 1 187 ? 8.859 -12.227 0.231 1 83.31 187 ASP B O 1
ATOM 4765 N N . SER B 1 188 ? 8.82 -12.5 -1.971 1 81.25 188 SER B N 1
ATOM 4766 C CA . SER B 1 188 ? 7.41 -12.875 -1.945 1 81.25 188 SER B CA 1
ATOM 4767 C C . SER B 1 188 ? 7.199 -14.188 -1.197 1 81.25 188 SER B C 1
ATOM 4769 O O . SER B 1 188 ? 6.258 -14.312 -0.411 1 81.25 188 SER B O 1
ATOM 4771 N N . PHE B 1 189 ? 8.125 -15.133 -1.385 1 85.88 189 PHE B N 1
ATOM 4772 C CA . PHE B 1 189 ? 8.031 -16.406 -0.698 1 85.88 189 PHE B CA 1
ATOM 4773 C C . PHE B 1 189 ? 8.344 -16.25 0.785 1 85.88 189 PHE B C 1
ATOM 4775 O O . PHE B 1 189 ? 7.703 -16.875 1.631 1 85.88 189 PHE B O 1
ATOM 4782 N N . SER B 1 190 ? 9.25 -15.438 1.002 1 91.19 190 SER B N 1
ATOM 4783 C CA . SER B 1 190 ? 9.68 -15.242 2.385 1 91.19 190 SER B CA 1
ATOM 4784 C C . SER B 1 190 ? 8.586 -14.578 3.211 1 91.19 190 SER B C 1
ATOM 4786 O O . SER B 1 190 ? 8.562 -14.695 4.438 1 91.19 190 SER B O 1
ATOM 4788 N N . SER B 1 191 ? 7.672 -13.906 2.52 1 93.62 191 SER B N 1
ATOM 4789 C CA . SER B 1 191 ? 6.652 -13.148 3.248 1 93.62 191 SER B CA 1
ATOM 4790 C C . SER B 1 191 ? 5.469 -14.039 3.615 1 93.62 191 SER B C 1
ATOM 4792 O O . SER B 1 191 ? 4.633 -13.656 4.438 1 93.62 191 SER B O 1
ATOM 4794 N N . ILE B 1 192 ? 5.406 -15.234 3.105 1 92.88 192 ILE B N 1
ATOM 4795 C CA . ILE B 1 192 ? 4.242 -16.094 3.262 1 92.88 192 ILE B CA 1
ATOM 4796 C C . ILE B 1 192 ? 4.051 -16.438 4.738 1 92.88 192 ILE B C 1
ATOM 4798 O O . ILE B 1 192 ? 2.982 -16.203 5.305 1 92.88 192 ILE B O 1
ATOM 4802 N N . VAL B 1 193 ? 5.062 -16.938 5.391 1 95.31 193 VAL B N 1
ATOM 4803 C CA . VAL B 1 193 ? 4.965 -17.375 6.777 1 95.31 193 VAL B CA 1
ATOM 4804 C C . VAL B 1 193 ? 4.695 -16.188 7.684 1 95.31 193 VAL B C 1
ATOM 4806 O O . VAL B 1 193 ? 3.787 -16.219 8.523 1 95.31 193 VAL B O 1
ATOM 4809 N N . PRO B 1 194 ? 5.43 -15.117 7.508 1 97.19 194 PRO B N 1
ATOM 4810 C CA . PRO B 1 194 ? 5.125 -13.922 8.305 1 97.19 194 PRO B CA 1
ATOM 4811 C C . PRO B 1 194 ? 3.68 -13.461 8.141 1 97.19 1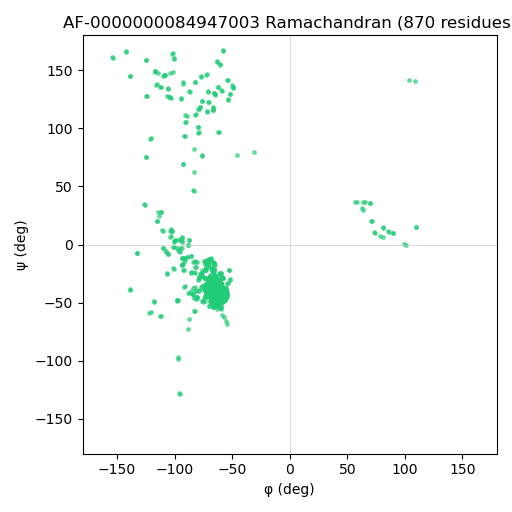94 PRO B C 1
ATOM 4813 O O . PRO B 1 194 ? 3.027 -13.109 9.125 1 97.19 194 PRO B O 1
ATOM 4816 N N . TYR B 1 195 ? 3.18 -13.406 6.902 1 97.31 195 TYR B N 1
ATOM 4817 C CA . TYR B 1 195 ? 1.799 -13 6.676 1 97.31 195 TYR B CA 1
ATOM 4818 C C . TYR B 1 195 ? 0.828 -13.961 7.344 1 97.31 195 TYR B C 1
ATOM 4820 O O . TYR B 1 195 ? -0.245 -13.562 7.797 1 97.31 195 TYR B O 1
ATOM 4828 N N . LEU B 1 196 ? 1.204 -15.25 7.355 1 96.69 196 LEU B N 1
ATOM 4829 C CA . LEU B 1 196 ? 0.381 -16.234 8.039 1 96.69 196 LEU B CA 1
ATOM 4830 C C . LEU B 1 196 ? 0.253 -15.906 9.523 1 96.69 196 LEU B C 1
ATOM 4832 O O . LEU B 1 196 ? -0.846 -15.945 10.086 1 96.69 196 LEU B O 1
ATOM 4836 N N . PHE B 1 197 ? 1.38 -15.594 10.148 1 98.06 197 PHE B N 1
ATOM 4837 C CA . PHE B 1 197 ? 1.354 -15.25 11.57 1 98.06 197 PHE B CA 1
ATOM 4838 C C . PHE B 1 197 ? 0.579 -13.953 11.797 1 98.06 197 PHE B C 1
ATOM 4840 O O . PHE B 1 197 ? -0.135 -13.82 12.789 1 98.06 197 PHE B O 1
ATOM 4847 N N . VAL B 1 198 ? 0.753 -12.961 10.93 1 98.25 198 VAL B N 1
ATOM 4848 C CA . VAL B 1 198 ? -0.02 -11.727 11.016 1 98.25 198 VAL B CA 1
ATOM 4849 C C . VAL B 1 198 ? -1.513 -12.047 10.961 1 98.25 198 VAL B C 1
ATOM 4851 O O . VAL B 1 198 ? -2.293 -11.539 11.766 1 98.25 198 VAL B O 1
ATOM 4854 N N . ALA B 1 199 ? -1.882 -12.914 10 1 97.12 199 ALA B N 1
ATOM 4855 C CA . ALA B 1 199 ? -3.281 -13.297 9.828 1 97.12 199 ALA B CA 1
ATOM 4856 C C . ALA B 1 199 ? -3.811 -14.016 11.062 1 97.12 199 ALA B C 1
ATOM 4858 O O . ALA B 1 199 ? -4.926 -13.742 11.523 1 97.12 199 ALA B O 1
ATOM 4859 N N . LEU B 1 200 ? -3.014 -14.93 11.562 1 97 200 LEU B N 1
ATOM 4860 C CA . LEU B 1 200 ? -3.432 -15.695 12.734 1 97 200 LEU B CA 1
ATOM 4861 C C . LEU B 1 200 ? -3.662 -14.781 13.93 1 97 200 LEU B C 1
ATOM 4863 O O . LEU B 1 200 ? -4.648 -14.938 14.656 1 97 200 LEU B O 1
ATOM 4867 N N . ILE B 1 201 ? -2.801 -13.828 14.125 1 98 201 ILE B N 1
ATOM 4868 C CA . ILE B 1 201 ? -2.895 -12.93 15.273 1 98 201 ILE B CA 1
ATOM 4869 C C . ILE B 1 201 ? -4.102 -12.008 15.102 1 98 201 ILE B C 1
ATOM 4871 O O . ILE B 1 201 ? -4.938 -11.906 16 1 98 201 ILE B O 1
ATOM 4875 N N . CYS B 1 202 ? -4.211 -11.32 13.977 1 97.56 202 CYS B N 1
ATOM 4876 C CA . CYS B 1 202 ? -5.285 -10.359 13.758 1 97.56 202 CYS B CA 1
ATOM 4877 C C . CYS B 1 202 ? -6.637 -11.055 13.688 1 97.56 202 CYS B C 1
ATOM 4879 O O . CYS B 1 202 ? -7.629 -10.547 14.219 1 97.56 202 CYS B O 1
ATOM 4881 N N . TRP B 1 203 ? -6.68 -12.195 13.008 1 95 203 TRP B N 1
ATOM 4882 C CA . TRP B 1 203 ? -7.902 -12.992 12.906 1 95 203 TRP B CA 1
ATOM 4883 C C . TRP B 1 203 ? -8.336 -13.5 14.273 1 95 203 TRP B C 1
ATOM 4885 O O . TRP B 1 203 ? -9.523 -13.477 14.602 1 95 203 TRP B O 1
ATOM 4895 N N . SER B 1 204 ? -7.359 -13.977 15.094 1 95.5 204 SER B N 1
ATOM 4896 C CA . SER B 1 204 ? -7.68 -14.445 16.438 1 95.5 204 SER B CA 1
ATOM 4897 C C . SER B 1 204 ? -8.25 -13.32 17.297 1 95.5 204 SER B C 1
ATOM 4899 O O . SER B 1 204 ? -9.234 -13.516 18.016 1 95.5 204 SER B O 1
ATOM 4901 N N . ILE B 1 205 ? -7.715 -12.164 17.188 1 95.88 205 ILE B N 1
ATOM 4902 C CA . ILE B 1 205 ? -8.156 -11.016 17.984 1 95.88 205 ILE B CA 1
ATOM 4903 C C . ILE B 1 205 ? -9.578 -10.633 17.578 1 95.88 205 ILE B C 1
ATOM 4905 O O . ILE B 1 205 ? -10.469 -10.531 18.438 1 95.88 205 ILE B O 1
ATOM 4909 N N . ARG B 1 206 ? -9.844 -10.477 16.312 1 94.06 206 ARG B N 1
ATOM 4910 C CA . ARG B 1 206 ? -11.102 -9.914 15.836 1 94.06 206 ARG B CA 1
ATOM 4911 C C . ARG B 1 206 ? -12.188 -10.984 15.766 1 94.06 206 ARG B C 1
ATOM 4913 O O . ARG B 1 206 ? -13.32 -10.75 16.172 1 94.06 206 ARG B O 1
ATOM 4920 N N . THR B 1 207 ? -11.867 -12.18 15.266 1 91.25 207 THR B N 1
ATOM 4921 C CA . THR B 1 207 ? -12.883 -13.172 14.914 1 91.25 207 THR B CA 1
ATOM 4922 C C . THR B 1 207 ? -13.047 -14.195 16.031 1 91.25 207 THR B C 1
ATOM 4924 O O . THR B 1 207 ? -14.172 -14.5 16.438 1 91.25 207 THR B O 1
ATOM 4927 N N . ILE B 1 208 ? -11.961 -14.734 16.516 1 91.25 208 ILE B N 1
ATOM 4928 C CA . ILE B 1 208 ? -12.062 -15.773 17.531 1 91.25 208 ILE B CA 1
ATOM 4929 C C . ILE B 1 208 ? -12.422 -15.156 18.875 1 91.25 208 ILE B C 1
ATOM 4931 O O . ILE B 1 208 ? -13.367 -15.594 19.547 1 91.25 208 ILE B O 1
ATOM 4935 N N . MET B 1 209 ? -11.688 -14.102 19.266 1 93.69 209 MET B N 1
ATOM 4936 C CA . MET B 1 209 ? -11.93 -13.461 20.562 1 93.69 209 MET B CA 1
ATOM 4937 C C . MET B 1 209 ? -13.102 -12.492 20.469 1 93.69 209 MET B C 1
ATOM 4939 O O . MET B 1 209 ? -13.664 -12.102 21.5 1 93.69 209 MET B O 1
ATOM 4943 N N . GLY B 1 210 ? -13.414 -12.102 19.266 1 91.5 210 GLY B N 1
ATOM 4944 C CA . GLY B 1 210 ? -14.508 -11.164 19.078 1 91.5 210 GLY B CA 1
ATOM 4945 C C . GLY B 1 210 ? -14.188 -9.758 19.562 1 91.5 210 GLY B C 1
ATOM 4946 O O . GLY B 1 210 ? -15.094 -8.969 19.828 1 91.5 210 GLY B O 1
ATOM 4947 N N . PHE B 1 211 ? -12.953 -9.523 19.672 1 92.88 211 PHE B N 1
ATOM 4948 C CA . PHE B 1 211 ? -12.539 -8.211 20.156 1 92.88 211 PHE B CA 1
ATOM 4949 C C . PHE B 1 211 ? -12.57 -7.188 19.016 1 92.88 211 PHE B C 1
ATOM 4951 O O . PHE B 1 211 ? -11.758 -7.246 18.094 1 92.88 211 PHE B O 1
ATOM 4958 N N . ASP B 1 212 ? -13.461 -6.266 19.094 1 91.38 212 ASP B N 1
ATOM 4959 C CA . ASP B 1 212 ? -13.633 -5.211 18.094 1 91.38 212 ASP B CA 1
ATOM 4960 C C . ASP B 1 212 ? -12.812 -3.979 18.453 1 91.38 212 ASP B C 1
ATOM 4962 O O . ASP B 1 212 ? -13.328 -3.023 19.031 1 91.38 212 ASP B O 1
ATOM 4966 N N . ILE B 1 213 ? -11.625 -3.928 17.906 1 90.81 213 ILE B N 1
ATOM 4967 C CA . ILE B 1 213 ? -10.664 -2.885 18.25 1 90.81 213 ILE B CA 1
ATOM 4968 C C . ILE B 1 213 ? -11.227 -1.52 17.859 1 90.81 213 ILE B C 1
ATOM 4970 O O . ILE B 1 213 ? -11.25 -0.593 18.672 1 90.81 213 ILE B O 1
ATOM 4974 N N . PRO B 1 214 ? -11.664 -1.382 16.609 1 87.81 214 PRO B N 1
ATOM 4975 C CA . PRO B 1 214 ? -12.18 -0.062 16.25 1 87.81 214 PRO B CA 1
ATOM 4976 C C . PRO B 1 214 ? -13.312 0.406 17.156 1 87.81 214 PRO B C 1
ATOM 4978 O O . PRO B 1 214 ? -13.375 1.587 17.516 1 87.81 214 PRO B O 1
ATOM 4981 N N . ALA B 1 215 ? -14.172 -0.488 17.562 1 86.5 215 ALA B N 1
ATOM 4982 C CA . ALA B 1 215 ? -15.273 -0.127 18.453 1 86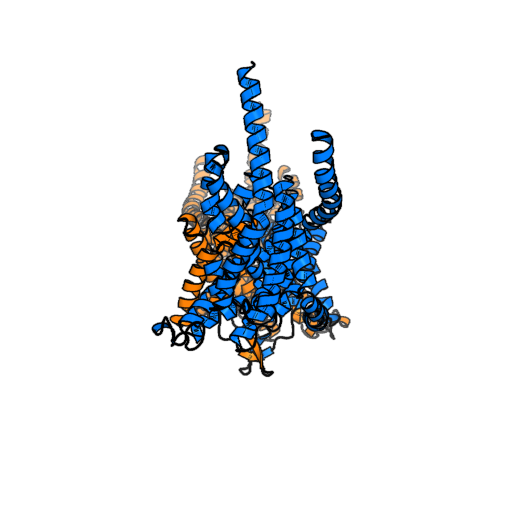.5 215 ALA B CA 1
ATOM 4983 C C . ALA B 1 215 ? -14.758 0.292 19.812 1 86.5 215 ALA B C 1
ATOM 4985 O O . ALA B 1 215 ? -15.273 1.232 20.422 1 86.5 215 ALA B O 1
ATOM 4986 N N . VAL B 1 216 ? -13.812 -0.47 20.281 1 87.38 216 VAL B N 1
ATOM 4987 C CA . VAL B 1 216 ? -13.234 -0.156 21.594 1 87.38 216 VAL B CA 1
ATOM 4988 C C . VAL B 1 216 ? -12.555 1.213 21.531 1 87.38 216 VAL B C 1
ATOM 4990 O O . VAL B 1 216 ? -12.719 2.025 22.453 1 87.38 216 VAL B O 1
ATOM 4993 N N . ILE B 1 217 ? -11.859 1.45 20.5 1 85.69 217 ILE B N 1
ATOM 4994 C CA . ILE B 1 217 ? -11.148 2.717 20.344 1 85.69 217 ILE B CA 1
ATOM 4995 C C . ILE B 1 217 ? -12.156 3.861 20.234 1 85.69 217 ILE B C 1
ATOM 4997 O O . ILE B 1 217 ? -12 4.895 20.891 1 85.69 217 ILE B O 1
ATOM 5001 N N . THR B 1 218 ? -13.172 3.646 19.5 1 80.94 218 THR B N 1
ATOM 5002 C CA . THR B 1 218 ? -14.18 4.672 19.25 1 80.94 218 THR B CA 1
ATOM 5003 C C . THR B 1 218 ? -14.945 4.996 20.531 1 80.94 218 THR B C 1
ATOM 5005 O O . THR B 1 218 ? -15.266 6.156 20.797 1 80.94 218 THR B O 1
ATOM 5008 N N . ASN B 1 219 ? -15.156 3.977 21.297 1 82 219 ASN B N 1
ATOM 5009 C CA . ASN B 1 219 ? -16.031 4.156 22.453 1 82 219 ASN B CA 1
ATOM 5010 C C . ASN B 1 219 ? -15.242 4.535 23.703 1 82 219 ASN B C 1
ATOM 5012 O O . ASN B 1 219 ? -15.781 5.164 24.625 1 82 219 ASN B O 1
ATOM 5016 N N . ILE B 1 220 ? -13.969 4.203 23.672 1 80.5 220 ILE B N 1
ATOM 5017 C CA . ILE B 1 220 ? -13.227 4.414 24.922 1 80.5 220 ILE B CA 1
ATOM 5018 C C . ILE B 1 220 ? -12.102 5.426 24.688 1 80.5 220 ILE B C 1
ATOM 5020 O O . ILE B 1 220 ? -12.016 6.438 25.375 1 80.5 220 ILE B O 1
ATOM 5024 N N . LEU B 1 221 ? -11.344 5.219 23.656 1 79.06 221 LEU B N 1
ATOM 5025 C CA . LEU B 1 221 ? -10.125 6.004 23.469 1 79.06 221 LEU B CA 1
ATOM 5026 C C . LEU B 1 221 ? -10.445 7.355 22.844 1 79.06 221 LEU B C 1
ATOM 5028 O O . LEU B 1 221 ? -9.891 8.383 23.25 1 79.06 221 LEU B O 1
ATOM 5032 N N . LEU B 1 222 ? -11.32 7.32 21.953 1 75.56 222 LEU B N 1
ATOM 5033 C CA . LEU B 1 222 ? -11.57 8.547 21.203 1 75.56 222 LEU B CA 1
ATOM 5034 C C . LEU B 1 222 ? -12.195 9.617 22.109 1 75.56 222 LEU B C 1
ATOM 5036 O O . LEU B 1 222 ? -11.797 10.781 22.047 1 75.56 222 LEU B O 1
ATOM 5040 N N . PRO B 1 223 ? -13.062 9.242 23 1 75.12 223 PRO B N 1
ATOM 5041 C CA . PRO B 1 223 ? -13.555 10.25 23.938 1 75.12 223 PRO B CA 1
ATOM 5042 C C . PRO B 1 223 ? -12.461 10.82 24.844 1 75.12 223 PRO B C 1
ATOM 5044 O O . PRO B 1 223 ? -12.461 12.008 25.141 1 75.12 223 PRO B O 1
ATOM 5047 N N . VAL B 1 224 ? -11.523 9.992 25.141 1 76.69 224 VAL B N 1
ATOM 5048 C CA . VAL B 1 224 ? -10.391 10.445 25.938 1 76.69 224 VAL B CA 1
ATOM 5049 C C . VAL B 1 224 ? -9.508 11.383 25.125 1 76.69 224 VAL B C 1
ATOM 5051 O O . VAL B 1 224 ? -9.055 12.414 25.609 1 76.69 224 VAL B O 1
ATOM 5054 N N . LEU B 1 225 ? -9.406 11.039 23.906 1 80 225 LEU B N 1
ATOM 5055 C CA . LEU B 1 225 ? -8.594 11.852 23 1 80 225 LEU B CA 1
ATOM 5056 C C . LEU B 1 225 ? -9.266 13.18 22.703 1 80 225 LEU B C 1
ATOM 5058 O O . LEU B 1 225 ? -8.602 14.203 22.547 1 80 225 LEU B O 1
ATOM 5062 N N . SER B 1 226 ? -10.539 13.086 22.719 1 81.06 226 SER B N 1
ATOM 5063 C CA . SER B 1 226 ? -11.281 14.328 22.5 1 81.06 226 SER B CA 1
ATOM 5064 C C . SER B 1 226 ? -11.07 15.305 23.641 1 81.06 226 SER B C 1
ATOM 5066 O O . SER B 1 226 ? -11.109 16.516 23.453 1 81.06 226 SER B O 1
ATOM 5068 N N . GLY B 1 227 ? -10.852 14.742 24.781 1 85.81 227 GLY B N 1
ATOM 5069 C CA . GLY B 1 227 ? -10.562 15.57 25.938 1 85.81 227 GLY B CA 1
ATOM 5070 C C . GLY B 1 227 ? -9.234 16.281 25.844 1 85.81 227 GLY B C 1
ATOM 5071 O O . GLY B 1 227 ? -9.023 17.312 26.5 1 85.81 227 GLY B O 1
ATOM 5072 N N . ALA B 1 228 ? -8.453 15.711 24.984 1 89.31 228 ALA B N 1
ATOM 5073 C CA . ALA B 1 228 ? -7.141 16.328 24.797 1 89.31 228 ALA B CA 1
ATOM 5074 C C . ALA B 1 228 ? -7.258 17.641 24.031 1 89.31 228 ALA B C 1
ATOM 5076 O O . ALA B 1 228 ? -6.359 18.484 24.094 1 89.31 228 ALA B O 1
ATOM 5077 N N . ASP B 1 229 ? -8.336 17.781 23.297 1 94.12 229 ASP B N 1
ATOM 5078 C CA . ASP B 1 229 ? -8.586 19.047 22.609 1 94.12 229 ASP B CA 1
ATOM 5079 C C . ASP B 1 229 ? -9.086 20.109 23.578 1 94.12 229 ASP B C 1
ATOM 5081 O O . ASP B 1 229 ? -10.281 20.406 23.625 1 94.12 229 ASP B O 1
ATOM 5085 N N . ASN B 1 230 ? -8.227 20.641 24.328 1 95.25 230 ASN B N 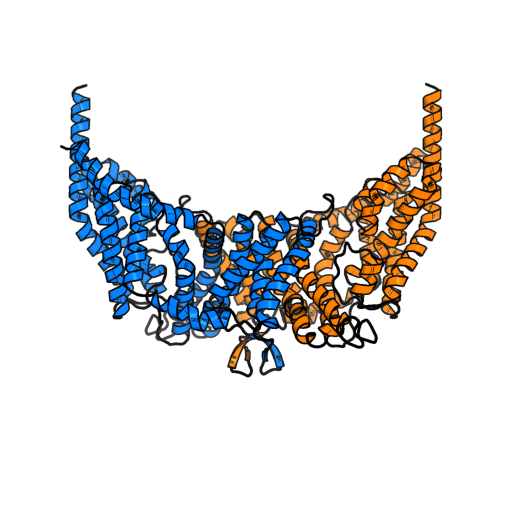1
ATOM 5086 C CA . ASN B 1 230 ? -8.523 21.719 25.25 1 95.25 230 ASN B CA 1
ATOM 5087 C C . ASN B 1 230 ? -7.375 22.734 25.312 1 95.25 230 ASN B C 1
ATOM 5089 O O . ASN B 1 230 ? -6.27 22.453 24.844 1 95.25 230 ASN B O 1
ATOM 5093 N N . ILE B 1 231 ? -7.68 23.828 25.875 1 96.69 231 ILE B N 1
ATOM 5094 C CA . ILE B 1 231 ? -6.781 24.969 25.766 1 96.69 231 ILE B CA 1
ATOM 5095 C C . ILE B 1 231 ? -5.484 24.688 26.516 1 96.69 231 ILE B C 1
ATOM 5097 O O . ILE B 1 231 ? -4.41 25.125 26.109 1 96.69 231 ILE B O 1
ATOM 5101 N N . PHE B 1 232 ? -5.477 23.906 27.562 1 95.94 232 PHE B N 1
ATOM 5102 C CA . PHE B 1 232 ? -4.297 23.656 28.391 1 95.94 232 PHE B CA 1
ATOM 5103 C C . PHE B 1 232 ? -3.311 22.75 27.656 1 95.94 232 PHE B C 1
ATOM 5105 O O . PHE B 1 232 ? -2.117 23.047 27.594 1 95.94 232 PHE B O 1
ATOM 5112 N N . VAL B 1 233 ? -3.871 21.672 27.125 1 94.19 233 VAL B N 1
ATOM 5113 C CA . VAL B 1 233 ? -3.004 20.75 26.406 1 94.19 233 VAL B CA 1
ATOM 5114 C C . VAL B 1 233 ? -2.475 21.406 25.141 1 94.19 233 VAL B C 1
ATOM 5116 O O . VAL B 1 233 ? -1.311 21.234 24.781 1 94.19 233 VAL B O 1
ATOM 5119 N N . PHE B 1 234 ? -3.314 22.156 24.531 1 95.94 234 PHE B N 1
ATOM 5120 C CA . PHE B 1 234 ? -2.943 22.906 23.328 1 95.94 234 PHE B CA 1
ATOM 5121 C C . PHE B 1 234 ? -1.79 23.859 23.625 1 95.94 234 PHE B C 1
ATOM 5123 O O . PHE B 1 234 ? -0.764 23.812 22.938 1 95.94 234 PHE B O 1
ATOM 5130 N N . CYS B 1 235 ? -1.914 24.672 24.594 1 96.69 235 CYS B N 1
ATOM 5131 C CA . CYS B 1 235 ? -0.896 25.656 24.938 1 96.69 235 CYS B CA 1
ATOM 5132 C C . CYS B 1 235 ? 0.395 24.969 25.375 1 96.69 235 CYS B C 1
ATOM 5134 O O . CYS B 1 235 ? 1.489 25.438 25.062 1 96.69 235 CYS B O 1
ATOM 5136 N N . PHE B 1 236 ? 0.197 23.922 26.031 1 93.5 236 PHE B N 1
ATOM 5137 C CA . PHE B 1 236 ? 1.377 23.188 26.484 1 93.5 236 PHE B CA 1
ATOM 5138 C C . PHE B 1 236 ? 2.15 22.625 25.297 1 93.5 236 PHE B C 1
ATOM 5140 O O . PHE B 1 236 ? 3.383 22.672 25.281 1 93.5 236 PHE B O 1
ATOM 5147 N N . ALA B 1 237 ? 1.48 22.031 24.422 1 91.81 237 ALA B N 1
ATOM 5148 C CA . ALA B 1 237 ? 2.117 21.438 23.25 1 91.81 237 ALA B CA 1
ATOM 5149 C C . ALA B 1 237 ? 2.967 22.469 22.516 1 91.81 237 ALA B C 1
ATOM 5151 O O . ALA B 1 237 ? 4.098 22.188 22.109 1 91.81 237 ALA B O 1
ATOM 5152 N N . TYR B 1 238 ? 2.451 23.672 22.344 1 94.19 238 TYR B N 1
ATOM 5153 C CA . TYR B 1 238 ? 3.164 24.656 21.531 1 94.19 238 TYR B CA 1
ATOM 5154 C C . TYR B 1 238 ? 4.188 25.406 22.375 1 94.19 238 TYR B C 1
ATOM 5156 O O . TYR B 1 238 ? 5.172 25.938 21.844 1 94.19 238 TYR B O 1
ATOM 5164 N N . PHE B 1 239 ? 3.932 25.422 23.703 1 93.12 239 PHE B N 1
ATOM 5165 C CA . PHE B 1 239 ? 4.996 25.844 24.609 1 93.12 239 PHE B CA 1
ATOM 5166 C C . PHE B 1 239 ? 6.203 24.922 24.484 1 93.12 239 PHE B C 1
ATOM 5168 O O . PHE B 1 239 ? 7.332 25.391 24.328 1 93.12 239 PHE B O 1
ATOM 5175 N N . PHE B 1 240 ? 5.852 23.719 24.469 1 88.69 240 PHE B N 1
ATOM 5176 C CA . PHE B 1 240 ? 6.902 22.719 24.422 1 88.69 240 PHE B CA 1
ATOM 5177 C C . PHE B 1 240 ? 7.605 22.734 23.062 1 88.69 240 PHE B C 1
ATOM 5179 O O . PHE B 1 240 ? 8.828 22.625 23 1 88.69 240 PHE B O 1
ATOM 5186 N N . ALA B 1 241 ? 6.902 22.812 22.031 1 90.44 241 ALA B N 1
ATOM 5187 C CA . ALA B 1 241 ? 7.484 22.875 20.703 1 90.44 241 ALA B CA 1
ATOM 5188 C C . ALA B 1 241 ? 8.445 24.062 20.578 1 90.44 241 ALA B C 1
ATOM 5190 O O . ALA B 1 241 ? 9.523 23.938 20 1 90.44 241 ALA B O 1
ATOM 5191 N N . SER B 1 242 ? 8.047 25.188 21.109 1 91 242 SER B N 1
ATOM 5192 C CA . SER B 1 242 ? 8.891 26.375 21.047 1 91 242 SER B CA 1
ATOM 5193 C C . SER B 1 242 ? 10.156 26.203 21.875 1 91 242 SER B C 1
ATOM 5195 O O . SER B 1 242 ? 11.227 26.688 21.5 1 91 242 SER B O 1
ATOM 5197 N N . LEU B 1 243 ? 10.047 25.516 22.906 1 86.69 243 LEU B N 1
ATOM 5198 C CA . LEU B 1 243 ? 11.219 25.219 23.734 1 86.69 243 LEU B CA 1
ATOM 5199 C C . LEU B 1 243 ? 12.211 24.344 22.969 1 86.69 243 LEU B C 1
ATOM 5201 O O . LEU B 1 243 ? 13.422 24.547 23.062 1 86.69 243 LEU B O 1
ATOM 5205 N N . CYS B 1 244 ? 11.695 23.453 22.297 1 83.75 244 CYS B N 1
ATOM 5206 C CA . CYS B 1 244 ? 12.555 22.594 21.484 1 83.75 244 CYS B CA 1
ATOM 5207 C C . CYS B 1 244 ? 13.281 23.406 20.422 1 83.75 244 CYS B C 1
ATOM 5209 O O . CYS B 1 244 ? 14.484 23.219 20.219 1 83.75 244 CYS B O 1
ATOM 5211 N N . TRP B 1 245 ? 12.578 24.234 19.828 1 85.88 245 TRP B N 1
ATOM 5212 C CA . TRP B 1 245 ? 13.18 25.047 18.797 1 85.88 245 TRP B CA 1
ATOM 5213 C C . TRP B 1 245 ? 14.32 25.891 19.344 1 85.88 245 TRP B C 1
ATOM 5215 O O . TRP B 1 245 ? 15.391 25.969 18.734 1 85.88 245 TRP B O 1
ATOM 5225 N N . VAL B 1 246 ? 14.141 26.469 20.453 1 84.25 246 VAL B N 1
ATOM 5226 C CA . VAL B 1 246 ? 15.148 27.359 21.016 1 84.25 246 VAL B CA 1
ATOM 5227 C C . VAL B 1 246 ? 16.359 26.547 21.484 1 84.25 246 VAL B C 1
ATOM 5229 O O . VAL B 1 246 ? 17.453 27.094 21.625 1 84.25 246 VAL B O 1
ATOM 5232 N N . CYS B 1 247 ? 16.125 25.25 21.578 1 77.56 247 CYS B N 1
ATOM 5233 C CA . CYS B 1 247 ? 17.234 24.359 21.938 1 77.56 247 CYS B CA 1
ATOM 5234 C C . CYS B 1 247 ? 17.859 23.766 20.688 1 77.56 247 CYS B C 1
ATOM 5236 O O . CYS B 1 247 ? 18.75 22.922 20.781 1 77.56 247 CYS B O 1
ATOM 5238 N N . GLY B 1 248 ? 17.406 24.172 19.641 1 73.88 248 GLY B N 1
ATOM 5239 C CA . GLY B 1 248 ? 18 23.719 18.406 1 73.88 248 GLY B CA 1
ATOM 5240 C C . GLY B 1 248 ? 17.375 22.453 17.859 1 73.88 248 GLY B C 1
ATOM 5241 O O . GLY B 1 248 ? 17.891 21.828 16.938 1 73.88 248 GLY B O 1
ATOM 5242 N N . ILE B 1 249 ? 16.312 22.109 18.469 1 75.31 249 ILE B N 1
ATOM 5243 C CA . ILE B 1 249 ? 15.586 20.922 18.047 1 75.31 249 ILE B CA 1
ATOM 5244 C C . ILE B 1 249 ? 14.312 21.328 17.297 1 75.31 249 ILE B C 1
ATOM 5246 O O . ILE B 1 249 ? 13.641 22.281 17.688 1 75.31 249 ILE B O 1
ATOM 5250 N N . HIS B 1 250 ? 14.102 20.672 16.172 1 80 250 HIS B N 1
ATOM 5251 C CA . HIS B 1 250 ? 12.883 20.984 15.43 1 80 250 HIS B CA 1
ATOM 5252 C C . HIS B 1 250 ? 11.641 20.656 16.25 1 80 250 HIS B C 1
ATOM 5254 O O . HIS B 1 250 ? 11.125 19.547 16.188 1 80 250 HIS B O 1
ATOM 5260 N N . GLY B 1 251 ? 11.133 21.609 16.859 1 80.12 251 GLY B N 1
ATOM 5261 C CA . GLY B 1 251 ? 10.055 21.422 17.828 1 80.12 251 GLY B CA 1
ATOM 5262 C C . GLY B 1 251 ? 8.781 20.891 17.203 1 80.12 251 GLY B C 1
ATOM 5263 O O . GLY B 1 251 ? 8.07 20.094 17.812 1 80.12 251 GLY B O 1
ATOM 5264 N N . ASP B 1 252 ? 8.43 21.312 16.031 1 83.69 252 ASP B N 1
ATOM 5265 C CA . ASP B 1 252 ? 7.211 20.859 15.359 1 83.69 252 ASP B CA 1
ATOM 5266 C C . ASP B 1 252 ? 7.262 19.359 15.086 1 83.69 252 ASP B C 1
ATOM 5268 O O . ASP B 1 252 ? 6.242 18.672 15.188 1 83.69 252 ASP B O 1
ATOM 5272 N N . ASN B 1 253 ? 8.414 18.938 14.742 1 75.44 253 ASN B N 1
ATOM 5273 C CA . ASN B 1 253 ? 8.555 17.516 14.469 1 75.44 253 ASN B CA 1
ATOM 5274 C C . ASN B 1 253 ? 8.398 16.672 15.742 1 75.44 253 ASN B C 1
ATOM 5276 O O . ASN B 1 253 ? 7.777 15.609 15.719 1 75.44 253 ASN B O 1
ATOM 5280 N N . ILE B 1 254 ? 8.945 17.219 16.797 1 77.38 254 ILE B N 1
ATOM 5281 C CA . ILE B 1 254 ? 8.898 16.484 18.047 1 77.38 254 ILE B CA 1
ATOM 5282 C C . ILE B 1 254 ? 7.461 16.422 18.562 1 77.38 254 ILE B C 1
ATOM 5284 O O . ILE B 1 254 ? 6.957 15.336 18.875 1 77.38 254 ILE B O 1
ATOM 5288 N N . VAL B 1 255 ? 6.836 17.5 18.578 1 82.75 255 VAL B N 1
ATOM 5289 C CA . VAL B 1 255 ? 5.469 17.547 19.078 1 82.75 255 VAL B CA 1
ATOM 5290 C C . VAL B 1 255 ? 4.527 16.859 18.109 1 82.75 255 VAL B C 1
ATOM 5292 O O . VAL B 1 255 ? 3.605 16.141 18.516 1 82.75 255 VAL B O 1
ATOM 5295 N N . GLY B 1 256 ? 4.746 17.062 16.922 1 82.94 256 GLY B N 1
ATOM 5296 C CA . GLY B 1 256 ? 3.922 16.453 15.891 1 82.94 256 GLY B CA 1
ATOM 5297 C C . GLY B 1 256 ? 3.922 14.93 15.945 1 82.94 256 GLY B C 1
ATOM 5298 O O . GLY B 1 256 ? 2.895 14.297 15.703 1 82.94 256 GLY B O 1
ATOM 5299 N N . THR B 1 257 ? 5.039 14.414 16.25 1 75.5 257 THR B N 1
ATOM 5300 C CA . THR B 1 257 ? 5.168 12.961 16.328 1 75.5 257 THR B CA 1
ATOM 5301 C C . THR B 1 257 ? 4.184 12.391 17.359 1 75.5 257 THR B C 1
ATOM 5303 O O . THR B 1 257 ? 3.664 11.289 17.172 1 75.5 257 THR B O 1
ATOM 5306 N N . VAL B 1 258 ? 3.859 13.203 18.328 1 77.5 258 VAL B N 1
ATOM 5307 C CA . VAL B 1 258 ? 3.018 12.734 19.422 1 77.5 258 VAL B CA 1
ATOM 5308 C C . VAL B 1 258 ? 1.55 13 19.109 1 77.5 258 VAL B C 1
ATOM 5310 O O . VAL B 1 258 ? 0.688 12.148 19.344 1 77.5 258 VAL B O 1
ATOM 5313 N N . ILE B 1 259 ? 1.328 14.039 18.516 1 87.62 259 ILE B N 1
ATOM 5314 C CA . ILE B 1 259 ? -0.065 14.469 18.5 1 87.62 259 ILE B CA 1
ATOM 5315 C C . ILE B 1 259 ? -0.648 14.266 17.094 1 87.62 259 ILE B C 1
ATOM 5317 O O . ILE B 1 259 ? -1.864 14.336 16.906 1 87.62 259 ILE B O 1
ATOM 5321 N N . SER B 1 260 ? 0.132 13.883 16.156 1 86.81 260 SER B N 1
ATOM 5322 C CA . SER B 1 260 ? -0.29 13.852 14.75 1 86.81 260 SER B CA 1
ATOM 5323 C C . SER B 1 260 ? -1.474 12.906 14.555 1 86.81 260 SER B C 1
ATOM 5325 O O . SER B 1 260 ? -2.416 13.227 13.828 1 86.81 260 SER B O 1
ATOM 5327 N N . PRO B 1 261 ? -1.498 11.734 15.156 1 85.62 261 PRO B N 1
ATOM 5328 C CA . PRO B 1 261 ? -2.652 10.859 14.953 1 85.62 261 PRO B CA 1
ATOM 5329 C C . PRO B 1 261 ? -3.961 11.484 15.43 1 85.62 261 PRO B C 1
ATOM 5331 O O . PRO B 1 261 ? -5 11.32 14.789 1 85.62 261 PRO B O 1
ATOM 5334 N N . MET B 1 262 ? -3.846 12.18 16.469 1 89 262 MET B N 1
ATOM 5335 C CA . MET B 1 262 ? -5.031 12.836 17 1 89 262 MET B CA 1
ATOM 5336 C C . MET B 1 262 ? -5.484 13.977 16.094 1 89 262 MET B C 1
ATOM 5338 O O . MET B 1 262 ? -6.672 14.109 15.805 1 89 262 MET B O 1
ATOM 5342 N N . LEU B 1 263 ? -4.559 14.688 15.664 1 91.06 263 LEU B N 1
ATOM 5343 C CA . LEU B 1 263 ? -4.887 15.844 14.836 1 91.06 263 LEU B CA 1
ATOM 5344 C C . LEU B 1 263 ? -5.477 15.398 13.5 1 91.06 263 LEU B C 1
ATOM 5346 O O . LEU B 1 263 ? -6.383 16.047 12.969 1 91.06 263 LEU B O 1
ATOM 5350 N N . GLN B 1 264 ? -4.953 14.328 13 1 87.81 264 GLN B N 1
ATOM 5351 C CA . GLN B 1 264 ? -5.504 13.805 11.75 1 87.81 264 GLN B CA 1
ATOM 5352 C C . GLN B 1 264 ? -6.93 13.305 11.953 1 87.81 264 GLN B C 1
ATOM 5354 O O . GLN B 1 264 ? -7.805 13.555 11.117 1 87.81 264 GLN B O 1
ATOM 5359 N N . THR B 1 265 ? -7.094 12.57 13.016 1 88.5 265 THR B N 1
ATOM 5360 C CA . THR B 1 265 ? -8.43 12.086 13.352 1 88.5 265 THR B CA 1
ATOM 5361 C C . THR B 1 265 ? -9.406 13.25 13.492 1 88.5 265 THR B C 1
ATOM 5363 O O . THR B 1 265 ? -10.508 13.219 12.93 1 88.5 265 THR B O 1
ATOM 5366 N N . TRP B 1 266 ? -9 14.258 14.18 1 92.31 266 TRP B N 1
ATOM 5367 C CA . TRP B 1 266 ? -9.867 15.398 14.445 1 92.31 266 TRP B CA 1
ATOM 5368 C C . TRP B 1 266 ? -10.148 16.172 13.164 1 92.31 266 TRP B C 1
ATOM 5370 O O . TRP B 1 266 ? -11.25 16.688 12.984 1 92.31 266 TRP B O 1
ATOM 5380 N N . MET B 1 267 ? -9.141 16.266 12.305 1 92.31 267 MET B N 1
ATOM 5381 C CA . MET B 1 267 ? -9.336 16.938 11.023 1 92.31 267 MET B CA 1
ATOM 5382 C C . MET B 1 267 ? -10.406 16.234 10.195 1 92.31 267 MET B C 1
ATOM 5384 O O . MET B 1 267 ? -11.289 16.875 9.625 1 92.31 267 MET B O 1
ATOM 5388 N N . ILE B 1 268 ? -10.312 14.961 10.133 1 89.25 268 ILE B N 1
ATOM 5389 C CA . ILE B 1 268 ? -11.273 14.18 9.359 1 89.25 268 ILE B CA 1
ATOM 5390 C C . ILE B 1 268 ? -12.664 14.297 9.984 1 89.25 268 ILE B C 1
ATOM 5392 O O . ILE B 1 268 ? -13.656 14.469 9.273 1 89.25 268 ILE B O 1
ATOM 5396 N N . GLU B 1 269 ? -12.789 14.258 11.305 1 90.06 269 GLU B N 1
ATOM 5397 C CA . GLU B 1 269 ? -14.062 14.414 12 1 90.06 269 GLU B CA 1
ATOM 5398 C C . GLU B 1 269 ? -14.68 15.781 11.719 1 90.06 269 GLU B C 1
ATOM 5400 O O . GLU B 1 269 ? -15.891 15.891 11.508 1 90.06 269 GLU B O 1
ATOM 5405 N N . ASN B 1 270 ? -13.836 16.781 11.742 1 94.19 270 ASN B N 1
ATOM 5406 C CA . ASN B 1 270 ? -14.32 18.109 11.414 1 94.19 270 ASN B CA 1
ATOM 5407 C C . ASN B 1 270 ? -14.867 18.172 9.984 1 94.19 270 ASN B C 1
ATOM 5409 O O . ASN B 1 270 ? -15.93 18.75 9.75 1 94.19 270 ASN B O 1
ATOM 5413 N N . THR B 1 271 ? -14.117 17.625 9.094 1 91.31 271 THR B N 1
ATOM 5414 C CA . THR B 1 271 ? -14.531 17.625 7.691 1 91.31 271 THR B CA 1
ATOM 5415 C C . THR B 1 271 ? -15.852 16.875 7.516 1 91.31 271 THR B C 1
ATOM 5417 O O . THR B 1 271 ? -16.75 17.344 6.816 1 91.31 271 THR B O 1
ATOM 5420 N N . GLU B 1 272 ? -15.93 15.719 8.133 1 87.19 272 GLU B N 1
ATOM 5421 C CA . GLU B 1 272 ? -17.141 14.898 8.055 1 87.19 272 GLU B CA 1
ATOM 5422 C C . GLU B 1 272 ? -18.344 15.648 8.609 1 87.19 272 GLU B C 1
ATOM 5424 O O . GLU B 1 272 ? -19.422 15.648 8 1 87.19 272 GLU B O 1
ATOM 5429 N N . ALA B 1 273 ? -18.188 16.312 9.742 1 90.81 273 ALA B N 1
ATOM 5430 C CA . ALA B 1 273 ? -19.266 17.094 10.352 1 90.81 273 ALA B CA 1
ATOM 5431 C C . ALA B 1 273 ? -19.688 18.25 9.461 1 90.81 273 ALA B C 1
ATOM 5433 O O . ALA B 1 273 ? -20.875 18.469 9.227 1 90.81 273 ALA B O 1
ATOM 5434 N N . TYR B 1 274 ? -18.719 18.891 8.953 1 89.75 274 TYR B N 1
ATOM 5435 C CA . TYR B 1 274 ? -18.984 20.031 8.102 1 89.75 274 TYR B CA 1
ATOM 5436 C C . TYR B 1 274 ? -19.75 19.625 6.848 1 89.75 274 TYR B C 1
ATOM 5438 O O . TYR B 1 274 ? -20.719 20.281 6.465 1 89.75 274 TYR B O 1
ATOM 5446 N N . THR B 1 275 ? -19.281 18.578 6.211 1 85.56 275 THR B N 1
ATOM 5447 C CA . THR B 1 275 ? -19.922 18.125 4.977 1 85.56 275 THR B CA 1
ATOM 5448 C C . THR B 1 275 ? -21.328 17.609 5.25 1 85.56 275 THR B C 1
ATOM 5450 O O . THR B 1 275 ? -22.188 17.625 4.363 1 85.56 275 THR B O 1
ATOM 5453 N N . ALA B 1 276 ? -21.547 17.219 6.5 1 84.88 276 ALA B N 1
ATOM 5454 C CA . ALA B 1 276 ? -22.875 16.75 6.91 1 84.88 276 ALA B CA 1
ATOM 5455 C C . ALA B 1 276 ? -23.75 17.906 7.371 1 84.88 276 ALA B C 1
ATOM 5457 O O . ALA B 1 276 ? -24.906 17.703 7.773 1 84.88 276 ALA B O 1
ATOM 5458 N N . GLY B 1 277 ? -23.203 19.109 7.336 1 86.19 277 GLY B N 1
ATOM 5459 C CA . GLY B 1 277 ? -23.969 20.297 7.738 1 86.19 277 GLY B CA 1
ATOM 5460 C C . GLY B 1 277 ? -24.016 20.484 9.242 1 86.19 277 GLY B C 1
ATOM 5461 O O . GLY B 1 277 ? -24.875 21.203 9.758 1 86.19 277 GLY B O 1
ATOM 5462 N N . LEU B 1 278 ? -23.141 19.766 9.852 1 91.19 278 LEU B N 1
ATOM 5463 C CA . LEU B 1 278 ? -23.078 19.844 11.312 1 91.19 278 LEU B CA 1
ATOM 5464 C C . LEU B 1 278 ? -21.906 20.719 11.75 1 91.19 278 LEU B C 1
ATOM 5466 O O . LEU B 1 278 ? -21 21 10.953 1 91.19 278 LEU B O 1
ATOM 5470 N N . ALA B 1 279 ? -21.984 21.094 12.992 1 92.5 279 ALA B N 1
ATOM 5471 C CA . ALA B 1 279 ? -20.875 21.875 13.562 1 92.5 279 ALA B CA 1
ATOM 5472 C C . ALA B 1 279 ? -19.641 21 13.75 1 92.5 279 ALA B C 1
ATOM 5474 O O . ALA B 1 279 ? -19.734 19.875 14.273 1 92.5 279 ALA B O 1
ATOM 5475 N N . ALA B 1 280 ? -18.5 21.5 13.289 1 94.31 280 ALA B N 1
ATOM 5476 C CA . ALA B 1 280 ? -17.25 20.781 13.5 1 94.31 280 ALA B CA 1
ATOM 5477 C C . ALA B 1 280 ? -16.891 20.734 14.984 1 94.31 280 ALA B C 1
ATOM 5479 O O . ALA B 1 280 ? -16.859 21.766 15.664 1 94.31 280 ALA B O 1
ATOM 5480 N N . PRO B 1 281 ? -16.578 19.594 15.5 1 93.38 281 PRO B N 1
ATOM 5481 C CA . PRO B 1 281 ? -16.484 19.438 16.953 1 93.38 281 PRO B CA 1
ATOM 5482 C C . PRO B 1 281 ? -15.141 19.891 17.516 1 93.38 281 PRO B C 1
ATOM 5484 O O . PRO B 1 281 ? -15.047 20.219 18.703 1 93.38 281 PRO B O 1
ATOM 5487 N N . HIS B 1 282 ? -14.07 19.906 16.719 1 95.31 282 HIS B N 1
ATOM 5488 C CA . HIS B 1 282 ? -12.734 20.078 17.297 1 95.31 282 HIS B CA 1
ATOM 5489 C C . HIS B 1 282 ? -12.164 21.438 16.953 1 95.31 282 HIS B C 1
ATOM 5491 O O . HIS B 1 282 ? -12.359 21.953 15.852 1 95.31 282 HIS B O 1
ATOM 5497 N N . ILE B 1 283 ? -11.398 21.984 17.906 1 97.06 283 ILE B N 1
ATOM 5498 C CA . ILE B 1 283 ? -10.75 23.281 17.734 1 97.06 283 ILE B CA 1
ATOM 5499 C C . ILE B 1 283 ? -9.305 23.078 17.297 1 97.06 283 ILE B C 1
ATOM 5501 O O . ILE B 1 283 ? -8.844 23.703 16.344 1 97.06 283 ILE B O 1
ATOM 5505 N N . TRP B 1 284 ? -8.664 22.172 18.031 1 96.06 284 TRP B N 1
ATOM 5506 C CA . TRP B 1 284 ? -7.246 21.938 17.781 1 96.06 284 TRP B CA 1
ATOM 5507 C C . TRP B 1 284 ? -7.039 21.047 16.562 1 96.06 284 TRP B C 1
ATOM 5509 O O . TRP B 1 284 ? -7.129 19.828 16.672 1 96.06 284 TRP B O 1
ATOM 5519 N N . ILE B 1 285 ? -6.801 21.688 15.5 1 94.12 285 ILE B N 1
ATOM 5520 C CA . ILE B 1 285 ? -6.402 21.047 14.25 1 94.12 285 ILE B CA 1
ATOM 5521 C C . ILE B 1 285 ? -4.996 21.5 13.859 1 94.12 285 ILE B C 1
ATOM 5523 O O . ILE B 1 285 ? -4.562 22.594 14.242 1 94.12 285 ILE B O 1
ATOM 5527 N N . ASP B 1 286 ? -4.254 20.656 13.203 1 88.5 286 ASP B N 1
ATOM 5528 C CA . ASP B 1 286 ? -2.848 20.906 12.891 1 88.5 286 ASP B CA 1
ATOM 5529 C C . ASP B 1 286 ? -2.668 22.266 12.211 1 88.5 286 ASP B C 1
ATOM 5531 O O . ASP B 1 286 ? -1.672 22.953 12.445 1 88.5 286 ASP B O 1
ATOM 5535 N N . GLN B 1 287 ? -3.578 22.734 11.523 1 91.81 287 GLN B N 1
ATOM 5536 C CA . GLN B 1 287 ? -3.422 23.953 10.734 1 91.81 287 GLN B CA 1
ATOM 5537 C C . GLN B 1 287 ? -3.631 25.188 11.602 1 91.81 287 GLN B C 1
ATOM 5539 O O . GLN B 1 287 ? -3.234 26.297 11.219 1 91.81 287 GLN B O 1
ATOM 5544 N N . LEU B 1 288 ? -4.168 25.016 12.742 1 95.5 288 LEU B N 1
ATOM 5545 C CA . LEU B 1 288 ? -4.43 26.156 13.609 1 95.5 288 LEU B CA 1
ATOM 5546 C C . LEU B 1 288 ? -3.129 26.828 14.016 1 95.5 288 LEU B C 1
ATOM 5548 O O . LEU B 1 288 ? -3.084 28.062 14.156 1 95.5 288 LEU B O 1
ATOM 5552 N N . ASN B 1 289 ? -2.109 26.047 14.188 1 95.06 289 ASN B N 1
ATOM 5553 C CA . ASN B 1 289 ? -0.835 26.609 14.625 1 95.06 289 ASN B CA 1
ATOM 5554 C C . ASN B 1 289 ? -0.231 27.531 13.57 1 95.06 289 ASN B C 1
ATOM 5556 O O . ASN B 1 289 ? 0.595 28.391 13.883 1 95.06 289 ASN B O 1
ATOM 5560 N N . ARG B 1 290 ? -0.649 27.375 12.359 1 94.44 290 ARG B N 1
ATOM 5561 C CA . ARG B 1 290 ? -0.132 28.188 11.273 1 94.44 290 ARG B CA 1
ATOM 5562 C C . ARG B 1 290 ? -0.655 29.625 11.367 1 94.44 290 ARG B C 1
ATOM 5564 O O . ARG B 1 290 ? -0.119 30.531 10.719 1 94.44 290 ARG B O 1
ATOM 5571 N N . LEU B 1 291 ? -1.609 29.797 12.156 1 97.31 291 LEU B N 1
ATOM 5572 C CA . LEU B 1 291 ? -2.188 31.125 12.281 1 97.31 291 LEU B CA 1
ATOM 5573 C C . LEU B 1 291 ? -1.468 31.938 13.359 1 97.31 291 LEU B C 1
ATOM 5575 O O . LEU B 1 291 ? -1.641 33.156 13.445 1 97.31 291 LEU B O 1
ATOM 5579 N N . PHE B 1 292 ? -0.654 31.266 14.109 1 97.06 292 PHE B N 1
ATOM 5580 C CA . PHE B 1 292 ? -0.094 32.062 15.195 1 97.06 292 PHE B CA 1
ATOM 5581 C C . PHE B 1 292 ? 1.388 31.75 15.383 1 97.06 292 PHE B C 1
ATOM 5583 O O . PHE B 1 292 ? 2.199 32.656 15.539 1 97.06 292 PHE B O 1
ATOM 5590 N N . GLN B 1 293 ? 1.83 30.469 15.242 1 94.75 293 GLN B N 1
ATOM 5591 C CA . GLN B 1 293 ? 3.16 30.062 15.688 1 94.75 293 GLN B CA 1
ATOM 5592 C C . GLN B 1 293 ? 4.238 30.953 15.07 1 94.75 293 GLN B C 1
ATOM 5594 O O . GLN B 1 293 ? 4.777 31.844 15.734 1 94.75 293 GLN B O 1
ATOM 5599 N N . TYR B 1 294 ? 4.469 30.906 13.828 1 93.69 294 TYR B N 1
ATOM 5600 C CA . TYR B 1 294 ? 5.594 31.594 13.203 1 93.69 294 TYR B CA 1
ATOM 5601 C C . TYR B 1 294 ? 5.191 32.969 12.719 1 93.69 294 TYR B C 1
ATOM 5603 O O . TYR B 1 294 ? 6.039 33.844 12.547 1 93.69 294 TYR B O 1
ATOM 5611 N N . VAL B 1 295 ? 3.936 33.125 12.633 1 96.75 295 VAL B N 1
ATOM 5612 C CA . VAL B 1 295 ? 3.398 34.438 12.297 1 96.75 295 VAL B CA 1
ATOM 5613 C C . VAL B 1 295 ? 3.645 35.406 13.453 1 96.75 295 VAL B C 1
ATOM 5615 O O . VAL B 1 295 ? 3.9 36.594 13.234 1 96.75 295 VAL B O 1
ATOM 5618 N N . SER B 1 296 ? 3.621 34.938 14.617 1 97.88 296 SER B N 1
ATOM 5619 C CA . SER B 1 296 ? 3.729 35.781 15.797 1 97.88 296 SER B CA 1
ATOM 5620 C C . SER B 1 296 ? 5.176 35.938 16.25 1 97.88 296 SER B C 1
ATOM 5622 O O . SER B 1 296 ? 5.5 36.781 17.078 1 97.88 296 SER B O 1
ATOM 5624 N N . THR B 1 297 ? 6.047 35.156 15.727 1 95.75 297 THR B N 1
ATOM 5625 C CA . THR B 1 297 ? 7.43 35.188 16.188 1 95.75 297 THR B CA 1
ATOM 5626 C C . THR B 1 297 ? 8.375 35.5 15.031 1 95.75 297 THR B C 1
ATOM 5628 O O . THR B 1 297 ? 8.93 36.594 14.953 1 95.75 297 THR B O 1
ATOM 5631 N N . CYS B 1 298 ? 8.359 34.688 14.016 1 93.94 298 CYS B N 1
ATOM 5632 C CA . CYS B 1 298 ? 9.336 34.812 12.93 1 93.94 298 CYS B CA 1
ATOM 5633 C C . CYS B 1 298 ? 9.039 36 12.055 1 93.94 298 CYS B C 1
ATOM 5635 O O . CYS B 1 298 ? 9.961 36.688 11.609 1 93.94 298 CYS B O 1
ATOM 5637 N N . TRP B 1 299 ? 7.758 36.25 11.82 1 96.5 299 TRP B N 1
ATOM 5638 C CA . TRP B 1 299 ? 7.414 37.438 11.016 1 96.5 299 TRP B CA 1
ATOM 5639 C C . TRP B 1 299 ? 7.844 38.719 11.711 1 96.5 299 TRP B C 1
ATOM 5641 O O . TRP B 1 299 ? 8.508 39.562 11.109 1 96.5 299 TRP B O 1
ATOM 5651 N N . PRO B 1 300 ? 7.535 38.906 12.984 1 96.88 300 PRO B N 1
ATOM 5652 C CA . PRO B 1 300 ? 8 40.094 13.703 1 96.88 300 PRO B CA 1
ATOM 5653 C C . PRO B 1 300 ? 9.523 40.219 13.703 1 96.88 300 PRO B C 1
ATOM 5655 O O . PRO B 1 300 ? 10.047 41.312 13.5 1 96.88 300 PRO B O 1
ATOM 5658 N N . ILE B 1 301 ? 10.211 39.156 13.945 1 95.06 301 ILE B N 1
ATOM 5659 C CA . ILE B 1 301 ? 11.672 39.188 13.969 1 95.06 301 ILE B CA 1
ATOM 5660 C C . ILE B 1 301 ? 12.195 39.656 12.617 1 95.06 301 ILE B C 1
ATOM 5662 O O . ILE B 1 301 ? 13.133 40.438 12.555 1 95.06 301 ILE B O 1
ATOM 5666 N N . LEU B 1 302 ? 11.609 39.156 11.602 1 94.88 302 LEU B N 1
ATOM 5667 C CA . LEU B 1 302 ? 12.008 39.531 10.25 1 94.88 302 LEU B CA 1
ATOM 5668 C C . LEU B 1 302 ? 11.852 41.062 10.062 1 94.88 302 LEU B C 1
ATOM 5670 O O . LEU B 1 302 ? 12.734 41.719 9.523 1 94.88 302 LEU B O 1
ATOM 5674 N N . ILE B 1 303 ? 10.727 41.625 10.469 1 96.5 303 ILE B N 1
ATOM 5675 C CA . ILE B 1 303 ? 10.469 43.062 10.359 1 96.5 303 ILE B CA 1
ATOM 5676 C C . ILE B 1 303 ? 11.508 43.812 11.156 1 96.5 303 ILE B C 1
ATOM 5678 O O . ILE B 1 303 ? 12.07 44.812 10.672 1 96.5 303 ILE B O 1
ATOM 5682 N N . TYR B 1 304 ? 11.805 43.406 12.344 1 96.38 304 TYR B N 1
ATOM 5683 C CA . TYR B 1 304 ? 12.773 44.094 13.195 1 96.38 304 TYR B CA 1
ATOM 5684 C C . TYR B 1 304 ? 14.18 44 12.617 1 96.38 304 TYR B C 1
ATOM 5686 O O . TYR B 1 304 ? 14.992 44.906 12.766 1 96.38 304 TYR B O 1
ATOM 5694 N N . MET B 1 305 ? 14.484 42.875 11.984 1 95 305 MET B N 1
ATOM 5695 C CA . MET B 1 305 ? 15.773 42.75 11.305 1 95 305 MET B CA 1
ATOM 5696 C C . MET B 1 305 ? 15.93 43.812 10.227 1 95 305 MET B C 1
ATOM 5698 O O . MET B 1 305 ? 16.984 44.438 10.125 1 95 305 MET B O 1
ATOM 5702 N N . TYR B 1 306 ? 14.891 44.031 9.461 1 96.12 306 TYR B N 1
ATOM 5703 C CA . TYR B 1 306 ? 14.93 45.062 8.445 1 96.12 306 TYR B CA 1
ATOM 5704 C C . TYR B 1 306 ? 15.055 46.438 9.078 1 96.12 306 TYR B C 1
ATOM 5706 O O . TYR B 1 306 ? 15.836 47.281 8.602 1 96.12 306 TYR B O 1
ATOM 5714 N N . MET B 1 307 ? 14.375 46.688 10.117 1 96.25 307 MET B N 1
ATOM 5715 C CA . MET B 1 307 ? 14.359 47.969 10.773 1 96.25 307 MET B CA 1
ATOM 5716 C C . MET B 1 307 ? 15.719 48.281 11.383 1 96.25 307 MET B C 1
ATOM 5718 O O . MET B 1 307 ? 16.141 49.438 11.422 1 96.25 307 MET B O 1
ATOM 5722 N N . SER B 1 308 ? 16.391 47.312 11.844 1 95.44 308 SER B N 1
ATOM 5723 C CA . SER B 1 308 ? 17.672 47.5 12.539 1 95.44 308 SER B CA 1
ATOM 5724 C C . SER B 1 308 ? 18.844 47.375 11.578 1 95.44 308 SER B C 1
ATOM 5726 O O . SER B 1 308 ? 20 47.469 11.992 1 95.44 308 SER B O 1
ATOM 5728 N N . SER B 1 309 ? 18.578 47.188 10.359 1 93.44 309 SER B N 1
ATOM 5729 C CA . SER B 1 309 ? 19.625 46.875 9.391 1 93.44 309 SER B CA 1
ATOM 5730 C C . SER B 1 309 ? 20.594 48.031 9.211 1 93.44 309 SER B C 1
ATOM 5732 O O . SER B 1 309 ? 21.75 47.844 8.828 1 93.44 309 SER B O 1
ATOM 5734 N N . LYS B 1 310 ? 20.219 49.281 9.453 1 93.38 310 LYS B N 1
ATOM 5735 C CA . LYS B 1 310 ? 21.094 50.438 9.344 1 93.38 310 LYS B CA 1
ATOM 5736 C C . LYS B 1 310 ? 22.172 50.438 10.438 1 93.38 310 LYS B C 1
ATOM 5738 O O . LYS B 1 310 ? 23.312 50.781 10.195 1 93.38 310 LYS B O 1
ATOM 5743 N N . LYS B 1 311 ? 21.797 50.031 11.578 1 93.56 311 LYS B N 1
ATOM 5744 C CA . LYS B 1 311 ? 22.703 49.969 12.727 1 93.56 311 LYS B CA 1
ATOM 5745 C C . LYS B 1 311 ? 23.5 48.688 12.734 1 93.56 311 LYS B C 1
ATOM 5747 O O . LYS B 1 311 ? 24.625 48.625 13.242 1 93.56 311 LYS B O 1
ATOM 5752 N N . LEU B 1 312 ? 22.906 47.625 12.344 1 92.94 312 LEU B N 1
ATOM 5753 C CA . LEU B 1 312 ? 23.5 46.312 12.273 1 92.94 312 LEU B CA 1
ATOM 5754 C C . LEU B 1 312 ? 23.438 45.75 10.852 1 92.94 312 LEU B C 1
ATOM 5756 O O . LEU B 1 312 ? 22.531 45 10.516 1 92.94 312 LEU B O 1
ATOM 5760 N N . PRO B 1 313 ? 24.406 45.969 10.055 1 89.94 313 PRO B N 1
ATOM 5761 C CA . PRO B 1 313 ? 24.359 45.719 8.617 1 89.94 313 PRO B CA 1
ATOM 5762 C C . PRO B 1 313 ? 24.312 44.219 8.297 1 89.94 313 PRO B C 1
ATOM 5764 O O . PRO B 1 313 ? 23.828 43.812 7.234 1 89.94 313 PRO B O 1
ATOM 5767 N N . GLN B 1 314 ? 24.812 43.375 9.141 1 87.38 314 GLN B N 1
ATOM 5768 C CA . GLN B 1 314 ? 24.828 41.938 8.898 1 87.38 314 GLN B CA 1
ATOM 5769 C C . GLN B 1 314 ? 23.422 41.375 8.891 1 87.38 314 GLN B C 1
ATOM 5771 O O . GLN B 1 314 ? 23.188 40.281 8.383 1 87.38 314 GLN B O 1
ATOM 5776 N N . LEU B 1 315 ? 22.453 42.062 9.383 1 91.88 315 LEU B N 1
ATOM 5777 C CA . LEU B 1 315 ? 21.094 41.562 9.523 1 91.88 315 LEU B CA 1
ATOM 5778 C C . LEU B 1 315 ? 20.359 41.625 8.188 1 91.88 315 LEU B C 1
ATOM 5780 O O . LEU B 1 315 ? 19.5 40.781 7.914 1 91.88 315 LEU B O 1
ATOM 5784 N N . LYS B 1 316 ? 20.672 42.531 7.359 1 92.44 316 LYS B N 1
ATOM 5785 C CA . LYS B 1 316 ? 19.922 42.75 6.129 1 92.44 316 LYS B CA 1
ATOM 5786 C C . LYS B 1 316 ? 20.062 41.594 5.168 1 92.44 316 LYS B C 1
ATOM 5788 O O . LYS B 1 316 ? 19.078 41.062 4.672 1 92.44 316 LYS B O 1
ATOM 5793 N N . PRO B 1 317 ? 21.344 41.156 4.871 1 88.56 317 PRO B N 1
ATOM 5794 C CA . PRO B 1 317 ? 21.484 40 3.973 1 88.56 317 PRO B CA 1
ATOM 5795 C C . PRO B 1 317 ? 20.719 38.781 4.473 1 88.56 317 PRO B C 1
ATOM 5797 O O . PRO B 1 317 ? 20.109 38.062 3.682 1 88.56 317 PRO B O 1
ATOM 5800 N N . LEU B 1 318 ? 20.75 38.531 5.691 1 87.12 318 LEU B N 1
ATOM 5801 C CA . LEU B 1 318 ? 20.047 37.406 6.281 1 87.12 318 LEU B CA 1
ATOM 5802 C C . LEU B 1 318 ? 18.531 37.562 6.16 1 87.12 318 LEU B C 1
ATOM 5804 O O . LEU B 1 318 ? 17.812 36.625 5.879 1 87.12 318 LEU B O 1
ATOM 5808 N N . ALA B 1 319 ? 18.062 38.75 6.445 1 91.38 319 ALA B N 1
ATOM 5809 C CA . ALA B 1 319 ? 16.641 39.031 6.348 1 91.38 319 ALA B CA 1
ATOM 5810 C C . ALA B 1 319 ? 16.125 38.844 4.922 1 91.38 319 ALA B C 1
ATOM 5812 O O . ALA B 1 319 ? 15.07 38.25 4.707 1 91.38 319 ALA B O 1
ATOM 5813 N N . VAL B 1 320 ? 16.875 39.312 4.008 1 90.62 320 VAL B N 1
ATOM 5814 C CA . VAL B 1 320 ? 16.516 39.219 2.602 1 90.62 320 VAL B CA 1
ATOM 5815 C C . VAL B 1 320 ? 16.469 37.75 2.178 1 90.62 320 VAL B C 1
ATOM 5817 O O . VAL B 1 320 ? 15.539 37.312 1.474 1 90.62 320 VAL B O 1
ATOM 5820 N N . LEU B 1 321 ? 17.406 37.031 2.631 1 83.31 321 LEU B N 1
ATOM 5821 C CA . LEU B 1 321 ? 17.484 35.594 2.293 1 83.31 321 LEU B CA 1
ATOM 5822 C C . LEU B 1 321 ? 16.344 34.812 2.916 1 83.31 321 LEU B C 1
ATOM 5824 O O . LEU B 1 321 ? 15.867 33.844 2.336 1 83.31 321 LEU B O 1
ATOM 5828 N N . SER B 1 322 ? 15.781 35.219 4.047 1 87.88 322 SER B N 1
ATOM 5829 C CA . SER B 1 322 ? 14.781 34.469 4.812 1 87.88 322 SER B CA 1
ATOM 5830 C C . SER B 1 322 ? 13.367 34.875 4.418 1 87.88 322 SER B C 1
ATOM 5832 O O . SER B 1 322 ? 12.406 34.156 4.707 1 87.88 322 SER B O 1
ATOM 5834 N N . THR B 1 323 ? 13.219 36 3.783 1 90.56 323 THR B N 1
ATOM 5835 C CA . THR B 1 323 ? 11.906 36.562 3.539 1 90.56 323 THR B CA 1
ATOM 5836 C C . THR B 1 323 ? 11.039 35.656 2.703 1 90.56 323 THR B C 1
ATOM 5838 O O . THR B 1 323 ? 9.906 35.344 3.074 1 90.56 323 THR B O 1
ATOM 5841 N N . PRO B 1 324 ? 11.555 35.125 1.569 1 85 324 PRO B N 1
ATOM 5842 C CA . PRO B 1 324 ? 10.688 34.281 0.772 1 85 324 PRO B CA 1
ATOM 5843 C C . PRO B 1 324 ? 10.195 33.062 1.551 1 85 324 PRO B C 1
ATOM 5845 O O . PRO B 1 324 ? 9.008 32.688 1.476 1 85 324 PRO B O 1
ATOM 5848 N N . SER B 1 325 ? 11.008 32.344 2.258 1 85.31 325 SER B N 1
ATOM 5849 C CA . SER B 1 325 ? 10.625 31.172 3.014 1 85.31 325 SER B CA 1
ATOM 5850 C C . SER B 1 325 ? 9.695 31.516 4.164 1 85.31 325 SER B C 1
ATOM 5852 O O . SER B 1 325 ? 8.773 30.766 4.48 1 85.31 325 SER B O 1
ATOM 5854 N N . MET B 1 326 ? 9.82 32.75 4.695 1 88.69 326 MET B N 1
ATOM 5855 C CA . MET B 1 326 ? 9.031 33.125 5.859 1 88.69 326 MET B CA 1
ATOM 5856 C C . MET B 1 326 ? 7.59 33.438 5.469 1 88.69 326 MET B C 1
ATOM 5858 O O . MET B 1 326 ? 6.676 33.25 6.27 1 88.69 326 MET B O 1
ATOM 5862 N N . ILE B 1 327 ? 7.461 33.812 4.297 1 89.88 327 ILE B N 1
ATOM 5863 C CA . ILE B 1 327 ? 6.105 34.031 3.814 1 89.88 327 ILE B CA 1
ATOM 5864 C C . ILE B 1 327 ? 5.297 32.75 3.883 1 89.88 327 ILE B C 1
ATOM 5866 O O . ILE B 1 327 ? 4.102 32.75 4.195 1 89.88 327 ILE B O 1
ATOM 5870 N N . PHE B 1 328 ? 6.008 31.609 3.707 1 86.25 328 PHE B N 1
ATOM 5871 C CA . PHE B 1 328 ? 5.367 30.297 3.697 1 86.25 328 PHE B CA 1
ATOM 5872 C C . PHE B 1 328 ? 5.582 29.578 5.023 1 86.25 328 PHE B C 1
ATOM 5874 O O . PHE B 1 328 ? 5.344 28.375 5.129 1 86.25 328 PHE B O 1
ATOM 5881 N N . CYS B 1 329 ? 6.059 30.297 5.984 1 86.38 329 CYS B N 1
ATOM 5882 C CA . CYS B 1 329 ? 6.25 29.828 7.352 1 86.38 329 CYS B CA 1
ATOM 5883 C C . CYS B 1 329 ? 7.262 28.688 7.395 1 86.38 329 CYS B C 1
ATOM 5885 O O . CYS B 1 329 ? 7.125 27.766 8.195 1 86.38 329 CYS B O 1
ATOM 5887 N N . ILE B 1 330 ? 8.172 28.781 6.473 1 84.38 330 ILE B N 1
ATOM 5888 C CA . ILE B 1 330 ? 9.375 27.953 6.555 1 84.38 330 ILE B CA 1
ATOM 5889 C C . ILE B 1 330 ? 10.461 28.703 7.324 1 84.38 330 ILE B C 1
ATOM 5891 O O . ILE B 1 330 ? 11.102 29.609 6.777 1 84.38 330 ILE B O 1
ATOM 5895 N N . VAL B 1 331 ? 10.805 28.25 8.516 1 87.12 331 VAL B N 1
ATOM 5896 C CA . VAL B 1 331 ? 11.477 29.141 9.453 1 87.12 331 VAL B CA 1
ATOM 5897 C C . VAL B 1 331 ? 12.93 28.719 9.625 1 87.12 331 VAL B C 1
ATOM 5899 O O . VAL B 1 331 ? 13.727 29.438 10.234 1 87.12 331 VAL B O 1
ATOM 5902 N N . GLU B 1 332 ? 13.367 27.656 9.023 1 77.62 332 GLU B N 1
ATOM 5903 C CA . GLU B 1 332 ? 14.695 27.094 9.219 1 77.62 332 GLU B CA 1
ATOM 5904 C C . GLU B 1 332 ? 15.781 28.109 8.852 1 77.62 332 GLU B C 1
ATOM 5906 O O . GLU B 1 332 ? 16.766 28.266 9.578 1 77.62 332 GLU B O 1
ATOM 5911 N N . PRO B 1 333 ? 15.641 28.859 7.738 1 78.56 333 PRO B N 1
ATOM 5912 C CA . PRO B 1 333 ? 16.688 29.844 7.418 1 78.56 333 PRO B CA 1
ATOM 5913 C C . PRO B 1 333 ? 16.859 30.906 8.5 1 78.56 333 PRO B C 1
ATOM 5915 O O . PRO B 1 333 ? 17.969 31.359 8.758 1 78.56 333 PRO B O 1
ATOM 5918 N N . LEU B 1 334 ? 15.812 31.281 9.125 1 84.5 334 LEU B N 1
ATOM 5919 C CA . LEU B 1 334 ? 15.867 32.281 10.18 1 84.5 334 LEU B CA 1
ATOM 5920 C C . LEU B 1 334 ? 16.328 31.672 11.5 1 84.5 334 LEU B C 1
ATOM 5922 O O . LEU B 1 334 ? 17.156 32.25 12.203 1 84.5 334 LEU B O 1
ATOM 5926 N N . MET B 1 335 ? 15.75 30.531 11.828 1 81.94 335 MET B N 1
ATOM 5927 C CA . MET B 1 335 ? 16.031 29.875 13.109 1 81.94 335 MET B CA 1
ATOM 5928 C C . MET B 1 335 ? 17.5 29.5 13.227 1 81.94 335 MET B C 1
ATOM 5930 O O . MET B 1 335 ? 18.078 29.594 14.305 1 81.94 335 MET B O 1
ATOM 5934 N N . PHE B 1 336 ? 18.016 29.188 12.117 1 72.56 336 PHE B N 1
ATOM 5935 C CA . PHE B 1 336 ? 19.406 28.719 12.164 1 72.56 336 PHE B CA 1
ATOM 5936 C C . PHE B 1 336 ? 20.359 29.828 11.75 1 72.56 336 PHE B C 1
ATOM 5938 O O . PHE B 1 336 ? 21.547 29.797 12.094 1 72.56 336 PHE B O 1
ATOM 5945 N N . GLY B 1 337 ? 19.891 30.859 11.039 1 75.19 337 GLY B N 1
ATOM 5946 C CA . GLY B 1 337 ? 20.719 31.969 10.633 1 75.19 337 GLY B CA 1
ATOM 5947 C C . GLY B 1 337 ? 20.875 33.031 11.719 1 75.19 337 GLY B C 1
ATOM 5948 O O . GLY B 1 337 ? 22 33.469 11.977 1 75.19 337 GLY B O 1
ATOM 5949 N N . LEU B 1 338 ? 19.828 33.625 12.242 1 73.56 338 LEU B N 1
ATOM 5950 C CA . LEU B 1 338 ? 19.797 34.562 13.367 1 73.56 338 LEU B CA 1
ATOM 5951 C C . LEU B 1 338 ? 19.781 33.812 14.695 1 73.56 338 LEU B C 1
ATOM 5953 O O . LEU B 1 338 ? 18.703 33.438 15.18 1 73.56 338 LEU B O 1
ATOM 5957 N N . PRO B 1 339 ? 20.766 33.094 14.945 1 67.31 339 PRO B N 1
ATOM 5958 C CA . PRO B 1 339 ? 20.656 32.031 15.945 1 67.31 339 PRO B CA 1
ATOM 5959 C C . PRO B 1 339 ? 19.672 32.375 17.062 1 67.31 339 PRO B C 1
ATOM 5961 O O . PRO B 1 339 ? 20.062 32.938 18.094 1 67.31 339 PRO B O 1
ATOM 5964 N N . ILE B 1 340 ? 18.391 32.219 16.812 1 75.62 340 ILE B N 1
ATOM 5965 C CA . ILE B 1 340 ? 17.391 32.281 17.875 1 75.62 340 ILE B CA 1
ATOM 5966 C C . ILE B 1 340 ? 17.703 31.188 18.906 1 75.62 340 ILE B C 1
ATOM 5968 O O . ILE B 1 340 ? 17.484 31.406 20.109 1 75.62 340 ILE B O 1
ATOM 5972 N N . VAL B 1 341 ? 18.344 30.297 18.312 1 70.5 341 VAL B N 1
ATOM 5973 C CA . VAL B 1 341 ? 18.75 29.172 19.125 1 70.5 341 VAL B CA 1
ATOM 5974 C C . VAL B 1 341 ? 19.781 29.625 20.156 1 70.5 341 VAL B C 1
ATOM 5976 O O . VAL B 1 341 ? 20.781 30.25 19.797 1 70.5 341 VAL B O 1
ATOM 5979 N N . LEU B 1 342 ? 19.469 29.516 21.375 1 66.31 342 LEU B N 1
ATOM 5980 C CA . LEU B 1 342 ? 20.359 29.719 22.516 1 66.31 342 LEU B CA 1
ATOM 5981 C C . LEU B 1 342 ? 20.641 31.203 22.719 1 66.31 342 LEU B C 1
ATOM 5983 O O . LEU B 1 342 ? 21.609 31.578 23.391 1 66.31 342 LEU B O 1
ATOM 5987 N N . ASN B 1 343 ? 19.938 32.125 22.031 1 77.25 343 ASN B N 1
ATOM 5988 C CA . ASN B 1 343 ? 20 33.562 22.281 1 77.25 343 ASN B CA 1
ATOM 5989 C C . ASN B 1 343 ? 18.953 34 23.297 1 77.25 343 ASN B C 1
ATOM 5991 O O . ASN B 1 343 ? 17.766 34.094 22.953 1 77.25 343 ASN B O 1
ATOM 5995 N N . PRO B 1 344 ? 19.391 34.25 24.406 1 76.81 344 PRO B N 1
ATOM 5996 C CA . PRO B 1 344 ? 18.422 34.5 25.469 1 76.81 344 PRO B CA 1
ATOM 5997 C C . PRO B 1 344 ? 17.516 35.719 25.156 1 76.81 344 PRO B C 1
ATOM 5999 O O . PRO B 1 344 ? 16.359 35.719 25.562 1 76.81 344 PRO B O 1
ATOM 6002 N N . PHE B 1 345 ? 18.078 36.688 24.453 1 83.38 345 PHE B N 1
ATOM 6003 C CA . PHE B 1 345 ? 17.266 37.875 24.125 1 83.38 345 PHE B CA 1
ATOM 6004 C C . PHE B 1 345 ? 16.078 37.469 23.25 1 83.38 345 PHE B C 1
ATOM 6006 O O . PHE B 1 345 ? 15.008 38.062 23.359 1 83.38 345 PHE B O 1
ATOM 6013 N N . LEU B 1 346 ? 16.312 36.469 22.5 1 89.69 346 LEU B N 1
ATOM 6014 C CA . LEU B 1 346 ? 15.281 36.125 21.531 1 89.69 346 LEU B CA 1
ATOM 6015 C C . LEU B 1 346 ? 14.539 34.844 21.953 1 89.69 346 LEU B C 1
ATOM 6017 O O . LEU B 1 346 ? 13.383 34.656 21.578 1 89.69 346 LEU B O 1
ATOM 6021 N N . ALA B 1 347 ? 15.141 34 22.719 1 87.12 347 ALA B N 1
ATOM 6022 C CA . ALA B 1 347 ? 14.57 32.719 23.109 1 87.12 347 ALA B CA 1
ATOM 6023 C C . ALA B 1 347 ? 13.375 32.938 24.031 1 87.12 347 ALA B C 1
ATOM 6025 O O . ALA B 1 347 ? 12.344 32.25 23.875 1 87.12 347 ALA B O 1
ATOM 6026 N N . ILE B 1 348 ? 13.5 33.812 24.969 1 87.25 348 ILE B N 1
ATOM 6027 C CA . ILE B 1 348 ? 12.477 34.031 25.984 1 87.25 348 ILE B CA 1
ATOM 6028 C C . ILE B 1 348 ? 11.195 34.531 25.328 1 87.25 348 ILE B C 1
ATOM 6030 O O . ILE B 1 348 ? 10.125 33.938 25.516 1 87.25 348 ILE B O 1
ATOM 6034 N N . PRO B 1 349 ? 11.328 35.625 24.578 1 93.31 349 PRO B N 1
ATOM 6035 C CA . PRO B 1 349 ? 10.094 36.062 23.953 1 93.31 349 PRO B CA 1
ATOM 6036 C C . PRO B 1 349 ? 9.531 35.094 22.938 1 93.31 349 PRO B C 1
ATOM 6038 O O . PRO B 1 349 ? 8.32 35 22.75 1 93.31 349 PRO B O 1
ATOM 6041 N N . PHE B 1 350 ? 10.422 34.312 22.312 1 93.94 350 PHE B N 1
ATOM 6042 C CA . PHE B 1 350 ? 9.984 33.312 21.359 1 93.94 350 PHE B CA 1
ATOM 6043 C C . PHE B 1 350 ? 9.023 32.312 22.016 1 93.94 350 PHE B C 1
ATOM 6045 O O . PHE B 1 350 ? 7.945 32.062 21.484 1 93.94 350 PHE B O 1
ATOM 6052 N N . VAL B 1 351 ? 9.344 31.812 23.141 1 92.44 351 VAL B N 1
ATOM 6053 C CA . VAL B 1 351 ? 8.555 30.828 23.859 1 92.44 351 VAL B CA 1
ATOM 6054 C C . VAL B 1 351 ? 7.285 31.484 24.406 1 92.44 351 VAL B C 1
ATOM 6056 O O . VAL B 1 351 ? 6.195 30.922 24.312 1 92.44 351 VAL B O 1
ATOM 6059 N N . LEU B 1 352 ? 7.469 32.625 24.922 1 94.44 352 LEU B N 1
ATOM 6060 C CA . LEU B 1 352 ? 6.352 33.344 25.531 1 94.44 352 LEU B CA 1
ATOM 6061 C C . LEU B 1 352 ? 5.297 33.688 24.484 1 94.44 352 LEU B C 1
ATOM 6063 O O . LEU B 1 352 ? 4.102 33.5 24.703 1 94.44 352 LEU B O 1
ATOM 6067 N N . ILE B 1 353 ? 5.707 34.219 23.391 1 97.69 353 ILE B N 1
ATOM 6068 C CA . ILE B 1 353 ? 4.797 34.625 22.328 1 97.69 353 ILE B CA 1
ATOM 6069 C C . ILE B 1 353 ? 4.047 33.438 21.781 1 97.69 353 ILE B C 1
ATOM 6071 O O . ILE B 1 353 ? 2.834 33.5 21.562 1 97.69 353 ILE B O 1
ATOM 6075 N N . HIS B 1 354 ? 4.738 32.312 21.531 1 96.69 354 HIS B N 1
ATOM 6076 C CA . HIS B 1 354 ? 4.09 31.094 21.047 1 96.69 354 HIS B CA 1
ATOM 6077 C C . HIS B 1 354 ? 2.98 30.641 22 1 96.69 354 HIS B C 1
ATOM 6079 O O . HIS B 1 354 ? 1.894 30.266 21.547 1 96.69 354 HIS B O 1
ATOM 6085 N N . THR B 1 355 ? 3.268 30.734 23.25 1 96.94 355 THR B N 1
ATOM 6086 C CA . THR B 1 355 ? 2.322 30.266 24.25 1 96.94 355 THR B CA 1
ATOM 6087 C C . THR B 1 355 ? 1.115 31.188 24.344 1 96.94 355 THR B C 1
ATOM 6089 O O . THR B 1 355 ? -0.029 30.734 24.359 1 96.94 355 THR B O 1
ATOM 6092 N N . ILE B 1 356 ? 1.365 32.438 24.375 1 98.12 356 ILE B N 1
ATOM 6093 C CA . ILE B 1 356 ? 0.301 33.438 24.5 1 98.12 356 ILE B CA 1
ATOM 6094 C C . ILE B 1 356 ? -0.584 33.406 23.266 1 98.12 356 ILE B C 1
ATOM 6096 O O . ILE B 1 356 ? -1.813 33.438 23.359 1 98.12 356 ILE B O 1
ATOM 6100 N N . THR B 1 357 ? 0.016 33.375 22.156 1 98.56 357 THR B N 1
ATOM 6101 C CA . THR B 1 357 ? -0.768 33.438 20.922 1 98.56 357 THR B CA 1
ATOM 6102 C C . THR B 1 357 ? -1.489 32.094 20.703 1 98.56 357 THR B C 1
ATOM 6104 O O . THR B 1 357 ? -2.549 32.062 20.062 1 98.56 357 THR B O 1
ATOM 6107 N N . ALA B 1 358 ? -0.917 31 21.188 1 98.06 358 ALA B N 1
ATOM 6108 C CA . ALA B 1 358 ? -1.665 29.734 21.188 1 98.06 358 ALA B CA 1
ATOM 6109 C C . ALA B 1 358 ? -2.963 29.875 21.984 1 98.06 358 ALA B C 1
ATOM 6111 O O . ALA B 1 358 ? -4.027 29.469 21.516 1 98.06 358 ALA B O 1
ATOM 6112 N N . ALA B 1 359 ? -2.842 30.469 23.109 1 98.31 359 ALA B N 1
ATOM 6113 C CA . ALA B 1 359 ? -4.008 30.672 23.969 1 98.31 359 ALA B CA 1
ATOM 6114 C C . ALA B 1 359 ? -5.035 31.578 23.281 1 98.31 359 ALA B C 1
ATOM 6116 O O . ALA B 1 359 ? -6.23 31.281 23.297 1 98.31 359 ALA B O 1
ATOM 6117 N N . VAL B 1 360 ? -4.598 32.625 22.734 1 98.62 360 VAL B N 1
ATOM 6118 C CA . VAL B 1 360 ? -5.477 33.562 22.062 1 98.62 360 VAL B CA 1
ATOM 6119 C C . VAL B 1 360 ? -6.191 32.875 20.906 1 98.62 360 VAL B C 1
ATOM 6121 O O . VAL B 1 360 ? -7.402 33.062 20.719 1 98.62 360 VAL B O 1
ATOM 6124 N N . SER B 1 361 ? -5.434 32.125 20.125 1 98.56 361 SER B N 1
ATOM 6125 C CA . SER B 1 361 ? -5.988 31.453 18.969 1 98.56 361 SER B CA 1
ATOM 6126 C C . SER B 1 361 ? -7.043 30.422 19.359 1 98.56 361 SER B C 1
ATOM 6128 O O . SER B 1 361 ? -8.102 30.344 18.734 1 98.56 361 SER B O 1
ATOM 6130 N N . TYR B 1 362 ? -6.723 29.672 20.391 1 98.19 362 TYR B N 1
ATOM 6131 C CA . TYR B 1 362 ? -7.676 28.688 20.875 1 98.19 362 TYR B CA 1
ATOM 6132 C C . TYR B 1 362 ? -8.938 29.359 21.406 1 98.19 362 TYR B C 1
ATOM 6134 O O . TYR B 1 362 ? -10.055 28.922 21.094 1 98.19 362 TYR B O 1
ATOM 6142 N N . LEU B 1 363 ? -8.812 30.391 22.156 1 98 363 LEU B N 1
ATOM 6143 C CA . LEU B 1 363 ? -9.938 31.078 22.781 1 98 363 LEU B CA 1
ATOM 6144 C C . LEU B 1 363 ? -10.828 31.75 21.734 1 98 363 LEU B C 1
ATOM 6146 O O . LEU B 1 363 ? -12.055 31.656 21.812 1 98 363 LEU B O 1
ATOM 6150 N N . LEU B 1 364 ? -10.219 32.344 20.781 1 98.12 364 LEU B N 1
ATOM 6151 C CA . LEU B 1 364 ? -11 33.031 19.766 1 98.12 364 LEU B CA 1
ATOM 6152 C C . LEU B 1 364 ? -11.727 32.031 18.875 1 98.12 364 LEU B C 1
ATOM 6154 O O . LEU B 1 364 ? -12.812 32.344 18.359 1 98.12 364 LEU B O 1
ATOM 6158 N N . THR B 1 365 ? -11.1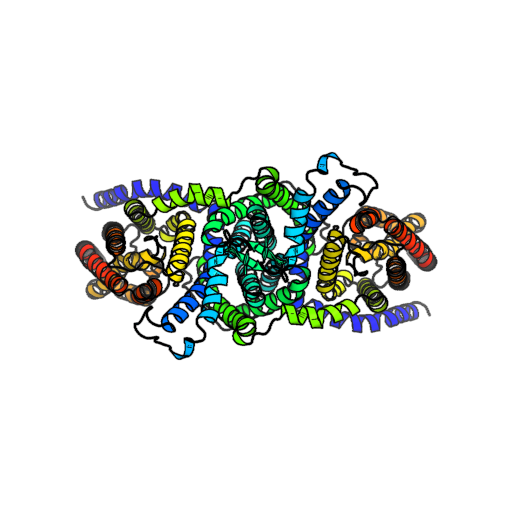56 30.906 18.734 1 97.69 365 THR B N 1
ATOM 6159 C CA . THR B 1 365 ? -11.852 29.859 17.984 1 97.69 365 THR B CA 1
ATOM 6160 C C . THR B 1 365 ? -13 29.281 18.812 1 97.69 365 THR B C 1
ATOM 6162 O O . THR B 1 365 ? -14.07 29 18.281 1 97.69 365 THR B O 1
ATOM 6165 N N . SER B 1 366 ? -12.758 29.141 20.094 1 96.94 366 SER B N 1
ATOM 6166 C CA . SER B 1 366 ? -13.75 28.562 21 1 96.94 366 SER B CA 1
ATOM 6167 C C . SER B 1 366 ? -14.992 29.438 21.094 1 96.94 366 SER B C 1
ATOM 6169 O O . SER B 1 366 ? -16.109 28.922 21.266 1 96.94 366 SER B O 1
ATOM 6171 N N . ILE B 1 367 ? -14.852 30.703 20.906 1 96.5 367 ILE B N 1
ATOM 6172 C CA . ILE B 1 367 ? -16 31.578 21.078 1 96.5 367 ILE B CA 1
ATOM 6173 C C . ILE B 1 367 ? -16.625 31.875 19.719 1 96.5 367 ILE B C 1
ATOM 6175 O O . ILE B 1 367 ? -17.594 32.656 19.625 1 96.5 367 ILE B O 1
ATOM 6179 N N . GLY B 1 368 ? -16.047 31.391 18.656 1 95.88 368 GLY B N 1
ATOM 6180 C CA . GLY B 1 368 ? -16.688 31.453 17.359 1 95.88 368 GLY B CA 1
ATOM 6181 C C . GLY B 1 368 ? -16.188 32.594 16.5 1 95.88 368 GLY B C 1
ATOM 6182 O O . GLY B 1 368 ? -16.656 32.781 15.375 1 95.88 368 GLY B O 1
ATOM 6183 N N . PHE B 1 369 ? -15.25 33.344 17.062 1 97.5 369 PHE B N 1
ATOM 6184 C CA . PHE B 1 369 ? -14.664 34.406 16.266 1 97.5 369 PHE B CA 1
ATOM 6185 C C . PHE B 1 369 ? -13.93 33.844 15.055 1 97.5 369 PHE B C 1
ATOM 6187 O O . PHE B 1 369 ? -13.977 34.406 13.961 1 97.5 369 PHE B O 1
ATOM 6194 N N . VAL B 1 370 ? -13.273 32.781 15.281 1 97.25 370 VAL B N 1
ATOM 6195 C CA . VAL B 1 370 ? -12.57 32.031 14.242 1 97.25 370 VAL B CA 1
ATOM 6196 C C . VAL B 1 370 ? -13.352 30.75 13.898 1 97.25 370 VAL B C 1
ATOM 6198 O O . VAL B 1 370 ? -13.773 30.016 14.789 1 97.25 370 VAL B O 1
ATOM 6201 N N . GLY B 1 371 ? -13.633 30.562 12.633 1 95.31 371 GLY B N 1
ATOM 6202 C CA . GLY B 1 371 ? -14.273 29.328 12.219 1 95.31 371 GLY B CA 1
ATOM 6203 C C . GLY B 1 371 ? -13.422 28.094 12.477 1 95.31 371 GLY B C 1
ATOM 6204 O O . GLY B 1 371 ? -12.195 28.188 12.562 1 95.31 371 GLY B O 1
ATOM 6205 N N . ARG B 1 372 ? -14.07 26.969 12.555 1 96.25 372 ARG B N 1
ATOM 6206 C CA . ARG B 1 372 ? -13.367 25.703 12.719 1 96.25 372 ARG B CA 1
ATOM 6207 C C . ARG B 1 372 ? -12.656 25.297 11.43 1 96.25 372 ARG B C 1
ATOM 6209 O O . ARG B 1 372 ? -13.109 25.641 10.336 1 96.25 372 ARG B O 1
ATOM 6216 N N . PHE B 1 373 ? -11.523 24.656 11.625 1 96.06 373 PHE B N 1
ATOM 6217 C CA . PHE B 1 373 ? -10.789 24.141 10.477 1 96.06 373 PHE B CA 1
ATOM 6218 C C . PHE B 1 373 ? -11.453 22.875 9.938 1 96.06 373 PHE B C 1
ATOM 6220 O O . PHE B 1 373 ? -11.672 21.906 10.68 1 96.06 373 PHE B O 1
ATOM 6227 N N . VAL B 1 374 ? -11.812 22.875 8.648 1 93.25 374 VAL B N 1
ATOM 6228 C CA . VAL B 1 374 ? -12.57 21.75 8.102 1 93.25 374 VAL B CA 1
ATOM 6229 C C . VAL B 1 374 ? -11.945 21.297 6.781 1 93.25 374 VAL B C 1
ATOM 6231 O O . VAL B 1 374 ? -12.359 20.297 6.203 1 93.25 374 VAL B O 1
ATOM 6234 N N . ILE B 1 375 ? -10.953 22.047 6.266 1 91.44 375 ILE B N 1
ATOM 6235 C CA . ILE B 1 375 ? -10.281 21.766 5 1 91.44 375 ILE B CA 1
ATOM 6236 C C . ILE B 1 375 ? -8.781 21.641 5.227 1 91.44 375 ILE B C 1
ATOM 6238 O O . ILE B 1 375 ? -8.172 22.516 5.859 1 91.44 375 ILE B O 1
ATOM 6242 N N . SER B 1 376 ? -8.203 20.531 4.742 1 89.62 376 SER B N 1
ATOM 6243 C CA . SER B 1 376 ? -6.758 20.359 4.852 1 89.62 376 SER B CA 1
ATOM 6244 C C . SER B 1 376 ? -6.02 21.141 3.775 1 89.62 376 SER B C 1
ATOM 6246 O O . SER B 1 376 ? -6.234 20.922 2.582 1 89.62 376 SER B O 1
ATOM 6248 N N . ILE B 1 377 ? -5.242 22.094 4.227 1 88.5 377 ILE B N 1
ATOM 6249 C CA . ILE B 1 377 ? -4.418 22.922 3.354 1 88.5 377 ILE B CA 1
ATOM 6250 C C . ILE B 1 377 ? -2.941 22.672 3.645 1 88.5 377 ILE B C 1
ATOM 6252 O O . ILE B 1 377 ? -2.553 22.5 4.801 1 88.5 377 ILE B O 1
ATOM 6256 N N . PRO B 1 378 ? -2.125 22.578 2.555 1 84.75 378 PRO B N 1
ATOM 6257 C CA . PRO B 1 378 ? -0.693 22.438 2.83 1 84.75 378 PRO B CA 1
ATOM 6258 C C . PRO B 1 378 ? -0.176 23.484 3.811 1 84.75 378 PRO B C 1
ATOM 6260 O O . PRO B 1 378 ? -0.562 24.656 3.725 1 84.75 378 PRO B O 1
ATOM 6263 N N . TRP B 1 379 ? 0.611 23 4.684 1 85.06 379 TRP B N 1
ATOM 6264 C CA . TRP B 1 379 ? 1.062 23.891 5.746 1 85.06 379 TRP B CA 1
ATOM 6265 C C . TRP B 1 379 ? 1.922 25.016 5.184 1 85.06 379 TRP B C 1
ATOM 6267 O O . TRP B 1 379 ? 2 26.094 5.773 1 85.06 379 TRP B O 1
ATOM 6277 N N . ALA B 1 380 ? 2.57 24.672 4.031 1 84.19 380 ALA B N 1
ATOM 6278 C CA . ALA B 1 380 ? 3.418 25.688 3.408 1 84.19 380 ALA B CA 1
ATOM 6279 C C . ALA B 1 380 ? 2.592 26.625 2.539 1 84.19 380 ALA B C 1
ATOM 6281 O O . ALA B 1 380 ? 2.883 26.812 1.354 1 84.19 380 ALA B O 1
ATOM 6282 N N . THR B 1 381 ? 1.568 27.062 2.996 1 89.31 381 THR B N 1
ATOM 6283 C CA . THR B 1 381 ? 0.698 28.078 2.424 1 89.31 381 THR B CA 1
ATOM 6284 C C . THR B 1 381 ? 0.729 29.359 3.27 1 89.31 381 THR B C 1
ATOM 6286 O O . THR B 1 381 ? 0.751 29.281 4.5 1 89.31 381 THR B O 1
ATOM 6289 N N . PRO B 1 382 ? 0.83 30.5 2.494 1 93.62 382 PRO B N 1
ATOM 6290 C CA . PRO B 1 382 ? 0.795 31.734 3.297 1 93.62 382 PRO B CA 1
ATOM 6291 C C . PRO B 1 382 ? -0.366 31.75 4.289 1 93.62 382 PRO B C 1
ATOM 6293 O O . PRO B 1 382 ? -1.507 31.469 3.914 1 93.62 382 PRO B O 1
ATOM 6296 N N . SER B 1 383 ? -0.095 32.156 5.512 1 96.94 383 SER B N 1
ATOM 6297 C CA . SER B 1 383 ? -0.991 31.953 6.648 1 96.94 383 SER B CA 1
ATOM 6298 C C . SER B 1 383 ? -2.344 32.594 6.406 1 96.94 383 SER B C 1
ATOM 6300 O O . SER B 1 383 ? -3.387 32.031 6.723 1 96.94 383 SER B O 1
ATOM 6302 N N . PRO B 1 384 ? -2.432 33.875 5.863 1 97.19 384 PRO B N 1
ATOM 6303 C CA . PRO B 1 384 ? -3.756 34.469 5.648 1 97.19 384 PRO B CA 1
ATOM 6304 C C . PRO B 1 384 ? -4.602 33.656 4.656 1 97.19 384 PRO B C 1
ATOM 6306 O O . PRO B 1 384 ? -5.816 33.531 4.836 1 97.19 384 PRO B O 1
ATOM 6309 N N . ILE B 1 385 ? -3.963 33.188 3.631 1 95.19 385 ILE B N 1
ATOM 6310 C CA . ILE B 1 385 ? -4.66 32.375 2.629 1 95.19 385 ILE B CA 1
ATOM 6311 C C . ILE B 1 385 ? -5.074 31.031 3.234 1 95.19 385 ILE B C 1
ATOM 6313 O O . ILE B 1 385 ? -6.207 30.594 3.045 1 95.19 385 ILE B O 1
ATOM 6317 N N . LEU B 1 386 ? -4.113 30.422 3.943 1 95.25 386 LEU B N 1
ATOM 6318 C CA . LEU B 1 386 ? -4.398 29.172 4.625 1 95.25 386 LEU B CA 1
ATOM 6319 C C . LEU B 1 386 ? -5.582 29.312 5.574 1 95.25 386 LEU B C 1
ATOM 6321 O O . LEU B 1 386 ? -6.484 28.484 5.59 1 95.25 386 LEU B O 1
ATOM 6325 N N . ALA B 1 387 ? -5.605 30.438 6.332 1 96.94 387 ALA B N 1
ATOM 6326 C CA . ALA B 1 387 ? -6.656 30.688 7.316 1 96.94 387 ALA B CA 1
ATOM 6327 C C . ALA B 1 387 ? -8.031 30.75 6.648 1 96.94 387 ALA B C 1
ATOM 6329 O O . ALA B 1 387 ? -8.977 30.125 7.113 1 96.94 387 ALA B O 1
ATOM 6330 N N . TYR B 1 388 ? -8.094 31.422 5.605 1 94.75 388 TYR B N 1
ATOM 6331 C CA . TYR B 1 388 ? -9.367 31.609 4.918 1 94.75 388 TYR B CA 1
ATOM 6332 C C . TYR B 1 388 ? -9.867 30.297 4.332 1 94.75 388 TYR B C 1
ATOM 6334 O O . TYR B 1 388 ? -11.031 29.938 4.512 1 94.75 388 TYR B O 1
ATOM 6342 N N . LEU B 1 389 ? -9.039 29.609 3.666 1 92.19 389 LEU B N 1
ATOM 6343 C CA . LEU B 1 389 ? -9.43 28.406 2.947 1 92.19 389 LEU B CA 1
ATOM 6344 C C . LEU B 1 389 ? -9.695 27.25 3.916 1 92.19 389 LEU B C 1
ATOM 6346 O O . LEU B 1 389 ? -10.672 26.516 3.768 1 92.19 389 LEU B O 1
ATOM 6350 N N . ALA B 1 390 ? -8.828 27.062 4.914 1 94.56 390 ALA B N 1
ATOM 6351 C CA . ALA B 1 390 ? -8.898 25.922 5.82 1 94.56 390 ALA B CA 1
ATOM 6352 C C . ALA B 1 390 ? -10.141 26 6.703 1 94.56 390 ALA B C 1
ATOM 6354 O O . ALA B 1 390 ? -10.625 24.984 7.203 1 94.56 390 ALA B O 1
ATOM 6355 N N . THR B 1 391 ? -10.688 27.25 6.887 1 94.94 391 THR B N 1
ATOM 6356 C CA . THR B 1 391 ? -11.867 27.438 7.723 1 94.94 391 THR B CA 1
ATOM 6357 C C . THR B 1 391 ? -13.109 27.641 6.859 1 94.94 391 THR B C 1
ATOM 6359 O O . THR B 1 391 ? -14.148 28.078 7.352 1 94.94 391 THR B O 1
ATOM 6362 N N . ALA B 1 392 ? -12.953 27.359 5.641 1 91.5 392 ALA B N 1
ATOM 6363 C CA . ALA B 1 392 ? -14.062 27.5 4.695 1 91.5 392 ALA B CA 1
ATOM 6364 C C . ALA B 1 392 ? -14.617 28.906 4.695 1 91.5 392 ALA B C 1
ATOM 6366 O O . ALA B 1 392 ? -15.836 29.109 4.734 1 91.5 392 ALA B O 1
ATOM 6367 N N . GLY B 1 393 ? -13.695 29.969 4.848 1 90.38 393 GLY B N 1
ATOM 6368 C CA . GLY B 1 393 ? -14.117 31.328 4.574 1 90.38 393 GLY B CA 1
ATOM 6369 C C . GLY B 1 393 ? -14.234 32.188 5.828 1 90.38 393 GLY B C 1
ATOM 6370 O O . GLY B 1 393 ? -14.844 33.25 5.805 1 90.38 393 GLY B O 1
ATOM 6371 N N . SER B 1 394 ? -13.695 31.766 6.879 1 94.06 394 SER B N 1
ATOM 6372 C CA . SER B 1 394 ? -13.773 32.531 8.109 1 94.06 394 SER B CA 1
ATOM 6373 C C . SER B 1 394 ? -12.898 33.781 8.031 1 94.06 394 SER B C 1
ATOM 6375 O O . SER B 1 394 ? -11.672 33.688 8.047 1 94.06 394 SER B O 1
ATOM 6377 N N . ILE B 1 395 ? -13.508 34.938 8.055 1 95.94 395 ILE B N 1
ATOM 6378 C CA . ILE B 1 395 ? -12.766 36.188 8.062 1 95.94 395 ILE B CA 1
ATOM 6379 C C . ILE B 1 395 ? -12.078 36.375 9.414 1 95.94 395 ILE B C 1
ATOM 6381 O O . ILE B 1 395 ? -10.969 36.906 9.484 1 95.94 395 ILE B O 1
ATOM 6385 N N . GLY B 1 396 ? -12.773 35.875 10.406 1 97.69 396 GLY B N 1
ATOM 6386 C CA . GLY B 1 396 ? -12.156 35.875 11.727 1 97.69 396 GLY B CA 1
ATOM 6387 C C . GLY B 1 396 ? -10.812 35.188 11.766 1 97.69 396 GLY B C 1
ATOM 6388 O O . GLY B 1 396 ? -9.898 35.594 12.477 1 97.69 396 GLY B O 1
ATOM 6389 N N . ALA B 1 397 ? -10.719 34.125 11.023 1 97.88 397 ALA B N 1
ATOM 6390 C CA . ALA B 1 397 ? -9.461 33.375 10.953 1 97.88 397 ALA B CA 1
ATOM 6391 C C . ALA B 1 397 ? -8.367 34.219 10.305 1 97.88 397 ALA B C 1
ATOM 6393 O O . ALA B 1 397 ? -7.211 34.188 10.742 1 97.88 397 ALA B O 1
ATOM 6394 N N . VAL B 1 398 ? -8.688 34.938 9.297 1 97.88 398 VAL B N 1
ATOM 6395 C CA . VAL B 1 398 ? -7.73 35.812 8.633 1 97.88 398 VAL B CA 1
ATOM 6396 C C . VAL B 1 398 ? -7.277 36.906 9.586 1 97.88 398 VAL B C 1
ATOM 6398 O O . VAL B 1 398 ? -6.082 37.188 9.688 1 97.88 398 VAL B O 1
ATOM 6401 N N . LEU B 1 399 ? -8.195 37.5 10.234 1 98.56 399 LEU B N 1
ATOM 6402 C CA . LEU B 1 399 ? -7.891 38.562 11.18 1 98.56 399 LEU B CA 1
ATOM 6403 C C . LEU B 1 399 ? -7.004 38.062 12.312 1 98.56 399 LEU B C 1
ATOM 6405 O O . LEU B 1 399 ? -6.152 38.781 12.82 1 98.56 399 LEU B O 1
ATOM 6409 N N . LEU B 1 400 ? -7.293 36.781 12.703 1 98.56 400 LEU B N 1
ATOM 6410 C CA . LEU B 1 400 ? -6.5 36.219 13.773 1 98.56 400 LEU B CA 1
ATOM 6411 C C . LEU B 1 400 ? -5.016 36.219 13.43 1 98.56 400 LEU B C 1
ATOM 6413 O O . LEU B 1 400 ? -4.172 36.406 14.297 1 98.56 400 LEU B O 1
ATOM 6417 N N . VAL B 1 401 ? -4.66 35.938 12.172 1 98.56 401 VAL B N 1
ATOM 6418 C CA . VAL B 1 401 ? -3.273 35.969 11.719 1 98.56 401 VAL B CA 1
ATOM 6419 C C . VAL B 1 401 ? -2.639 37.312 12.039 1 98.56 401 VAL B C 1
ATOM 6421 O O . VAL B 1 401 ? -1.54 37.375 12.594 1 98.56 401 VAL B O 1
ATOM 6424 N N . PHE B 1 402 ? -3.336 38.375 11.766 1 98.38 402 PHE B N 1
ATOM 6425 C CA . PHE B 1 402 ? -2.811 39.719 11.953 1 98.38 402 PHE B CA 1
ATOM 6426 C C . PHE B 1 402 ? -2.832 40.094 13.43 1 98.38 402 PHE B C 1
ATOM 6428 O O . PHE B 1 402 ? -1.96 40.844 13.898 1 98.38 402 PHE B O 1
ATOM 6435 N N . ILE B 1 403 ? -3.838 39.656 14.117 1 98.62 403 ILE B N 1
ATOM 6436 C CA . ILE B 1 403 ? -3.883 39.875 15.562 1 98.62 403 ILE B CA 1
ATOM 6437 C C . ILE B 1 403 ? -2.652 39.25 16.219 1 98.62 403 ILE B C 1
ATOM 6439 O O . ILE B 1 403 ? -1.969 39.906 17.016 1 98.62 403 ILE B O 1
ATOM 6443 N N . ASN B 1 404 ? -2.393 38 15.875 1 98.75 404 ASN B N 1
ATOM 6444 C CA . ASN B 1 404 ? -1.242 37.312 16.438 1 98.75 404 ASN B CA 1
ATOM 6445 C C . ASN B 1 404 ? 0.071 37.969 16.016 1 98.75 404 ASN B C 1
ATOM 6447 O O . ASN B 1 404 ? 1.019 38.031 16.812 1 98.75 404 ASN B O 1
ATOM 6451 N N . PHE B 1 405 ? 0.125 38.375 14.773 1 98.44 405 PHE B N 1
ATOM 6452 C CA . PHE B 1 405 ? 1.292 39.125 14.305 1 98.44 405 PHE B CA 1
ATOM 6453 C C . PHE B 1 405 ? 1.521 40.344 15.156 1 98.44 405 PHE B C 1
ATOM 6455 O O . PHE B 1 405 ? 2.648 40.625 15.57 1 98.44 405 PHE B O 1
ATOM 6462 N N . ALA B 1 406 ? 0.471 41.125 15.422 1 98.62 406 ALA B N 1
ATOM 6463 C CA . ALA B 1 406 ? 0.551 42.344 16.219 1 98.62 406 ALA B CA 1
ATOM 6464 C C . ALA B 1 406 ? 0.985 42.031 17.641 1 98.62 406 ALA B C 1
ATOM 6466 O O . ALA B 1 406 ? 1.81 42.75 18.219 1 98.62 406 ALA B O 1
ATOM 6467 N N . ILE B 1 407 ? 0.405 41 18.203 1 98.62 407 ILE B N 1
ATOM 6468 C CA . ILE B 1 407 ? 0.799 40.594 19.531 1 98.62 407 ILE B CA 1
ATOM 6469 C C . ILE B 1 407 ? 2.293 40.281 19.562 1 98.62 407 ILE B C 1
ATOM 6471 O O . ILE B 1 407 ? 3.01 40.688 20.469 1 98.62 407 ILE B O 1
ATOM 6475 N N . GLY B 1 408 ? 2.746 39.531 18.594 1 98.44 408 GLY B N 1
ATOM 6476 C CA . GLY B 1 408 ? 4.156 39.188 18.484 1 98.44 408 GLY B CA 1
ATOM 6477 C C . GLY B 1 408 ? 5.051 40.406 18.359 1 98.44 408 GLY B C 1
ATOM 6478 O O . GLY B 1 408 ? 6.102 40.469 19 1 98.44 408 GLY B O 1
ATOM 6479 N N . MET B 1 409 ? 4.586 41.406 17.578 1 98.06 409 MET B N 1
ATOM 6480 C CA . MET B 1 409 ? 5.344 42.656 17.391 1 98.06 409 MET B CA 1
ATOM 6481 C C . MET B 1 409 ? 5.516 43.375 18.719 1 98.06 409 MET B C 1
ATOM 6483 O O . MET B 1 409 ? 6.613 43.844 19.047 1 98.06 409 MET B O 1
ATOM 6487 N N . VAL B 1 410 ? 4.496 43.406 19.438 1 98.38 410 VAL B N 1
ATOM 6488 C CA . VAL B 1 410 ? 4.484 44.188 20.672 1 98.38 410 VAL B CA 1
ATOM 6489 C C . VAL B 1 410 ? 5.34 43.469 21.734 1 98.38 410 VAL B C 1
ATOM 6491 O O . VAL B 1 410 ? 6.16 44.125 22.406 1 98.38 410 VAL B O 1
ATOM 6494 N N . ILE B 1 411 ? 5.188 42.188 21.875 1 97.69 411 ILE B N 1
ATOM 6495 C CA . ILE B 1 411 ? 5.895 41.469 22.922 1 97.69 411 ILE B CA 1
ATOM 6496 C C . ILE B 1 411 ? 7.371 41.344 22.562 1 97.69 411 ILE B C 1
ATOM 6498 O O . ILE B 1 411 ? 8.242 41.438 23.438 1 97.69 411 ILE B O 1
ATOM 6502 N N . MET B 1 412 ? 7.68 41.219 21.328 1 96.88 412 MET B N 1
ATOM 6503 C CA . MET B 1 412 ? 9.055 41 20.875 1 96.88 412 MET B CA 1
ATOM 6504 C C . MET B 1 412 ? 9.852 42.312 20.953 1 96.88 412 MET B C 1
ATOM 6506 O O . MET B 1 412 ? 11.07 42.281 21.094 1 96.88 412 MET B O 1
ATOM 6510 N N . TYR B 1 413 ? 9.219 43.438 20.953 1 96.75 413 TYR B N 1
ATOM 6511 C CA . TYR B 1 413 ? 9.859 44.719 20.766 1 96.75 413 TYR B CA 1
ATOM 6512 C C . TYR B 1 413 ? 10.898 44.969 21.844 1 96.75 413 TYR B C 1
ATOM 6514 O O . TYR B 1 413 ? 12.062 45.281 21.547 1 96.75 413 TYR B O 1
ATOM 6522 N N . PRO B 1 414 ? 10.523 44.906 23.109 1 96 414 PRO B N 1
ATOM 6523 C CA . PRO B 1 414 ? 11.523 45.219 24.141 1 96 414 PRO B CA 1
ATOM 6524 C C . PRO B 1 414 ? 12.703 44.25 24.125 1 96 414 PRO B C 1
ATOM 6526 O O . PRO B 1 414 ? 13.844 44.656 24.375 1 96 414 PRO B O 1
ATOM 6529 N N . PHE B 1 415 ? 12.469 43.062 23.844 1 93.56 415 PHE B N 1
ATOM 6530 C CA . PHE B 1 415 ? 13.539 42.062 23.797 1 93.56 415 PHE B CA 1
ATOM 6531 C C . PHE B 1 415 ? 14.438 42.312 22.594 1 93.56 415 PHE B C 1
ATOM 6533 O O . PHE B 1 415 ? 15.656 42.156 22.688 1 93.56 415 PHE B O 1
ATOM 6540 N N . TRP B 1 416 ? 13.812 42.656 21.484 1 94.81 416 TRP B N 1
ATOM 6541 C CA . TRP B 1 416 ? 14.602 42.938 20.297 1 94.81 416 TRP B CA 1
ATOM 6542 C C . TRP B 1 416 ? 15.5 44.156 20.516 1 94.81 416 TRP B C 1
ATOM 6544 O O . TRP B 1 416 ? 16.656 44.156 20.094 1 94.81 416 TRP B O 1
ATOM 6554 N N . LYS B 1 417 ? 14.938 45.188 21.125 1 94.88 417 LYS B N 1
ATOM 6555 C CA . LYS B 1 417 ? 15.727 46.375 21.406 1 94.88 417 LYS B CA 1
ATOM 6556 C C . LYS B 1 417 ? 16.906 46.062 22.312 1 94.88 417 LYS B C 1
ATOM 6558 O O . LYS B 1 417 ? 18 46.625 22.125 1 94.88 417 LYS B O 1
ATOM 6563 N N . ALA B 1 418 ? 16.625 45.25 23.25 1 92.12 418 ALA B N 1
ATOM 6564 C CA . ALA B 1 418 ? 17.734 44.781 24.094 1 92.12 418 ALA B CA 1
ATOM 6565 C C . ALA B 1 418 ? 18.766 44.031 23.297 1 92.12 418 ALA B C 1
ATOM 6567 O O . ALA B 1 418 ? 19.969 44.188 23.5 1 92.12 418 ALA B O 1
ATOM 6568 N N . TYR B 1 419 ? 18.312 43.156 22.453 1 90.56 419 TYR B N 1
ATOM 6569 C CA . TYR B 1 419 ? 19.203 42.406 21.578 1 90.56 419 TYR B CA 1
ATOM 6570 C C . TYR B 1 419 ? 20.016 43.344 20.688 1 90.56 419 TYR B C 1
ATOM 6572 O O . TYR B 1 419 ? 21.234 43.188 20.562 1 90.56 419 TYR B O 1
ATOM 6580 N N . GLU B 1 420 ? 19.328 44.312 20.062 1 93.06 420 GLU B N 1
ATOM 6581 C CA . GLU B 1 420 ? 19.953 45.281 19.188 1 93.06 420 GLU B CA 1
ATOM 6582 C C . GLU B 1 420 ? 21.047 46.062 19.906 1 93.06 420 GLU B C 1
ATOM 6584 O O . GLU B 1 420 ? 22.141 46.219 19.391 1 93.06 420 GLU B O 1
ATOM 6589 N N . LYS B 1 421 ? 20.672 46.531 21.062 1 92.38 421 LYS B N 1
ATOM 6590 C CA . LYS B 1 421 ? 21.625 47.281 21.859 1 92.38 421 LYS B CA 1
ATOM 6591 C C . LYS B 1 421 ? 22.859 46.438 22.188 1 92.38 421 LYS B C 1
ATOM 6593 O O . LYS B 1 421 ? 23.984 46.938 22.109 1 92.38 421 LYS B O 1
ATOM 6598 N N . ASN B 1 422 ? 22.578 45.312 22.578 1 88.88 422 ASN B N 1
ATOM 6599 C CA . ASN B 1 422 ? 23.688 44.406 22.891 1 88.88 422 ASN B CA 1
ATOM 6600 C C . ASN B 1 422 ? 24.578 44.188 21.672 1 88.88 422 ASN B C 1
ATOM 6602 O O . ASN B 1 422 ? 25.797 44.094 21.812 1 88.88 422 ASN B O 1
ATOM 6606 N N . GLU B 1 423 ? 24.047 43.938 20.516 1 88.94 423 GLU B N 1
ATOM 6607 C CA . GLU B 1 423 ? 24.797 43.688 19.297 1 88.94 423 GLU B CA 1
ATOM 6608 C C . GLU B 1 423 ? 25.562 44.938 18.844 1 88.94 423 GLU B C 1
ATOM 6610 O O . GLU B 1 423 ? 26.672 44.812 18.312 1 88.94 423 GLU B O 1
ATOM 6615 N N . ILE B 1 424 ? 24.984 46.094 19.031 1 91.12 424 ILE B N 1
ATOM 6616 C CA . ILE B 1 424 ? 25.656 47.344 18.688 1 91.12 424 ILE B CA 1
ATOM 6617 C C . ILE B 1 424 ? 26.891 47.531 19.578 1 91.12 424 ILE B C 1
ATOM 6619 O O . ILE B 1 424 ? 27.953 47.938 19.094 1 91.12 424 ILE B O 1
ATOM 6623 N N . LYS B 1 425 ? 26.672 47.25 20.797 1 89.44 425 LYS B N 1
ATOM 6624 C CA . LYS B 1 425 ? 27.797 47.375 21.719 1 89.44 425 LYS B CA 1
ATOM 6625 C C . LYS B 1 425 ? 28.938 46.438 21.328 1 89.44 425 LYS B C 1
ATOM 6627 O O . LYS B 1 425 ? 30.109 46.844 21.391 1 89.44 425 LYS B O 1
ATOM 6632 N N . LYS B 1 426 ? 28.531 45.25 21 1 86.62 426 LYS B N 1
ATOM 6633 C CA . LYS B 1 426 ? 29.547 44.312 20.578 1 86.62 426 LYS B CA 1
ATOM 6634 C C . LYS B 1 426 ? 30.281 44.781 19.328 1 86.62 426 LYS B C 1
ATOM 6636 O O . LYS B 1 426 ? 31.5 44.625 19.219 1 86.62 426 LYS B O 1
ATOM 6641 N N . LEU B 1 427 ? 29.562 45.344 18.438 1 85.88 427 LEU B N 1
ATOM 6642 C CA . LEU B 1 427 ? 30.141 45.844 17.203 1 85.88 427 LEU B CA 1
ATOM 6643 C C . LEU B 1 427 ? 31.078 47.031 17.5 1 85.88 427 LEU B C 1
ATOM 6645 O O . LEU B 1 427 ? 32.125 47.156 16.859 1 85.88 427 LEU B O 1
ATOM 6649 N N . GLU B 1 428 ? 30.703 47.812 18.328 1 87.12 428 GLU B N 1
ATOM 6650 C CA . GLU B 1 428 ? 31.531 48.969 18.703 1 87.12 428 GLU B CA 1
ATOM 6651 C C . GLU B 1 428 ? 32.812 48.531 19.422 1 87.12 428 GLU B C 1
ATOM 6653 O O . GLU B 1 428 ? 33.875 49.094 19.219 1 87.12 428 GLU B O 1
ATOM 6658 N N . GLU B 1 429 ? 32.594 47.594 20.234 1 86.5 429 GLU B N 1
ATOM 6659 C CA . GLU B 1 429 ? 33.75 47.062 20.922 1 86.5 429 GLU B CA 1
ATOM 6660 C C . GLU B 1 429 ? 34.75 46.406 19.953 1 86.5 429 GLU B C 1
ATOM 6662 O O . GLU B 1 429 ? 35.969 46.5 20.125 1 86.5 429 GLU B O 1
ATOM 6667 N N . GLN B 1 430 ? 34.219 45.656 19.016 1 83.06 430 GLN B N 1
ATOM 6668 C CA . GLN B 1 430 ? 35.062 45 18.016 1 83.06 430 GLN B CA 1
ATOM 6669 C C . GLN B 1 430 ? 35.812 46.062 17.172 1 83.06 430 GLN B C 1
ATOM 6671 O O . GLN B 1 430 ? 36.969 45.875 16.828 1 83.06 430 GLN B O 1
ATOM 6676 N N . LYS B 1 431 ? 35.219 47.156 16.828 1 84.94 431 LYS B N 1
ATOM 6677 C CA . LYS B 1 431 ? 35.844 48.219 16.047 1 84.94 431 LYS B CA 1
ATOM 6678 C C . LYS B 1 431 ? 36.938 48.938 16.859 1 84.94 431 LYS B C 1
ATOM 6680 O O . LYS B 1 431 ? 37.969 49.312 16.328 1 84.94 431 LYS B O 1
ATOM 6685 N N . ALA B 1 432 ? 36.719 49.031 18.031 1 86.62 432 ALA B N 1
ATOM 6686 C CA . ALA B 1 432 ? 37.688 49.688 18.906 1 86.62 432 ALA B CA 1
ATOM 6687 C C . ALA B 1 432 ? 38.938 48.844 19.062 1 86.62 432 ALA B C 1
ATOM 6689 O O . ALA B 1 432 ? 40.062 49.375 19.094 1 86.62 432 ALA B O 1
ATOM 6690 N N . THR B 1 433 ? 38.688 47.562 19.125 1 81.25 433 THR B N 1
ATOM 6691 C CA . THR B 1 433 ? 39.844 46.656 19.25 1 81.25 433 THR B CA 1
ATOM 6692 C C . THR B 1 433 ? 40.625 46.594 17.953 1 81.25 433 THR B C 1
ATOM 6694 O O . THR B 1 433 ? 41.844 46.469 17.969 1 81.25 433 THR B O 1
ATOM 6697 N N . GLU B 1 434 ? 40.031 46.688 16.812 1 75.56 434 GLU B N 1
ATOM 6698 C CA . GLU B 1 434 ? 40.688 46.625 15.516 1 75.56 434 GLU B CA 1
ATOM 6699 C C . GLU B 1 434 ? 41.5 47.906 15.281 1 75.56 434 GLU B C 1
ATOM 6701 O O . GLU B 1 434 ? 42.562 47.875 14.648 1 75.56 434 GLU B O 1
ATOM 6706 N N . VAL B 1 435 ? 41.125 49.031 15.734 1 77.31 435 VAL B N 1
ATOM 6707 C CA . VAL B 1 435 ? 41.875 50.281 15.586 1 77.31 435 VAL B CA 1
ATOM 6708 C C . VAL B 1 435 ? 43.031 50.312 16.562 1 77.31 435 VAL B C 1
ATOM 6710 O O . VAL B 1 435 ? 44.062 50.938 16.312 1 77.31 435 VAL B O 1
ATOM 6713 N N . ALA B 1 436 ? 42.969 49.656 17.547 1 76.69 436 ALA B N 1
ATOM 6714 C CA . ALA B 1 436 ? 44.094 49.625 18.5 1 76.69 436 ALA B CA 1
ATOM 6715 C C . ALA B 1 436 ? 45.188 48.625 18.047 1 76.69 436 ALA B C 1
ATOM 6717 O O . ALA B 1 436 ? 46.312 48.719 18.516 1 76.69 436 ALA B O 1
ATOM 6718 N N . VAL B 1 437 ? 44.75 47.781 17.078 1 56.22 437 VAL B N 1
ATOM 6719 C CA . VAL B 1 437 ? 45.812 46.906 16.609 1 56.22 437 VAL B CA 1
ATOM 6720 C C . VAL B 1 437 ? 46.406 47.438 15.305 1 56.22 437 VAL B C 1
ATOM 6722 O O . VAL B 1 437 ? 45.656 47.875 14.422 1 56.22 437 VAL B O 1
#

Sequence (874 aa):
MSKKEKNSFVDKIMGPMDKISSPLIKFGQIPFIQGLQRGMVSSIGVTMVGSIFLVICLFGADGNITEKALLPFLTPYIDQLSLINSLSMNIMAIYMCVAMGAEYADIKDINKTTGAVGALFAFILLNYNGIAATSEGVNALEITYWGSAGIVTAIIAMAISVNVIHLCYKYNIMIKLPSSVPPAISDSFSSIVPYLFVALICWSIRTIMGFDIPAVITNILLPVLSGADNIFVFCFAYFFASLCWVCGIHGDNIVGTVISPMLQTWMIENTEAYTAGLAAPHIWIDQLNRLFQYVSTCWPILIYMYMSSKKLPQLKPLAVLSTPSMIFCIVEPLMFGLPIVLNPFLAIPFVLIHTITAAVSYLLTSIGFVGRFVISIPWATPSPILAYLATAGSIGAVLLVFINFAIGMVIMYPFWKAYEKNEIKKLEEQKATEVAVMSKKEKNSFVDKIMGPMDKISSPLIKFGQIPFIQGLQRGMVSSIGVTMVGSIFLVICLFGADGNITEKALLPFLTPYIDQLSLINSLSMNIMAIYMCVAMGAEYADIKDINKTTGAVGALFAFILLNYNGIAATSEGVNALEITYWGSAGIVTAIIAMAISVNVIHLCYKYNIMIKLPSSVPPAISDSFSSIVPYLFVALICWSIRTIMGFDIPAVITNILLPVLSGADNIFVFCFAYFFASLCWVCGIHGDNIVGTVISPMLQTWMIENTEAYTAGLAAPHIWIDQLNRLFQYVSTCWPILIYMYMSSKKLPQLKPLAVLSTPSMIFCIVEPLMFGLPIVLNPFLAIPFVLIHTITAAVSYLLTSIGFVGRFVISIPWATPSPILAYLATAGSIGAVLLVFINFAIGMVIMYPFWKAYEKNEIKKLEEQKATEVAV

pLDDT: mean 87.66, std 11.25, range [28.52, 98.75]

Organism: NCBI:txid445974

Radius of gyration: 33.09 Å; Cα contacts (8 Å, |Δi|>4): 1524; chains: 2; bounding box: 82×95×78 Å

Secondary structure (DSSP, 8-state):
-HHHHHHHHHHHHHHHHHHHHHHHHHHHTSHHHHHHHHHHHHTHHHHHHHHHHHHHHHHHSTTSSSSS-SSGGGGGGHHHHHHHHHHHHTTHHHHHHHHHHHHHHHHTT--HHHHHHHHHHHHHHHH---EEEBTTS-EEEE-TTSSGGGHHHHHHHHHHHHHHHHHHHHTT-SPPPPTTS-HHHHHHHHTHHHHHHHHHHHHIIIIIS---HHHHIIIIIHHHHHHH-SHHHHHHHHHHHHHHHHTTS-HHHHHHHHHHHHHHHHHHHHHHHHHTTSPP--S--GGGGGGTHHHHTHHHHHHHHHHTTTT-TTHHHHHHHHHHHHHTT--HHHHHHTT-TT-HHHHHHHHHHHHHHHHHHHHHHHTTSSPPP-S---SSS-HHHHHHHHTTS-HHHHHHHHHHHHHHHHHHHHHHHHHHHHHHHHHHHHHHHHHH-/--HHHHHHHHHHHHHHHHHHHHHHHHHHTSHHHHHHHHHHHHTHHHHHHHHHHHHHHHHHSTTSSSSS-SSGGGGGGHHHHHHHHHHHHTTHHHHHHHHHHHHHHHHTT--HHHHHHHHHHHHHHHH---EEEBTTS-EEEE-TTSSGGGHHHHHHHHHHHHHHHHHHHHTT-SPPPPTTS-HHHHHHHHTHHHHHHHHHHHHIIIIIS---HHHHIIIIIHHHHHHT-SHHHHHHHHHHHHHHHHTTS-HHHHHHHHHHHHHHHHHHHHHHHHHTTSPP--S--GGGGGGTHHHHTHHHHHHHHHHTTTT-TTHHHHHHHHHHHHHTT--HHHHHHTT-TT-HHHHHHHHHHHHHHHHHHHHHHHTTSSPPP-S---SSS-HHHHHHHHTTS-HHHHHHHHHHHHHHHHHHHHHHHHHHHHHHHHHHHHHHHHHH-

Solvent-accessible surface area (backbone atoms only — not comparable to full-atom values): 41681 Å² total; per-residue (Å²): 122,60,71,70,46,57,54,43,53,48,42,60,54,47,48,63,44,51,66,55,46,48,60,48,51,55,52,53,62,35,62,68,47,40,10,48,43,46,2,52,44,49,31,42,17,50,40,34,38,14,22,50,32,44,51,51,34,33,35,14,30,66,63,53,55,35,77,54,36,79,38,58,88,41,42,88,42,35,70,68,39,41,44,50,21,48,73,24,42,48,40,34,16,56,45,28,14,28,20,20,8,13,40,32,14,45,74,70,73,36,60,37,50,58,14,17,45,39,6,42,53,26,30,53,46,39,59,62,82,54,78,39,47,29,74,84,65,43,57,16,42,64,41,79,53,23,12,47,52,12,41,64,45,20,50,51,16,22,51,50,23,39,50,44,37,48,51,20,61,74,68,62,49,45,50,81,64,66,85,86,47,57,64,58,57,38,52,16,48,29,37,27,48,23,44,39,52,34,46,52,52,29,36,40,43,26,65,72,67,56,44,53,54,44,58,50,39,53,70,52,47,44,58,54,53,54,62,52,63,38,66,66,56,50,25,47,50,44,30,49,21,37,50,29,37,32,68,69,36,69,13,64,61,55,46,39,59,70,45,41,70,56,26,51,29,39,35,40,47,9,27,54,26,44,78,69,73,38,78,48,83,48,73,69,33,75,68,56,50,54,35,23,46,49,40,15,38,56,48,34,50,46,55,50,30,56,72,42,19,84,80,40,59,77,35,36,63,54,37,63,70,28,45,71,42,44,56,28,64,44,53,62,61,44,47,68,63,52,53,34,38,78,27,63,51,48,32,54,45,45,29,50,42,31,26,52,34,41,44,52,52,49,50,39,36,73,73,58,55,17,48,52,53,44,36,57,62,69,76,73,32,40,40,54,60,39,30,24,56,19,22,59,49,21,62,39,30,30,49,43,26,53,50,25,26,50,52,16,41,61,64,38,42,66,34,47,52,51,42,50,51,52,53,46,51,52,51,52,52,52,54,53,53,55,70,74,97,121,63,72,71,46,58,54,42,53,48,42,59,54,48,47,61,45,50,67,57,46,48,60,49,52,56,52,53,62,34,62,69,46,41,11,47,41,47,2,53,43,48,33,43,17,50,40,36,40,14,23,51,33,44,51,53,34,33,35,14,29,64,63,54,56,35,75,54,36,78,38,59,87,40,41,88,43,34,70,67,40,43,45,50,22,48,73,23,43,48,40,34,16,56,44,29,13,28,22,20,8,13,40,33,15,44,75,71,73,36,60,35,51,60,16,17,45,39,7,41,52,27,31,52,46,38,60,62,82,55,80,38,48,29,76,84,66,43,58,16,41,64,40,78,53,23,12,47,53,11,40,66,45,20,51,50,16,21,51,50,21,40,50,44,35,48,50,20,61,74,69,62,48,44,52,80,64,64,85,87,48,57,65,60,57,38,51,17,48,29,36,27,49,23,45,38,52,33,47,52,52,29,36,39,42,28,65,72,67,56,45,52,55,42,57,49,36,53,70,52,48,43,57,55,52,53,63,52,61,38,68,67,55,50,25,46,48,44,31,49,20,37,49,28,36,31,69,69,36,67,13,66,61,56,46,38,57,71,45,42,69,57,26,52,31,40,35,40,48,10,27,54,25,44,78,70,73,38,77,50,83,51,73,69,35,74,68,56,49,53,36,22,46,48,38,16,40,55,49,34,51,46,53,50,30,57,71,41,20,85,81,41,61,78,36,36,66,54,36,62,68,28,45,72,42,44,55,27,65,45,52,62,60,44,47,66,63,59,48,32,38,77,27,62,53,47,32,54,47,44,30,49,41,32,27,52,35,41,45,52,54,48,51,37,36,72,73,57,55,18,49,51,54,45,36,57,60,69,77,73,33,41,40,55,59,38,28,24,57,18,22,58,51,20,61,40,31,30,49,42,29,54,50,23,26,50,50,16,39,60,64,38,42,65,34,48,52,50,42,49,51,52,52,47,49,51,52,51,51,53,52,53,54,54,70,74,96

InterPro domains:
  IPR003352 Phosphotransferase system, EIIC [PF02378] (38-352)
  IPR004501 Phosphotransferase system, EIIC component, type 3 [PS51105] (17-415)
  IPR004501 Phosphotransferase system, EIIC component, type 3 [TIGR00410] (26-426)
  IPR004796 Phosphotransferase system, cellobiose-type IIC component [PIRSF006351] (13-431)
  IPR051088 Bacterial PTS System Sugar-Specific EIIC/EIIB [PTHR33989] (11-433)

Foldseek 3Di:
DPPVVLCVVLCVLVVVLCVVVVVLVVVCPPLLLVLLLQLLVVLLVLQQQLLVLVLVLQLCDAPFQDNGRVNVVCVVCSVVSNVSNCVRALQVQLSSLLSSQLSSLVSLVHHSNLRSVQLSLLLCLLAFPDQDQDVVRDTDTDSNQRHLLVNVVSSVSSVLLSVLLSVCVVVVVFDADDPPDDPVVRSVRRSVRSSVVSNVVSNCCCPVVVPRVSVCCVVPVLVVLQVCQDLVNQLVLQLSLLSCLLQVHRSCSSSCSPCVSSQSSLLSQQQVQVVVVHARSGADHPLLLLLAQCLLAVVLVLVLLVVLCVLPVVSVVLSVVCVVQVQQPNCVSPCVVVVSHSDPLRSVLNSVLSSVLSNVSSVCCVVPLAAGFHGDDPSSDRQLVCRCSRRSNRVSSNVSSVVSNVSSNVSSVVSVVVVSVVVSVVVVVVVVVVVVD/DPPVVLCVVLCVLVVVLCVVVVVLVVVCPPLLLVLLLQLLVVLLVLQQQLLVLVLVLQLCDAPFLHNGRVNVVCVVCSVVSNVSNCVRALQVQLSSLLSSQLSSLVSLVHHSNLRSVQLSLLLCLLAFPDQDQDVVRDTDTDSNQRHLLVNVVSSVSSVLLSVLLSVCVVVVVFDADDPPDDPVVRSVRRSVRSSVVSNVVSNCCCPVVVPRVSVCCVVPVLVVLQVCQDLVNQLVLLLSLLSCLLQVHRSCSSSCSPCVSSLSSLLSQQQVQVVVVHARSGADHPLLLLLAQCLLAVVLVLVVLVVLCVLPVVSVVLSVVCVVQVQQPNCVSPCVVVVSHSPPLRSVLNSVLSSVLSNVSSVCCVVPLAAGFHGDDPSSHRQLVCRCSRRSNRVSSNVSSVVSNVSSNVSSVVSVVVVSVVVSVVVVVVVVVVVVD